Protein AF-0000000078815404 (afdb_homodimer)

Nearest PDB structures (foldseek):
  2xn0-assembly1_A  TM=9.253E-01  e=4.865E-70  Lactobacillus acidophilus NCFM
  8k7v-assembly1_A  TM=9.304E-01  e=3.054E-68  Blautia pseudococcoides
  8k1a-assembly1_C  TM=9.205E-01  e=8.950E-68  Blautia pseudococcoides
  8k7v-assembly1_B  TM=9.253E-01  e=2.005E-67  Blautia pseudococcoides
  8k7v-assembly1_D  TM=9.310E-01  e=1.061E-66  Blautia pseudococcoides

pLDDT: mean 94.69, std 10.49, range [25.44, 98.88]

Secondary structure (DSSP, 8-state):
---------------------EEEEEE-SSEEEEEEE-TTS--EEEEEEE---GGGHHHHHHTT----EESS-BSSBS--S--SEEEE-TTS-----EEEEEEEEEEETTEEEEEEEEEESSSSEEEEEEEEEETTSS-EEEEEEEEE-SSS-EEEEEE-SEEEEE--SS-EEEEEE--TTSTTEEEEEE--SEEEEEEE-SSSSTTSSB-SEEEEESSSS--SSSB-EEEEEEE-SS-EEEEEEE-SS-EEEEEEE--TT--EEE-TT-EEEPPEEEEEEESBHHHHHHHHHHHHIIIIISTTTTSPPPPEEESHHHHTT---HHHHHHHHHHHHHTT--EEEE-S--B-SSS--SSTTS-TT--SB-TTT-TTHHHHHHHHHHHTT-EEEEEE-TTEEESSSHHHHH-GGGB---TTSPPP--GGGTEEEB-TTSHHHHHHHHHHHHHHHHH-TT--EEEE-------B---SSS-GGGGGGHHHHHHHHHHHHHHHHHHH-TT-EEEE-BTTBTT-STTTGGG-SEEE--S---HHHHHHHHHHHTTTS-GGGEEEEE--SB-TTT--B--HHHHHHHHTTSEEEE-S-GGGS-HHHHHHHHHHHHHHHHHHHHHHHSEEEEEE-GGG-SSEEEEEEE-TTSSEEEEEEEE----TT-----B---S--TT-EEEEEESS-SSTT---TTTT-EEEHHHHHHT-B-GGGT--STT-EEEEEEEEE-/---------------------EEEEEE-SSEEEEEEE-TTS-EEEEEEEE---GGGHHHHHHTT----EESS-BSSBS--S--SEEEE-TTS-----EEEEEEEEEEETTEEEEEEEEEESSSSEEEEEEEEEETTSS-EEEEEEEEE-SSS-EEEEEE-SEEEEE--SS-EEEEEE--TTSTTEEEEEE--SEEEEEEE-SSSSTTSSB-SEEEEESSSS--SSSB-EEEEEEE-SS-EEEEEEE-SS-EEEEEEE--TT--EEE-TT-EEEPPEEEEEEESBHHHHHHHHHHHHIIIIISTTTTSPPPPEEESHHHHTT---HHHHHHHHHHHHHTT--EEEE-S--B-SSS--SSTTS-TT--SB-TTT-TTHHHHHHHHHHHTT-EEEEEE-TTEEESSSHHHHH-GGGB---TTSPPP--GGGTEEEB-TTSHHHHHHHHHHHHHHHHH-TT--EEEE-------B---SSS-GGGGGGHHHHHHHHHHHHHHHHHHH-TT-EEEE-BTTBTT-STTTGGG-SEEE--S---HHHHHHHHHHHTTTS-GGGEEEEE--SB-TTT--B--HHHHHHHHTTSEEEE-S-GGGS-HHHHHHHHHHHHHHHHHHHHHHHSEEEEEE-GGG-SSEEEEEEE-TTSSEEEEEEEE----TT-----B---S--TT-EEEEEESS-SSTT---TTTT-EEEHHHHHHT-B-GGGT--STT-EEEEEEEEE-

Solvent-accessible surface area (backbone atoms only — not comparable to full-atom values): 72104 Å² total; per-residue (Å²): 139,84,82,77,80,78,81,77,76,75,77,76,72,75,72,71,72,74,65,54,72,41,79,44,80,50,56,36,86,52,21,22,35,35,35,38,40,34,58,73,31,58,49,25,36,33,44,74,37,66,53,68,52,81,86,43,47,61,53,41,58,74,67,64,64,49,64,74,34,62,43,65,39,48,27,21,51,62,34,58,65,86,61,33,31,30,41,35,40,79,74,29,49,36,54,54,57,57,21,36,74,47,77,46,74,46,78,53,98,61,26,38,36,40,39,38,36,29,34,33,79,79,52,58,38,37,37,35,40,39,39,33,24,35,65,97,29,43,40,40,32,27,25,30,38,41,34,29,68,37,87,56,49,32,38,36,58,36,60,40,19,43,44,43,83,46,80,60,62,53,30,19,39,35,39,29,35,39,36,85,63,44,29,29,35,70,44,78,44,76,65,62,72,38,28,47,35,46,68,38,60,30,37,46,31,33,15,20,53,28,42,64,42,41,38,37,17,43,76,31,80,78,35,50,69,40,49,45,22,40,28,40,35,46,32,48,53,32,32,28,32,39,34,40,45,29,49,97,74,40,30,34,41,36,34,29,60,36,40,76,80,36,42,37,75,38,40,50,71,33,71,49,71,40,50,44,33,38,32,36,51,17,71,32,6,52,37,39,37,16,45,35,36,26,52,41,31,35,72,70,33,29,32,66,44,86,54,88,77,72,40,32,40,36,38,38,74,42,45,43,42,66,52,35,54,65,60,50,44,50,50,42,44,53,37,30,73,37,66,39,42,31,36,30,49,38,60,34,57,28,11,67,95,39,56,21,67,56,73,44,32,12,38,62,31,87,44,72,14,50,88,42,24,75,60,42,68,62,41,50,51,51,43,21,59,73,43,67,29,42,37,26,37,47,48,44,70,59,33,30,10,74,45,20,65,45,38,72,75,42,63,74,46,34,37,32,43,86,92,51,83,79,58,55,49,56,70,68,23,23,37,46,48,30,34,66,30,67,68,45,29,50,49,44,43,41,56,55,50,52,48,44,70,76,39,67,74,56,52,35,37,39,41,36,42,78,51,60,46,36,30,56,28,52,73,72,48,53,48,89,43,44,35,34,46,57,60,41,31,46,52,28,47,48,53,34,46,51,50,47,44,71,75,43,72,78,62,41,32,29,40,31,13,64,18,25,8,56,70,41,60,41,55,25,51,72,18,42,28,31,39,53,44,67,40,54,42,45,73,61,37,56,50,29,51,52,34,46,46,50,54,42,40,27,54,32,30,45,21,42,31,47,52,48,60,19,87,87,78,63,49,75,54,53,69,64,34,27,44,57,53,14,55,69,31,32,38,31,31,29,40,47,70,84,77,49,49,72,68,52,46,53,48,45,29,47,38,48,54,42,42,69,71,43,43,65,33,51,42,68,26,48,62,39,77,62,37,58,62,86,68,70,56,38,37,28,29,36,34,22,25,27,93,84,41,46,40,34,40,42,40,38,40,30,74,50,73,58,91,87,58,78,55,70,59,47,44,46,72,80,62,43,56,88,42,34,25,34,28,37,52,50,62,41,87,38,92,90,50,53,56,94,54,41,71,39,72,48,41,26,42,52,34,42,72,63,29,46,68,41,61,83,71,45,79,50,66,48,26,56,52,42,33,36,34,35,56,56,133,136,84,80,79,80,76,79,80,77,76,78,76,74,76,72,72,72,76,65,56,71,41,80,44,80,50,55,38,88,52,20,23,36,35,36,39,41,32,59,72,31,57,48,25,37,32,45,75,38,65,54,69,53,82,85,44,49,62,53,41,58,74,68,63,65,48,63,76,33,63,43,64,39,48,27,20,51,61,34,57,64,86,61,34,31,31,41,35,41,79,76,29,47,38,53,54,57,58,19,36,74,47,76,46,74,48,78,52,96,61,27,39,36,39,39,36,35,28,34,31,80,79,52,56,37,37,38,36,42,38,39,33,24,35,65,96,28,45,39,39,31,25,26,31,38,40,35,30,69,37,87,57,49,32,39,36,57,36,63,39,21,42,43,42,82,47,80,61,62,53,30,18,39,35,37,27,34,39,35,84,62,43,30,28,34,71,45,75,46,77,64,63,72,39,28,46,35,46,68,38,60,30,38,48,31,34,16,20,52,28,43,65,42,39,38,38,17,43,78,29,82,78,37,50,67,41,48,46,22,39,29,39,34,46,32,48,52,32,34,28,32,40,34,41,43,30,50,97,74,41,29,35,41,37,34,30,59,37,39,77,81,37,41,35,75,39,41,49,69,34,72,50,71,40,50,44,33,39,34,36,51,16,71,31,5,54,36,39,37,17,46,35,38,25,52,40,30,36,74,72,33,29,33,65,43,86,56,86,77,70,40,31,40,36,38,38,74,41,45,42,41,66,53,34,52,64,60,52,45,49,50,44,43,53,38,28,73,36,66,39,43,30,36,28,48,37,62,32,58,28,12,68,94,40,55,22,66,56,74,43,32,13,38,61,30,88,44,71,15,49,88,41,23,75,58,42,68,64,42,52,51,49,42,22,58,72,42,66,29,42,37,27,37,48,48,44,70,59,33,30,11,72,45,20,65,44,37,72,75,39,63,73,44,35,38,34,42,86,92,51,84,82,56,57,47,56,68,68,22,24,38,47,48,30,32,65,29,67,69,44,30,50,50,42,41,40,57,54,50,52,48,43,70,76,40,67,74,56,52,34,38,40,42,37,43,77,48,58,45,35,31,58,28,50,72,71,49,52,47,89,43,45,36,34,45,58,60,41,31,46,52,29,48,49,52,33,47,51,52,46,43,69,76,44,71,79,62,41,31,29,38,31,11,64,18,26,8,55,69,41,60,42,54,26,51,72,18,42,28,31,38,52,42,67,41,55,42,44,73,59,35,55,49,29,50,53,34,46,45,49,53,42,41,27,55,33,31,44,20,43,32,47,52,47,62,20,87,85,77,64,48,74,51,52,68,64,34,28,44,56,53,14,54,68,29,31,40,31,32,29,41,48,68,83,75,50,50,71,68,51,45,52,47,46,28,48,40,48,55,40,44,68,72,42,44,64,34,50,42,68,25,47,64,40,78,61,37,57,64,86,70,70,58,39,38,30,29,36,32,22,25,27,93,82,43,46,39,34,39,41,40,38,38,29,73,50,73,57,90,86,59,78,56,69,58,49,43,47,72,81,63,42,55,89,41,34,24,34,28,36,52,49,62,40,86,39,94,90,50,53,56,92,54,42,72,40,72,47,40,26,42,52,34,43,74,63,28,47,67,40,60,83,70,46,80,49,66,47,27,57,49,40,32,35,35,34,55,56,132

Organism: NCBI:txid997873

Radius of gyration: 35.89 Å; Cα contacts (8 Å, |Δi|>4): 3846; chains: 2; bounding box: 117×108×110 Å

Sequence (1458 aa):
MKTKSYLLLTALGFLSSSLFAQDYLVSTPNTSLLIKATPGETVKIQYYGSKIENSDIQGIYDAGMVFNADSYPAFGLQTMGEKAIAATQPDGNMSLDLKIEQVKQYPTKDGEVTEILLKDKVYPFEIKQYYKAYQGTDIISTWIEIMNNGKKSVTLYRFVSAYLPVQRGDNWLTHFHGHWGAENMLEEEKLTNGQKVISNKDGMVNTETDNPSFMLSIDGKPQEEYGHILGGTLAWTGNYLLKMDITNTKLNIIAGINEENSHYKLESKETFKTPEFAMTYSTSGKGGVSRAFHRWARMYKLSHGNVERDILLNSWEGVYFKVNQEGMDQMMKSFSALGGELFVMDDGWFGNKYSRDRGDSSLGDWTVNKKKLPLGIEGLIASAKKHKIKFGLWIEPEMSNTKSELFEKHPEWILQCKNRPLSTGRGGTQIVLDLTNPEVQDFVFSVIDNLMTHYPEIAYMKWDANSCMLDYGSPYLPKEKQSHLYIEYHRGLNNVLERIRAKYPQLILQACAGGGGRINYGILPYFDEFWTSDDTDALQRVYLQWGVSCFYPAIAMAAHVSADKNHQTGRYLPLKFRFDVAMSGRLGMEMQPEDMTEADKEFTQRAIQAYKGIRPIVQFGDLYRLISPYENKGVASLMYVAPEKDRAVFYAYKMNHFINMTIPNVKMNGLDPQKKYQLIDLTPLSKNKPCSLHNKIISGKILMEKGIALQTLLKNEYSSIALELQEVKMKTKSYLLLTALGFLSSSLFAQDYLVSTPNTSLLIKATPGETVKIQYYGSKIENSDIQGIYDAGMVFNADSYPAFGLQTMGEKAIAATQPDGNMSLDLKIEQVKQYPTKDGEVTEILLKDKVYPFEIKQYYKAYQGTDIISTWIEIMNNGKKSVTLYRFVSAYLPVQRGDNWLTHFHGHWGAENMLEEEKLTNGQKVISNKDGMVNTETDNPSFMLSIDGKPQEEYGHILGGTLAWTGNYLLKMDITNTKLNIIAGINEENSHYKLESKETFKTPEFAMTYSTSGKGGVSRAFHRWARMYKLSHGNVERDILLNSWEGVYFKVNQEGMDQMMKSFSALGGELFVMDDGWFGNKYSRDRGDSSLGDWTVNKKKLPLGIEGLIASAKKHKIKFGLWIEPEMSNTKSELFEKHPEWILQCKNRPLSTGRGGTQIVLDLTNPEVQDFVFSVIDNLMTHYPEIAYMKWDANSCMLDYGSPYLPKEKQSHLYIEYHRGLNNVLERIRAKYPQLILQACAGGGGRINYGILPYFDEFWTSDDTDALQRVYLQWGVSCFYPAIAMAAHVSADKNHQTGRYLPLKFRFDVAMSGRLGMEMQPEDMTEADKEFTQRAIQAYKGIRPIVQFGDLYRLISPYENKGVASLMYVAPEKDRAVFYAYKMNHFINMTIPNVKMNGLDPQKKYQLIDLTPLSKNKPCSLHNKIISGKILMEKGIALQTLLKNEYSSIALELQEVK

Foldseek 3Di:
DDPPPPPPPPPPPPPPVQDAWDWDWDFDPFKIWIWTAHFPAAIFTFDIATDDDPVCVVVSVVVVVGPRHGWAAEDDPPHDDDGQWWKADPVRRTTFDWGWDDWDWDADPFFIKIWTKIAGPPFRKIKIKIWTDGYPFQKIKIKMKIWHQDQFKMKILHHFGGKDWDFDDQKKKWWFFAAALQFLFIDMDTDDAAKDKDWADLLALRRRGTFQKMKMFHYHGFDQFAGKIKIKGWQDQTIWMWMWHDDPGTTMITIWHDSVLQIAIAGHGRMDMTTMMMMGIDRTTLLSLLLRLAVCCLVPQAQVSVDFDFAEEEACAAQNQQAALVQLLVQLQLCLVLVGAEYEYEPNFFDAPDGRNDDAAAALGLHGHCVRYVVTVVSSCVSCVVNNHAYAYEHALQKHFCHHPCCVVCVQQFFDDPPDDDAADPNRTMTGGQLLDVVSLVSSLVSVVVCCVVPVRHQEYEYEAAGTHGHQGHPVDDPVNSSNRSVSNVVSVVVSLVVNCVVPVRRAYEYYYQACSRDRSNCRSSHNAYRQHPNLPLLSLLSSVVSSSSNHAQSRYQHAQEDQLGPPPRHGADSLLSLLSRLLHSYYYYHRSVVDDPLSSVLSSLLSVLSVVCSCQSSPFRKRWWAHVVVVLQKGKIKGAHPVLQKIKIKMWGADDDVVRDHDATAYDDHDQAWKWAKAFSRDSDPVDGFPRHRDIDGNVCCRPVNDDCCRVAPDHGDMTMIMIGTDD/DPPPPPPPPPPPPPPPVQDAWDWDWDFDPFKIWIWTAHFPAAIFTFDIATDDDPVCVVVSVVVVVGPRHGWAAEDDPPHDDDGQWWKADPVRRTTFDWGWDDWDWDADPFFIKIWTKIAGPPFRKIKIKIWTDGYPFQKIKIKMKIWHQDQFKMKILHHFGGKDWDFDDQKKKWWFFAAALQWLFIDMDTDDAAKDKDWADLLALRRRGTFQKMKMFHYHGFDQFAGKIKIKGWQDQTIWMWMWHDDPGTTMITIWHDSVLQIAIAGNGRMDMTTMMMMGIDRTTLLSLLLRLAVCCLVPQAQVSVDFDFAEEEACAAQNQQAALVQLLVQLQLCLVLVGAEYEYEPNFFDAPDGRNDPAAAALGLHGHCVRYVVTVVSSCVSCVVNNHAYAYEHALQKHFCHHPCCVVCVQQFFDDPPDDDAADPNRTMTGGQLLDVVSLVSSLVSVVVCCVVPVRHQEYEYEAAGTHGHQGHPVDDPVNSSNRSVSNVVSVVVSLVVNCVVPVRRAYEYYYQACSRDRSNCRSSHNAYRQHPNLPLLSLLSSVVSSSSNHAQSRYQHAQEDQLGPPPRHGADSLLSLLSRLLHSYYYYHRSVVDDPLSSVLSSLLSVLSVVCSCQSSPFRKRWWAHVVVVLQKGKIKGAHPVLQKIKIKMWGADDDVVRDDDATAYDPHDQAWKWAKAFSRDSDPVDGFPRHRDIGGNVCCRPVNDDCCRVAPDHGDMTMIMIGTDD

InterPro domains:
  IPR002252 Glycoside hydrolase family 36 [PIRSF005536] (69-727)
  IPR002252 Glycoside hydrolase family 36 [PR00743] (224-239)
  IPR002252 Glycoside hydrolase family 36 [PR00743] (274-294)
  IPR002252 Glycoside hydrolase family 36 [PR00743] (310-324)
  IPR002252 Glycoside hydrolase family 36 [PR00743] (338-353)
  IPR002252 Glycoside hydrolase family 36 [PR00743] (391-413)
  IPR002252 Glycoside hydrolase family 36 [PR00743] (452-467)
  IPR002252 Glycoside hydrolase family 36 [PR00743] (506-522)
  IPR002252 Glycoside hydrolase family 36 [PR00743] (531-547)
  IPR002252 Glycoside hydrolase family 36 [cd14791] (308-612)
  IPR013780 Glycosyl hydrolase, all-beta [G3DSA:2.60.40.1180] (619-729)
  IPR013785 Aldolase-type TIM barrel [G3DSA:3.20.20.70] (293-618)
  IPR017853 Glycoside hydrolase superfamily [SSF51445] (308-653)
  IPR031704 Glycosyl hydrolase family 36, N-terminal [PF16875] (44-267)
  IPR031705 Glycosyl hydrolase family 36, C-terminal [PF16874] (636-724)
  IPR038417 Alpha-galactosidase, N-terminal domain superfamily [G3DSA:2.70.98.60] (21-291)
  IPR050985 Alpha-glycosidase and related enzymes [PTHR43053] (203-648)

Structure (mmCIF, N/CA/C/O backbone):
data_AF-0000000078815404-model_v1
#
loop_
_entity.id
_entity.type
_entity.pdbx_description
1 polymer Alpha-galactosidase
#
loop_
_atom_site.group_PDB
_atom_site.id
_atom_site.type_symbol
_atom_site.label_atom_id
_atom_site.label_alt_id
_atom_site.label_comp_id
_atom_site.label_asym_id
_atom_site.label_entity_id
_atom_site.label_seq_id
_atom_site.pdbx_PDB_ins_code
_atom_site.Cartn_x
_atom_site.Cartn_y
_atom_site.Cartn_z
_atom_site.occupancy
_atom_site.B_iso_or_equiv
_atom_site.auth_seq_id
_atom_site.auth_comp_id
_atom_site.auth_asym_id
_atom_site.auth_atom_id
_atom_site.pdbx_PDB_model_num
ATOM 1 N N . MET A 1 1 ? -56.094 8.273 62.75 1 25.94 1 MET A N 1
ATOM 2 C CA . MET A 1 1 ? -56.25 7.898 61.344 1 25.94 1 MET A CA 1
ATOM 3 C C . MET A 1 1 ? -54.938 8.047 60.594 1 25.94 1 MET A C 1
ATOM 5 O O . MET A 1 1 ? -54.469 9.164 60.406 1 25.94 1 MET A O 1
ATOM 9 N N . LYS A 1 2 ? -54 7.113 60.844 1 33.66 2 LYS A N 1
ATOM 10 C CA . LYS A 1 2 ? -52.594 6.816 60.5 1 33.66 2 LYS A CA 1
ATOM 11 C C . LYS A 1 2 ? -52.406 6.719 59 1 33.66 2 LYS A C 1
ATOM 13 O O . LYS A 1 2 ? -53.062 5.926 58.344 1 33.66 2 LYS A O 1
ATOM 18 N N . THR A 1 3 ? -51.875 7.82 58.281 1 28.39 3 THR A N 1
ATOM 19 C CA . THR A 1 3 ? -51.625 8.133 56.875 1 28.39 3 THR A CA 1
ATOM 20 C C . THR A 1 3 ? -50.688 7.113 56.25 1 28.39 3 THR A C 1
ATOM 22 O O . THR A 1 3 ? -49.5 7.047 56.625 1 28.39 3 THR A O 1
ATOM 25 N N . LYS A 1 4 ? -51.125 5.875 56 1 34.38 4 LYS A N 1
ATOM 26 C CA . LYS A 1 4 ? -50.375 4.828 55.344 1 34.38 4 LYS A CA 1
ATOM 27 C C . LYS A 1 4 ? -49.875 5.285 53.969 1 34.38 4 LYS A C 1
ATOM 29 O O . LYS A 1 4 ? -50.688 5.637 53.094 1 34.38 4 LYS A O 1
ATOM 34 N N . SER A 1 5 ? -48.594 5.875 53.875 1 31.12 5 SER A N 1
ATOM 35 C CA . SER A 1 5 ? -47.938 6.301 52.656 1 31.12 5 SER A CA 1
ATOM 36 C C . SER A 1 5 ? -47.719 5.129 51.688 1 31.12 5 SER A C 1
ATOM 38 O O . SER A 1 5 ? -47.125 4.117 52.062 1 31.12 5 SER A O 1
ATOM 40 N N . TYR A 1 6 ? -48.656 4.805 50.844 1 31.72 6 TYR A N 1
ATOM 41 C CA . TYR A 1 6 ? -48.562 3.787 49.781 1 31.72 6 TYR A CA 1
ATOM 42 C C . TYR A 1 6 ? -47.375 4.082 48.875 1 31.72 6 TYR A C 1
ATOM 44 O O . TYR A 1 6 ? -47.281 5.18 48.312 1 31.72 6 TYR A O 1
ATOM 52 N N . LEU A 1 7 ? -46.25 3.377 49.062 1 32.06 7 LEU A N 1
ATOM 53 C CA . LEU A 1 7 ? -45.062 3.32 48.219 1 32.06 7 LEU A CA 1
ATOM 54 C C . LEU A 1 7 ? -45.406 2.807 46.812 1 32.06 7 LEU A C 1
ATOM 56 O O . LEU A 1 7 ? -45.844 1.659 46.656 1 32.06 7 LEU A O 1
ATOM 60 N N . LEU A 1 8 ? -46 3.615 45.938 1 31.3 8 LEU A N 1
ATOM 61 C CA . LEU A 1 8 ? -46.156 3.205 44.562 1 31.3 8 LEU A CA 1
ATOM 62 C C . LEU A 1 8 ? -44.812 2.895 43.938 1 31.3 8 LEU A C 1
ATOM 64 O O . LEU A 1 8 ? -43.938 3.775 43.844 1 31.3 8 LEU A O 1
ATOM 68 N N . LEU A 1 9 ? -44.375 1.671 44 1 31.34 9 LEU A N 1
ATOM 69 C CA . LEU A 1 9 ? -43.25 1.127 43.25 1 31.34 9 LEU A CA 1
ATOM 70 C C . LEU A 1 9 ? -43.531 1.263 41.75 1 31.34 9 LEU A C 1
ATOM 72 O O . LEU A 1 9 ? -44.469 0.666 41.219 1 31.34 9 LEU A O 1
ATOM 76 N N . THR A 1 10 ? -43.312 2.371 41.094 1 28.83 10 THR A N 1
ATOM 77 C CA . THR A 1 10 ? -43.375 2.461 39.656 1 28.83 10 THR A CA 1
ATOM 78 C C . THR A 1 10 ? -42.344 1.52 39.031 1 28.83 10 THR A C 1
ATOM 80 O O . THR A 1 10 ? -41.156 1.61 39.312 1 28.83 10 THR A O 1
ATOM 83 N N . ALA A 1 11 ? -42.75 0.355 38.594 1 31.84 11 ALA A N 1
ATOM 84 C CA . ALA A 1 11 ? -42.062 -0.567 37.719 1 31.84 11 ALA A CA 1
ATOM 85 C C . ALA A 1 11 ? -41.625 0.128 36.406 1 31.84 11 ALA A C 1
ATOM 87 O O . ALA A 1 11 ? -42.469 0.494 35.594 1 31.84 11 ALA A O 1
ATOM 88 N N . LEU A 1 12 ? -40.625 0.912 36.469 1 30.5 12 LEU A N 1
ATOM 89 C CA . LEU A 1 12 ? -40.031 1.373 35.219 1 30.5 12 LEU A CA 1
ATOM 90 C C . LEU A 1 12 ? -39.688 0.196 34.312 1 30.5 12 LEU A C 1
ATOM 92 O O . LEU A 1 12 ? -38.812 -0.608 34.656 1 30.5 12 LEU A O 1
ATOM 96 N N . GLY A 1 13 ? -40.656 -0.387 33.656 1 30.45 13 GLY A N 1
ATOM 97 C CA . GLY A 1 13 ? -40.406 -1.346 32.594 1 30.45 13 GLY A CA 1
ATOM 98 C C . GLY A 1 13 ? -39.312 -0.906 31.656 1 30.45 13 GLY A C 1
ATOM 99 O O . GLY A 1 13 ? -39.344 0.202 31.125 1 30.45 13 GLY A O 1
ATOM 100 N N . PHE A 1 14 ? -38.188 -1.428 31.859 1 33.25 14 PHE A N 1
ATOM 101 C CA . PHE A 1 14 ? -37.156 -1.419 30.844 1 33.25 14 PHE A CA 1
ATOM 102 C C . PHE A 1 14 ? -37.688 -1.864 29.5 1 33.25 14 PHE A C 1
ATOM 104 O O . PHE A 1 14 ? -38.031 -3.041 29.312 1 33.25 14 PHE A O 1
ATOM 111 N N . LEU A 1 15 ? -38.5 -1.069 28.844 1 31.52 15 LEU A N 1
ATOM 112 C CA . LEU A 1 15 ? -38.812 -1.388 27.469 1 31.52 15 LEU A CA 1
ATOM 113 C C . LEU A 1 15 ? -37.531 -1.732 26.688 1 31.52 15 LEU A C 1
ATOM 115 O O . LEU A 1 15 ? -36.656 -0.885 26.516 1 31.52 15 LEU A O 1
ATOM 119 N N . SER A 1 16 ? -37.156 -2.891 26.828 1 35.62 16 SER A N 1
ATOM 120 C CA . SER A 1 16 ? -36.25 -3.393 25.797 1 35.62 16 SER A CA 1
ATOM 121 C C . SER A 1 16 ? -36.719 -3.006 24.406 1 35.62 16 SER A C 1
ATOM 123 O O . SER A 1 16 ? -37.75 -3.504 23.922 1 35.62 16 SER A O 1
ATOM 125 N N . SER A 1 17 ? -36.688 -1.807 24.016 1 38.88 17 SER A N 1
ATOM 126 C CA . SER A 1 17 ? -37 -1.495 22.625 1 38.88 17 SER A CA 1
ATOM 127 C C . SER A 1 17 ? -36.406 -2.529 21.688 1 38.88 17 SER A C 1
ATOM 129 O O . SER A 1 17 ? -35.219 -2.771 21.703 1 38.88 17 SER A O 1
ATOM 131 N N . SER A 1 18 ? -37.031 -3.557 21.312 1 45.69 18 SER A N 1
ATOM 132 C CA . SER A 1 18 ? -36.75 -4.52 20.266 1 45.69 18 SER A CA 1
ATOM 133 C C . SER A 1 18 ? -36.094 -3.842 19.062 1 45.69 18 SER A C 1
ATOM 135 O O . SER A 1 18 ? -36.656 -2.916 18.484 1 45.69 18 SER A O 1
ATOM 137 N N . LEU A 1 19 ? -34.844 -3.783 19 1 57.47 19 LEU A N 1
ATOM 138 C CA . LEU A 1 19 ? -34.125 -3.213 17.891 1 57.47 19 LEU A CA 1
ATOM 139 C C . LEU A 1 19 ? -34.5 -3.883 16.578 1 57.47 19 LEU A C 1
ATOM 141 O O . LEU A 1 19 ? -34.469 -5.109 16.469 1 57.47 19 LEU A O 1
ATOM 145 N N . PHE A 1 20 ? -35.469 -3.445 15.828 1 71.38 20 PHE A N 1
ATOM 146 C CA . PHE A 1 20 ? -35.781 -3.842 14.461 1 71.38 20 PHE A CA 1
ATOM 147 C C . PHE A 1 20 ? -34.781 -3.266 13.484 1 71.38 20 PHE A C 1
ATOM 149 O O . PHE A 1 20 ? -34.031 -2.33 13.82 1 71.38 20 PHE A O 1
ATOM 156 N N . ALA A 1 21 ? -34.688 -4.094 12.43 1 79.44 21 ALA A N 1
ATOM 157 C CA . ALA A 1 21 ? -33.844 -3.541 11.367 1 79.44 21 ALA A CA 1
ATOM 158 C C . ALA A 1 21 ? -34.25 -2.102 11.047 1 79.44 21 ALA A C 1
ATOM 160 O O . ALA A 1 21 ? -35.438 -1.781 10.969 1 79.44 21 ALA A O 1
ATOM 161 N N . GLN A 1 22 ? -33.312 -1.275 11.141 1 89 22 GLN A N 1
ATOM 162 C CA . GLN A 1 22 ? -33.594 0.142 10.93 1 89 22 GLN A CA 1
ATOM 163 C C . GLN A 1 22 ? -32.469 0.811 10.148 1 89 22 GLN A C 1
ATOM 165 O O . GLN A 1 22 ? -31.312 0.409 10.258 1 89 22 GLN A O 1
ATOM 170 N N . ASP A 1 23 ? -32.906 1.701 9.242 1 94.38 23 ASP A N 1
ATOM 171 C CA . ASP A 1 23 ? -31.969 2.578 8.531 1 94.38 23 ASP A CA 1
ATOM 172 C C . ASP A 1 23 ? -31.719 3.865 9.32 1 94.38 23 ASP A C 1
ATOM 174 O O . ASP A 1 23 ? -32.656 4.469 9.836 1 94.38 23 ASP A O 1
ATOM 178 N N . TYR A 1 24 ? -30.484 4.199 9.469 1 96.31 24 TYR A N 1
ATOM 179 C CA . TYR A 1 24 ? -30.109 5.43 10.148 1 96.31 24 TYR A CA 1
ATOM 180 C C . TYR A 1 24 ? -29.375 6.371 9.203 1 96.31 24 TYR A C 1
ATOM 182 O O . TYR A 1 24 ? -28.438 5.961 8.516 1 96.31 24 TYR A O 1
ATOM 190 N N . LEU A 1 25 ? -29.844 7.598 9.188 1 96.62 25 LEU A N 1
ATOM 191 C CA . LEU A 1 25 ? -29.203 8.625 8.375 1 96.62 25 LEU A CA 1
ATOM 192 C C . LEU A 1 25 ? -28.328 9.531 9.242 1 96.62 25 LEU A C 1
ATOM 194 O O . LEU A 1 25 ? -28.766 10.016 10.281 1 96.62 25 LEU A O 1
ATOM 198 N N . VAL A 1 26 ? -27.078 9.68 8.891 1 98.12 26 VAL A N 1
ATOM 199 C CA . VAL A 1 26 ? -26.172 10.727 9.383 1 98.12 26 VAL A CA 1
ATOM 200 C C . VAL A 1 26 ? -25.984 11.789 8.312 1 98.12 26 VAL A C 1
ATOM 202 O O . VAL A 1 26 ? -25.344 11.531 7.281 1 98.12 26 VAL A O 1
ATOM 205 N N . SER A 1 27 ? -26.469 13.008 8.562 1 97.62 27 SER A N 1
ATOM 206 C CA . SER A 1 27 ? -26.531 13.961 7.457 1 97.62 27 SER A CA 1
ATOM 207 C C . SER A 1 27 ? -25.953 15.312 7.855 1 97.62 27 SER A C 1
ATOM 209 O O . SER A 1 27 ? -26.047 15.719 9.016 1 97.62 27 SER A O 1
ATOM 211 N N . THR A 1 28 ? -25.297 15.867 6.98 1 97.88 28 THR A N 1
ATOM 212 C CA . THR A 1 28 ? -24.922 17.281 6.988 1 97.88 28 THR A CA 1
ATOM 213 C C . THR A 1 28 ? -25.797 18.078 6.02 1 97.88 28 THR A C 1
ATOM 215 O O . THR A 1 28 ? -26.75 17.531 5.449 1 97.88 28 THR A O 1
ATOM 218 N N . PRO A 1 29 ? -25.516 19.375 5.848 1 96.81 29 PRO A N 1
ATOM 219 C CA . PRO A 1 29 ? -26.328 20.156 4.91 1 96.81 29 PRO A CA 1
ATOM 220 C C . PRO A 1 29 ? -26.281 19.594 3.49 1 96.81 29 PRO A C 1
ATOM 222 O O . PRO A 1 29 ? -27.297 19.656 2.775 1 96.81 29 PRO A O 1
ATOM 225 N N . ASN A 1 30 ? -25.125 18.953 3.121 1 97.44 30 ASN A N 1
ATOM 226 C CA . ASN A 1 30 ? -25.016 18.578 1.713 1 97.44 30 ASN A CA 1
ATOM 227 C C . ASN A 1 30 ? -24.594 17.125 1.543 1 97.44 30 ASN A C 1
ATOM 229 O O . ASN A 1 30 ? -24.422 16.656 0.418 1 97.44 30 ASN A O 1
ATOM 233 N N . THR A 1 31 ? -24.406 16.359 2.605 1 97.88 31 THR A N 1
ATOM 234 C CA . THR A 1 31 ? -23.969 14.977 2.488 1 97.88 31 THR A CA 1
ATOM 235 C C . THR A 1 31 ? -24.766 14.078 3.426 1 97.88 31 THR A C 1
ATOM 237 O O . THR A 1 31 ? -25.344 14.547 4.406 1 97.88 31 THR A O 1
ATOM 240 N N . SER A 1 32 ? -24.875 12.805 3.068 1 98.06 32 SER A N 1
ATOM 241 C CA . SER A 1 32 ? -25.516 11.828 3.934 1 98.06 32 SER A CA 1
ATOM 242 C C . SER A 1 32 ? -24.766 10.5 3.92 1 98.06 32 SER A C 1
ATOM 244 O O . SER A 1 32 ? -24.266 10.078 2.879 1 98.06 32 SER A O 1
ATOM 246 N N . LEU A 1 33 ? -24.688 9.898 5.023 1 98.25 33 LEU A N 1
ATOM 247 C CA . LEU A 1 33 ? -24.281 8.516 5.25 1 98.25 33 LEU A CA 1
ATOM 248 C C . LEU A 1 33 ? -25.453 7.668 5.703 1 98.25 33 LEU A C 1
ATOM 250 O O . LEU A 1 33 ? -26.172 8.039 6.641 1 98.25 33 LEU A O 1
ATOM 254 N N . LEU A 1 34 ? -25.734 6.59 4.98 1 97.56 34 LEU A N 1
ATOM 255 C CA . LEU A 1 34 ? -26.812 5.68 5.32 1 97.56 34 LEU A CA 1
ATOM 256 C C . LEU A 1 34 ? -26.266 4.383 5.918 1 97.56 34 LEU A C 1
ATOM 258 O O . LEU A 1 34 ? -25.484 3.686 5.281 1 97.56 34 LEU A O 1
ATOM 262 N N . ILE A 1 35 ? -26.688 4.082 7.117 1 97.38 35 ILE A N 1
ATOM 263 C CA . ILE A 1 35 ? -26.266 2.9 7.863 1 97.38 35 ILE A CA 1
ATOM 264 C C . ILE A 1 35 ? -27.484 2.006 8.133 1 97.38 35 ILE A C 1
ATOM 266 O O . ILE A 1 35 ? -28.547 2.488 8.531 1 97.38 35 ILE A O 1
ATOM 270 N N . LYS A 1 36 ? -27.312 0.787 7.844 1 96.88 36 LYS A N 1
ATOM 271 C CA . LYS A 1 36 ? -28.344 -0.193 8.172 1 96.88 36 LYS A CA 1
ATOM 272 C C . LYS A 1 36 ? -27.953 -1.012 9.398 1 96.88 36 LYS A C 1
ATOM 274 O O . LYS A 1 36 ? -26.859 -1.585 9.445 1 96.88 36 LYS A O 1
ATOM 279 N N . ALA A 1 37 ? -28.797 -0.996 10.383 1 95.38 37 ALA A N 1
ATOM 280 C CA . ALA A 1 37 ? -28.562 -1.761 11.602 1 95.38 37 ALA A CA 1
ATOM 281 C C . ALA A 1 37 ? -29.703 -2.76 11.844 1 95.38 37 ALA A C 1
ATOM 283 O O . ALA A 1 37 ? -30.859 -2.373 11.938 1 95.38 37 ALA A O 1
ATOM 284 N N . THR A 1 38 ? -29.359 -3.979 11.812 1 92.25 38 THR A N 1
ATOM 285 C CA . THR A 1 38 ? -30.25 -5.074 12.172 1 92.25 38 THR A CA 1
ATOM 286 C C . THR A 1 38 ? -29.75 -5.805 13.414 1 92.25 38 THR A C 1
ATOM 288 O O . THR A 1 38 ? -28.656 -6.363 13.406 1 92.25 38 THR A O 1
ATOM 291 N N . PRO A 1 39 ? -30.641 -5.797 14.453 1 89.56 39 PRO A N 1
ATOM 292 C CA . PRO A 1 39 ? -30.188 -6.473 15.672 1 89.56 39 PRO A CA 1
ATOM 293 C C . PRO A 1 39 ? -29.703 -7.898 15.414 1 89.56 39 PRO A C 1
ATOM 295 O O . PRO A 1 39 ? -30.344 -8.641 14.664 1 89.56 39 PRO A O 1
ATOM 298 N N . GLY A 1 40 ? -28.609 -8.234 16.016 1 91.31 40 GLY A N 1
ATOM 299 C CA . GLY A 1 40 ? -28.047 -9.562 15.883 1 91.31 40 GLY A CA 1
ATOM 300 C C . GLY A 1 40 ? -27.203 -9.727 14.633 1 91.31 40 GLY A C 1
ATOM 301 O O . GLY A 1 40 ? -26.609 -10.789 14.414 1 91.31 40 GLY A O 1
ATOM 302 N N . GLU A 1 41 ? -27.094 -8.711 13.852 1 94.31 41 GLU A N 1
ATOM 303 C CA . GLU A 1 41 ? -26.266 -8.719 12.648 1 94.31 41 GLU A CA 1
ATOM 304 C C . GLU A 1 41 ? -25.141 -7.695 12.75 1 94.31 41 GLU A C 1
ATOM 306 O O . GLU A 1 41 ? -24.938 -7.086 13.805 1 94.31 41 GLU A O 1
ATOM 311 N N . THR A 1 42 ? -24.344 -7.703 11.734 1 95.12 42 THR A N 1
ATOM 312 C CA . THR A 1 42 ? -23.312 -6.668 11.664 1 95.12 42 THR A CA 1
ATOM 313 C C . THR A 1 42 ? -23.891 -5.359 11.133 1 95.12 42 THR A C 1
ATOM 315 O O . THR A 1 42 ? -25 -5.344 10.594 1 95.12 42 THR A O 1
ATOM 318 N N . VAL A 1 43 ? -23.203 -4.285 11.375 1 96.38 43 VAL A N 1
ATOM 319 C CA . VAL A 1 43 ? -23.609 -2.98 10.859 1 96.38 43 VAL A CA 1
ATOM 320 C C . VAL A 1 43 ? -23.188 -2.854 9.391 1 96.38 43 VAL A C 1
ATOM 322 O O . VAL A 1 43 ? -22.047 -3.191 9.039 1 96.38 43 VAL A O 1
ATOM 325 N N . LYS A 1 44 ? -24.125 -2.391 8.516 1 97.5 44 LYS A N 1
ATOM 326 C CA . LYS A 1 44 ? -23.812 -2.244 7.094 1 97.5 44 LYS A CA 1
ATOM 327 C C . LYS A 1 44 ? -23.828 -0.775 6.68 1 97.5 44 LYS A C 1
ATOM 329 O O . LYS A 1 44 ? -24.719 -0.019 7.074 1 97.5 44 LYS A O 1
ATOM 334 N N . ILE A 1 45 ? -22.797 -0.356 5.965 1 97.69 45 ILE A N 1
ATOM 335 C CA . ILE A 1 45 ? -22.844 0.912 5.246 1 97.69 45 ILE A CA 1
ATOM 336 C C . ILE A 1 45 ? -23.562 0.725 3.908 1 97.69 45 ILE A C 1
ATOM 338 O O . ILE A 1 45 ? -23.172 -0.123 3.104 1 97.69 45 ILE A O 1
ATOM 342 N N . GLN A 1 46 ? -24.562 1.556 3.641 1 97.06 46 GLN A N 1
ATOM 343 C CA . GLN A 1 46 ? -25.375 1.383 2.443 1 97.06 46 GLN A CA 1
ATOM 344 C C . GLN A 1 46 ? -25.094 2.484 1.424 1 97.06 46 GLN A C 1
ATOM 346 O O . GLN A 1 46 ? -25.25 2.277 0.219 1 97.06 46 GLN A O 1
ATOM 351 N N . TYR A 1 47 ? -24.719 3.688 2 1 95.5 47 TYR A N 1
ATOM 352 C CA . TYR A 1 47 ? -24.578 4.848 1.128 1 95.5 47 TYR A CA 1
ATOM 353 C C . TYR A 1 47 ? -23.719 5.926 1.79 1 95.5 47 TYR A C 1
ATOM 355 O O . TYR A 1 47 ? -23.812 6.141 3.002 1 95.5 47 TYR A O 1
ATOM 363 N N . TYR A 1 48 ? -22.922 6.598 1.022 1 97.56 48 TYR A N 1
ATOM 364 C CA . TYR A 1 48 ? -22.312 7.871 1.399 1 97.56 48 TYR A CA 1
ATOM 365 C C . TYR A 1 48 ? -22.125 8.766 0.182 1 97.56 48 TYR A C 1
ATOM 367 O O . TYR A 1 48 ? -21.516 8.367 -0.807 1 97.56 48 TYR A O 1
ATOM 375 N N . GLY A 1 49 ? -22.656 9.914 0.226 1 95.62 49 GLY A N 1
ATOM 376 C CA . GLY A 1 49 ? -22.594 10.844 -0.888 1 95.62 49 GLY A CA 1
ATOM 377 C C . GLY A 1 49 ? -23.406 12.109 -0.665 1 95.62 49 GLY A C 1
ATOM 378 O O . GLY A 1 49 ? -23.375 12.68 0.426 1 95.62 49 GLY A O 1
ATOM 379 N N . SER A 1 50 ? -24.078 12.5 -1.743 1 95.5 50 SER A N 1
ATOM 380 C CA . SER A 1 50 ? -24.938 13.688 -1.675 1 95.5 50 SER A CA 1
ATOM 381 C C . SER A 1 50 ? -26.078 13.492 -0.674 1 95.5 50 SER A C 1
ATOM 383 O O . SER A 1 50 ? -26.5 12.367 -0.429 1 95.5 50 SER A O 1
ATOM 385 N N . LYS A 1 51 ? -26.531 14.586 -0.198 1 97.12 51 LYS A N 1
ATOM 386 C CA . LYS A 1 51 ? -27.594 14.57 0.803 1 97.12 51 LYS A CA 1
ATOM 387 C C . LYS A 1 51 ? -28.844 13.852 0.282 1 97.12 51 LYS A C 1
ATOM 389 O O . LYS A 1 51 ? -29.25 14.07 -0.856 1 97.12 51 LYS A O 1
ATOM 394 N N . ILE A 1 52 ? -29.312 12.969 1.121 1 95.12 52 ILE A N 1
ATOM 395 C CA . ILE A 1 52 ? -30.594 12.328 0.847 1 95.12 52 ILE A CA 1
ATOM 396 C C . ILE A 1 52 ? -31.516 12.484 2.055 1 95.12 52 ILE A C 1
ATOM 398 O O . ILE A 1 52 ? -31.062 12.734 3.168 1 95.12 52 ILE A O 1
ATOM 402 N N . GLU A 1 53 ? -32.781 12.375 1.757 1 95.62 53 GLU A N 1
ATOM 403 C CA . GLU A 1 53 ? -33.812 12.391 2.801 1 95.62 53 GLU A CA 1
ATOM 404 C C . GLU A 1 53 ? -34.312 10.984 3.086 1 95.62 53 GLU A C 1
ATOM 406 O O . GLU A 1 53 ? -34.062 10.055 2.332 1 95.62 53 GLU A O 1
ATOM 411 N N . ASN A 1 54 ? -35.031 10.938 4.188 1 94.75 54 ASN A N 1
ATOM 412 C CA . ASN A 1 54 ? -35.625 9.648 4.539 1 94.75 54 ASN A CA 1
ATOM 413 C C . ASN A 1 54 ? -36.469 9.078 3.395 1 94.75 54 ASN A C 1
ATOM 415 O O . ASN A 1 54 ? -36.469 7.867 3.168 1 94.75 54 ASN A O 1
ATOM 419 N N . SER A 1 55 ? -37.094 9.883 2.666 1 93.5 55 SER A N 1
ATOM 420 C CA . SER A 1 55 ? -37.969 9.469 1.574 1 93.5 55 SER A CA 1
ATOM 421 C C . SER A 1 55 ? -37.156 8.906 0.405 1 93.5 55 SER A C 1
ATOM 423 O O . SER A 1 55 ? -37.719 8.211 -0.455 1 93.5 55 SER A O 1
ATOM 425 N N . ASP A 1 56 ? -35.875 9.195 0.431 1 93.44 56 ASP A N 1
ATOM 426 C CA . ASP A 1 56 ? -35.031 8.773 -0.681 1 93.44 56 ASP A CA 1
ATOM 427 C C . ASP A 1 56 ? -34.406 7.391 -0.421 1 93.44 56 ASP A C 1
ATOM 429 O O . ASP A 1 56 ? -33.906 6.754 -1.337 1 93.44 56 ASP A O 1
ATOM 433 N N . ILE A 1 57 ? -34.5 6.922 0.741 1 94.31 57 ILE A N 1
ATOM 434 C CA . ILE A 1 57 ? -33.812 5.719 1.167 1 94.31 57 ILE A CA 1
ATOM 435 C C . ILE A 1 57 ? -34.25 4.527 0.333 1 94.31 57 ILE A C 1
ATOM 437 O O . ILE A 1 57 ? -33.438 3.777 -0.196 1 94.31 57 ILE A O 1
ATOM 441 N N . GLN A 1 58 ? -35.531 4.344 0.18 1 92.62 58 GLN A N 1
ATOM 442 C CA . GLN A 1 58 ? -36.031 3.221 -0.598 1 92.62 58 GLN A CA 1
ATOM 443 C C . GLN A 1 58 ? -35.562 3.297 -2.047 1 92.62 58 GLN A C 1
ATOM 445 O O . GLN A 1 58 ? -35.312 2.268 -2.68 1 92.62 58 GLN A O 1
ATOM 450 N N . GLY A 1 59 ? -35.5 4.492 -2.484 1 89.88 59 GLY A N 1
ATOM 451 C CA . GLY A 1 59 ? -35 4.668 -3.838 1 89.88 59 GLY A CA 1
ATOM 452 C C . GLY A 1 59 ? -33.594 4.168 -4.012 1 89.88 59 GLY A C 1
ATOM 453 O O . GLY A 1 59 ? -33.25 3.611 -5.059 1 89.88 59 GLY A O 1
ATOM 454 N N . ILE A 1 60 ? -32.75 4.355 -3.02 1 89.25 60 ILE A N 1
ATOM 455 C CA . ILE A 1 60 ? -31.359 3.887 -3.053 1 89.25 60 ILE A CA 1
ATOM 456 C C . ILE A 1 60 ? -31.344 2.361 -3.123 1 89.25 60 ILE A C 1
ATOM 458 O O . ILE A 1 60 ? -30.578 1.781 -3.902 1 89.25 60 ILE A O 1
ATOM 462 N N . TYR A 1 61 ? -32.156 1.747 -2.33 1 91.81 61 TYR A N 1
ATOM 463 C CA . TYR A 1 61 ? -32.25 0.292 -2.33 1 91.81 61 TYR A CA 1
ATOM 464 C C . TYR A 1 61 ? -32.781 -0.219 -3.666 1 91.81 61 TYR A C 1
ATOM 466 O O . TYR A 1 61 ? -32.219 -1.153 -4.246 1 91.81 61 TYR A O 1
ATOM 474 N N . ASP A 1 62 ? -33.812 0.419 -4.18 1 89.69 62 ASP A N 1
ATOM 475 C CA . ASP A 1 62 ? -34.469 -0.017 -5.41 1 89.69 62 ASP A CA 1
ATOM 476 C C . ASP A 1 62 ? -33.531 0.128 -6.609 1 89.69 62 ASP A C 1
ATOM 478 O O . ASP A 1 62 ? -33.594 -0.685 -7.535 1 89.69 62 ASP A O 1
ATOM 482 N N . ALA A 1 63 ? -32.781 1.088 -6.465 1 87.44 63 ALA A N 1
ATOM 483 C CA . ALA A 1 63 ? -31.859 1.353 -7.57 1 87.44 63 ALA A CA 1
ATOM 484 C C . ALA A 1 63 ? -30.656 0.421 -7.52 1 87.44 63 ALA A C 1
ATOM 486 O O . ALA A 1 63 ? -29.844 0.391 -8.453 1 87.44 63 ALA A O 1
ATOM 487 N N . GLY A 1 64 ? -30.469 -0.324 -6.496 1 85.62 64 GLY A N 1
ATOM 488 C CA . GLY A 1 64 ? -29.344 -1.223 -6.371 1 85.62 64 GLY A CA 1
ATOM 489 C C . GLY A 1 64 ? -28.031 -0.499 -6.094 1 85.62 64 GLY A C 1
ATOM 490 O O . GLY A 1 64 ? -26.969 -0.977 -6.473 1 85.62 64 GLY A O 1
ATOM 491 N N . MET A 1 65 ? -28.062 0.551 -5.527 1 83.75 65 MET A N 1
ATOM 492 C CA . MET A 1 65 ? -26.891 1.405 -5.355 1 83.75 65 MET A CA 1
ATOM 493 C C . MET A 1 65 ? -26.297 1.246 -3.959 1 83.75 65 MET A C 1
ATOM 495 O O . MET A 1 65 ? -25.375 1.968 -3.586 1 83.75 65 MET A O 1
ATOM 499 N N . VAL A 1 66 ? -26.766 0.316 -3.277 1 91.19 66 VAL A N 1
ATOM 500 C CA . VAL A 1 66 ? -26.281 0.153 -1.911 1 91.19 66 VAL A CA 1
ATOM 501 C C . VAL A 1 66 ? -24.969 -0.607 -1.918 1 91.19 66 VAL A C 1
ATOM 503 O O . VAL A 1 66 ? -24.75 -1.481 -2.762 1 91.19 66 VAL A O 1
ATOM 506 N N . PHE A 1 67 ? -24.125 -0.299 -0.998 1 92.81 67 PHE A N 1
ATOM 507 C CA . PHE A 1 67 ? -22.844 -0.991 -0.845 1 92.81 67 PHE A CA 1
ATOM 508 C C . PHE A 1 67 ? -23.047 -2.357 -0.203 1 92.81 67 PHE A C 1
ATOM 510 O O . PHE A 1 67 ? -22.406 -3.336 -0.6 1 92.81 67 PHE A O 1
ATOM 517 N N . ASN A 1 68 ? -23.953 -2.408 0.819 1 94.31 68 ASN A N 1
ATOM 518 C CA . ASN A 1 68 ? -24.156 -3.596 1.644 1 94.31 68 ASN A CA 1
ATOM 519 C C . ASN A 1 68 ? -22.844 -4.094 2.23 1 94.31 68 ASN A C 1
ATOM 521 O O . ASN A 1 68 ? -22.531 -5.285 2.166 1 94.31 68 ASN A O 1
ATOM 525 N N . ALA A 1 69 ? -22.016 -3.197 2.682 1 95.31 69 ALA A N 1
ATOM 526 C CA . ALA A 1 69 ? -20.672 -3.51 3.172 1 95.31 69 ALA A CA 1
ATOM 527 C C . ALA A 1 69 ? -20.609 -3.42 4.691 1 95.31 69 ALA A C 1
ATOM 529 O O . ALA A 1 69 ? -21.203 -2.52 5.293 1 95.31 69 ALA A O 1
ATOM 530 N N . ASP A 1 70 ? -19.875 -4.344 5.293 1 96.06 70 ASP A N 1
ATOM 531 C CA . ASP A 1 70 ? -19.656 -4.277 6.738 1 96.06 70 ASP A CA 1
ATOM 532 C C . ASP A 1 70 ? -18.906 -3.004 7.125 1 96.06 70 ASP A C 1
ATOM 534 O O . ASP A 1 70 ? -17.891 -2.664 6.512 1 96.06 70 ASP A O 1
ATOM 538 N N . SER A 1 71 ? -19.438 -2.332 8.148 1 97 71 SER A N 1
ATOM 539 C CA . SER A 1 71 ? -18.828 -1.068 8.562 1 97 71 SER A CA 1
ATOM 540 C C . SER A 1 71 ? -17.547 -1.298 9.352 1 97 71 SER A C 1
ATOM 542 O O . SER A 1 71 ? -16.719 -0.398 9.469 1 97 71 SER A O 1
ATOM 544 N N . TYR A 1 72 ? -17.422 -2.486 9.859 1 97.69 72 TYR A N 1
ATOM 545 C CA . TYR A 1 72 ? -16.25 -2.756 10.695 1 97.69 72 TYR A CA 1
ATOM 546 C C . TYR A 1 72 ? -15.93 -4.242 10.711 1 97.69 72 TYR A C 1
ATOM 548 O O . TYR A 1 72 ? -16.047 -4.898 11.75 1 97.69 72 TYR A O 1
ATOM 556 N N . PRO A 1 73 ? -15.422 -4.781 9.602 1 97.19 73 PRO A N 1
ATOM 557 C CA . PRO A 1 73 ? -15.156 -6.219 9.508 1 97.19 73 PRO A CA 1
ATOM 558 C C . PRO A 1 73 ? -14.109 -6.691 10.508 1 97.19 73 PRO A C 1
ATOM 560 O O . PRO A 1 73 ? -13.07 -6.043 10.672 1 97.19 73 PRO A O 1
ATOM 563 N N . ALA A 1 74 ? -14.398 -7.801 11.164 1 97.19 74 ALA A N 1
ATOM 564 C CA . ALA A 1 74 ? -13.531 -8.359 12.195 1 97.19 74 ALA A CA 1
ATOM 565 C C . ALA A 1 74 ? -12.781 -9.586 11.672 1 97.19 74 ALA A C 1
ATOM 567 O O . ALA A 1 74 ? -13.273 -10.305 10.805 1 97.19 74 ALA A O 1
ATOM 568 N N . PHE A 1 75 ? -11.656 -9.867 12.297 1 96.62 75 PHE A N 1
ATOM 569 C CA . PHE A 1 75 ? -10.789 -10.961 11.875 1 96.62 75 PHE A CA 1
ATOM 570 C C . PHE A 1 75 ? -11.219 -12.273 12.516 1 96.62 75 PHE A C 1
ATOM 572 O O . PHE A 1 75 ? -11.734 -12.289 13.633 1 96.62 75 PHE A O 1
ATOM 579 N N . GLY A 1 76 ? -10.992 -13.344 11.727 1 94.94 76 GLY A N 1
ATOM 580 C CA . GLY A 1 76 ? -10.977 -14.664 12.336 1 94.94 76 GLY A CA 1
ATOM 581 C C . GLY A 1 76 ? -11.992 -15.617 11.727 1 94.94 76 GLY A C 1
ATOM 582 O O . GLY A 1 76 ? -11.75 -16.812 11.633 1 94.94 76 GLY A O 1
ATOM 583 N N . LEU A 1 77 ? -13.164 -15.086 11.492 1 93.5 77 LEU A N 1
ATOM 584 C CA . LEU A 1 77 ? -14.195 -15.859 10.805 1 93.5 77 LEU A CA 1
ATOM 585 C C . LEU A 1 77 ? -14.367 -15.375 9.367 1 93.5 77 LEU A C 1
ATOM 587 O O . LEU A 1 77 ? -14.414 -14.172 9.117 1 93.5 77 LEU A O 1
ATOM 591 N N . GLN A 1 78 ? -14.438 -16.328 8.422 1 87.25 78 GLN A N 1
ATOM 592 C CA . GLN A 1 78 ? -14.43 -15.945 7.016 1 87.25 78 GLN A CA 1
ATOM 593 C C . GLN A 1 78 ? -13.312 -14.945 6.727 1 87.25 78 GLN A C 1
ATOM 595 O O . GLN A 1 78 ? -13.57 -13.836 6.258 1 87.25 78 GLN A O 1
ATOM 600 N N . THR A 1 79 ? -12.164 -15.281 6.84 1 84.12 79 THR A N 1
ATOM 601 C CA . THR A 1 79 ? -10.953 -14.5 7.105 1 84.12 79 THR A CA 1
ATOM 602 C C . THR A 1 79 ? -10.523 -13.734 5.859 1 84.12 79 THR A C 1
ATOM 604 O O . THR A 1 79 ? -9.797 -12.742 5.953 1 84.12 79 THR A O 1
ATOM 607 N N . MET A 1 80 ? -11.016 -13.945 4.742 1 86.5 80 MET A N 1
ATOM 608 C CA . MET A 1 80 ? -10.5 -13.344 3.514 1 86.5 80 MET A CA 1
ATOM 609 C C . MET A 1 80 ? -10.711 -11.836 3.516 1 86.5 80 MET A C 1
ATOM 611 O O . MET A 1 80 ? -11.719 -11.344 4.027 1 86.5 80 MET A O 1
ATOM 615 N N . GLY A 1 81 ? -9.656 -11.094 3.02 1 89.38 81 GLY A N 1
ATOM 616 C CA . GLY A 1 81 ? -9.797 -9.664 2.791 1 89.38 81 GLY A CA 1
ATOM 617 C C . GLY A 1 81 ? -9.273 -8.828 3.939 1 89.38 81 GLY A C 1
ATOM 618 O O . GLY A 1 81 ? -8.82 -9.359 4.953 1 89.38 81 GLY A O 1
ATOM 619 N N . GLU A 1 82 ? -9.305 -7.523 3.812 1 94 82 GLU A N 1
ATOM 620 C CA . GLU A 1 82 ? -8.867 -6.574 4.832 1 94 82 GLU A CA 1
ATOM 621 C C . GLU A 1 82 ? -9.875 -6.496 5.977 1 94 82 GLU A C 1
ATOM 623 O O . GLU A 1 82 ? -11.07 -6.684 5.773 1 94 82 GLU A O 1
ATOM 628 N N . LYS A 1 83 ? -9.375 -6.277 7.148 1 96.81 83 LYS A N 1
ATOM 629 C CA . LYS A 1 83 ? -10.211 -6.191 8.336 1 96.81 83 LYS A CA 1
ATOM 630 C C . LYS A 1 83 ? -9.992 -4.871 9.07 1 96.81 83 LYS A C 1
ATOM 632 O O . LYS A 1 83 ? -8.992 -4.191 8.844 1 96.81 83 LYS A O 1
ATOM 637 N N . ALA A 1 84 ? -10.961 -4.484 9.883 1 98.12 84 ALA A N 1
ATOM 638 C CA . ALA A 1 84 ? -10.898 -3.25 10.664 1 98.12 84 ALA A CA 1
ATOM 639 C C . ALA A 1 84 ? -10.375 -3.514 12.07 1 98.12 84 ALA A C 1
ATOM 641 O O . ALA A 1 84 ? -9.805 -2.621 12.703 1 98.12 84 ALA A O 1
ATOM 642 N N . ILE A 1 85 ? -10.562 -4.758 12.5 1 98.25 85 ILE A N 1
ATOM 643 C CA . ILE A 1 85 ? -10.148 -5.07 13.859 1 98.25 85 ILE A CA 1
ATOM 644 C C . ILE A 1 85 ? -9.656 -6.512 13.93 1 98.25 85 ILE A C 1
ATOM 646 O O . ILE A 1 85 ? -10.195 -7.395 13.258 1 98.25 85 ILE A O 1
ATOM 650 N N . ALA A 1 86 ? -8.617 -6.734 14.633 1 98.06 86 ALA A N 1
ATOM 651 C CA . ALA A 1 86 ? -8.055 -8.039 14.992 1 98.06 86 ALA A CA 1
ATOM 652 C C . ALA A 1 86 ? -7.582 -8.055 16.438 1 98.06 86 ALA A C 1
ATOM 654 O O . ALA A 1 86 ? -6.895 -7.133 16.891 1 98.06 86 ALA A O 1
ATOM 655 N N . ALA A 1 87 ? -7.98 -9.016 17.219 1 98.12 87 ALA A N 1
ATOM 656 C CA . ALA A 1 87 ? -7.641 -9.117 18.625 1 98.12 87 ALA A CA 1
ATOM 657 C C . ALA A 1 87 ? -7.402 -10.578 19.031 1 98.12 87 ALA A C 1
ATOM 659 O O . ALA A 1 87 ? -7.957 -11.492 18.422 1 98.12 87 ALA A O 1
ATOM 660 N N . THR A 1 88 ? -6.57 -10.797 19.953 1 98 88 THR A N 1
ATOM 661 C CA . THR A 1 88 ? -6.367 -12.109 20.562 1 98 88 THR A CA 1
ATOM 662 C C . THR A 1 88 ? -6.945 -12.148 21.969 1 98 88 THR A C 1
ATOM 664 O O . THR A 1 88 ? -6.543 -11.367 22.844 1 98 88 THR A O 1
ATOM 667 N N . GLN A 1 89 ? -7.859 -13.078 22.219 1 97.75 89 GLN A N 1
ATOM 668 C CA . GLN A 1 89 ? -8.492 -13.273 23.516 1 97.75 89 GLN A CA 1
ATOM 669 C C . GLN A 1 89 ? -7.543 -13.977 24.484 1 97.75 89 GLN A C 1
ATOM 671 O O . GLN A 1 89 ? -6.539 -14.562 24.062 1 97.75 89 GLN A O 1
ATOM 676 N N . PRO A 1 90 ? -7.855 -13.953 25.797 1 96.62 90 PRO A N 1
ATOM 677 C CA . PRO A 1 90 ? -6.969 -14.547 26.797 1 96.62 90 PRO A CA 1
ATOM 678 C C . PRO A 1 90 ? -6.715 -16.031 26.547 1 96.62 90 PRO A C 1
ATOM 680 O O . PRO A 1 90 ? -5.668 -16.562 26.938 1 96.62 90 PRO A O 1
ATOM 683 N N . ASP A 1 91 ? -7.621 -16.688 25.906 1 96.69 91 ASP A N 1
ATOM 684 C CA . ASP A 1 91 ? -7.465 -18.125 25.672 1 96.69 91 ASP A CA 1
ATOM 685 C C . ASP A 1 91 ? -6.773 -18.406 24.344 1 96.69 91 ASP A C 1
ATOM 687 O O . ASP A 1 91 ? -6.723 -19.547 23.891 1 96.69 91 ASP A O 1
ATOM 691 N N . GLY A 1 92 ? -6.332 -17.344 23.688 1 96.62 92 GLY A N 1
ATOM 692 C CA . GLY A 1 92 ? -5.574 -17.5 22.453 1 96.62 92 GLY A CA 1
ATOM 693 C C . GLY A 1 92 ? -6.434 -17.391 21.203 1 96.62 92 GLY A C 1
ATOM 694 O O . GLY A 1 92 ? -5.914 -17.312 20.094 1 96.62 92 GLY A O 1
ATOM 695 N N . ASN A 1 93 ? -7.789 -17.375 21.375 1 97.44 93 ASN A N 1
ATOM 696 C CA . ASN A 1 93 ? -8.695 -17.219 20.234 1 97.44 93 ASN A CA 1
ATOM 697 C C . ASN A 1 93 ? -8.508 -15.883 19.547 1 97.44 93 ASN A C 1
ATOM 699 O O . ASN A 1 93 ? -8.484 -14.836 20.188 1 97.44 93 ASN A O 1
ATOM 703 N N . MET A 1 94 ? -8.391 -15.867 18.219 1 97.25 94 MET A N 1
ATOM 704 C CA . MET A 1 94 ? -8.086 -14.648 17.469 1 97.25 94 MET A CA 1
ATOM 705 C C . MET A 1 94 ? -9.297 -14.188 16.656 1 97.25 94 MET A C 1
ATOM 707 O O . MET A 1 94 ? -9.195 -13.258 15.867 1 97.25 94 MET A O 1
ATOM 711 N N . SER A 1 95 ? -10.461 -14.82 16.828 1 97.19 95 SER A N 1
ATOM 712 C CA . SER A 1 95 ? -11.672 -14.469 16.094 1 97.19 95 SER A CA 1
ATOM 713 C C . SER A 1 95 ? -12.578 -13.555 16.922 1 97.19 95 SER A C 1
ATOM 715 O O . SER A 1 95 ? -12.531 -13.586 18.156 1 97.19 95 SER A O 1
ATOM 717 N N . LEU A 1 96 ? -13.281 -12.688 16.188 1 97 96 LEU A N 1
ATOM 718 C CA . LEU A 1 96 ? -14.359 -11.875 16.75 1 97 96 LEU A CA 1
ATOM 719 C C . LEU A 1 96 ? -15.656 -12.07 15.977 1 97 96 LEU A C 1
ATOM 721 O O . LEU A 1 96 ? -15.633 -12.227 14.758 1 97 96 LEU A O 1
ATOM 725 N N . ASP A 1 97 ? -16.766 -12.18 16.688 1 96.69 97 ASP A N 1
ATOM 726 C CA . ASP A 1 97 ? -18.109 -12.219 16.125 1 96.69 97 ASP A CA 1
ATOM 727 C C . ASP A 1 97 ? -19 -11.133 16.75 1 96.69 97 ASP A C 1
ATOM 729 O O . ASP A 1 97 ? -19.766 -11.406 17.672 1 96.69 97 ASP A O 1
ATOM 733 N N . LEU A 1 98 ? -18.906 -9.961 16.156 1 97 98 LEU A N 1
ATOM 734 C CA . LEU A 1 98 ? -19.547 -8.758 16.703 1 97 98 LEU A CA 1
ATOM 735 C C . LEU A 1 98 ? -20.922 -8.555 16.094 1 97 98 LEU A C 1
ATOM 737 O O . LEU A 1 98 ? -21.078 -8.539 14.875 1 97 98 LEU A O 1
ATOM 741 N N . LYS A 1 99 ? -21.922 -8.391 17.047 1 97.19 99 LYS A N 1
ATOM 742 C CA . LYS A 1 99 ? -23.297 -8.156 16.594 1 97.19 99 LYS A CA 1
ATOM 743 C C . LYS A 1 99 ? -23.875 -6.906 17.25 1 97.19 99 LYS A C 1
ATOM 745 O O . LYS A 1 99 ? -23.531 -6.57 18.375 1 97.19 99 LYS A O 1
ATOM 750 N N . ILE A 1 100 ? -24.766 -6.289 16.562 1 97.12 100 ILE A N 1
ATOM 751 C CA . ILE A 1 100 ? -25.406 -5.059 17.031 1 97.12 100 ILE A CA 1
ATOM 752 C C . ILE A 1 100 ? -26.25 -5.344 18.266 1 97.12 100 ILE A C 1
ATOM 754 O O . ILE A 1 100 ? -27.047 -6.273 18.281 1 97.12 100 ILE A O 1
ATOM 758 N N . GLU A 1 101 ? -26.078 -4.465 19.188 1 95.44 101 GLU A N 1
ATOM 759 C CA . GLU A 1 101 ? -26.875 -4.535 20.406 1 95.44 101 GLU A CA 1
ATOM 760 C C . GLU A 1 101 ? -27.781 -3.326 20.531 1 95.44 101 GLU A C 1
ATOM 762 O O . GLU A 1 101 ? -28.922 -3.447 21.016 1 95.44 101 GLU A O 1
ATOM 767 N N . GLN A 1 102 ? -27.266 -2.18 20.188 1 95.12 102 GLN A N 1
ATOM 768 C CA . GLN A 1 102 ? -28.016 -0.94 20.375 1 95.12 102 GLN A CA 1
ATOM 769 C C . GLN A 1 102 ? -27.531 0.151 19.438 1 95.12 102 GLN A C 1
ATOM 771 O O . GLN A 1 102 ? -26.344 0.203 19.094 1 95.12 102 GLN A O 1
ATOM 776 N N . VAL A 1 103 ? -28.453 0.975 18.984 1 96.44 103 VAL A N 1
ATOM 777 C CA . VAL A 1 103 ? -28.141 2.191 18.234 1 96.44 103 VAL A CA 1
ATOM 778 C C . VAL A 1 103 ? -28.812 3.391 18.906 1 96.44 103 VAL A C 1
ATOM 780 O O . VAL A 1 103 ? -29.984 3.332 19.266 1 96.44 103 VAL A O 1
ATOM 783 N N . LYS A 1 104 ? -28.031 4.434 19.109 1 96.69 104 LYS A N 1
ATOM 784 C CA . LYS A 1 104 ? -28.547 5.684 19.656 1 96.69 104 LYS A CA 1
ATOM 785 C C . LYS A 1 104 ? -28.125 6.875 18.797 1 96.69 104 LYS A C 1
ATOM 787 O O . LYS A 1 104 ? -27 6.926 18.297 1 96.69 104 LYS A O 1
ATOM 792 N N . GLN A 1 105 ? -29.047 7.754 18.562 1 97.12 105 GLN A N 1
ATOM 793 C CA . GLN A 1 105 ? -28.75 9.055 17.984 1 97.12 105 GLN A CA 1
ATOM 794 C C . GLN A 1 105 ? -29.109 10.188 18.938 1 97.12 105 GLN A C 1
ATOM 796 O O . GLN A 1 105 ? -30.203 10.195 19.516 1 97.12 105 GLN A O 1
ATOM 801 N N . TYR A 1 106 ? -28.219 11.086 19.156 1 97.94 106 TYR A N 1
ATOM 802 C CA . TYR A 1 106 ? -28.484 12.164 20.109 1 97.94 106 TYR A CA 1
ATOM 803 C C . TYR A 1 106 ? -27.688 13.414 19.734 1 97.94 106 TYR A C 1
ATOM 805 O O . TYR A 1 106 ? -26.641 13.328 19.125 1 97.94 106 TYR A O 1
ATOM 813 N N . PRO A 1 107 ? -28.234 14.578 20.094 1 97.19 107 PRO A N 1
ATOM 814 C CA . PRO A 1 107 ? -27.531 15.828 19.844 1 97.19 107 PRO A CA 1
ATOM 815 C C . PRO A 1 107 ? -26.375 16.062 20.812 1 97.19 107 PRO A C 1
ATOM 817 O O . PRO A 1 107 ? -26.391 15.555 21.922 1 97.19 107 PRO A O 1
ATOM 820 N N . THR A 1 108 ? -25.406 16.703 20.297 1 96.25 108 THR A N 1
ATOM 821 C CA . THR A 1 108 ? -24.312 17.234 21.109 1 96.25 108 THR A CA 1
ATOM 822 C C . THR A 1 108 ? -24.156 18.734 20.875 1 96.25 108 THR A C 1
ATOM 824 O O . THR A 1 108 ? -24.875 19.328 20.062 1 96.25 108 THR A O 1
ATOM 827 N N . LYS A 1 109 ? -23.281 19.375 21.594 1 93.62 109 LYS A N 1
ATOM 828 C CA . LYS A 1 109 ? -23.031 20.812 21.484 1 93.62 109 LYS A CA 1
ATOM 829 C C . LYS A 1 109 ? -22.625 21.172 20.062 1 93.62 109 LYS A C 1
ATOM 831 O O . LYS A 1 109 ? -22.984 22.25 19.562 1 93.62 109 LYS A O 1
ATOM 836 N N . ASP A 1 110 ? -21.953 20.266 19.469 1 94.94 110 ASP A N 1
ATOM 837 C CA . ASP A 1 110 ? -21.344 20.625 18.188 1 94.94 110 ASP A CA 1
ATOM 838 C C . ASP A 1 110 ? -21.984 19.859 17.047 1 94.94 110 ASP A C 1
ATOM 840 O O . ASP A 1 110 ? -21.531 19.953 15.898 1 94.94 110 ASP A O 1
ATOM 844 N N . GLY A 1 111 ? -22.984 19.078 17.312 1 97.25 111 GLY A N 1
ATOM 845 C CA . GLY A 1 111 ? -23.609 18.328 16.234 1 97.25 111 GLY A CA 1
ATOM 846 C C . GLY A 1 111 ? -24.469 17.188 16.734 1 97.25 111 GLY A C 1
ATOM 847 O O . GLY A 1 111 ? -25.172 17.328 17.734 1 97.25 111 GLY A O 1
ATOM 848 N N . GLU A 1 112 ? -24.578 16.219 15.914 1 98 112 GLU A N 1
ATOM 849 C CA . GLU A 1 112 ? -25.359 15.023 16.234 1 98 112 GLU A CA 1
ATOM 850 C C . GLU A 1 112 ? -24.5 13.766 16.125 1 98 112 GLU A C 1
ATOM 852 O O . GLU A 1 112 ? -23.688 13.633 15.203 1 98 112 GLU A O 1
ATOM 857 N N . VAL A 1 113 ? -24.703 12.859 17.109 1 98.38 113 VAL A N 1
ATOM 858 C CA . VAL A 1 113 ? -23.891 11.648 17.156 1 98.38 113 VAL A CA 1
ATOM 859 C C . VAL A 1 113 ? -24.781 10.422 16.984 1 98.38 113 VAL A C 1
ATOM 861 O O . VAL A 1 113 ? -25.891 10.367 17.531 1 98.38 113 VAL A O 1
ATOM 864 N N . THR A 1 114 ? -24.422 9.547 16.094 1 98.38 114 THR A N 1
ATOM 865 C CA . THR A 1 114 ? -24.938 8.188 16.031 1 98.38 114 THR A CA 1
ATOM 866 C C . THR A 1 114 ? -23.953 7.203 16.672 1 98.38 114 THR A C 1
ATOM 868 O O . THR A 1 114 ? -22.812 7.078 16.234 1 98.38 114 THR A O 1
ATOM 871 N N . GLU A 1 115 ? -24.438 6.582 17.734 1 98.19 115 GLU A N 1
ATOM 872 C CA . GLU A 1 115 ? -23.641 5.609 18.5 1 98.19 115 GLU A CA 1
ATOM 873 C C . GLU A 1 115 ? -24.172 4.195 18.297 1 98.19 115 GLU A C 1
ATOM 875 O O . GLU A 1 115 ? -25.375 3.939 18.5 1 98.19 115 GLU A O 1
ATOM 880 N N . ILE A 1 116 ? -23.328 3.293 17.875 1 98.06 116 ILE A N 1
ATOM 881 C CA . ILE A 1 116 ? -23.734 1.909 17.641 1 98.06 116 ILE A CA 1
ATOM 882 C C . ILE A 1 116 ? -22.906 0.978 18.516 1 98.06 116 ILE A C 1
ATOM 884 O O . ILE A 1 116 ? -21.688 0.916 18.406 1 98.06 116 ILE A O 1
ATOM 888 N N . LEU A 1 117 ? -23.578 0.24 19.344 1 98.06 117 LEU A N 1
ATOM 889 C CA . LEU A 1 117 ? -22.922 -0.718 20.234 1 98.06 117 LEU A CA 1
ATOM 890 C C . LEU A 1 117 ? -22.953 -2.119 19.641 1 98.06 117 LEU A C 1
ATOM 892 O O . LEU A 1 117 ? -24.016 -2.625 19.266 1 98.06 117 LEU A O 1
ATOM 896 N N . LEU A 1 118 ? -21.797 -2.709 19.453 1 98.12 118 LEU A N 1
ATOM 897 C CA . LEU A 1 118 ? -21.656 -4.102 19.047 1 98.12 118 LEU A CA 1
ATOM 898 C C . LEU A 1 118 ? -21.016 -4.93 20.156 1 98.12 118 LEU A C 1
ATOM 900 O O . LEU A 1 118 ? -20.109 -4.461 20.828 1 98.12 118 LEU A O 1
ATOM 904 N N . LYS A 1 119 ? -21.469 -6.172 20.266 1 97.88 119 LYS A N 1
ATOM 905 C CA . LYS A 1 119 ? -20.938 -7.086 21.281 1 97.88 119 LYS A CA 1
ATOM 906 C C . LYS A 1 119 ? -20.531 -8.414 20.641 1 97.88 119 LYS A C 1
ATOM 908 O O . LYS A 1 119 ? -21.203 -8.914 19.734 1 97.88 119 LYS A O 1
ATOM 913 N N . ASP A 1 120 ? -19.406 -8.898 21.125 1 98 120 ASP A N 1
ATOM 914 C CA . ASP A 1 120 ? -19.047 -10.258 20.734 1 98 120 ASP A CA 1
ATOM 915 C C . ASP A 1 120 ? -20.016 -11.273 21.344 1 98 120 ASP A C 1
ATOM 917 O O . ASP A 1 120 ? -20.422 -11.141 22.5 1 98 120 ASP A O 1
ATOM 921 N N . LYS A 1 121 ? -20.297 -12.32 20.641 1 96.06 121 LYS A N 1
ATOM 922 C CA . LYS A 1 121 ? -21.312 -13.289 21.047 1 96.06 121 LYS A CA 1
ATOM 923 C C . LYS A 1 121 ? -20.812 -14.141 22.203 1 96.06 121 LYS A C 1
ATOM 925 O O . LYS A 1 121 ? -21.609 -14.672 22.984 1 96.06 121 LYS A O 1
ATOM 930 N N . VAL A 1 122 ? -19.562 -14.281 22.297 1 96.62 122 VAL A N 1
ATOM 931 C CA . VAL A 1 122 ? -19 -15.234 23.25 1 96.62 122 VAL A CA 1
ATOM 932 C C . VAL A 1 122 ? -18.188 -14.5 24.297 1 96.62 122 VAL A C 1
ATOM 934 O O . VAL A 1 122 ? -18.344 -14.734 25.5 1 96.62 122 VAL A O 1
ATOM 937 N N . TYR A 1 123 ? -17.375 -13.562 23.969 1 97.06 123 TYR A N 1
ATOM 938 C CA . TYR A 1 123 ? -16.438 -12.906 24.875 1 97.06 123 TYR A CA 1
ATOM 939 C C . TYR A 1 123 ? -16.984 -11.586 25.375 1 97.06 123 TYR A C 1
ATOM 941 O O . TYR A 1 123 ? -17.781 -10.93 24.672 1 97.06 123 TYR A O 1
ATOM 949 N N . PRO A 1 124 ? -16.594 -11.234 26.609 1 98.06 124 PRO A N 1
ATOM 950 C CA . PRO A 1 124 ? -16.984 -9.922 27.109 1 98.06 124 PRO A CA 1
ATOM 951 C C . PRO A 1 124 ? -16.219 -8.773 26.453 1 98.06 124 PRO A C 1
ATOM 953 O O . PRO A 1 124 ? -15.516 -8.023 27.125 1 98.06 124 PRO A O 1
ATOM 956 N N . PHE A 1 125 ? -16.359 -8.648 25.234 1 98.25 125 PHE A N 1
ATOM 957 C CA . PHE A 1 125 ? -15.703 -7.707 24.344 1 98.25 125 PHE A CA 1
ATOM 958 C C . PHE A 1 125 ? -16.734 -6.906 23.547 1 98.25 125 PHE A C 1
ATOM 960 O O . PHE A 1 125 ? -17.609 -7.48 22.906 1 98.25 125 PHE A O 1
ATOM 967 N N . GLU A 1 126 ? -16.594 -5.562 23.641 1 98.25 126 GLU A N 1
ATOM 968 C CA . GLU A 1 126 ? -17.562 -4.691 22.984 1 98.25 126 GLU A CA 1
ATOM 969 C C . GLU A 1 126 ? -16.875 -3.576 22.203 1 98.25 126 GLU A C 1
ATOM 971 O O . GLU A 1 126 ? -15.758 -3.176 22.547 1 98.25 126 GLU A O 1
ATOM 976 N N . ILE A 1 127 ? -17.547 -3.148 21.172 1 98.19 127 ILE A N 1
ATOM 977 C CA . ILE A 1 127 ? -17.094 -1.97 20.438 1 98.19 127 ILE A CA 1
ATOM 978 C C . ILE A 1 127 ? -18.234 -0.975 20.281 1 98.19 127 ILE A C 1
ATOM 980 O O . ILE A 1 127 ? -19.391 -1.373 20.125 1 98.19 127 ILE A O 1
ATOM 984 N N . LYS A 1 128 ? -17.938 0.27 20.375 1 98.62 128 LYS A N 1
ATOM 985 C CA . LYS A 1 128 ? -18.859 1.349 20.031 1 98.62 128 LYS A CA 1
ATOM 986 C C . LYS A 1 128 ? -18.359 2.117 18.812 1 98.62 128 LYS A C 1
ATOM 988 O O . LYS A 1 128 ? -17.234 2.633 18.812 1 98.62 128 LYS A O 1
ATOM 993 N N . GLN A 1 129 ? -19.172 2.111 17.828 1 98.44 129 GLN A N 1
ATOM 994 C CA . GLN A 1 129 ? -18.906 2.947 16.672 1 98.44 129 GLN A CA 1
ATOM 995 C C . GLN A 1 129 ? -19.609 4.293 16.781 1 98.44 129 GLN A C 1
ATOM 997 O O . GLN A 1 129 ? -20.797 4.348 17.125 1 98.44 129 GLN A O 1
ATOM 1002 N N . TYR A 1 130 ? -18.891 5.332 16.422 1 98.69 130 TYR A N 1
ATOM 1003 C CA . TYR A 1 130 ? -19.469 6.672 16.469 1 98.69 130 TYR A CA 1
ATOM 1004 C C . TYR A 1 130 ? -19.406 7.336 15.094 1 98.69 130 TYR A C 1
ATOM 1006 O O . TYR A 1 130 ? -18.406 7.223 14.383 1 98.69 130 TYR A O 1
ATOM 1014 N N . TYR A 1 131 ? -20.5 7.957 14.711 1 98.69 131 TYR A N 1
ATOM 1015 C CA . TYR A 1 131 ? -20.562 8.883 13.586 1 98.69 131 TYR A CA 1
ATOM 1016 C C . TYR A 1 131 ? -21.125 10.234 14.023 1 98.69 131 TYR A C 1
ATOM 1018 O O . TYR A 1 131 ? -22.234 10.312 14.555 1 98.69 131 TYR A O 1
ATOM 1026 N N . LYS A 1 132 ? -20.391 11.25 13.797 1 98.69 132 LYS A N 1
ATOM 1027 C CA . LYS A 1 132 ? -20.828 12.594 14.18 1 98.69 132 LYS A CA 1
ATOM 1028 C C . LYS A 1 132 ? -20.953 13.5 12.961 1 98.69 132 LYS A C 1
ATOM 1030 O O . LYS A 1 132 ? -20.016 13.617 12.164 1 98.69 132 LYS A O 1
ATOM 1035 N N . ALA A 1 133 ? -22.062 14.078 12.812 1 98.69 133 ALA A N 1
ATOM 1036 C CA . ALA A 1 133 ? -22.25 15.164 11.852 1 98.69 133 ALA A CA 1
ATOM 1037 C C . ALA A 1 133 ? -22.062 16.516 12.516 1 98.69 133 ALA A C 1
ATOM 1039 O O . ALA A 1 133 ? -22.812 16.891 13.422 1 98.69 133 ALA A O 1
ATOM 1040 N N . TYR A 1 134 ? -21.156 17.312 12.086 1 98.56 134 TYR A N 1
ATOM 1041 C CA . TYR A 1 134 ? -20.828 18.594 12.688 1 98.56 134 TYR A CA 1
ATOM 1042 C C . TYR A 1 134 ? -21.766 19.688 12.18 1 98.56 134 TYR A C 1
ATOM 1044 O O . TYR A 1 134 ? -21.891 19.891 10.969 1 98.56 134 TYR A O 1
ATOM 1052 N N . GLN A 1 135 ? -22.281 20.391 13.102 1 97.5 135 GLN A N 1
ATOM 1053 C CA . GLN A 1 135 ? -23.234 21.453 12.766 1 97.5 135 GLN A CA 1
ATOM 1054 C C . GLN A 1 135 ? -22.562 22.578 11.984 1 97.5 135 GLN A C 1
ATOM 1056 O O . GLN A 1 135 ? -21.438 22.984 12.312 1 97.5 135 GLN A O 1
ATOM 1061 N N . GLY A 1 136 ? -23.203 23 10.898 1 96.25 136 GLY A N 1
ATOM 1062 C CA . GLY A 1 136 ? -22.734 24.141 10.141 1 96.25 136 GLY A CA 1
ATOM 1063 C C . GLY A 1 136 ? -21.656 23.781 9.133 1 96.25 136 GLY A C 1
ATOM 1064 O O . GLY A 1 136 ? -21.125 24.656 8.453 1 96.25 136 GLY A O 1
ATOM 1065 N N . THR A 1 137 ? -21.281 22.562 9.047 1 97.69 137 THR A N 1
ATOM 1066 C CA . THR A 1 137 ? -20.266 22.094 8.102 1 97.69 137 THR A CA 1
ATOM 1067 C C . THR A 1 137 ? -20.781 20.875 7.324 1 97.69 137 THR A C 1
ATOM 1069 O O . THR A 1 137 ? -21.875 20.375 7.578 1 97.69 137 THR A O 1
ATOM 1072 N N . ASP A 1 138 ? -20.031 20.438 6.41 1 98.5 138 ASP A N 1
ATOM 1073 C CA . ASP A 1 138 ? -20.328 19.203 5.676 1 98.5 138 ASP A CA 1
ATOM 1074 C C . ASP A 1 138 ? -19.344 18.094 6.051 1 98.5 138 ASP A C 1
ATOM 1076 O O . ASP A 1 138 ? -18.891 17.344 5.184 1 98.5 138 ASP A O 1
ATOM 1080 N N . ILE A 1 139 ? -19.016 18.062 7.363 1 98.81 139 ILE A N 1
ATOM 1081 C CA . ILE A 1 139 ? -18.062 17.078 7.844 1 98.81 139 ILE A CA 1
ATOM 1082 C C . ILE A 1 139 ? -18.797 16.031 8.695 1 98.81 139 ILE A C 1
ATOM 1084 O O . ILE A 1 139 ? -19.547 16.391 9.609 1 98.81 139 ILE A O 1
ATOM 1088 N N . ILE A 1 140 ? -18.625 14.789 8.344 1 98.81 140 ILE A N 1
ATOM 1089 C CA . ILE A 1 140 ? -18.953 13.664 9.211 1 98.81 140 ILE A CA 1
ATOM 1090 C C . ILE A 1 140 ? -17.672 13.016 9.727 1 98.81 140 ILE A C 1
ATOM 1092 O O . ILE A 1 140 ? -16.719 12.812 8.961 1 98.81 140 ILE A O 1
ATOM 1096 N N . SER A 1 141 ? -17.547 12.773 10.977 1 98.31 141 SER A N 1
ATOM 1097 C CA . SER A 1 141 ? -16.375 12.078 11.508 1 98.31 141 SER A CA 1
ATOM 1098 C C . SER A 1 141 ? -16.781 10.758 12.156 1 98.31 141 SER A C 1
ATOM 1100 O O . SER A 1 141 ? -17.953 10.539 12.477 1 98.31 141 SER A O 1
ATOM 1102 N N . THR A 1 142 ? -15.828 9.836 12.25 1 98.75 142 THR A N 1
ATOM 1103 C CA . THR A 1 142 ? -16.062 8.539 12.867 1 98.75 142 THR A CA 1
ATOM 1104 C C . THR A 1 142 ? -14.852 8.117 13.711 1 98.75 142 THR A C 1
ATOM 1106 O O . THR A 1 142 ? -13.727 8.516 13.43 1 98.75 142 THR A O 1
ATOM 1109 N N . TRP A 1 143 ? -15.055 7.461 14.797 1 98.69 143 TRP A N 1
ATOM 1110 C CA . TRP A 1 143 ? -14.062 6.809 15.641 1 98.69 143 TRP A CA 1
ATOM 1111 C C . TRP A 1 143 ? -14.664 5.605 16.359 1 98.69 143 TRP A C 1
ATOM 1113 O O . TRP A 1 143 ? -15.867 5.363 16.281 1 98.69 143 TRP A O 1
ATOM 1123 N N . ILE A 1 144 ? -13.781 4.793 16.984 1 98.75 144 ILE A N 1
ATOM 1124 C CA . ILE A 1 144 ? -14.195 3.543 17.625 1 98.75 144 ILE A CA 1
ATOM 1125 C C . ILE A 1 144 ? -13.734 3.525 19.078 1 98.75 144 ILE A C 1
ATOM 1127 O O . ILE A 1 144 ? -12.633 3.988 19.391 1 98.75 144 ILE A O 1
ATOM 1131 N N . GLU A 1 145 ? -14.562 3.072 19.984 1 98.81 145 GLU A N 1
ATOM 1132 C CA . GLU A 1 145 ? -14.156 2.68 21.328 1 98.81 145 GLU A CA 1
ATOM 1133 C C . GLU A 1 145 ? -14.211 1.165 21.5 1 98.81 145 GLU A C 1
ATOM 1135 O O . GLU A 1 145 ? -15.227 0.535 21.188 1 98.81 145 GLU A O 1
ATOM 1140 N N . ILE A 1 146 ? -13.148 0.585 21.891 1 98.88 146 ILE A N 1
ATOM 1141 C CA . ILE A 1 146 ? -13.031 -0.851 22.109 1 98.88 146 ILE A CA 1
ATOM 1142 C C . ILE A 1 146 ? -12.93 -1.134 23.609 1 98.88 146 ILE A C 1
ATOM 1144 O O . ILE A 1 146 ? -12.039 -0.605 24.297 1 98.88 146 ILE A O 1
ATOM 1148 N N . MET A 1 147 ? -13.773 -1.985 24.125 1 98.69 147 MET A N 1
ATOM 1149 C CA . MET A 1 147 ? -13.852 -2.207 25.578 1 98.69 147 MET A CA 1
ATOM 1150 C C . MET A 1 147 ? -13.633 -3.678 25.906 1 98.69 147 MET A C 1
ATOM 1152 O O . MET A 1 147 ? -14.258 -4.555 25.297 1 98.69 147 MET A O 1
ATOM 1156 N N . ASN A 1 148 ? -12.789 -3.932 26.844 1 98.62 148 ASN A N 1
ATOM 1157 C CA . ASN A 1 148 ? -12.594 -5.25 27.438 1 98.62 148 ASN A CA 1
ATOM 1158 C C . ASN A 1 148 ? -13.312 -5.367 28.781 1 98.62 148 ASN A C 1
ATOM 1160 O O . ASN A 1 148 ? -12.789 -4.949 29.812 1 98.62 148 ASN A O 1
ATOM 1164 N N . ASN A 1 149 ? -14.398 -6.039 28.812 1 98.12 149 ASN A N 1
ATOM 1165 C CA . ASN A 1 149 ? -15.172 -6.207 30.047 1 98.12 149 ASN A CA 1
ATOM 1166 C C . ASN A 1 149 ? -14.844 -7.523 30.734 1 98.12 149 ASN A C 1
ATOM 1168 O O . ASN A 1 149 ? -15.539 -7.934 31.672 1 98.12 149 ASN A O 1
ATOM 1172 N N . GLY A 1 150 ? -13.875 -8.18 30.266 1 97.94 150 GLY A N 1
ATOM 1173 C CA . GLY A 1 150 ? -13.438 -9.43 30.859 1 97.94 150 GLY A CA 1
ATOM 1174 C C . GLY A 1 150 ? -12.453 -9.227 32 1 97.94 150 GLY A C 1
ATOM 1175 O O . GLY A 1 150 ? -12.102 -8.094 32.344 1 97.94 150 GLY A O 1
ATOM 1176 N N . LYS A 1 151 ? -12.023 -10.289 32.594 1 97.56 151 LYS A N 1
ATOM 1177 C CA . LYS A 1 151 ? -11.156 -10.25 33.75 1 97.56 151 LYS A CA 1
ATOM 1178 C C . LYS A 1 151 ? -9.688 -10.219 33.344 1 97.56 151 LYS A C 1
ATOM 1180 O O . LYS A 1 151 ? -8.828 -9.773 34.125 1 97.56 151 LYS A O 1
ATOM 1185 N N . LYS A 1 152 ? -9.43 -10.711 32.188 1 97.75 152 LYS A N 1
ATOM 1186 C CA . LYS A 1 152 ? -8.055 -10.773 31.703 1 97.75 152 LYS A CA 1
ATOM 1187 C C . LYS A 1 152 ? -7.852 -9.836 30.516 1 97.75 152 LYS A C 1
ATOM 1189 O O . LYS A 1 152 ? -8.82 -9.422 29.875 1 97.75 152 LYS A O 1
ATOM 1194 N N . SER A 1 153 ? -6.547 -9.555 30.234 1 98.06 153 SER A N 1
ATOM 1195 C CA . SER A 1 153 ? -6.23 -8.609 29.156 1 98.06 153 SER A CA 1
ATOM 1196 C C . SER A 1 153 ? -6.449 -9.242 27.797 1 98.06 153 SER A C 1
ATOM 1198 O O . SER A 1 153 ? -6.324 -10.461 27.641 1 98.06 153 SER A O 1
ATOM 1200 N N . VAL A 1 154 ? -6.863 -8.438 26.844 1 98.31 154 VAL A N 1
ATOM 1201 C CA . VAL A 1 154 ? -6.973 -8.75 25.422 1 98.31 154 VAL A CA 1
ATOM 1202 C C . VAL A 1 154 ? -5.938 -7.949 24.641 1 98.31 154 VAL A C 1
ATOM 1204 O O . VAL A 1 154 ? -5.676 -6.785 24.953 1 98.31 154 VAL A O 1
ATOM 1207 N N . THR A 1 155 ? -5.254 -8.539 23.641 1 98.5 155 THR A N 1
ATOM 1208 C CA . THR A 1 155 ? -4.289 -7.797 22.828 1 98.5 155 THR A CA 1
ATOM 1209 C C . THR A 1 155 ? -4.891 -7.398 21.484 1 98.5 155 THR A C 1
ATOM 1211 O O . THR A 1 155 ? -5.395 -8.25 20.75 1 98.5 155 THR A O 1
ATOM 1214 N N . LEU A 1 156 ? -4.914 -6.121 21.203 1 98.69 156 LEU A N 1
ATOM 1215 C CA . LEU A 1 156 ? -5.359 -5.594 19.922 1 98.69 156 LEU A CA 1
ATOM 1216 C C . LEU A 1 156 ? -4.211 -5.551 18.922 1 98.69 156 LEU A C 1
ATOM 1218 O O . LEU A 1 156 ? -3.152 -4.984 19.203 1 98.69 156 LEU A O 1
ATOM 1222 N N . TYR A 1 157 ? -4.422 -6.156 17.734 1 98 157 TYR A N 1
ATOM 1223 C CA . TYR A 1 157 ? -3.402 -6.145 16.688 1 98 157 TYR A CA 1
ATOM 1224 C C . TYR A 1 157 ? -3.83 -5.266 15.516 1 98 157 TYR A C 1
ATOM 1226 O O . TYR A 1 157 ? -3.002 -4.879 14.688 1 98 157 TYR A O 1
ATOM 1234 N N . ARG A 1 158 ? -5.07 -4.965 15.375 1 97.62 158 ARG A N 1
ATOM 1235 C CA . ARG A 1 158 ? -5.645 -4.023 14.422 1 97.62 158 ARG A CA 1
ATOM 1236 C C . ARG A 1 158 ? -6.824 -3.273 15.031 1 97.62 158 ARG A C 1
ATOM 1238 O O . ARG A 1 158 ? -7.652 -3.867 15.727 1 97.62 158 ARG A O 1
ATOM 1245 N N . PHE A 1 159 ? -6.922 -1.977 14.82 1 98.44 159 PHE A N 1
ATOM 1246 C CA . PHE A 1 159 ? -7.938 -1.137 15.438 1 98.44 159 PHE A CA 1
ATOM 1247 C C . PHE A 1 159 ? -8.094 0.176 14.68 1 98.44 159 PHE A C 1
ATOM 1249 O O . PHE A 1 159 ? -7.883 1.252 15.242 1 98.44 159 PHE A O 1
ATOM 1256 N N . VAL A 1 160 ? -8.625 0.149 13.492 1 98.38 160 VAL A N 1
ATOM 1257 C CA . VAL A 1 160 ? -8.672 1.33 12.641 1 98.38 160 VAL A CA 1
ATOM 1258 C C . VAL A 1 160 ? -9.844 2.217 13.055 1 98.38 160 VAL A C 1
ATOM 1260 O O . VAL A 1 160 ? -10.781 1.754 13.711 1 98.38 160 VAL A O 1
ATOM 1263 N N . SER A 1 161 ? -9.773 3.48 12.68 1 98.81 161 SER A N 1
ATOM 1264 C CA . SER A 1 161 ? -10.836 4.441 12.953 1 98.81 161 SER A CA 1
ATOM 1265 C C . SER A 1 161 ? -11.977 4.293 11.953 1 98.81 161 SER A C 1
ATOM 1267 O O . SER A 1 161 ? -13.141 4.527 12.289 1 98.81 161 SER A O 1
ATOM 1269 N N . ALA A 1 162 ? -11.602 3.941 10.711 1 98.62 162 ALA A N 1
ATOM 1270 C CA . ALA A 1 162 ? -12.617 3.93 9.656 1 98.62 162 ALA A CA 1
ATOM 1271 C C . ALA A 1 162 ? -12.344 2.812 8.648 1 98.62 162 ALA A C 1
ATOM 1273 O O . ALA A 1 162 ? -11.188 2.533 8.32 1 98.62 162 ALA A O 1
ATOM 1274 N N . TYR A 1 163 ? -13.359 2.17 8.227 1 98.19 163 TYR A N 1
ATOM 1275 C CA . TYR A 1 163 ? -13.453 1.237 7.105 1 98.19 163 TYR A CA 1
ATOM 1276 C C . TYR A 1 163 ? -14.633 1.586 6.203 1 98.19 163 TYR A C 1
ATOM 1278 O O . TYR A 1 163 ? -15.789 1.354 6.566 1 98.19 163 TYR A O 1
ATOM 1286 N N . LEU A 1 164 ? -14.359 2.148 4.988 1 97.88 164 LEU A N 1
ATOM 1287 C CA . LEU A 1 164 ? -15.422 2.754 4.195 1 97.88 164 LEU A CA 1
ATOM 1288 C C . LEU A 1 164 ? -15.406 2.209 2.77 1 97.88 164 LEU A C 1
ATOM 1290 O O . LEU A 1 164 ? -14.391 2.291 2.076 1 97.88 164 LEU A O 1
ATOM 1294 N N . PRO A 1 165 ? -16.562 1.662 2.332 1 97.06 165 PRO A N 1
ATOM 1295 C CA . PRO A 1 165 ? -16.688 1.317 0.913 1 97.06 165 PRO A CA 1
ATOM 1296 C C . PRO A 1 165 ? -16.875 2.543 0.021 1 97.06 165 PRO A C 1
ATOM 1298 O O . PRO A 1 165 ? -17.547 3.5 0.41 1 97.06 165 PRO A O 1
ATOM 1301 N N . VAL A 1 166 ? -16.234 2.506 -1.095 1 95.88 166 VAL A N 1
ATOM 1302 C CA . VAL A 1 166 ? -16.391 3.551 -2.104 1 95.88 166 VAL A CA 1
ATOM 1303 C C . VAL A 1 166 ? -16.719 2.922 -3.455 1 95.88 166 VAL A C 1
ATOM 1305 O O . VAL A 1 166 ? -16.328 1.782 -3.727 1 95.88 166 VAL A O 1
ATOM 1308 N N . GLN A 1 167 ? -17.438 3.635 -4.234 1 91.56 167 GLN A N 1
ATOM 1309 C CA . GLN A 1 167 ? -17.781 3.146 -5.566 1 91.56 167 GLN A CA 1
ATOM 1310 C C . GLN A 1 167 ? -16.531 2.928 -6.406 1 91.56 167 GLN A C 1
ATOM 1312 O O . GLN A 1 167 ? -15.688 3.828 -6.535 1 91.56 167 GLN A O 1
ATOM 1317 N N . ARG A 1 168 ? -16.438 1.709 -6.953 1 93.25 168 ARG A N 1
ATOM 1318 C CA . ARG A 1 168 ? -15.32 1.392 -7.848 1 93.25 168 ARG A CA 1
ATOM 1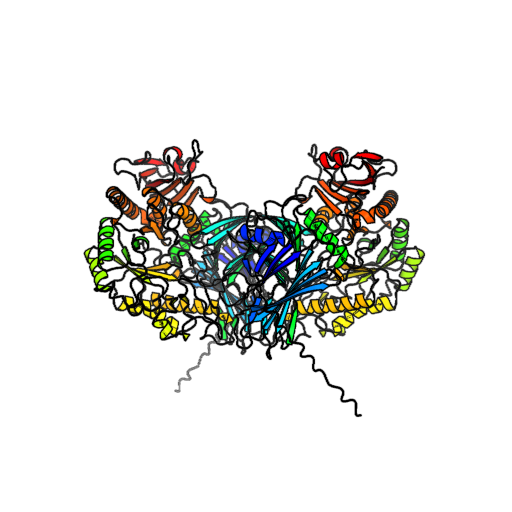319 C C . ARG A 1 168 ? -15.586 1.934 -9.25 1 93.25 168 ARG A C 1
ATOM 1321 O O . ARG A 1 168 ? -16.672 1.767 -9.797 1 93.25 168 ARG A O 1
ATOM 1328 N N . GLY A 1 169 ? -14.625 2.635 -9.797 1 91.69 169 GLY A N 1
ATOM 1329 C CA . GLY A 1 169 ? -14.68 3.215 -11.125 1 91.69 169 GLY A CA 1
ATOM 1330 C C . GLY A 1 169 ? -13.352 3.803 -11.57 1 91.69 169 GLY A C 1
ATOM 1331 O O . GLY A 1 169 ? -12.297 3.213 -11.336 1 91.69 169 GLY A O 1
ATOM 1332 N N . ASP A 1 170 ? -13.469 4.816 -12.375 1 94 170 ASP A N 1
ATOM 1333 C CA . ASP A 1 170 ? -12.273 5.578 -12.703 1 94 170 ASP A CA 1
ATOM 1334 C C . ASP A 1 170 ? -11.852 6.465 -11.531 1 94 170 ASP A C 1
ATOM 1336 O O . ASP A 1 170 ? -12.047 7.684 -11.562 1 94 170 ASP A O 1
ATOM 1340 N N . ASN A 1 171 ? -11.242 5.805 -10.539 1 96.94 171 ASN A N 1
ATOM 1341 C CA . ASN A 1 171 ? -10.898 6.484 -9.297 1 96.94 171 ASN A CA 1
ATOM 1342 C C . ASN A 1 171 ? -9.492 7.074 -9.352 1 96.94 171 ASN A C 1
ATOM 1344 O O . ASN A 1 171 ? -8.57 6.441 -9.867 1 96.94 171 ASN A O 1
ATOM 1348 N N . TRP A 1 172 ? -9.383 8.289 -8.844 1 98.19 172 TRP A N 1
ATOM 1349 C CA . TRP A 1 172 ? -8.102 8.977 -8.75 1 98.19 172 TRP A CA 1
ATOM 1350 C C . TRP A 1 172 ? -7.828 9.43 -7.32 1 98.19 172 TRP A C 1
ATOM 1352 O O . TRP A 1 172 ? -8.734 9.891 -6.625 1 98.19 172 TRP A O 1
ATOM 1362 N N . LEU A 1 173 ? -6.578 9.281 -6.934 1 98.44 173 LEU A N 1
ATOM 1363 C CA . LEU A 1 173 ? -6.164 9.672 -5.59 1 98.44 173 LEU A CA 1
ATOM 1364 C C . LEU A 1 173 ? -5.316 10.938 -5.629 1 98.44 173 LEU A C 1
ATOM 1366 O O . LEU A 1 173 ? -4.375 11.039 -6.422 1 98.44 173 LEU A O 1
ATOM 1370 N N . THR A 1 174 ? -5.688 11.906 -4.863 1 98.44 174 THR A N 1
ATOM 1371 C CA . THR A 1 174 ? -4.836 13.031 -4.5 1 98.44 174 THR A CA 1
ATOM 1372 C C . THR A 1 174 ? -4.297 12.867 -3.08 1 98.44 174 THR A C 1
ATOM 1374 O O . THR A 1 174 ? -5.07 12.711 -2.133 1 98.44 174 THR A O 1
ATOM 1377 N N . HIS A 1 175 ? -3.012 12.812 -2.969 1 97.81 175 HIS A N 1
ATOM 1378 C CA . HIS A 1 175 ? -2.383 12.758 -1.654 1 97.81 175 HIS A CA 1
ATOM 1379 C C . HIS A 1 175 ? -1.173 13.68 -1.581 1 97.81 175 HIS A C 1
ATOM 1381 O O . HIS A 1 175 ? -0.862 14.383 -2.547 1 97.81 175 HIS A O 1
ATOM 1387 N N . PHE A 1 176 ? -0.57 13.766 -0.395 1 97.88 176 PHE A N 1
ATOM 1388 C CA . PHE A 1 176 ? 0.439 14.781 -0.126 1 97.88 176 PHE A CA 1
ATOM 1389 C C . PHE A 1 176 ? 1.693 14.156 0.471 1 97.88 176 PHE A C 1
ATOM 1391 O O . PHE A 1 176 ? 1.63 13.492 1.508 1 97.88 176 PHE A O 1
ATOM 1398 N N . HIS A 1 177 ? 2.783 14.328 -0.219 1 95.88 177 HIS A N 1
ATOM 1399 C CA . HIS A 1 177 ? 4.066 13.766 0.189 1 95.88 177 HIS A CA 1
ATOM 1400 C C . HIS A 1 177 ? 5.105 14.867 0.403 1 95.88 177 HIS A C 1
ATOM 1402 O O . HIS A 1 177 ? 4.844 16.031 0.109 1 95.88 177 HIS A O 1
ATOM 1408 N N . GLY A 1 178 ? 6.312 14.383 1.065 1 94 178 GLY A N 1
ATOM 1409 C CA . GLY A 1 178 ? 7.301 15.445 1.184 1 94 178 GLY A CA 1
ATOM 1410 C C . GLY A 1 178 ? 8.562 15.008 1.907 1 94 178 GLY A C 1
ATOM 1411 O O . GLY A 1 178 ? 8.812 13.805 2.051 1 94 178 GLY A O 1
ATOM 1412 N N . HIS A 1 179 ? 9.305 15.945 2.203 1 92.94 179 HIS A N 1
ATOM 1413 C CA . HIS A 1 179 ? 10.547 15.961 2.975 1 92.94 179 HIS A CA 1
ATOM 1414 C C . HIS A 1 179 ? 10.734 17.297 3.684 1 92.94 179 HIS A C 1
ATOM 1416 O O . HIS A 1 179 ? 10.023 18.266 3.395 1 92.94 179 HIS A O 1
ATOM 1422 N N . TRP A 1 180 ? 11.664 17.312 4.559 1 93.94 180 TRP A N 1
ATOM 1423 C CA . TRP A 1 180 ? 12 18.594 5.172 1 93.94 180 TRP A CA 1
ATOM 1424 C C . TRP A 1 180 ? 12.281 19.656 4.105 1 93.94 180 TRP A C 1
ATOM 1426 O O . TRP A 1 180 ? 13.141 19.469 3.238 1 93.94 180 TRP A O 1
ATOM 1436 N N . GLY A 1 181 ? 11.555 20.719 4.129 1 95.12 181 GLY A N 1
ATOM 1437 C CA . GLY A 1 181 ? 11.727 21.797 3.174 1 95.12 181 GLY A CA 1
ATOM 1438 C C . GLY A 1 181 ? 10.883 21.625 1.923 1 95.12 181 GLY A C 1
ATOM 1439 O O . GLY A 1 181 ? 10.852 22.516 1.063 1 95.12 181 GLY A O 1
ATOM 1440 N N . ALA A 1 182 ? 10.188 20.469 1.827 1 95.81 182 ALA A N 1
ATOM 1441 C CA . ALA A 1 182 ? 9.297 20.172 0.707 1 95.81 182 ALA A CA 1
ATOM 1442 C C . ALA A 1 182 ? 8.062 19.406 1.175 1 95.81 182 ALA A C 1
ATOM 1444 O O . ALA A 1 182 ? 7.672 18.422 0.557 1 95.81 182 ALA A O 1
ATOM 1445 N N . GLU A 1 183 ? 7.508 19.875 2.236 1 95.88 183 GLU A N 1
ATOM 1446 C CA . GLU A 1 183 ? 6.363 19.188 2.826 1 95.88 183 GLU A CA 1
ATOM 1447 C C . GLU A 1 183 ? 5.105 19.391 1.982 1 95.88 183 GLU A C 1
ATOM 1449 O O . GLU A 1 183 ? 4.984 20.391 1.266 1 95.88 183 GLU A O 1
ATOM 1454 N N . ASN A 1 184 ? 4.207 18.438 2.031 1 97.12 184 ASN A N 1
ATOM 1455 C CA . ASN A 1 184 ? 2.834 18.516 1.545 1 97.12 184 ASN A CA 1
ATOM 1456 C C . ASN A 1 184 ? 2.785 18.781 0.043 1 97.12 184 ASN A C 1
ATOM 1458 O O . ASN A 1 184 ? 1.919 19.516 -0.433 1 97.12 184 ASN A O 1
ATOM 1462 N N . MET A 1 185 ? 3.73 18.281 -0.659 1 96.56 185 MET A N 1
ATOM 1463 C CA . MET A 1 185 ? 3.682 18.344 -2.117 1 96.56 185 MET A CA 1
ATOM 1464 C C . MET A 1 185 ? 2.547 17.484 -2.66 1 96.56 185 MET A C 1
ATOM 1466 O O . MET A 1 185 ? 2.389 16.328 -2.256 1 96.56 185 MET A O 1
ATOM 1470 N N . LEU A 1 186 ? 1.8 18.078 -3.58 1 97.5 186 LEU A N 1
ATOM 1471 C CA . LEU A 1 186 ? 0.6 17.438 -4.109 1 97.5 186 LEU A CA 1
ATOM 1472 C C . LEU A 1 186 ? 0.957 16.406 -5.168 1 97.5 186 LEU A C 1
ATOM 1474 O O . LEU A 1 186 ? 1.813 16.656 -6.02 1 97.5 186 LEU A O 1
ATOM 1478 N N . GLU A 1 187 ? 0.343 15.25 -5.027 1 96.12 187 GLU A N 1
ATOM 1479 C CA . GLU A 1 187 ? 0.471 14.195 -6.027 1 96.12 187 GLU A CA 1
ATOM 1480 C C . GLU A 1 187 ? -0.889 13.594 -6.371 1 96.12 187 GLU A C 1
ATOM 1482 O O . GLU A 1 187 ? -1.697 13.32 -5.48 1 96.12 187 GLU A O 1
ATOM 1487 N N . GLU A 1 188 ? -1.138 13.445 -7.703 1 97.12 188 GLU A N 1
ATOM 1488 C CA . GLU A 1 188 ? -2.371 12.828 -8.18 1 97.12 188 GLU A CA 1
ATOM 1489 C C . GLU A 1 188 ? -2.074 11.609 -9.047 1 97.12 188 GLU A C 1
ATOM 1491 O O . GLU A 1 188 ? -1.146 11.633 -9.859 1 97.12 188 GLU A O 1
ATOM 1496 N N . GLU A 1 189 ? -2.797 10.539 -8.789 1 96.88 189 GLU A N 1
ATOM 1497 C CA . GLU A 1 189 ? -2.586 9.336 -9.586 1 96.88 189 GLU A CA 1
ATOM 1498 C C . GLU A 1 189 ? -3.885 8.547 -9.75 1 96.88 189 GLU A C 1
ATOM 1500 O O . GLU A 1 189 ? -4.73 8.547 -8.859 1 96.88 189 GLU A O 1
ATOM 1505 N N . LYS A 1 190 ? -3.992 7.883 -10.922 1 96.81 190 LYS A N 1
ATOM 1506 C CA . LYS A 1 190 ? -5.074 6.918 -11.109 1 96.81 190 LYS A CA 1
ATOM 1507 C C . LYS A 1 190 ? -4.859 5.68 -10.242 1 96.81 190 LYS A C 1
ATOM 1509 O O . LYS A 1 190 ? -3.742 5.16 -10.156 1 96.81 190 LYS A O 1
ATOM 1514 N N . LEU A 1 191 ? -5.926 5.23 -9.578 1 96.62 191 LEU A N 1
ATOM 1515 C CA . LEU A 1 191 ? -5.824 4.039 -8.742 1 96.62 191 LEU A CA 1
ATOM 1516 C C . LEU A 1 191 ? -6.012 2.775 -9.578 1 96.62 191 LEU A C 1
ATOM 1518 O O . LEU A 1 191 ? -6.879 2.725 -10.453 1 96.62 191 LEU A O 1
ATOM 1522 N N . THR A 1 192 ? -5.152 1.837 -9.383 1 96.06 192 THR A N 1
ATOM 1523 C CA . THR A 1 192 ? -5.207 0.534 -10.031 1 96.06 192 THR A CA 1
ATOM 1524 C C . THR A 1 192 ? -5.328 -0.583 -9 1 96.06 192 THR A C 1
ATOM 1526 O O . THR A 1 192 ? -5.289 -0.329 -7.797 1 96.06 192 THR A O 1
ATOM 1529 N N . ASN A 1 193 ? -5.543 -1.844 -9.43 1 96 193 ASN A N 1
ATOM 1530 C CA . ASN A 1 193 ? -5.676 -2.975 -8.516 1 96 193 ASN A CA 1
ATOM 1531 C C . ASN A 1 193 ? -4.492 -3.07 -7.559 1 96 193 ASN A C 1
ATOM 1533 O O . ASN A 1 193 ? -3.389 -2.629 -7.883 1 96 193 ASN A O 1
ATOM 1537 N N . GLY A 1 194 ? -4.715 -3.729 -6.352 1 96.31 194 GLY A N 1
ATOM 1538 C CA . GLY A 1 194 ? -3.748 -3.709 -5.266 1 96.31 194 GLY A CA 1
ATOM 1539 C C . GLY A 1 194 ? -4.066 -2.678 -4.199 1 96.31 194 GLY A C 1
ATOM 1540 O O . GLY A 1 194 ? -5.23 -2.322 -4 1 96.31 194 GLY A O 1
ATOM 1541 N N . GLN A 1 195 ? -2.996 -2.295 -3.445 1 97.88 195 GLN A N 1
ATOM 1542 C CA . GLN A 1 195 ? -3.23 -1.31 -2.395 1 97.88 195 GLN A CA 1
ATOM 1543 C C . GLN A 1 195 ? -2.322 -0.094 -2.568 1 97.88 195 GLN A C 1
ATOM 1545 O O . GLN A 1 195 ? -1.142 -0.236 -2.891 1 97.88 195 GLN A O 1
ATOM 1550 N N . LYS A 1 196 ? -2.896 1.072 -2.523 1 98.31 196 LYS A N 1
ATOM 1551 C CA . LYS A 1 196 ? -2.135 2.297 -2.293 1 98.31 196 LYS A CA 1
ATOM 1552 C C . LYS A 1 196 ? -2.17 2.699 -0.822 1 98.31 196 LYS A C 1
ATOM 1554 O O . LYS A 1 196 ? -3.246 2.871 -0.246 1 98.31 196 LYS A O 1
ATOM 1559 N N . VAL A 1 197 ? -0.937 2.834 -0.207 1 98.12 197 VAL A N 1
ATOM 1560 C CA . VAL A 1 197 ? -0.873 3.062 1.232 1 98.12 197 VAL A CA 1
ATOM 1561 C C . VAL A 1 197 ? -0.047 4.316 1.52 1 98.12 197 VAL A C 1
ATOM 1563 O O . VAL A 1 197 ? 1.065 4.465 1.009 1 98.12 197 VAL A O 1
ATOM 1566 N N . ILE A 1 198 ? -0.622 5.211 2.244 1 97.62 198 ILE A N 1
ATOM 1567 C CA . ILE A 1 198 ? 0.084 6.336 2.848 1 97.62 198 ILE A CA 1
ATOM 1568 C C . ILE A 1 198 ? 0.299 6.07 4.336 1 97.62 198 ILE A C 1
ATOM 1570 O O . ILE A 1 198 ? -0.664 5.953 5.098 1 97.62 198 ILE A O 1
ATOM 1574 N N . SER A 1 199 ? 1.555 5.969 4.695 1 94.81 199 SER A N 1
ATOM 1575 C CA . SER A 1 199 ? 1.827 5.562 6.07 1 94.81 199 SER A CA 1
ATOM 1576 C C . SER A 1 199 ? 2.916 6.426 6.695 1 94.81 199 SER A C 1
ATOM 1578 O O . SER A 1 199 ? 3.727 7.027 5.984 1 94.81 199 SER A O 1
ATOM 1580 N N . ASN A 1 200 ? 2.842 6.602 7.977 1 92.75 200 ASN A N 1
ATOM 1581 C CA . ASN A 1 200 ? 3.875 7.238 8.789 1 92.75 200 ASN A CA 1
ATOM 1582 C C . ASN A 1 200 ? 4.332 6.332 9.922 1 92.75 200 ASN A C 1
ATOM 1584 O O . ASN A 1 200 ? 3.516 5.648 10.547 1 92.75 200 ASN A O 1
ATOM 1588 N N . LYS A 1 201 ? 5.637 6.301 10.188 1 90.75 201 LYS A N 1
ATOM 1589 C CA . LYS A 1 201 ? 6.23 5.488 11.25 1 90.75 201 LYS A CA 1
ATOM 1590 C C . LYS A 1 201 ? 7.234 6.301 12.062 1 90.75 201 LYS A C 1
ATOM 1592 O O . LYS A 1 201 ? 8.008 5.738 12.844 1 90.75 201 LYS A O 1
ATOM 1597 N N . ASP A 1 202 ? 7.223 7.617 11.828 1 88.88 202 ASP A N 1
ATOM 1598 C CA . ASP A 1 202 ? 8.133 8.5 12.555 1 88.88 202 ASP A CA 1
ATOM 1599 C C . ASP A 1 202 ? 7.641 8.758 13.977 1 88.88 202 ASP A C 1
ATOM 1601 O O . ASP A 1 202 ? 8.445 8.93 14.891 1 88.88 202 ASP A O 1
ATOM 1605 N N . GLY A 1 203 ? 6.395 8.945 14.086 1 84.25 203 GLY A N 1
ATOM 1606 C CA . GLY A 1 203 ? 5.75 9.016 15.383 1 84.25 203 GLY A CA 1
ATOM 1607 C C . GLY A 1 203 ? 5.648 10.43 15.922 1 84.25 203 GLY A C 1
ATOM 1608 O O . GLY A 1 203 ? 4.82 10.711 16.797 1 84.25 203 GLY A O 1
ATOM 1609 N N . MET A 1 204 ? 6.512 11.398 15.492 1 92.25 204 MET A N 1
ATOM 1610 C CA . MET A 1 204 ? 6.465 12.742 16.047 1 92.25 204 MET A CA 1
ATOM 1611 C C . MET A 1 204 ? 6.309 13.789 14.945 1 92.25 204 MET A C 1
ATOM 1613 O O . MET A 1 204 ? 5.367 14.578 14.969 1 92.25 204 MET A O 1
ATOM 1617 N N . VAL A 1 205 ? 7.172 13.789 13.969 1 94.12 205 VAL A N 1
ATOM 1618 C CA . VAL A 1 205 ? 7.066 14.68 12.812 1 94.12 205 VAL A CA 1
ATOM 1619 C C . VAL A 1 205 ? 6.25 14 11.719 1 94.12 205 VAL A C 1
ATOM 1621 O O . VAL A 1 205 ? 6.742 13.797 10.602 1 94.12 205 VAL A O 1
ATOM 1624 N N . ASN A 1 206 ? 5.02 13.773 12.031 1 94.19 206 ASN A N 1
ATOM 1625 C CA . ASN A 1 206 ? 4.219 12.789 11.32 1 94.19 206 ASN A CA 1
ATOM 1626 C C . ASN A 1 206 ? 3.742 13.32 9.969 1 94.19 206 ASN A C 1
ATOM 1628 O O . ASN A 1 206 ? 3.096 12.602 9.203 1 94.19 206 ASN A O 1
ATOM 1632 N N . THR A 1 207 ? 4.035 14.609 9.586 1 96.38 207 THR A N 1
ATOM 1633 C CA . THR A 1 207 ? 3.605 15.109 8.281 1 96.38 207 THR A CA 1
ATOM 1634 C C . THR A 1 207 ? 4.809 15.523 7.438 1 96.38 207 THR A C 1
ATOM 1636 O O . THR A 1 207 ? 4.648 16.156 6.395 1 96.38 207 THR A O 1
ATOM 1639 N N . GLU A 1 208 ? 6 15.242 7.898 1 94.62 208 GLU A N 1
ATOM 1640 C CA . GLU A 1 208 ? 7.191 15.586 7.129 1 94.62 208 GLU A CA 1
ATOM 1641 C C . GLU A 1 208 ? 7.246 14.805 5.816 1 94.62 208 GLU A C 1
ATOM 1643 O O . GLU A 1 208 ? 7.527 15.375 4.762 1 94.62 208 GLU A O 1
ATOM 1648 N N . THR A 1 209 ? 6.906 13.508 5.879 1 93.62 209 THR A N 1
ATOM 1649 C CA . THR A 1 209 ? 7.047 12.648 4.707 1 93.62 209 THR A CA 1
ATOM 1650 C C . THR A 1 209 ? 5.715 12.523 3.969 1 93.62 209 THR A C 1
ATOM 1652 O O . THR A 1 209 ? 5.691 12.352 2.748 1 93.62 209 THR A O 1
ATOM 1655 N N . ASP A 1 210 ? 4.648 12.5 4.707 1 95.81 210 ASP A N 1
ATOM 1656 C CA . ASP A 1 210 ? 3.297 12.406 4.164 1 95.81 210 ASP A CA 1
ATOM 1657 C C . ASP A 1 210 ? 2.283 13.062 5.098 1 95.81 210 ASP A C 1
ATOM 1659 O O . ASP A 1 210 ? 2.578 13.312 6.266 1 95.81 210 ASP A O 1
ATOM 1663 N N . ASN A 1 211 ? 1.184 13.352 4.512 1 97.56 211 ASN A N 1
ATOM 1664 C CA . ASN A 1 211 ? 0.097 13.93 5.297 1 97.56 211 ASN A CA 1
ATOM 1665 C C . ASN A 1 211 ? -1.063 12.945 5.449 1 97.56 211 ASN A C 1
ATOM 1667 O O . ASN A 1 211 ? -1.416 12.242 4.504 1 97.56 211 ASN A O 1
ATOM 1671 N N . PRO A 1 212 ? -1.68 12.867 6.672 1 97.81 212 PRO A N 1
ATOM 1672 C CA . PRO A 1 212 ? -2.781 11.922 6.871 1 97.81 212 PRO A CA 1
ATOM 1673 C C . PRO A 1 212 ? -4.098 12.414 6.281 1 97.81 212 PRO A C 1
ATOM 1675 O O . PRO A 1 212 ? -5.133 12.375 6.949 1 97.81 212 PRO A O 1
ATOM 1678 N N . SER A 1 213 ? -4.074 12.906 5.035 1 98.69 213 SER A N 1
ATOM 1679 C CA . SER A 1 213 ? -5.219 13.445 4.305 1 98.69 213 SER A CA 1
ATOM 1680 C C . SER A 1 213 ? -5.199 13 2.846 1 98.69 213 SER A C 1
ATOM 1682 O O . SER A 1 213 ? -4.129 12.789 2.27 1 98.69 213 SER A O 1
ATOM 1684 N N . PHE A 1 214 ? -6.359 12.844 2.305 1 98.69 214 PHE A N 1
ATOM 1685 C CA . PHE A 1 214 ? -6.438 12.477 0.896 1 98.69 214 PHE A CA 1
ATOM 1686 C C . PHE A 1 214 ? -7.746 12.961 0.28 1 98.69 214 PHE A C 1
ATOM 1688 O O . PHE A 1 214 ? -8.695 13.281 0.997 1 98.69 214 PHE A O 1
ATOM 1695 N N . MET A 1 215 ? -7.801 13.117 -1.029 1 98.75 215 MET A N 1
ATOM 1696 C CA . MET A 1 215 ? -9 13.273 -1.843 1 98.75 215 MET A CA 1
ATOM 1697 C C . MET A 1 215 ? -9.125 12.133 -2.85 1 98.75 215 MET A C 1
ATOM 1699 O O . MET A 1 215 ? -8.141 11.742 -3.479 1 98.75 215 MET A O 1
ATOM 1703 N N . LEU A 1 216 ? -10.258 11.547 -2.896 1 98.5 216 LEU A N 1
ATOM 1704 C CA . LEU A 1 216 ? -10.539 10.438 -3.803 1 98.5 216 LEU A CA 1
ATOM 1705 C C . LEU A 1 216 ? -11.625 10.812 -4.801 1 98.5 216 LEU A C 1
ATOM 1707 O O . LEU A 1 216 ? -12.797 10.953 -4.43 1 98.5 216 LEU A O 1
ATOM 1711 N N . SER A 1 217 ? -11.211 10.938 -6.039 1 97.69 217 SER A N 1
ATOM 1712 C CA . SER A 1 217 ? -12.172 11.211 -7.102 1 97.69 217 SER A CA 1
ATOM 1713 C C . SER A 1 217 ? -12.867 9.938 -7.566 1 97.69 217 SER A C 1
ATOM 1715 O O . SER A 1 217 ? -12.211 8.922 -7.805 1 97.69 217 SER A O 1
ATOM 1717 N N . ILE A 1 218 ? -14.133 10.023 -7.742 1 93.44 218 ILE A N 1
ATOM 1718 C CA . ILE A 1 218 ? -14.945 8.852 -8.039 1 93.44 218 ILE A CA 1
ATOM 1719 C C . ILE A 1 218 ? -15.117 8.711 -9.555 1 93.44 218 ILE A C 1
ATOM 1721 O O . ILE A 1 218 ? -15.305 7.605 -10.062 1 93.44 218 ILE A O 1
ATOM 1725 N N . ASP A 1 219 ? -15.031 9.773 -10.234 1 91.56 219 ASP A N 1
ATOM 1726 C CA . ASP A 1 219 ? -15.477 9.742 -11.625 1 91.56 219 ASP A CA 1
ATOM 1727 C C . ASP A 1 219 ? -14.453 10.406 -12.547 1 91.56 219 ASP A C 1
ATOM 1729 O O . ASP A 1 219 ? -14.805 11.25 -13.375 1 91.56 219 ASP A O 1
ATOM 1733 N N . GLY A 1 220 ? -13.18 10.016 -12.383 1 92.94 220 GLY A N 1
ATOM 1734 C CA . GLY A 1 220 ? -12.164 10.477 -13.312 1 92.94 220 GLY A CA 1
ATOM 1735 C C . GLY A 1 220 ? -11.141 11.391 -12.664 1 92.94 220 GLY A C 1
ATOM 1736 O O . GLY A 1 220 ? -11.156 11.586 -11.453 1 92.94 220 GLY A O 1
ATOM 1737 N N . LYS A 1 221 ? -10.25 11.961 -13.43 1 94.5 221 LYS A N 1
ATOM 1738 C CA . LYS A 1 221 ? -9.203 12.836 -12.93 1 94.5 221 LYS A CA 1
ATOM 1739 C C . LYS A 1 221 ? -9.781 14.008 -12.133 1 94.5 221 LYS A C 1
ATOM 1741 O O . LYS A 1 221 ? -10.719 14.664 -12.586 1 94.5 221 LYS A O 1
ATOM 1746 N N . PRO A 1 222 ? -9.258 14.312 -10.992 1 96.19 222 PRO A N 1
ATOM 1747 C CA . PRO A 1 222 ? -9.852 15.32 -10.117 1 96.19 222 PRO A CA 1
ATOM 1748 C C . PRO A 1 222 ? -9.758 16.734 -10.703 1 96.19 222 PRO A C 1
ATOM 1750 O O . PRO A 1 222 ? -8.75 17.094 -11.305 1 96.19 222 PRO A O 1
ATOM 1753 N N . GLN A 1 223 ? -10.859 17.453 -10.5 1 94.31 223 GLN A N 1
ATOM 1754 C CA . GLN A 1 223 ? -10.93 18.859 -10.883 1 94.31 223 GLN A CA 1
ATOM 1755 C C . GLN A 1 223 ? -11.242 19.734 -9.68 1 94.31 223 GLN A C 1
ATOM 1757 O O . GLN A 1 223 ? -11.727 19.266 -8.656 1 94.31 223 GLN A O 1
ATOM 1762 N N . GLU A 1 224 ? -10.977 21.031 -9.828 1 96.44 224 GLU A N 1
ATOM 1763 C CA . GLU A 1 224 ? -11.164 21.953 -8.711 1 96.44 224 GLU A CA 1
ATOM 1764 C C . GLU A 1 224 ? -12.641 22.266 -8.492 1 96.44 224 GLU A C 1
ATOM 1766 O O . GLU A 1 224 ? -13.086 22.438 -7.359 1 96.44 224 GLU A O 1
ATOM 1771 N N . GLU A 1 225 ? -13.391 22.312 -9.578 1 93.75 225 GLU A N 1
ATOM 1772 C CA . GLU A 1 225 ? -14.703 22.922 -9.414 1 93.75 225 GLU A CA 1
ATOM 1773 C C . GLU A 1 225 ? -15.82 21.953 -9.781 1 93.75 225 GLU A C 1
ATOM 1775 O O . GLU A 1 225 ? -17 22.266 -9.617 1 93.75 225 GLU A O 1
ATOM 1780 N N . TYR A 1 226 ? -15.508 20.828 -10.25 1 91.75 226 TYR A N 1
ATOM 1781 C CA . TYR A 1 226 ? -16.531 19.844 -10.578 1 91.75 226 TYR A CA 1
ATOM 1782 C C . TYR A 1 226 ? -16.047 18.422 -10.344 1 91.75 226 TYR A C 1
ATOM 1784 O O . TYR A 1 226 ? -14.836 18.203 -10.227 1 91.75 226 TYR A O 1
ATOM 1792 N N . GLY A 1 227 ? -17.016 17.516 -10.312 1 93.81 227 GLY A N 1
ATOM 1793 C CA . GLY A 1 227 ? -16.734 16.109 -10.039 1 93.81 227 GLY A CA 1
ATOM 1794 C C . GLY A 1 227 ? -17.094 15.695 -8.625 1 93.81 227 GLY A C 1
ATOM 1795 O O . GLY A 1 227 ? -17.328 16.547 -7.762 1 93.81 227 GLY A O 1
ATOM 1796 N N . HIS A 1 228 ? -17.188 14.406 -8.445 1 95.81 228 HIS A N 1
ATOM 1797 C CA . HIS A 1 228 ? -17.5 13.82 -7.141 1 95.81 228 HIS A CA 1
ATOM 1798 C C . HIS A 1 228 ? -16.234 13.391 -6.41 1 95.81 228 HIS A C 1
ATOM 1800 O O . HIS A 1 228 ? -15.523 12.492 -6.871 1 95.81 228 HIS A O 1
ATOM 1806 N N . ILE A 1 229 ? -15.977 14.086 -5.297 1 98 229 ILE A N 1
ATOM 1807 C CA . ILE A 1 229 ? -14.719 13.82 -4.598 1 98 229 ILE A CA 1
ATOM 1808 C C . ILE A 1 229 ? -15 13.562 -3.119 1 98 229 ILE A C 1
ATOM 1810 O O . ILE A 1 229 ? -15.719 14.328 -2.471 1 98 229 ILE A O 1
ATOM 1814 N N . LEU A 1 230 ? -14.5 12.414 -2.656 1 98.5 230 LEU A N 1
ATOM 1815 C CA . LEU A 1 230 ? -14.484 12.109 -1.228 1 98.5 230 LEU A CA 1
ATOM 1816 C C . LEU A 1 230 ? -13.188 12.594 -0.588 1 98.5 230 LEU A C 1
ATOM 1818 O O . LEU A 1 230 ? -12.094 12.273 -1.069 1 98.5 230 LEU A O 1
ATOM 1822 N N . GLY A 1 231 ? -13.281 13.469 0.405 1 98.69 231 GLY A N 1
ATOM 1823 C CA . GLY A 1 231 ? -12.125 13.883 1.176 1 98.69 231 GLY A CA 1
ATOM 1824 C C . GLY A 1 231 ? -12.086 13.289 2.568 1 98.69 231 GLY A C 1
ATOM 1825 O O . GLY A 1 231 ? -13.125 13.133 3.213 1 98.69 231 GLY A O 1
ATOM 1826 N N . GLY A 1 232 ? -10.875 12.883 3.002 1 98.75 232 GLY A N 1
ATOM 1827 C CA . GLY A 1 232 ? -10.719 12.328 4.336 1 98.75 232 GLY A CA 1
ATOM 1828 C C . GLY A 1 232 ? -9.414 12.734 5.004 1 98.75 232 GLY A C 1
ATOM 1829 O O . GLY A 1 232 ? -8.398 12.922 4.328 1 98.75 232 GLY A O 1
ATOM 1830 N N . THR A 1 233 ? -9.438 12.906 6.312 1 98.69 233 THR A N 1
ATOM 1831 C CA . THR A 1 233 ? -8.25 13.172 7.113 1 98.69 233 THR A CA 1
ATOM 1832 C C . THR A 1 233 ? -8.344 12.492 8.477 1 98.69 233 THR A C 1
ATOM 1834 O O . THR A 1 233 ? -9.43 12.391 9.047 1 98.69 233 THR A O 1
ATOM 1837 N N . LEU A 1 234 ? -7.219 11.914 8.938 1 98.69 234 LEU A N 1
ATOM 1838 C CA . LEU A 1 234 ? -7.141 11.352 10.281 1 98.69 234 LEU A CA 1
ATOM 1839 C C . LEU A 1 234 ? -6.625 12.383 11.273 1 98.69 234 LEU A C 1
ATOM 1841 O O . LEU A 1 234 ? -5.508 12.891 11.133 1 98.69 234 LEU A O 1
ATOM 1845 N N . ALA A 1 235 ? -7.426 12.711 12.266 1 98.38 235 ALA A N 1
ATOM 1846 C CA . ALA A 1 235 ? -7.047 13.672 13.297 1 98.38 235 ALA A CA 1
ATOM 1847 C C . ALA A 1 235 ? -6.18 13.023 14.367 1 98.38 235 ALA A C 1
ATOM 1849 O O . ALA A 1 235 ? -6.645 12.766 15.477 1 98.38 235 ALA A O 1
ATOM 1850 N N . TRP A 1 236 ? -4.887 12.836 14.047 1 97.44 236 TRP A N 1
ATOM 1851 C CA . TRP A 1 236 ? -3.947 12.109 14.898 1 97.44 236 TRP A CA 1
ATOM 1852 C C . TRP A 1 236 ? -2.52 12.594 14.664 1 97.44 236 TRP A C 1
ATOM 1854 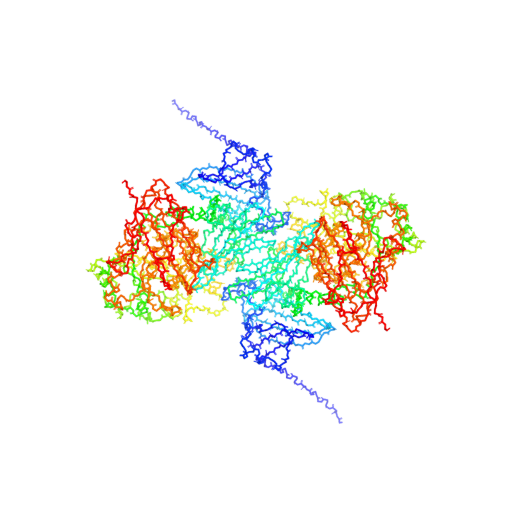O O . TRP A 1 236 ? -2.125 12.867 13.531 1 97.44 236 TRP A O 1
ATOM 1864 N N . THR A 1 237 ? -1.788 12.758 15.789 1 96.62 237 THR A N 1
ATOM 1865 C CA . THR A 1 237 ? -0.445 13.32 15.68 1 96.62 237 THR A CA 1
ATOM 1866 C C . THR A 1 237 ? 0.604 12.211 15.695 1 96.62 237 THR A C 1
ATOM 1868 O O . THR A 1 237 ? 1.773 12.453 15.391 1 96.62 237 THR A O 1
ATOM 1871 N N . GLY A 1 238 ? 0.246 10.977 16 1 96.12 238 GLY A N 1
ATOM 1872 C CA . GLY A 1 238 ? 1.174 9.859 16.047 1 96.12 238 GLY A CA 1
ATOM 1873 C C . GLY A 1 238 ? 1.321 9.164 14.703 1 96.12 238 GLY A C 1
ATOM 1874 O O . GLY A 1 238 ? 1.126 9.781 13.648 1 96.12 238 GLY A O 1
ATOM 1875 N N . ASN A 1 239 ? 1.797 7.879 14.719 1 96.25 239 ASN A N 1
ATOM 1876 C CA . ASN A 1 239 ? 1.914 7.09 13.5 1 96.25 239 ASN A CA 1
ATOM 1877 C C . ASN A 1 239 ? 0.545 6.762 12.914 1 96.25 239 ASN A C 1
ATOM 1879 O O . ASN A 1 239 ? -0.439 6.645 13.641 1 96.25 239 ASN A O 1
ATOM 1883 N N . TYR A 1 240 ? 0.435 6.727 11.594 1 97.38 240 TYR A N 1
ATOM 1884 C CA . TYR A 1 240 ? -0.87 6.496 10.984 1 97.38 240 TYR A CA 1
ATOM 1885 C C . TYR A 1 240 ? -0.74 5.68 9.703 1 97.38 240 TYR A C 1
ATOM 1887 O O . TYR A 1 240 ? 0.365 5.496 9.188 1 97.38 240 TYR A O 1
ATOM 1895 N N . LEU A 1 241 ? -1.86 5.164 9.328 1 96.88 241 LEU A N 1
ATOM 1896 C CA . LEU A 1 241 ? -1.997 4.422 8.078 1 96.88 241 LEU A CA 1
ATOM 1897 C C . LEU A 1 241 ? -3.299 4.785 7.371 1 96.88 241 LEU A C 1
ATOM 1899 O O . LEU A 1 241 ? -4.375 4.734 7.973 1 96.88 241 LEU A O 1
ATOM 1903 N N . LEU A 1 242 ? -3.205 5.266 6.098 1 98.44 242 LEU A N 1
ATOM 1904 C CA . LEU A 1 242 ? -4.301 5.406 5.145 1 98.44 242 LEU A CA 1
ATOM 1905 C C . LEU A 1 242 ? -4.145 4.426 3.986 1 98.44 242 LEU A C 1
ATOM 1907 O O . LEU A 1 242 ? -3.143 4.457 3.268 1 98.44 242 LEU A O 1
ATOM 1911 N N . LYS A 1 243 ? -5.145 3.633 3.832 1 97.94 243 LYS A N 1
ATOM 1912 C CA . LYS A 1 243 ? -5.047 2.572 2.834 1 97.94 243 LYS A CA 1
ATOM 1913 C C . LYS A 1 243 ? -6.234 2.604 1.877 1 97.94 243 LYS A C 1
ATOM 1915 O O . LYS A 1 243 ? -7.387 2.656 2.312 1 97.94 243 LYS A O 1
ATOM 1920 N N . MET A 1 244 ? -5.941 2.646 0.531 1 98.56 244 MET A N 1
ATOM 1921 C CA . MET A 1 244 ? -6.906 2.322 -0.518 1 98.56 244 MET A CA 1
ATOM 1922 C C . MET A 1 244 ? -6.738 0.881 -0.984 1 98.56 244 MET A C 1
ATOM 1924 O O . MET A 1 244 ? -5.719 0.532 -1.584 1 98.56 244 MET A O 1
ATOM 1928 N N . ASP A 1 245 ? -7.688 0.078 -0.673 1 97.56 245 ASP A N 1
ATOM 1929 C CA . ASP A 1 245 ? -7.695 -1.321 -1.087 1 97.56 245 ASP A CA 1
ATOM 1930 C C . ASP A 1 245 ? -8.562 -1.524 -2.324 1 97.56 245 ASP A C 1
ATOM 1932 O O . ASP A 1 245 ? -9.789 -1.404 -2.256 1 97.56 245 ASP A O 1
ATOM 1936 N N . ILE A 1 246 ? -7.926 -1.901 -3.42 1 96.06 246 ILE A N 1
ATOM 1937 C CA . ILE A 1 246 ? -8.609 -1.832 -4.707 1 96.06 246 ILE A CA 1
ATOM 1938 C C . ILE A 1 246 ? -8.594 -3.207 -5.371 1 96.06 246 ILE A C 1
ATOM 1940 O O . ILE A 1 246 ? -7.539 -3.83 -5.508 1 96.06 246 ILE A O 1
ATOM 1944 N N . THR A 1 247 ? -9.719 -3.623 -5.746 1 92.19 247 THR A N 1
ATOM 1945 C CA . THR A 1 247 ? -9.875 -4.75 -6.66 1 92.19 247 THR A CA 1
ATOM 1946 C C . THR A 1 247 ? -10.633 -4.328 -7.914 1 92.19 247 THR A C 1
ATOM 1948 O O . THR A 1 247 ? -10.953 -3.15 -8.086 1 92.19 247 THR A O 1
ATOM 1951 N N . ASN A 1 248 ? -10.914 -5.285 -8.773 1 86.25 248 ASN A N 1
ATOM 1952 C CA . ASN A 1 248 ? -11.625 -4.984 -10.008 1 86.25 248 ASN A CA 1
ATOM 1953 C C . ASN A 1 248 ? -13.047 -4.492 -9.734 1 86.25 248 ASN A C 1
ATOM 1955 O O . ASN A 1 248 ? -13.609 -3.738 -10.523 1 86.25 248 ASN A O 1
ATOM 1959 N N . THR A 1 249 ? -13.516 -4.883 -8.523 1 86.81 249 THR A N 1
ATOM 1960 C CA . THR A 1 249 ? -14.93 -4.582 -8.344 1 86.81 249 THR A CA 1
ATOM 1961 C C . THR A 1 249 ? -15.148 -3.76 -7.074 1 86.81 249 THR A C 1
ATOM 1963 O O . THR A 1 249 ? -16.25 -3.248 -6.844 1 86.81 249 THR A O 1
ATOM 1966 N N . LYS A 1 250 ? -14.133 -3.662 -6.316 1 92.12 250 LYS A N 1
ATOM 1967 C CA . LYS A 1 250 ? -14.352 -3.004 -5.031 1 92.12 250 LYS A CA 1
ATOM 1968 C C . LYS A 1 250 ? -13.227 -2.027 -4.715 1 92.12 250 LYS A C 1
ATOM 1970 O O . LYS A 1 250 ? -12.102 -2.193 -5.195 1 92.12 250 LYS A O 1
ATOM 1975 N N . LEU A 1 251 ? -13.555 -1.044 -3.98 1 96.12 251 LEU A N 1
ATOM 1976 C CA . LEU A 1 251 ? -12.617 -0.093 -3.391 1 96.12 251 LEU A CA 1
ATOM 1977 C C . LEU A 1 251 ? -13.008 0.23 -1.951 1 96.12 251 LEU A C 1
ATOM 1979 O O . LEU A 1 251 ? -14.148 0.613 -1.681 1 96.12 251 LEU A O 1
ATOM 1983 N N . ASN A 1 252 ? -12.102 0.001 -1.012 1 97.62 252 ASN A N 1
ATOM 1984 C CA . ASN A 1 252 ? -12.312 0.338 0.392 1 97.62 252 ASN A CA 1
ATOM 1985 C C . ASN A 1 252 ? -11.234 1.29 0.904 1 97.62 252 ASN A C 1
ATOM 1987 O O . ASN A 1 252 ? -10.062 1.15 0.558 1 97.62 252 ASN A O 1
ATOM 1991 N N . ILE A 1 253 ? -11.672 2.248 1.702 1 98.25 253 ILE A N 1
ATOM 1992 C CA . ILE A 1 253 ? -10.766 3.119 2.443 1 98.25 253 ILE A CA 1
ATOM 1993 C C . ILE A 1 253 ? -10.609 2.605 3.873 1 98.25 253 ILE A C 1
ATOM 1995 O O . ILE A 1 253 ? -11.602 2.346 4.559 1 98.25 253 ILE A O 1
ATOM 1999 N N . ILE A 1 254 ? -9.414 2.439 4.301 1 98.5 254 ILE A N 1
ATOM 2000 C CA . ILE A 1 254 ? -9.086 2.039 5.664 1 98.5 254 ILE A CA 1
ATOM 2001 C C . ILE A 1 254 ? -8.156 3.072 6.297 1 98.5 254 ILE A C 1
ATOM 2003 O O . ILE A 1 254 ? -7.102 3.385 5.742 1 98.5 254 ILE A O 1
ATOM 2007 N N . ALA A 1 255 ? -8.523 3.656 7.41 1 98.69 255 ALA A N 1
ATOM 2008 C CA . ALA A 1 255 ? -7.742 4.73 8.008 1 98.69 255 ALA A CA 1
ATOM 2009 C C . ALA A 1 255 ? -7.691 4.586 9.531 1 98.69 255 ALA A C 1
ATOM 2011 O O . ALA A 1 255 ? -8.695 4.266 10.164 1 98.69 255 ALA A O 1
ATOM 2012 N N . GLY A 1 256 ? -6.504 4.738 10.164 1 98.56 256 GLY A N 1
ATOM 2013 C CA . GLY A 1 256 ? -6.332 4.684 11.609 1 98.56 256 GLY A CA 1
ATOM 2014 C C . GLY A 1 256 ? -4.883 4.75 12.039 1 98.56 256 GLY A C 1
ATOM 2015 O O . GLY A 1 256 ? -4.016 5.18 11.273 1 98.56 256 GLY A O 1
ATOM 2016 N N . ILE A 1 257 ? -4.652 4.461 13.328 1 98.12 257 ILE A N 1
ATOM 2017 C CA . ILE A 1 257 ? -3.293 4.324 13.844 1 98.12 257 ILE A CA 1
ATOM 2018 C C . ILE A 1 257 ? -2.578 3.188 13.117 1 98.12 257 ILE A C 1
ATOM 2020 O O . ILE A 1 257 ? -3.17 2.137 12.859 1 98.12 257 ILE A O 1
ATOM 2024 N N . ASN A 1 258 ? -1.38 3.449 12.68 1 96.69 258 ASN A N 1
ATOM 2025 C CA . ASN A 1 258 ? -0.566 2.369 12.133 1 96.69 258 ASN A CA 1
ATOM 2026 C C . ASN A 1 258 ? -0.321 1.273 13.164 1 96.69 258 ASN A C 1
ATOM 2028 O O . ASN A 1 258 ? 0.33 1.51 14.18 1 96.69 258 ASN A O 1
ATOM 2032 N N . GLU A 1 259 ? -0.75 0.104 12.922 1 94.62 259 GLU A N 1
ATOM 2033 C CA . GLU A 1 259 ? -0.724 -0.975 13.906 1 94.62 259 GLU A CA 1
ATOM 2034 C C . GLU A 1 259 ? 0.662 -1.606 13.992 1 94.62 259 GLU A C 1
ATOM 2036 O O . GLU A 1 259 ? 0.949 -2.355 14.93 1 94.62 259 GLU A O 1
ATOM 2041 N N . GLU A 1 260 ? 1.564 -1.333 13.078 1 93.62 260 GLU A N 1
ATOM 2042 C CA . GLU A 1 260 ? 2.898 -1.925 13.109 1 93.62 260 GLU A CA 1
ATOM 2043 C C . GLU A 1 260 ? 3.633 -1.561 14.398 1 93.62 260 GLU A C 1
ATOM 2045 O O . GLU A 1 260 ? 3.768 -0.38 14.727 1 93.62 260 GLU A O 1
ATOM 2050 N N . ASN A 1 261 ? 4.047 -2.535 15.102 1 93.38 261 ASN A N 1
ATOM 2051 C CA . ASN A 1 261 ? 4.77 -2.402 16.359 1 93.38 261 ASN A CA 1
ATOM 2052 C C . ASN A 1 261 ? 3.994 -1.559 17.359 1 93.38 261 ASN A C 1
ATOM 2054 O O . ASN A 1 261 ? 4.59 -0.808 18.141 1 93.38 261 ASN A O 1
ATOM 2058 N N . SER A 1 262 ? 2.697 -1.615 17.234 1 96.75 262 SER A N 1
ATOM 2059 C CA . SER A 1 262 ? 1.826 -0.835 18.109 1 96.75 262 SER A CA 1
ATOM 2060 C C . SER A 1 262 ? 0.691 -1.689 18.672 1 96.75 262 SER A C 1
ATOM 2062 O O . SER A 1 262 ? -0.389 -1.177 18.969 1 96.75 262 SER A O 1
ATOM 2064 N N . HIS A 1 263 ? 0.927 -3.047 18.672 1 97.88 263 HIS A N 1
ATOM 2065 C CA . HIS A 1 263 ? -0.101 -3.863 19.312 1 97.88 263 HIS A CA 1
ATOM 2066 C C . HIS A 1 263 ? -0.367 -3.396 20.734 1 97.88 263 HIS A C 1
ATOM 2068 O O . HIS A 1 263 ? 0.553 -2.967 21.438 1 97.88 263 HIS A O 1
ATOM 2074 N N . TYR A 1 264 ? -1.613 -3.451 21.172 1 98.62 264 TYR A N 1
ATOM 2075 C CA . TYR A 1 264 ? -2.053 -2.787 22.391 1 98.62 264 TYR A CA 1
ATOM 2076 C C . TYR A 1 264 ? -2.68 -3.783 23.359 1 98.62 264 TYR A C 1
ATOM 2078 O O . TYR A 1 264 ? -3.666 -4.445 23.031 1 98.62 264 TYR A O 1
ATOM 2086 N N . LYS A 1 265 ? -2.119 -3.896 24.531 1 98.5 265 LYS A N 1
ATOM 2087 C CA . LYS A 1 265 ? -2.693 -4.719 25.594 1 98.5 265 LYS A CA 1
ATOM 2088 C C . LYS A 1 265 ? -3.838 -3.992 26.281 1 98.5 265 LYS A C 1
ATOM 2090 O O . LYS A 1 265 ? -3.607 -3.055 27.047 1 98.5 265 LYS A O 1
ATOM 2095 N N . LEU A 1 266 ? -5.016 -4.398 26 1 98.62 266 LEU A N 1
ATOM 2096 C CA . LEU A 1 266 ? -6.223 -3.826 26.594 1 98.62 266 LEU A CA 1
ATOM 2097 C C . LEU A 1 266 ? -6.582 -4.531 27.891 1 98.62 266 LEU A C 1
ATOM 2099 O O . LEU A 1 266 ? -7.102 -5.652 27.875 1 98.62 266 LEU A O 1
ATOM 2103 N N . GLU A 1 267 ? -6.402 -3.85 29.031 1 98.38 267 GLU A N 1
ATOM 2104 C CA . GLU A 1 267 ? -6.598 -4.445 30.344 1 98.38 267 GLU A CA 1
ATOM 2105 C C . GLU A 1 267 ? -8.078 -4.602 30.672 1 98.38 267 GLU A C 1
ATOM 2107 O O . GLU A 1 267 ? -8.938 -4.078 29.953 1 98.38 267 GLU A O 1
ATOM 2112 N N . SER A 1 268 ? -8.344 -5.367 31.766 1 98.25 268 SER A N 1
ATOM 2113 C CA . SER A 1 268 ? -9.703 -5.531 32.25 1 98.25 268 SER A CA 1
ATOM 2114 C C . SER A 1 268 ? -10.359 -4.184 32.531 1 98.25 268 SER A C 1
ATOM 2116 O O . SER A 1 268 ? -9.75 -3.305 33.156 1 98.25 268 SER A O 1
ATOM 2118 N N . LYS A 1 269 ? -11.523 -3.975 31.922 1 97.88 269 LYS A N 1
ATOM 2119 C CA . LYS A 1 269 ? -12.375 -2.805 32.125 1 97.88 269 LYS A CA 1
ATOM 2120 C C . LYS A 1 269 ? -11.766 -1.562 31.484 1 97.88 269 LYS A C 1
ATOM 2122 O O . LYS A 1 269 ? -12.133 -0.436 31.828 1 97.88 269 LYS A O 1
ATOM 2127 N N . GLU A 1 270 ? -10.812 -1.778 30.672 1 98.12 270 GLU A N 1
ATOM 2128 C CA . GLU A 1 270 ? -10.211 -0.656 29.953 1 98.12 270 GLU A CA 1
ATOM 2129 C C . GLU A 1 270 ? -10.922 -0.394 28.641 1 98.12 270 GLU A C 1
ATOM 2131 O O . GLU A 1 270 ? -11.492 -1.31 28.047 1 98.12 270 GLU A O 1
ATOM 2136 N N . THR A 1 271 ? -10.953 0.841 28.203 1 98.5 271 THR A N 1
ATOM 2137 C CA . THR A 1 271 ? -11.477 1.263 26.906 1 98.5 271 THR A CA 1
ATOM 2138 C C . THR A 1 271 ? -10.375 1.894 26.062 1 98.5 271 THR A C 1
ATOM 2140 O O . THR A 1 271 ? -9.641 2.762 26.531 1 98.5 271 THR A O 1
ATOM 2143 N N . PHE A 1 272 ? -10.188 1.392 24.891 1 98.69 272 PHE A N 1
ATOM 2144 C CA . PHE A 1 272 ? -9.289 1.98 23.906 1 98.69 272 PHE A CA 1
ATOM 2145 C C . PHE A 1 272 ? -10.07 2.799 22.891 1 98.69 272 PHE A C 1
ATOM 2147 O O . PHE A 1 272 ? -11.008 2.297 22.266 1 98.69 272 PHE A O 1
ATOM 2154 N N . LYS A 1 273 ? -9.711 4.012 22.703 1 98.56 273 LYS A N 1
ATOM 2155 C CA . LYS A 1 273 ? -10.375 4.91 21.766 1 98.56 273 LYS A CA 1
ATOM 2156 C C . LYS A 1 273 ? -9.477 5.23 20.578 1 98.56 273 LYS A C 1
ATOM 2158 O O . LYS A 1 273 ? -8.32 5.625 20.75 1 98.56 273 LYS A O 1
ATOM 2163 N N . THR A 1 274 ? -9.938 5.004 19.344 1 98.75 274 THR A N 1
ATOM 2164 C CA . THR A 1 274 ? -9.188 5.363 18.141 1 98.75 274 THR A CA 1
ATOM 2165 C C . THR A 1 274 ? -9.32 6.852 17.844 1 98.75 274 THR A C 1
ATOM 2167 O O . THR A 1 274 ? -10.25 7.508 18.328 1 98.75 274 THR A O 1
ATOM 2170 N N . PRO A 1 275 ? -8.391 7.465 17.031 1 98.25 275 PRO A N 1
ATOM 2171 C CA . PRO A 1 275 ? -8.539 8.867 16.641 1 98.25 275 PRO A CA 1
ATOM 2172 C C . PRO A 1 275 ? -9.727 9.102 15.719 1 98.25 275 PRO A C 1
ATOM 2174 O O . PRO A 1 275 ? -10.211 8.164 15.078 1 98.25 275 PRO A O 1
ATOM 2177 N N . GLU A 1 276 ? -10.086 10.32 15.664 1 98.25 276 GLU A N 1
ATOM 2178 C CA . GLU A 1 276 ? -11.195 10.75 14.812 1 98.25 276 GLU A CA 1
ATOM 2179 C C . GLU A 1 276 ? -10.781 10.789 13.344 1 98.25 276 GLU A C 1
ATOM 2181 O O . GLU A 1 276 ? -9.742 11.359 13 1 98.25 276 GLU A O 1
ATOM 2186 N N . PHE A 1 277 ? -11.531 10.109 12.477 1 98.81 277 PHE A N 1
ATOM 2187 C CA . PHE A 1 277 ? -11.422 10.258 11.031 1 98.81 277 PHE A CA 1
ATOM 2188 C C . PHE A 1 277 ? -12.547 11.141 10.492 1 98.81 277 PHE A C 1
ATOM 2190 O O . PHE A 1 277 ? -13.727 10.797 10.609 1 98.81 277 PHE A O 1
ATOM 2197 N N . ALA A 1 278 ? -12.164 12.258 9.859 1 98.88 278 ALA A N 1
ATOM 2198 C CA . ALA A 1 278 ? -13.148 13.195 9.305 1 98.88 278 ALA A CA 1
ATOM 2199 C C . ALA A 1 278 ? -13.25 13.039 7.789 1 98.88 278 ALA A C 1
ATOM 2201 O O . ALA A 1 278 ? -12.242 12.875 7.105 1 98.88 278 ALA A O 1
ATOM 2202 N N . MET A 1 279 ? -14.484 13.133 7.285 1 98.81 279 MET A N 1
ATOM 2203 C CA . MET A 1 279 ? -14.688 12.953 5.852 1 98.81 279 MET A CA 1
ATOM 2204 C C . MET A 1 279 ? -15.766 13.891 5.328 1 98.81 279 MET A C 1
ATOM 2206 O O . MET A 1 279 ? -16.594 14.383 6.098 1 98.81 279 MET A O 1
ATOM 2210 N N . THR A 1 280 ? -15.742 14.18 4.066 1 98.81 280 THR A N 1
ATOM 2211 C CA . THR A 1 280 ? -16.766 14.93 3.334 1 98.81 280 THR A CA 1
ATOM 2212 C C . THR A 1 280 ? -16.906 14.391 1.912 1 98.81 280 THR A C 1
ATOM 2214 O O . THR A 1 280 ? -16.109 13.562 1.472 1 98.81 280 THR A O 1
ATOM 2217 N N . TYR A 1 281 ? -18 14.688 1.286 1 98.31 281 TYR A N 1
ATOM 2218 C CA . TYR A 1 281 ? -18.281 14.375 -0.108 1 98.31 281 TYR A CA 1
ATOM 2219 C C . TYR A 1 281 ? -18.688 15.625 -0.878 1 98.31 281 TYR A C 1
ATOM 2221 O O . TYR A 1 281 ? -19.641 16.312 -0.514 1 98.31 281 TYR A O 1
ATOM 2229 N N . SER A 1 282 ? -17.891 15.898 -1.898 1 97.88 282 SER A N 1
ATOM 2230 C CA . SER A 1 282 ? -18.125 17.109 -2.668 1 97.88 282 SER A CA 1
ATOM 2231 C C . SER A 1 282 ? -18.609 16.797 -4.082 1 97.88 282 SER A C 1
ATOM 2233 O O . SER A 1 282 ? -18.109 15.859 -4.711 1 97.88 282 SER A O 1
ATOM 2235 N N . THR A 1 283 ? -19.578 17.547 -4.543 1 95.88 283 THR A N 1
ATOM 2236 C CA . THR A 1 283 ? -19.984 17.484 -5.945 1 95.88 283 THR A CA 1
ATOM 2237 C C . THR A 1 283 ? -19.406 18.672 -6.715 1 95.88 283 THR A C 1
ATOM 2239 O O . THR A 1 283 ? -19.734 18.875 -7.887 1 95.88 283 THR A O 1
ATOM 2242 N N . SER A 1 284 ? -18.625 19.438 -6.027 1 95.56 284 SER A N 1
ATOM 2243 C CA . SER A 1 284 ? -17.984 20.609 -6.625 1 95.56 284 SER A CA 1
ATOM 2244 C C . SER A 1 284 ? -16.469 20.469 -6.629 1 95.56 284 SER A C 1
ATOM 2246 O O . SER A 1 284 ? -15.75 21.438 -6.383 1 95.56 284 SER A O 1
ATOM 2248 N N . GLY A 1 285 ? -16 19.281 -6.793 1 97.12 285 GLY A N 1
ATOM 2249 C CA . GLY A 1 285 ? -14.594 19 -7.008 1 97.12 285 GLY A CA 1
ATOM 2250 C C . GLY A 1 285 ? -13.766 19.125 -5.746 1 97.12 285 GLY A C 1
ATOM 2251 O O . GLY A 1 285 ? -14.289 18.984 -4.637 1 97.12 285 GLY A O 1
ATOM 2252 N N . LYS A 1 286 ? -12.43 19.297 -5.941 1 98.19 286 LYS A N 1
ATOM 2253 C CA . LYS A 1 286 ? -11.469 19.422 -4.852 1 98.19 286 LYS A CA 1
ATOM 2254 C C . LYS A 1 286 ? -11.719 20.688 -4.043 1 98.19 286 LYS A C 1
ATOM 2256 O O . LYS A 1 286 ? -11.5 20.719 -2.828 1 98.19 286 LYS A O 1
ATOM 2261 N N . GLY A 1 287 ? -12.211 21.719 -4.703 1 98.44 287 GLY A N 1
ATOM 2262 C CA . GLY A 1 287 ? -12.508 22.969 -4.008 1 98.44 287 GLY A CA 1
ATOM 2263 C C . GLY A 1 287 ? -13.555 22.812 -2.924 1 98.44 287 GLY A C 1
ATOM 2264 O O . GLY A 1 287 ? -13.438 23.391 -1.845 1 98.44 287 GLY A O 1
ATOM 2265 N N . GLY A 1 288 ? -14.578 22.016 -3.297 1 98.12 288 GLY A N 1
ATOM 2266 C CA . GLY A 1 288 ? -15.609 21.75 -2.303 1 98.12 288 GLY A CA 1
ATOM 2267 C C . GLY A 1 288 ? -15.078 21.031 -1.08 1 98.12 288 GLY A C 1
ATOM 2268 O O . GLY A 1 288 ? -15.492 21.312 0.046 1 98.12 288 GLY A O 1
ATOM 2269 N N . VAL A 1 289 ? -14.219 20.109 -1.302 1 98.62 289 VAL A N 1
ATOM 2270 C CA . VAL A 1 289 ? -13.594 19.391 -0.196 1 98.62 289 VAL A CA 1
ATOM 2271 C C . VAL A 1 289 ? -12.812 20.375 0.68 1 98.62 289 VAL A C 1
ATOM 2273 O O . VAL A 1 289 ? -12.969 20.375 1.903 1 98.62 289 VAL A O 1
ATOM 2276 N N . SER A 1 290 ? -12.023 21.219 0.071 1 98.75 290 SER A N 1
ATOM 2277 C CA . SER A 1 290 ? -11.188 22.172 0.801 1 98.75 290 SER A CA 1
ATOM 2278 C C . SER A 1 290 ? -12.031 23.109 1.657 1 98.75 290 SER A C 1
ATOM 2280 O O . SER A 1 290 ? -11.758 23.281 2.848 1 98.75 290 SER A O 1
ATOM 2282 N N . ARG A 1 291 ? -13.023 23.672 1.073 1 98.5 291 ARG A N 1
ATOM 2283 C CA . ARG A 1 291 ? -13.828 24.672 1.78 1 98.5 291 ARG A CA 1
ATOM 2284 C C . ARG A 1 291 ? -14.594 24.031 2.932 1 98.5 291 ARG A C 1
ATOM 2286 O O . ARG A 1 291 ? -14.812 24.656 3.969 1 98.5 291 ARG A O 1
ATOM 2293 N N . ALA A 1 292 ? -14.984 22.766 2.75 1 98.69 292 ALA A N 1
ATOM 2294 C CA . ALA A 1 292 ? -15.641 22.047 3.846 1 98.69 292 ALA A CA 1
ATOM 2295 C C . ALA A 1 292 ? -14.688 21.859 5.023 1 98.69 292 ALA A C 1
ATOM 2297 O O . ALA A 1 292 ? -15.047 22.156 6.168 1 98.69 292 ALA A O 1
ATOM 2298 N N . PHE A 1 293 ? -13.5 21.453 4.793 1 98.81 293 PHE A N 1
ATOM 2299 C CA . PHE A 1 293 ? -12.539 21.219 5.859 1 98.81 293 PHE A CA 1
ATOM 2300 C C . PHE A 1 293 ? -12.078 22.531 6.469 1 98.81 293 PHE A C 1
ATOM 2302 O O . PHE A 1 293 ? -11.805 22.609 7.668 1 98.81 293 PHE A O 1
ATOM 2309 N N . HIS A 1 294 ? -11.961 23.594 5.633 1 98.69 294 HIS A N 1
ATOM 2310 C CA . HIS A 1 294 ? -11.586 24.891 6.164 1 98.69 294 HIS A CA 1
ATOM 2311 C C . HIS A 1 294 ? -12.617 25.391 7.168 1 98.69 294 HIS A C 1
ATOM 2313 O O . HIS A 1 294 ? -12.258 25.906 8.234 1 98.69 294 HIS A O 1
ATOM 2319 N N . ARG A 1 295 ? -13.852 25.266 6.805 1 98.25 295 ARG A N 1
ATOM 2320 C CA . ARG A 1 295 ? -14.922 25.688 7.711 1 98.25 295 ARG A CA 1
ATOM 2321 C C . ARG A 1 295 ? -14.891 24.859 8.992 1 98.25 295 ARG A C 1
ATOM 2323 O O . ARG A 1 295 ? -15.039 25.406 10.094 1 98.25 295 ARG A O 1
ATOM 2330 N N . TRP A 1 296 ? -14.734 23.547 8.844 1 98.56 296 TRP A N 1
ATOM 2331 C CA . TRP A 1 296 ? -14.648 22.656 9.992 1 98.56 296 TRP A CA 1
ATOM 2332 C C . TRP A 1 296 ? -13.477 23.016 10.891 1 98.56 296 TRP A C 1
ATOM 2334 O O . TRP A 1 296 ? -13.602 23.016 12.117 1 98.56 296 TRP A O 1
ATOM 2344 N N . ALA A 1 297 ? -12.383 23.375 10.32 1 98.56 297 ALA A N 1
ATOM 2345 C CA . ALA A 1 297 ? -11.188 23.766 11.062 1 98.56 297 ALA A CA 1
ATOM 2346 C C . ALA A 1 297 ? -11.445 25.016 11.891 1 98.56 297 ALA A C 1
ATOM 2348 O O . ALA A 1 297 ? -11.227 25.031 13.102 1 98.56 297 ALA A O 1
ATOM 2349 N N . ARG A 1 298 ? -11.977 26.062 11.266 1 98.12 298 ARG A N 1
ATOM 2350 C CA . ARG A 1 298 ? -12.188 27.344 11.938 1 98.12 298 ARG A CA 1
ATOM 2351 C C . ARG A 1 298 ? -13.211 27.203 13.062 1 98.12 298 ARG A C 1
ATOM 2353 O O . ARG A 1 298 ? -13.055 27.812 14.125 1 98.12 298 ARG A O 1
ATOM 2360 N N . MET A 1 299 ? -14.133 26.328 12.867 1 97.56 299 MET A N 1
ATOM 2361 C CA . MET A 1 299 ? -15.234 26.25 13.812 1 97.56 299 MET A CA 1
ATOM 2362 C C . MET A 1 299 ? -14.906 25.281 14.953 1 97.56 299 MET A C 1
ATOM 2364 O O . MET A 1 299 ? -15.297 25.516 16.094 1 97.56 299 MET A O 1
ATOM 2368 N N . TYR A 1 300 ? -14.141 24.188 14.609 1 97.75 300 TYR A N 1
ATOM 2369 C CA . TYR A 1 300 ? -14.133 23.125 15.602 1 97.75 300 TYR A CA 1
ATOM 2370 C C . TYR A 1 300 ? -12.719 22.625 15.867 1 97.75 300 TYR A C 1
ATOM 2372 O O . TYR A 1 300 ? -12.461 21.969 16.875 1 97.75 300 TYR A O 1
ATOM 2380 N N . LYS A 1 301 ? -11.742 22.891 15.039 1 98.06 301 LYS A N 1
ATOM 2381 C CA . LYS A 1 301 ? -10.5 22.141 15.141 1 98.06 301 LYS A CA 1
ATOM 2382 C C . LYS A 1 301 ? -9.297 23.078 15.164 1 98.06 301 LYS A C 1
ATOM 2384 O O . LYS A 1 301 ? -8.156 22.641 14.969 1 98.06 301 LYS A O 1
ATOM 2389 N N . LEU A 1 302 ? -9.5 24.328 15.273 1 97.81 302 LEU A N 1
ATOM 2390 C CA . LEU A 1 302 ? -8.469 25.344 15.414 1 97.81 302 LEU A CA 1
ATOM 2391 C C . LEU A 1 302 ? -8.75 26.25 16.609 1 97.81 302 LEU A C 1
ATOM 2393 O O . LEU A 1 302 ? -9.859 26.766 16.75 1 97.81 302 LEU A O 1
ATOM 2397 N N . SER A 1 303 ? -7.738 26.375 17.5 1 97.5 303 SER A N 1
ATOM 2398 C CA . SER A 1 303 ? -7.918 27.312 18.594 1 97.5 303 SER A CA 1
ATOM 2399 C C . SER A 1 303 ? -8.07 28.75 18.078 1 97.5 303 SER A C 1
ATOM 2401 O O . SER A 1 303 ? -7.312 29.188 17.219 1 97.5 303 SER A O 1
ATOM 2403 N N . HIS A 1 304 ? -9.078 29.453 18.531 1 97.62 304 HIS A N 1
ATOM 2404 C CA . HIS A 1 304 ? -9.383 30.828 18.141 1 97.62 304 HIS A CA 1
ATOM 2405 C C . HIS A 1 304 ? -9.539 30.953 16.641 1 97.62 304 HIS A C 1
ATOM 2407 O O . HIS A 1 304 ? -8.945 31.828 16.016 1 97.62 304 HIS A O 1
ATOM 2413 N N . GLY A 1 305 ? -10.289 30.047 16.047 1 97 305 GLY A N 1
ATOM 2414 C CA . GLY A 1 305 ? -10.445 29.969 14.609 1 97 305 GLY A CA 1
ATOM 2415 C C . GLY A 1 305 ? -11.195 31.141 14.023 1 97 305 GLY A C 1
ATOM 2416 O O . GLY A 1 305 ? -11.164 31.359 12.812 1 97 305 GLY A O 1
ATOM 2417 N N . ASN A 1 306 ? -11.703 31.984 14.844 1 95.5 306 ASN A N 1
ATOM 2418 C CA . ASN A 1 306 ? -12.5 33.125 14.398 1 95.5 306 ASN A CA 1
ATOM 2419 C C . ASN A 1 306 ? -11.82 34.438 14.734 1 95.5 306 ASN A C 1
ATOM 2421 O O . ASN A 1 306 ? -12.438 35.5 14.633 1 95.5 306 ASN A O 1
ATOM 2425 N N . VAL A 1 307 ? -10.562 34.344 15.164 1 97.19 307 VAL A N 1
ATOM 2426 C CA . VAL A 1 307 ? -9.828 35.531 15.547 1 97.19 307 VAL A CA 1
ATOM 2427 C C . VAL A 1 307 ? -8.695 35.781 14.547 1 97.19 307 VAL A C 1
ATOM 2429 O O . VAL A 1 307 ? -7.875 34.906 14.305 1 97.19 307 VAL A O 1
ATOM 2432 N N . GLU A 1 308 ? -8.664 37.031 14.016 1 97.19 308 GLU A N 1
ATOM 2433 C CA . GLU A 1 308 ? -7.605 37.375 13.078 1 97.19 308 GLU A CA 1
ATOM 2434 C C . GLU A 1 308 ? -6.23 37.219 13.719 1 97.19 308 GLU A C 1
ATOM 2436 O O . GLU A 1 308 ? -6.074 37.438 14.93 1 97.19 308 GLU A O 1
ATOM 2441 N N . ARG A 1 309 ? -5.301 36.906 12.969 1 98.06 309 ARG A N 1
ATOM 2442 C CA . ARG A 1 309 ? -3.93 36.719 13.445 1 98.06 309 ARG A CA 1
ATOM 2443 C C . ARG A 1 309 ? -3.113 38 13.227 1 98.06 309 ARG A C 1
ATOM 2445 O O . ARG A 1 309 ? -3.33 38.719 12.258 1 98.06 309 ARG A O 1
ATOM 2452 N N . ASP A 1 310 ? -2.158 38.188 14.094 1 97.88 310 ASP A N 1
ATOM 2453 C CA . ASP A 1 310 ? -1.234 39.312 13.984 1 97.88 310 ASP A CA 1
ATOM 2454 C C . ASP A 1 310 ? -0.203 39.094 12.883 1 97.88 310 ASP A C 1
ATOM 2456 O O . ASP A 1 310 ? 0.142 37.938 12.594 1 97.88 310 ASP A O 1
ATOM 2460 N N . ILE A 1 311 ? 0.258 40.188 12.25 1 98.38 311 ILE A N 1
ATOM 2461 C CA . ILE A 1 311 ? 1.423 40.125 11.375 1 98.38 311 ILE A CA 1
ATOM 2462 C C . ILE A 1 311 ? 2.699 40.094 12.211 1 98.38 311 ILE A C 1
ATOM 2464 O O . ILE A 1 311 ? 2.953 41.031 12.992 1 98.38 311 ILE A O 1
ATOM 2468 N N . LEU A 1 312 ? 3.508 39.094 12.094 1 97.62 312 LEU A N 1
ATOM 2469 C CA . LEU A 1 312 ? 4.609 38.938 13.039 1 97.62 312 LEU A CA 1
ATOM 2470 C C . LEU A 1 312 ? 5.949 38.938 12.312 1 97.62 312 LEU A C 1
ATOM 2472 O O . LEU A 1 312 ? 6 38.75 11.094 1 97.62 312 LEU A O 1
ATOM 2476 N N . LEU A 1 313 ? 6.992 39.312 13 1 98.44 313 LEU A N 1
ATOM 2477 C CA . LEU A 1 313 ? 8.391 39.094 12.633 1 98.44 313 LEU A CA 1
ATOM 2478 C C . LEU A 1 313 ? 9.039 38.031 13.531 1 98.44 313 LEU A C 1
ATOM 2480 O O . LEU A 1 313 ? 9.039 38.188 14.75 1 98.44 313 LEU A O 1
ATOM 2484 N N . ASN A 1 314 ? 9.469 37 12.93 1 98.44 314 ASN A N 1
ATOM 2485 C CA . ASN A 1 314 ? 10.273 36 13.617 1 98.44 314 ASN A CA 1
ATOM 2486 C C . ASN A 1 314 ? 11.766 36.281 13.492 1 98.44 314 ASN A C 1
ATOM 2488 O O . ASN A 1 314 ? 12.258 36.562 12.398 1 98.44 314 ASN A O 1
ATOM 2492 N N . SER A 1 315 ? 12.508 36.188 14.484 1 98.06 315 SER A N 1
ATOM 2493 C CA . SER A 1 315 ? 13.898 36.625 14.523 1 98.06 315 SER A CA 1
ATOM 2494 C C . SER A 1 315 ? 14.828 35.594 13.875 1 98.06 315 SER A C 1
ATOM 2496 O O . SER A 1 315 ? 15.984 35.906 13.594 1 98.06 315 SER A O 1
ATOM 2498 N N . TRP A 1 316 ? 14.461 34.375 13.633 1 96.94 316 TRP A N 1
ATOM 2499 C CA . TRP A 1 316 ? 15.328 33.25 13.352 1 96.94 316 TRP A CA 1
ATOM 2500 C C . TRP A 1 316 ? 16.234 33.531 12.164 1 96.94 316 TRP A C 1
ATOM 2502 O O . TRP A 1 316 ? 17.469 33.625 12.312 1 96.94 316 TRP A O 1
ATOM 2512 N N . GLU A 1 317 ? 15.719 33.875 11.031 1 95.94 317 GLU A N 1
ATOM 2513 C CA . GLU A 1 317 ? 16.578 34.062 9.867 1 95.94 317 GLU A CA 1
ATOM 2514 C C . GLU A 1 317 ? 17.281 35.406 9.922 1 95.94 317 GLU A C 1
ATOM 2516 O O . GLU A 1 317 ? 18.234 35.656 9.172 1 95.94 317 GLU A O 1
ATOM 2521 N N . GLY A 1 318 ? 16.875 36.219 10.781 1 95.56 318 GLY A N 1
ATOM 2522 C CA . GLY A 1 318 ? 17.562 37.469 10.961 1 95.56 318 GLY A CA 1
ATOM 2523 C C . GLY A 1 318 ? 18.844 37.344 11.766 1 95.56 318 GLY A C 1
ATOM 2524 O O . GLY A 1 318 ? 19.828 38.062 11.492 1 95.56 318 GLY A O 1
ATOM 2525 N N . VAL A 1 319 ? 18.734 36.438 12.82 1 96 319 VAL A N 1
ATOM 2526 C CA . VAL A 1 319 ? 19.891 36.469 13.711 1 96 319 VAL A CA 1
ATOM 2527 C C . VAL A 1 319 ? 20.297 35.062 14.062 1 96 319 VAL A C 1
ATOM 2529 O O . VAL A 1 319 ? 21.328 34.844 14.703 1 96 319 VAL A O 1
ATOM 2532 N N . TYR A 1 320 ? 19.469 34.062 13.742 1 96.19 320 TYR A N 1
ATOM 2533 C CA . TYR A 1 320 ? 19.703 32.688 14.148 1 96.19 320 TYR A CA 1
ATOM 2534 C C . TYR A 1 320 ? 19.969 32.594 15.648 1 96.19 320 TYR A C 1
ATOM 2536 O O . TYR A 1 320 ? 19.156 33.094 16.453 1 96.19 320 TYR A O 1
ATOM 2544 N N . PHE A 1 321 ? 21.078 32.062 16.078 1 96.5 321 PHE A N 1
ATOM 2545 C CA . PHE A 1 321 ? 21.344 31.891 17.5 1 96.5 321 PHE A CA 1
ATOM 2546 C C . PHE A 1 321 ? 21.922 33.156 18.109 1 96.5 321 PHE A C 1
ATOM 2548 O O . PHE A 1 321 ? 22.078 33.25 19.328 1 96.5 321 PHE A O 1
ATOM 2555 N N . LYS A 1 322 ? 22.109 34.156 17.375 1 95.69 322 LYS A N 1
ATOM 2556 C CA . LYS A 1 322 ? 22.781 35.344 17.859 1 95.69 322 LYS A CA 1
ATOM 2557 C C . LYS A 1 322 ? 21.797 36.344 18.438 1 95.69 322 LYS A C 1
ATOM 2559 O O . LYS A 1 322 ? 21.797 37.531 18.062 1 95.69 322 LYS A O 1
ATOM 2564 N N . VAL A 1 323 ? 21.031 35.906 19.359 1 96.56 323 VAL A N 1
ATOM 2565 C CA . VAL A 1 323 ? 20.062 36.719 20.062 1 96.56 323 VAL A CA 1
ATOM 2566 C C . VAL A 1 323 ? 20.781 37.562 21.125 1 96.56 323 VAL A C 1
ATOM 2568 O O . VAL A 1 323 ? 21.703 37.062 21.797 1 96.56 323 VAL A O 1
ATOM 2571 N N . ASN A 1 324 ? 20.406 38.781 21.234 1 96.56 324 ASN A N 1
ATOM 2572 C CA . ASN A 1 324 ? 20.875 39.625 22.328 1 96.56 324 ASN A CA 1
ATOM 2573 C C . ASN A 1 324 ? 19.891 40.781 22.594 1 96.56 324 ASN A C 1
ATOM 2575 O O . ASN A 1 324 ? 19.031 41.062 21.781 1 96.56 324 ASN A O 1
ATOM 2579 N N . GLN A 1 325 ? 20.109 41.438 23.734 1 96.62 325 GLN A N 1
ATOM 2580 C CA . GLN A 1 325 ? 19.156 42.438 24.219 1 96.62 325 GLN A CA 1
ATOM 2581 C C . GLN A 1 325 ? 19.016 43.562 23.219 1 96.62 325 GLN A C 1
ATOM 2583 O O . GLN A 1 325 ? 17.891 43.938 22.859 1 96.62 325 GLN A O 1
ATOM 2588 N N . GLU A 1 326 ? 20.062 44.094 22.766 1 96.44 326 GLU A N 1
ATOM 2589 C CA . GLU A 1 326 ? 20.062 45.25 21.875 1 96.44 326 GLU A CA 1
ATOM 2590 C C . GLU A 1 326 ? 19.484 44.906 20.5 1 96.44 326 GLU A C 1
ATOM 2592 O O . GLU A 1 326 ? 18.703 45.688 19.953 1 96.44 326 GLU A O 1
ATOM 2597 N N . GLY A 1 327 ? 19.969 43.906 20.016 1 96.88 327 GLY A N 1
ATOM 2598 C CA . GLY A 1 327 ? 19.484 43.469 18.703 1 96.88 327 GLY A CA 1
ATOM 2599 C C . GLY A 1 327 ? 17.984 43.25 18.672 1 96.88 327 GLY A C 1
ATOM 2600 O O . GLY A 1 327 ? 17.328 43.625 17.703 1 96.88 327 GLY A O 1
ATOM 2601 N N . MET A 1 328 ? 17.422 42.625 19.672 1 97.69 328 MET A N 1
ATOM 2602 C CA . MET A 1 328 ? 15.984 42.375 19.734 1 97.69 328 MET A CA 1
ATOM 2603 C C . MET A 1 328 ? 15.219 43.688 19.828 1 97.69 328 MET A C 1
ATOM 2605 O O . MET A 1 328 ? 14.172 43.844 19.188 1 97.69 328 MET A O 1
ATOM 2609 N N . ASP A 1 329 ? 15.734 44.562 20.656 1 97.81 329 ASP A N 1
ATOM 2610 C CA . ASP A 1 329 ? 15.117 45.875 20.766 1 97.81 329 ASP A CA 1
ATOM 2611 C C . ASP A 1 329 ? 15.078 46.594 19.422 1 97.81 329 ASP A C 1
ATOM 2613 O O . ASP A 1 329 ? 14.047 47.156 19.031 1 97.81 329 ASP A O 1
ATOM 2617 N N . GLN A 1 330 ? 16.172 46.531 18.734 1 97.5 330 GLN A N 1
ATOM 2618 C CA . GLN A 1 330 ? 16.266 47.188 17.422 1 97.5 330 GLN A CA 1
ATOM 2619 C C . GLN A 1 330 ? 15.32 46.531 16.422 1 97.5 330 GLN A C 1
ATOM 2621 O O . GLN A 1 330 ? 14.711 47.25 15.602 1 97.5 330 GLN A O 1
ATOM 2626 N N . MET A 1 331 ? 15.234 45.312 16.391 1 97.88 331 MET A N 1
ATOM 2627 C CA . MET A 1 331 ? 14.344 44.594 15.477 1 97.88 331 MET A CA 1
ATOM 2628 C C . MET A 1 331 ? 12.891 44.969 15.75 1 97.88 331 MET A C 1
ATOM 2630 O O . MET A 1 331 ? 12.109 45.156 14.82 1 97.88 331 MET A O 1
ATOM 2634 N N . MET A 1 332 ? 12.531 45.031 17.031 1 98.19 332 MET A N 1
ATOM 2635 C CA . MET A 1 332 ? 11.172 45.438 17.406 1 98.19 332 MET A CA 1
ATOM 2636 C C . MET A 1 332 ? 10.859 46.844 16.938 1 98.19 332 MET A C 1
ATOM 2638 O O . MET A 1 332 ? 9.781 47.094 16.391 1 98.19 332 MET A O 1
ATOM 2642 N N . LYS A 1 333 ? 11.82 47.688 17.156 1 98.12 333 LYS A N 1
ATOM 2643 C CA . LYS A 1 333 ? 11.656 49.094 16.719 1 98.12 333 LYS A CA 1
ATOM 2644 C C . LYS A 1 333 ? 11.43 49.156 15.211 1 98.12 333 LYS A C 1
ATOM 2646 O O . LYS A 1 333 ? 10.484 49.812 14.758 1 98.12 333 LYS A O 1
ATOM 2651 N N . SER A 1 334 ? 12.305 48.562 14.555 1 97.5 334 SER A N 1
ATOM 2652 C CA . SER A 1 334 ? 12.25 48.594 13.094 1 97.5 334 SER A CA 1
ATOM 2653 C C . SER A 1 334 ? 10.961 48 12.57 1 97.5 334 SER A C 1
ATOM 2655 O O . SER A 1 334 ? 10.344 48.531 11.648 1 97.5 334 SER A O 1
ATOM 2657 N N . PHE A 1 335 ? 10.555 46.875 13.109 1 97.31 335 PHE A N 1
ATOM 2658 C CA . PHE A 1 335 ? 9.375 46.156 12.625 1 97.31 335 PHE A CA 1
ATOM 2659 C C . PHE A 1 335 ? 8.102 46.938 12.953 1 97.31 335 PHE A C 1
ATOM 2661 O O . PHE A 1 335 ? 7.172 47 12.148 1 97.31 335 PHE A O 1
ATOM 2668 N N . SER A 1 336 ? 8.094 47.469 14.141 1 97.81 336 SER A N 1
ATOM 2669 C CA . SER A 1 336 ? 6.973 48.312 14.5 1 97.81 336 SER A CA 1
ATOM 2670 C C . SER A 1 336 ? 6.84 49.5 13.523 1 97.81 336 SER A C 1
ATOM 2672 O O . SER A 1 336 ? 5.73 49.844 13.125 1 97.81 336 SER A O 1
ATOM 2674 N N . ALA A 1 337 ? 7.91 50.031 13.148 1 97.12 337 ALA A N 1
ATOM 2675 C CA . ALA A 1 337 ? 7.918 51.156 12.219 1 97.12 337 ALA A CA 1
ATOM 2676 C C . ALA A 1 337 ? 7.371 50.75 10.852 1 97.12 337 ALA A C 1
ATOM 2678 O O . ALA A 1 337 ? 6.832 51.594 10.117 1 97.12 337 ALA A O 1
ATOM 2679 N N . LEU A 1 338 ? 7.539 49.562 10.547 1 97.69 338 LEU A N 1
ATOM 2680 C CA . LEU A 1 338 ? 7.043 49.031 9.273 1 97.69 338 LEU A CA 1
ATOM 2681 C C . LEU A 1 338 ? 5.555 48.719 9.367 1 97.69 338 LEU A C 1
ATOM 2683 O O . LEU A 1 338 ? 4.926 48.375 8.359 1 97.69 338 LEU A O 1
ATOM 2687 N N . GLY A 1 339 ? 4.996 48.75 10.562 1 97.19 339 GLY A N 1
ATOM 2688 C CA . GLY A 1 339 ? 3.592 48.438 10.766 1 97.19 339 GLY A CA 1
ATOM 2689 C C . GLY A 1 339 ? 3.371 47.062 11.336 1 97.19 339 GLY A C 1
ATOM 2690 O O . GLY A 1 339 ? 2.238 46.562 11.383 1 97.19 339 GLY A O 1
ATOM 2691 N N . GLY A 1 340 ? 4.41 46.406 11.742 1 97.44 340 GLY A N 1
ATOM 2692 C CA . GLY A 1 340 ? 4.32 45.094 12.336 1 97.44 340 GLY A CA 1
ATOM 2693 C C . GLY A 1 340 ? 3.59 45.094 13.664 1 97.44 340 GLY A C 1
ATOM 2694 O O . GLY A 1 340 ? 3.459 46.125 14.312 1 97.44 340 GLY A O 1
ATOM 2695 N N . GLU A 1 341 ? 3.133 43.875 14.078 1 98.38 341 GLU A N 1
ATOM 2696 C CA . GLU A 1 341 ? 2.23 43.812 15.227 1 98.38 341 GLU A CA 1
ATOM 2697 C C . GLU A 1 341 ? 2.785 42.938 16.328 1 98.38 341 GLU A C 1
ATOM 2699 O O . GLU A 1 341 ? 2.428 43.094 17.5 1 98.38 341 GLU A O 1
ATOM 2704 N N . LEU A 1 342 ? 3.59 42 16.031 1 98.69 342 LEU A N 1
ATOM 2705 C CA . LEU A 1 342 ? 4.082 41 16.969 1 98.69 342 LEU A CA 1
ATOM 2706 C C . LEU A 1 342 ? 5.52 40.625 16.641 1 98.69 342 LEU A C 1
ATOM 2708 O O . LEU A 1 342 ? 5.832 40.312 15.492 1 98.69 342 LEU A O 1
ATOM 2712 N N . PHE A 1 343 ? 6.402 40.719 17.609 1 98.62 343 PHE A N 1
ATOM 2713 C CA . PHE A 1 343 ? 7.777 40.25 17.484 1 98.62 343 PHE A CA 1
ATOM 2714 C C . PHE A 1 343 ? 7.977 38.938 18.234 1 98.62 343 PHE A C 1
ATOM 2716 O O . PHE A 1 343 ? 7.605 38.812 19.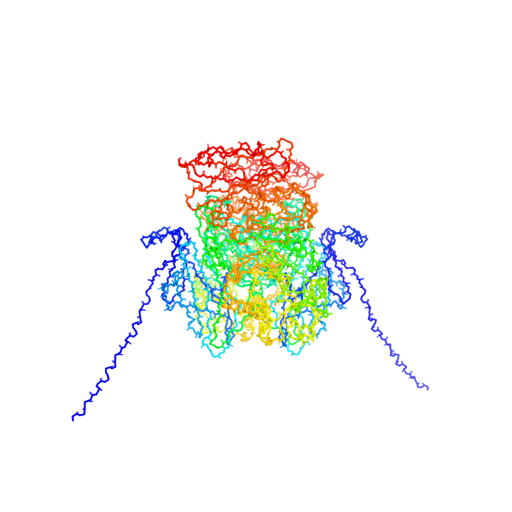406 1 98.62 343 PHE A O 1
ATOM 2723 N N . VAL A 1 344 ? 8.523 37.938 17.594 1 98.69 344 VAL A N 1
ATOM 2724 C CA . VAL A 1 344 ? 8.789 36.625 18.219 1 98.69 344 VAL A CA 1
ATOM 2725 C C . VAL A 1 344 ? 10.289 36.375 18.266 1 98.69 344 VAL A C 1
ATOM 2727 O O . VAL A 1 344 ? 10.938 36.281 17.219 1 98.69 344 VAL A O 1
ATOM 2730 N N . MET A 1 345 ? 10.852 36.344 19.422 1 98.5 345 MET A N 1
ATOM 2731 C CA . MET A 1 345 ? 12.234 35.875 19.594 1 98.5 345 MET A CA 1
ATOM 2732 C C . MET A 1 345 ? 12.344 34.375 19.484 1 98.5 345 MET A C 1
ATOM 2734 O O . MET A 1 345 ? 11.773 33.625 20.297 1 98.5 345 MET A O 1
ATOM 2738 N N . ASP A 1 346 ? 13.023 33.938 18.484 1 98.25 346 ASP A N 1
ATOM 2739 C CA . ASP A 1 346 ? 13.148 32.5 18.203 1 98.25 346 ASP A CA 1
ATOM 2740 C C . ASP A 1 346 ? 14.289 31.891 19 1 98.25 346 ASP A C 1
ATOM 2742 O O . ASP A 1 346 ? 14.719 32.438 20.016 1 98.25 346 ASP A O 1
ATOM 2746 N N . ASP A 1 347 ? 14.703 30.703 18.688 1 97.69 347 ASP A N 1
ATOM 2747 C CA . ASP A 1 347 ? 15.688 29.891 19.391 1 97.69 347 ASP A CA 1
ATOM 2748 C C . ASP A 1 347 ? 16.953 30.688 19.703 1 97.69 347 ASP A C 1
ATOM 2750 O O . ASP A 1 347 ? 17.266 31.672 19.031 1 97.69 347 ASP A O 1
ATOM 2754 N N . GLY A 1 348 ? 17.516 30.359 20.891 1 97.62 348 GLY A N 1
ATOM 2755 C CA . GLY A 1 348 ? 18.797 30.953 21.203 1 97.62 348 GLY A CA 1
ATOM 2756 C C . GLY A 1 348 ? 18.797 31.703 22.516 1 97.62 348 GLY A C 1
ATOM 2757 O O . GLY A 1 348 ? 19.859 32.125 23.016 1 97.62 348 GLY A O 1
ATOM 2758 N N . TRP A 1 349 ? 17.734 31.828 23.266 1 97.69 349 TRP A N 1
ATOM 2759 C CA . TRP A 1 349 ? 17.578 32.812 24.328 1 97.69 349 TRP A CA 1
ATOM 2760 C C . TRP A 1 349 ? 17.781 32.188 25.688 1 97.69 349 TRP A C 1
ATOM 2762 O O . TRP A 1 349 ? 17.75 32.875 26.719 1 97.69 349 TRP A O 1
ATOM 2772 N N . PHE A 1 350 ? 18.016 30.938 25.859 1 97.88 350 PHE A N 1
ATOM 2773 C CA . PHE A 1 350 ? 17.969 30.219 27.125 1 97.88 350 PHE A CA 1
ATOM 2774 C C . PHE A 1 350 ? 19.281 29.484 27.375 1 97.88 350 PHE A C 1
ATOM 2776 O O . PHE A 1 350 ? 20.156 29.469 26.5 1 97.88 350 PHE A O 1
ATOM 2783 N N . GLY A 1 351 ? 19.422 28.922 28.594 1 97.56 351 GLY A N 1
ATOM 2784 C CA . GLY A 1 351 ? 20.594 28.156 28.969 1 97.56 351 GLY A CA 1
ATOM 2785 C C . GLY A 1 351 ? 21.703 29 29.562 1 97.56 351 GLY A C 1
ATOM 2786 O O . GLY A 1 351 ? 22.125 29.984 28.938 1 97.56 351 GLY A O 1
ATOM 2787 N N . ASN A 1 352 ? 22.156 28.734 30.75 1 96.62 352 ASN A N 1
ATOM 2788 C CA . ASN A 1 352 ? 23.25 29.469 31.375 1 96.62 352 ASN A CA 1
ATOM 2789 C C . ASN A 1 352 ? 24.484 28.594 31.547 1 96.62 352 ASN A C 1
ATOM 2791 O O . ASN A 1 352 ? 25.547 28.922 31.016 1 96.62 352 ASN A O 1
ATOM 2795 N N . LYS A 1 353 ? 24.281 27.422 32.219 1 97.06 353 LYS A N 1
ATOM 2796 C CA . LYS A 1 353 ? 25.406 26.484 32.312 1 97.06 353 LYS A CA 1
ATOM 2797 C C . LYS A 1 353 ? 25.859 26.047 30.906 1 97.06 353 LYS A C 1
ATOM 2799 O O . LYS A 1 353 ? 27.062 26.047 30.609 1 97.06 353 LYS A O 1
ATOM 2804 N N . TYR A 1 354 ? 24.953 25.672 30.141 1 97.62 354 TYR A N 1
ATOM 2805 C CA . TYR A 1 354 ? 25.141 25.391 28.719 1 97.62 354 TYR A CA 1
ATOM 2806 C C . TYR A 1 354 ? 24.422 26.438 27.859 1 97.62 354 TYR A C 1
ATOM 2808 O O . TYR A 1 354 ? 23.219 26.359 27.672 1 97.62 354 TYR A O 1
ATOM 2816 N N . SER A 1 355 ? 25.156 27.312 27.281 1 96.88 355 SER A N 1
ATOM 2817 C CA . SER A 1 355 ? 24.562 28.406 26.516 1 96.88 355 SER A CA 1
ATOM 2818 C C . SER A 1 355 ? 24.031 27.922 25.172 1 96.88 355 SER A C 1
ATOM 2820 O O . SER A 1 355 ? 24.719 27.172 24.469 1 96.88 355 SER A O 1
ATOM 2822 N N . ARG A 1 356 ? 22.844 28.344 24.797 1 97.75 356 ARG A N 1
ATOM 2823 C CA . ARG A 1 356 ? 22.25 27.984 23.516 1 97.75 356 ARG A CA 1
ATOM 2824 C C . ARG A 1 356 ? 22.844 28.812 22.391 1 97.75 356 ARG A C 1
ATOM 2826 O O . ARG A 1 356 ? 22.172 29.688 21.828 1 97.75 356 ARG A O 1
ATOM 2833 N N . ASP A 1 357 ? 24.047 28.438 21.969 1 96.62 357 ASP A N 1
ATOM 2834 C CA . ASP A 1 357 ? 24.781 29.141 20.922 1 96.62 357 ASP A CA 1
ATOM 2835 C C . ASP A 1 357 ? 24.688 28.391 19.594 1 96.62 357 ASP A C 1
ATOM 2837 O O . ASP A 1 357 ? 24.953 28.953 18.531 1 96.62 357 ASP A O 1
ATOM 2841 N N . ARG A 1 358 ? 24.469 27.125 19.781 1 95.44 358 ARG A N 1
ATOM 2842 C CA . ARG A 1 358 ? 24.266 26.219 18.656 1 95.44 358 ARG A CA 1
ATOM 2843 C C . ARG A 1 358 ? 23.188 25.188 18.953 1 95.44 358 ARG A C 1
ATOM 2845 O O . ARG A 1 358 ? 22.547 25.25 20.016 1 95.44 358 ARG A O 1
ATOM 2852 N N . GLY A 1 359 ? 22.938 24.375 18.016 1 94.75 359 GLY A N 1
ATOM 2853 C CA . GLY A 1 359 ? 21.875 23.391 18.172 1 94.75 359 GLY A CA 1
ATOM 2854 C C . GLY A 1 359 ? 22.312 22.141 18.922 1 94.75 359 GLY A C 1
ATOM 2855 O O . GLY A 1 359 ? 21.594 21.141 18.969 1 94.75 359 GLY A O 1
ATOM 2856 N N . ASP A 1 360 ? 23.406 22.125 19.625 1 97.19 360 ASP A N 1
ATOM 2857 C CA . ASP A 1 360 ? 23.953 20.875 20.156 1 97.19 360 ASP A CA 1
ATOM 2858 C C . ASP A 1 360 ? 23.922 20.875 21.688 1 97.19 360 ASP A C 1
ATOM 2860 O O . ASP A 1 360 ? 24.578 20.031 22.312 1 97.19 360 ASP A O 1
ATOM 2864 N N . SER A 1 361 ? 23.141 21.828 22.281 1 97.5 361 SER A N 1
ATOM 2865 C CA . SER A 1 361 ? 23.094 21.844 23.734 1 97.5 361 SER A CA 1
ATOM 2866 C C . SER A 1 361 ? 21.859 22.594 24.234 1 97.5 361 SER A C 1
ATOM 2868 O O . SER A 1 361 ? 21.125 23.188 23.453 1 97.5 361 SER A O 1
ATOM 2870 N N . SER A 1 362 ? 21.547 22.484 25.484 1 97.88 362 SER A N 1
ATOM 2871 C CA . SER A 1 362 ? 20.781 23.422 26.297 1 97.88 362 SER A CA 1
ATOM 2872 C C . SER A 1 362 ? 19.297 23.078 26.266 1 97.88 362 SER A C 1
ATOM 2874 O O . SER A 1 362 ? 18.531 23.516 27.125 1 97.88 362 SER A O 1
ATOM 2876 N N . LEU A 1 363 ? 18.797 22.391 25.234 1 98.12 363 LEU A N 1
ATOM 2877 C CA . LEU A 1 363 ? 17.375 22.047 25.266 1 98.12 363 LEU A CA 1
ATOM 2878 C C . LEU A 1 363 ? 16.984 21.406 26.594 1 98.12 363 LEU A C 1
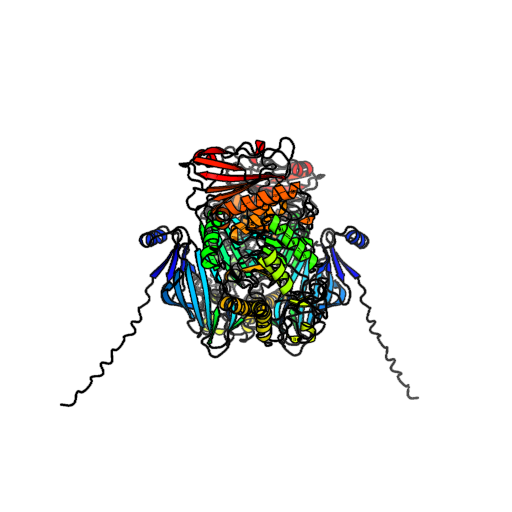ATOM 2880 O O . LEU A 1 363 ? 17.688 20.5 27.062 1 98.12 363 LEU A O 1
ATOM 2884 N N . GLY A 1 364 ? 15.875 21.875 27.188 1 97.31 364 GLY A N 1
ATOM 2885 C CA . GLY A 1 364 ? 15.469 21.438 28.516 1 97.31 364 GLY A CA 1
ATOM 2886 C C . GLY A 1 364 ? 15.781 22.469 29.594 1 97.31 364 GLY A C 1
ATOM 2887 O O . GLY A 1 364 ? 15.188 22.422 30.672 1 97.31 364 GLY A O 1
ATOM 2888 N N . ASP A 1 365 ? 16.734 23.328 29.297 1 97.94 365 ASP A N 1
ATOM 2889 C CA . ASP A 1 365 ? 17.172 24.312 30.281 1 97.94 365 ASP A CA 1
ATOM 2890 C C . ASP A 1 365 ? 16.547 25.688 29.984 1 97.94 365 ASP A C 1
ATOM 2892 O O . ASP A 1 365 ? 17.25 26.641 29.672 1 97.94 365 ASP A O 1
ATOM 2896 N N . TRP A 1 366 ? 15.289 25.922 30.297 1 97.5 366 TRP A N 1
ATOM 2897 C CA . TRP A 1 366 ? 14.484 27.031 29.812 1 97.5 366 TRP A CA 1
ATOM 2898 C C . TRP A 1 366 ? 14.617 28.234 30.734 1 97.5 366 TRP A C 1
ATOM 2900 O O . TRP A 1 366 ? 13.641 28.953 30.984 1 97.5 366 TRP A O 1
ATOM 2910 N N . THR A 1 367 ? 15.758 28.484 31.266 1 95.5 367 THR A N 1
ATOM 2911 C CA . THR A 1 367 ? 16.078 29.719 31.984 1 95.5 367 THR A CA 1
ATOM 2912 C C . THR A 1 367 ? 16.734 30.734 31.047 1 95.5 367 THR A C 1
ATOM 2914 O O . THR A 1 367 ? 17.562 30.359 30.219 1 95.5 367 THR A O 1
ATOM 2917 N N . VAL A 1 368 ? 16.422 31.938 31.281 1 97.12 368 VAL A N 1
ATOM 2918 C CA . VAL A 1 368 ? 16.891 33 30.391 1 97.12 368 VAL A CA 1
ATOM 2919 C C . VAL A 1 368 ? 18.422 33.094 30.469 1 97.12 368 VAL A C 1
ATOM 2921 O O . VAL A 1 368 ? 19 33.031 31.562 1 97.12 368 VAL A O 1
ATOM 2924 N N . ASN A 1 369 ? 19.062 33.062 29.312 1 97.62 369 ASN A N 1
ATOM 2925 C CA . ASN A 1 369 ? 20.516 33.312 29.25 1 97.62 369 ASN A CA 1
ATOM 2926 C C . ASN A 1 369 ? 20.859 34.75 29.609 1 97.62 369 ASN A C 1
ATOM 2928 O O . ASN A 1 369 ? 20.719 35.656 28.797 1 97.62 369 ASN A O 1
ATOM 2932 N N . LYS A 1 370 ? 21.484 34.969 30.609 1 96.31 370 LYS A N 1
ATOM 2933 C CA . LYS A 1 370 ? 21.688 36.312 31.156 1 96.31 370 LYS A CA 1
ATOM 2934 C C . LYS A 1 370 ? 22.828 37 30.422 1 96.31 370 LYS A C 1
ATOM 2936 O O . LYS A 1 370 ? 22.875 38.25 30.391 1 96.31 370 LYS A O 1
ATOM 2941 N N . LYS A 1 371 ? 23.719 36.25 29.906 1 97.06 371 LYS A N 1
ATOM 2942 C CA . LYS A 1 371 ? 24.797 36.844 29.109 1 97.06 371 LYS A CA 1
ATOM 2943 C C . LYS A 1 371 ? 24.234 37.5 27.844 1 97.06 371 LYS A C 1
ATOM 2945 O O . LYS A 1 371 ? 24.672 38.594 27.453 1 97.06 371 LYS A O 1
ATOM 2950 N N . LYS A 1 372 ? 23.312 36.875 27.25 1 97.38 372 LYS A N 1
ATOM 2951 C CA . LYS A 1 372 ? 22.719 37.344 26 1 97.38 372 LYS A CA 1
ATOM 2952 C C . LYS A 1 372 ? 21.641 38.406 26.281 1 97.38 372 LYS A C 1
ATOM 2954 O O . LYS A 1 372 ? 21.469 39.344 25.5 1 97.38 372 LYS A O 1
ATOM 2959 N N . LEU A 1 373 ? 20.922 38.188 27.375 1 98.19 373 LEU A N 1
ATOM 2960 C CA . LEU A 1 373 ? 19.812 39.031 27.766 1 98.19 373 LEU A CA 1
ATOM 2961 C C . LEU A 1 373 ? 19.953 39.531 29.203 1 98.19 373 LEU A C 1
ATOM 2963 O O . LEU A 1 373 ? 19.234 39.062 30.094 1 98.19 373 LEU A O 1
ATOM 2967 N N . PRO A 1 374 ? 20.734 40.469 29.359 1 97.5 374 PRO A N 1
ATOM 2968 C CA . PRO A 1 374 ? 21.031 40.938 30.719 1 97.5 374 PRO A CA 1
ATOM 2969 C C . PRO A 1 374 ? 19.797 41.469 31.438 1 97.5 374 PRO A C 1
ATOM 2971 O O . PRO A 1 374 ? 19.734 41.469 32.656 1 97.5 374 PRO A O 1
ATOM 2974 N N . LEU A 1 375 ? 18.812 42 30.719 1 97.62 375 LEU A N 1
ATOM 2975 C CA . LEU A 1 375 ? 17.594 42.531 31.312 1 97.62 375 LEU A CA 1
ATOM 2976 C C . LEU A 1 375 ? 16.469 41.5 31.281 1 97.62 375 LEU A C 1
ATOM 2978 O O . LEU A 1 375 ? 15.32 41.812 31.594 1 97.62 375 LEU A O 1
ATOM 2982 N N . GLY A 1 376 ? 16.828 40.344 30.812 1 97 376 GLY A N 1
ATOM 2983 C CA . GLY A 1 376 ? 15.898 39.219 30.812 1 97 376 GLY A CA 1
ATOM 2984 C C . GLY A 1 376 ? 14.727 39.438 29.875 1 97 376 GLY A C 1
ATOM 2985 O O . GLY A 1 376 ? 14.75 40.344 29.031 1 97 376 GLY A O 1
ATOM 2986 N N . ILE A 1 377 ? 13.734 38.594 30.062 1 97.38 377 ILE A N 1
ATOM 2987 C CA . ILE A 1 377 ? 12.492 38.688 29.281 1 97.38 377 ILE A CA 1
ATOM 2988 C C . ILE A 1 377 ? 11.734 39.938 29.672 1 97.38 377 ILE A C 1
ATOM 2990 O O . ILE A 1 377 ? 11.094 40.562 28.828 1 97.38 377 ILE A O 1
ATOM 2994 N N . GLU A 1 378 ? 11.938 40.375 30.891 1 96.94 378 GLU A N 1
ATOM 2995 C CA . GLU A 1 378 ? 11.336 41.625 31.328 1 96.94 378 GLU A CA 1
ATOM 2996 C C . GLU A 1 378 ? 11.781 42.781 30.469 1 96.94 378 GLU A C 1
ATOM 2998 O O . GLU A 1 378 ? 10.969 43.625 30.078 1 96.94 378 GLU A O 1
ATOM 3003 N N . GLY A 1 379 ? 13.055 42.75 30.281 1 97.69 379 GLY A N 1
ATOM 3004 C CA . GLY A 1 379 ? 13.586 43.812 29.422 1 97.69 379 GLY A CA 1
ATOM 3005 C C . GLY A 1 379 ? 13.008 43.781 28.016 1 97.69 379 GLY A C 1
ATOM 3006 O O . GLY A 1 379 ? 12.789 44.812 27.406 1 97.69 379 GLY A O 1
ATOM 3007 N N . LEU A 1 380 ? 12.812 42.656 27.5 1 98 380 LEU A N 1
ATOM 3008 C CA . LEU A 1 380 ? 12.258 42.5 26.156 1 98 380 LEU A CA 1
ATOM 3009 C C . LEU A 1 380 ? 10.797 42.938 26.125 1 98 380 LEU A C 1
ATOM 3011 O O . LEU A 1 380 ? 10.344 43.531 25.156 1 98 380 LEU A O 1
ATOM 3015 N N . ILE A 1 381 ? 10.008 42.594 27.141 1 97.88 381 ILE A N 1
ATOM 3016 C CA . ILE A 1 381 ? 8.617 43 27.266 1 97.88 381 ILE A CA 1
ATOM 3017 C C . ILE A 1 381 ? 8.531 44.5 27.344 1 97.88 381 ILE A C 1
ATOM 3019 O O . ILE A 1 381 ? 7.66 45.125 26.719 1 97.88 381 ILE A O 1
ATOM 3023 N N . ALA A 1 382 ? 9.422 45.062 28.078 1 98.12 382 ALA A N 1
ATOM 3024 C CA . ALA A 1 382 ? 9.484 46.531 28.156 1 98.12 382 ALA A CA 1
ATOM 3025 C C . ALA A 1 382 ? 9.773 47.156 26.797 1 98.12 382 ALA A C 1
ATOM 3027 O O . ALA A 1 382 ? 9.188 48.188 26.438 1 98.12 382 ALA A O 1
ATOM 3028 N N . SER A 1 383 ? 10.711 46.562 26.141 1 98.12 383 SER A N 1
ATOM 3029 C CA . SER A 1 383 ? 11.008 47.031 24.797 1 98.12 383 SER A CA 1
ATOM 3030 C C . SER A 1 383 ? 9.781 46.938 23.891 1 98.12 383 SER A C 1
ATOM 3032 O O . SER A 1 383 ? 9.523 47.844 23.109 1 98.12 383 SER A O 1
ATOM 3034 N N . ALA A 1 384 ? 9.07 45.875 23.938 1 98.44 384 ALA A N 1
ATOM 3035 C CA . ALA A 1 384 ? 7.863 45.688 23.141 1 98.44 384 ALA A CA 1
ATOM 3036 C C . ALA A 1 384 ? 6.832 46.781 23.438 1 98.44 384 ALA A C 1
ATOM 3038 O O . ALA A 1 384 ? 6.215 47.312 22.531 1 98.44 384 ALA A O 1
ATOM 3039 N N . LYS A 1 385 ? 6.645 47.094 24.719 1 98 385 LYS A N 1
ATOM 3040 C CA . LYS A 1 385 ? 5.727 48.156 25.125 1 98 385 LYS A CA 1
ATOM 3041 C C . LYS A 1 385 ? 6.18 49.5 24.578 1 98 385 LYS A C 1
ATOM 3043 O O . LYS A 1 385 ? 5.371 50.281 24.062 1 98 385 LYS A O 1
ATOM 3048 N N . LYS A 1 386 ? 7.422 49.688 24.75 1 98.25 386 LYS A N 1
ATOM 3049 C CA . LYS A 1 386 ? 8.016 50.906 24.266 1 98.25 386 LYS A CA 1
ATOM 3050 C C . LYS A 1 386 ? 7.734 51.125 22.781 1 98.25 386 LYS A C 1
ATOM 3052 O O . LYS A 1 386 ? 7.418 52.25 22.359 1 98.25 386 LYS A O 1
ATOM 3057 N N . HIS A 1 387 ? 7.828 50.125 22.062 1 98.25 387 HIS A N 1
ATOM 3058 C CA . HIS A 1 387 ? 7.703 50.219 20.609 1 98.25 387 HIS A CA 1
ATOM 3059 C C . HIS A 1 387 ? 6.293 49.875 20.156 1 98.25 387 HIS A C 1
ATOM 3061 O O . HIS A 1 387 ? 6.039 49.75 18.953 1 98.25 387 HIS A O 1
ATOM 3067 N N . LYS A 1 388 ? 5.367 49.594 21.016 1 97.75 388 LYS A N 1
ATOM 3068 C CA . LYS A 1 388 ? 3.953 49.344 20.75 1 97.75 388 LYS A CA 1
ATOM 3069 C C . LYS A 1 388 ? 3.773 48.125 19.859 1 97.75 388 LYS A C 1
ATOM 3071 O O . LYS A 1 388 ? 3.09 48.188 18.828 1 97.75 388 LYS A O 1
ATOM 3076 N N . ILE A 1 389 ? 4.352 47.094 20.172 1 98 389 ILE A N 1
ATOM 3077 C CA . ILE A 1 389 ? 4.273 45.812 19.484 1 98 389 ILE A CA 1
ATOM 3078 C C . ILE A 1 389 ? 4.156 44.688 20.516 1 98 389 ILE A C 1
ATOM 3080 O O . ILE A 1 389 ? 4.512 44.875 21.672 1 98 389 ILE A O 1
ATOM 3084 N N . LYS A 1 390 ? 3.523 43.594 20.188 1 98.38 390 LYS A N 1
ATOM 3085 C CA . LYS A 1 390 ? 3.414 42.438 21.078 1 98.38 390 LYS A CA 1
ATOM 3086 C C . LYS A 1 390 ? 4.691 41.625 21.062 1 98.38 390 LYS A C 1
ATOM 3088 O O . LYS A 1 390 ? 5.492 41.719 20.125 1 98.38 390 LYS A O 1
ATOM 3093 N N . PHE A 1 391 ? 4.883 40.844 22.109 1 98.31 391 PHE A N 1
ATOM 3094 C CA . PHE A 1 391 ? 6.094 40.062 22.25 1 98.31 391 PHE A CA 1
ATOM 3095 C C . PHE A 1 391 ? 5.758 38.562 22.391 1 98.31 391 PHE A C 1
ATOM 3097 O O . PHE A 1 391 ? 4.801 38.219 23.078 1 98.31 391 PHE A O 1
ATOM 3104 N N . GLY A 1 392 ? 6.445 37.719 21.656 1 98.25 392 GLY A N 1
ATOM 3105 C CA . GLY A 1 392 ? 6.352 36.25 21.766 1 98.25 392 GLY A CA 1
ATOM 3106 C C . GLY A 1 392 ? 7.707 35.562 21.812 1 98.25 392 GLY A C 1
ATOM 3107 O O . GLY A 1 392 ? 8.742 36.219 21.609 1 98.25 392 GLY A O 1
ATOM 3108 N N . LEU A 1 393 ? 7.723 34.219 22.062 1 97.25 393 LEU A N 1
ATOM 3109 C CA . LEU A 1 393 ? 8.984 33.5 22.172 1 97.25 393 LEU A CA 1
ATOM 3110 C C . LEU A 1 393 ? 8.852 32.094 21.609 1 97.25 393 LEU A C 1
ATOM 3112 O O . LEU A 1 393 ? 7.742 31.594 21.438 1 97.25 393 LEU A O 1
ATOM 3116 N N . TRP A 1 394 ? 10.023 31.5 21.266 1 98.31 394 TRP A N 1
ATOM 3117 C CA . TRP A 1 394 ? 10.172 30.125 20.766 1 98.31 394 TRP A CA 1
ATOM 3118 C C . TRP A 1 394 ? 10.508 29.172 21.906 1 98.31 394 TRP A C 1
ATOM 3120 O O . TRP A 1 394 ? 11.297 29.5 22.797 1 98.31 394 TRP A O 1
ATOM 3130 N N . ILE A 1 395 ? 9.844 27.984 21.922 1 98.38 395 ILE A N 1
ATOM 3131 C CA . ILE A 1 395 ? 10.195 26.906 22.844 1 98.38 395 ILE A CA 1
ATOM 3132 C C . ILE A 1 395 ? 10.164 25.562 22.109 1 98.38 395 ILE A C 1
ATOM 3134 O O . ILE A 1 395 ? 9.547 25.438 21.047 1 98.38 395 ILE A O 1
ATOM 3138 N N . GLU A 1 396 ? 10.859 24.547 22.625 1 98.25 396 GLU A N 1
ATOM 3139 C CA . GLU A 1 396 ? 10.836 23.156 22.172 1 98.25 396 GLU A CA 1
ATOM 3140 C C . GLU A 1 396 ? 10.828 22.188 23.344 1 98.25 396 GLU A C 1
ATOM 3142 O O . GLU A 1 396 ? 11.797 21.469 23.578 1 98.25 396 GLU A O 1
ATOM 3147 N N . PRO A 1 397 ? 9.75 22.141 24 1 98.12 397 PRO A N 1
ATOM 3148 C CA . PRO A 1 397 ? 9.719 21.547 25.344 1 98.12 397 PRO A CA 1
ATOM 3149 C C . PRO A 1 397 ? 9.734 20.016 25.297 1 98.12 397 PRO A C 1
ATOM 3151 O O . PRO A 1 397 ? 9.922 19.375 26.328 1 98.12 397 PRO A O 1
ATOM 3154 N N . GLU A 1 398 ? 9.555 19.359 24.125 1 98.19 398 GLU A N 1
ATOM 3155 C CA . GLU A 1 398 ? 9.5 17.906 24.016 1 98.19 398 GLU A CA 1
ATOM 3156 C C . GLU A 1 398 ? 10.898 17.312 23.875 1 98.19 398 GLU A C 1
ATOM 3158 O O . GLU A 1 398 ? 11.055 16.094 23.828 1 98.19 398 GLU A O 1
ATOM 3163 N N . MET A 1 399 ? 11.906 18.172 23.766 1 98.25 399 MET A N 1
ATOM 3164 C CA . MET A 1 399 ? 13.266 17.719 23.484 1 98.25 399 MET A CA 1
ATOM 3165 C C . MET A 1 399 ? 14.227 18.141 24.594 1 98.25 399 MET A C 1
ATOM 3167 O O . MET A 1 399 ? 13.922 19.047 25.375 1 98.25 399 MET A O 1
ATOM 3171 N N . SER A 1 400 ? 15.312 17.406 24.656 1 98.31 400 SER A N 1
ATOM 3172 C CA . SER A 1 400 ? 16.5 17.75 25.438 1 98.31 400 SER A CA 1
ATOM 3173 C C . SER A 1 400 ? 17.766 17.5 24.625 1 98.31 400 SER A C 1
ATOM 3175 O O . SER A 1 400 ? 17.703 17.156 23.453 1 98.31 400 SER A O 1
ATOM 3177 N N . ASN A 1 401 ? 18.922 17.891 25.188 1 98.31 401 ASN A N 1
ATOM 3178 C CA . ASN A 1 401 ? 20.234 17.516 24.672 1 98.31 401 ASN A CA 1
ATOM 3179 C C . ASN A 1 401 ? 21.016 16.688 25.703 1 98.31 401 ASN A C 1
ATOM 3181 O O . ASN A 1 401 ? 20.812 16.844 26.906 1 98.31 401 ASN A O 1
ATOM 3185 N N . THR A 1 402 ? 21.875 15.797 25.156 1 98 402 THR A N 1
ATOM 3186 C CA . THR A 1 402 ? 22.781 15.102 26.078 1 98 402 THR A CA 1
ATOM 3187 C C . THR A 1 402 ? 23.672 16.094 26.812 1 98 402 THR A C 1
ATOM 3189 O O . THR A 1 402 ? 24.203 15.773 27.891 1 98 402 THR A O 1
ATOM 3192 N N . LYS A 1 403 ? 23.797 17.25 26.219 1 98 403 LYS A N 1
ATOM 3193 C CA . LYS A 1 403 ? 24.484 18.359 26.859 1 98 403 LYS A CA 1
ATOM 3194 C C . LYS A 1 403 ? 23.5 19.375 27.422 1 98 403 LYS A C 1
ATOM 3196 O O . LYS A 1 403 ? 23.344 20.469 26.875 1 98 403 LYS A O 1
ATOM 3201 N N . SER A 1 404 ? 22.859 19.125 28.547 1 98.38 404 SER A N 1
ATOM 3202 C CA . SER A 1 404 ? 21.875 19.953 29.25 1 98.38 404 SER A CA 1
ATOM 3203 C C . SER A 1 404 ? 21.812 19.609 30.734 1 98.38 404 SER A C 1
ATOM 3205 O O . SER A 1 404 ? 22.156 18.5 31.125 1 98.38 404 SER A O 1
ATOM 3207 N N . GLU A 1 405 ? 21.406 20.516 31.516 1 98.31 405 GLU A N 1
ATOM 3208 C CA . GLU A 1 405 ? 21.219 20.281 32.938 1 98.31 405 GLU A CA 1
ATOM 3209 C C . GLU A 1 405 ? 20.062 19.297 33.188 1 98.31 405 GLU A C 1
ATOM 3211 O O . GLU A 1 405 ? 20.125 18.484 34.125 1 98.31 405 GLU A O 1
ATOM 3216 N N . LEU A 1 406 ? 19.047 19.422 32.406 1 98.44 406 LEU A N 1
ATOM 3217 C CA . LEU A 1 406 ? 17.922 18.516 32.562 1 98.44 406 LEU A CA 1
ATOM 3218 C C . LEU A 1 406 ? 18.375 17.062 32.406 1 98.44 406 LEU A C 1
ATOM 3220 O O . LEU A 1 406 ? 17.984 16.203 33.219 1 98.44 406 LEU A O 1
ATOM 3224 N N . PHE A 1 407 ? 19.125 16.75 31.406 1 98.12 407 PHE A N 1
ATOM 3225 C CA . PHE A 1 407 ? 19.594 15.383 31.156 1 98.12 407 PHE A CA 1
ATOM 3226 C C . PHE A 1 407 ? 20.5 14.914 32.281 1 98.12 407 PHE A C 1
ATOM 3228 O O . PHE A 1 407 ? 20.453 13.75 32.688 1 98.12 407 PHE A O 1
ATOM 3235 N N . GLU A 1 408 ? 21.359 15.836 32.75 1 98.12 408 GLU A N 1
ATOM 3236 C CA . GLU A 1 408 ? 22.234 15.508 33.844 1 98.12 408 GLU A CA 1
ATOM 3237 C C . GLU A 1 408 ? 21.438 15.094 35.094 1 98.12 408 GLU A C 1
ATOM 3239 O O . GLU A 1 408 ? 21.797 14.148 35.781 1 98.12 408 GLU A O 1
ATOM 3244 N N . LYS A 1 409 ? 20.422 15.742 35.281 1 98.31 409 LYS A N 1
ATOM 3245 C CA . LYS A 1 409 ? 19.609 15.539 36.5 1 98.31 409 LYS A CA 1
ATOM 3246 C C . LYS A 1 409 ? 18.656 14.367 36.312 1 98.31 409 LYS A C 1
ATOM 3248 O O . LYS A 1 409 ? 18.344 13.656 37.281 1 98.31 409 LYS A O 1
ATOM 3253 N N . HIS A 1 410 ? 18.125 14.258 35.094 1 98.31 410 HIS A N 1
ATOM 3254 C CA . HIS A 1 410 ? 17.062 13.273 34.875 1 98.31 410 HIS A CA 1
ATOM 3255 C C . HIS A 1 410 ? 17.328 12.453 33.594 1 98.31 410 HIS A C 1
ATOM 3257 O O . HIS A 1 410 ? 16.531 12.469 32.656 1 98.31 410 HIS A O 1
ATOM 3263 N N . PRO A 1 411 ? 18.344 11.664 33.594 1 97.31 411 PRO A N 1
ATOM 3264 C CA . PRO A 1 411 ? 18.594 10.836 32.406 1 97.31 411 PRO A CA 1
ATOM 3265 C C . PRO A 1 411 ? 17.5 9.812 32.125 1 97.31 411 PRO A C 1
ATOM 3267 O O . PRO A 1 411 ? 17.328 9.352 31 1 97.31 411 PRO A O 1
ATOM 3270 N N . GLU A 1 412 ? 16.641 9.516 33.094 1 97 412 GLU A N 1
ATOM 3271 C CA . GLU A 1 412 ? 15.586 8.516 32.969 1 97 412 GLU A CA 1
ATOM 3272 C C . GLU A 1 412 ? 14.344 9.109 32.312 1 97 412 GLU A C 1
ATOM 3274 O O . GLU A 1 412 ? 13.406 8.375 31.984 1 97 412 GLU A O 1
ATOM 3279 N N . TRP A 1 413 ? 14.352 10.469 32.031 1 98.5 413 TRP A N 1
ATOM 3280 C CA . TRP A 1 413 ? 13.211 11.141 31.422 1 98.5 413 TRP A CA 1
ATOM 3281 C C . TRP A 1 413 ? 13.266 11.047 29.906 1 98.5 413 TRP A C 1
ATOM 3283 O O . TRP A 1 413 ? 12.391 11.57 29.203 1 98.5 413 TRP A O 1
ATOM 3293 N N . ILE A 1 414 ? 14.305 10.305 29.406 1 98 414 ILE A N 1
ATOM 3294 C CA . ILE A 1 414 ? 14.539 10.273 27.953 1 98 414 ILE A CA 1
ATOM 3295 C C . ILE A 1 414 ? 14.047 8.938 27.391 1 98 414 ILE A C 1
ATOM 3297 O O . ILE A 1 414 ? 14.188 7.895 28.031 1 98 414 ILE A O 1
ATOM 3301 N N . LEU A 1 415 ? 13.438 9 26.109 1 97.75 415 LEU A N 1
ATOM 3302 C CA . LEU A 1 415 ? 13.188 7.762 25.391 1 97.75 415 LEU A CA 1
ATOM 3303 C C . LEU A 1 415 ? 14.484 7.02 25.109 1 97.75 415 LEU A C 1
ATOM 3305 O O . LEU A 1 415 ? 15.422 7.59 24.531 1 97.75 415 LEU A O 1
ATOM 3309 N N . GLN A 1 416 ? 14.539 5.848 25.469 1 96.69 416 GLN A N 1
ATOM 3310 C CA . GLN A 1 416 ? 15.742 5.043 25.297 1 96.69 416 GLN A CA 1
ATOM 3311 C C . GLN A 1 416 ? 15.438 3.555 25.453 1 96.69 416 GLN A C 1
ATOM 3313 O O . GLN A 1 416 ? 14.523 3.18 26.188 1 96.69 416 GLN A O 1
ATOM 3318 N N . CYS A 1 417 ? 16.141 2.814 24.766 1 95.56 417 CYS A N 1
ATOM 3319 C CA . CYS A 1 417 ? 16.047 1.363 24.875 1 95.56 417 CYS A CA 1
ATOM 3320 C C . CYS A 1 417 ? 17.047 0.827 25.891 1 95.56 417 CYS A C 1
ATOM 3322 O O . CYS A 1 417 ? 18.219 1.202 25.875 1 95.56 417 CYS A O 1
ATOM 3324 N N . LYS A 1 418 ? 16.562 -0.046 26.703 1 92.69 418 LYS A N 1
ATOM 3325 C CA . LYS A 1 418 ? 17.438 -0.643 27.703 1 92.69 418 LYS A CA 1
ATOM 3326 C C . LYS A 1 418 ? 18.609 -1.371 27.031 1 92.69 418 LYS A C 1
ATOM 3328 O O . LYS A 1 418 ? 18.422 -2.059 26.031 1 92.69 418 LYS A O 1
ATOM 3333 N N . ASN A 1 419 ? 19.766 -1.19 27.594 1 92.81 419 ASN A N 1
ATOM 3334 C CA . ASN A 1 419 ? 20.984 -1.877 27.172 1 92.81 419 ASN A CA 1
ATOM 3335 C C . ASN A 1 419 ? 21.406 -1.482 25.766 1 92.81 419 ASN A C 1
ATOM 3337 O O . ASN A 1 419 ? 21.969 -2.299 25.031 1 92.81 419 ASN A O 1
ATOM 3341 N N . ARG A 1 420 ? 21.031 -0.362 25.328 1 96.06 420 ARG A N 1
ATOM 3342 C CA . ARG A 1 420 ? 21.422 0.174 24.031 1 96.06 420 ARG A CA 1
ATOM 3343 C C . ARG A 1 420 ? 22.031 1.561 24.172 1 96.06 420 ARG A C 1
ATOM 3345 O O . ARG A 1 420 ? 21.703 2.305 25.094 1 96.06 420 ARG A O 1
ATOM 3352 N N . PRO A 1 421 ? 23 1.862 23.266 1 92.88 421 PRO A N 1
ATOM 3353 C CA . PRO A 1 421 ? 23.438 3.264 23.234 1 92.88 421 PRO A CA 1
ATOM 3354 C C . PRO A 1 421 ? 22.312 4.211 22.828 1 92.88 421 PRO A C 1
ATOM 3356 O O . PRO A 1 421 ? 21.391 3.814 22.109 1 92.88 421 PRO A O 1
ATOM 3359 N N . LEU A 1 422 ? 22.438 5.398 23.344 1 94.81 422 LEU A N 1
ATOM 3360 C CA . LEU A 1 422 ? 21.438 6.406 23.016 1 94.81 422 LEU A CA 1
ATOM 3361 C C . LEU A 1 422 ? 21.609 6.91 21.594 1 94.81 422 LEU A C 1
ATOM 3363 O O . LEU A 1 422 ? 22.719 7.273 21.188 1 94.81 422 LEU A O 1
ATOM 3367 N N . SER A 1 423 ? 20.5 6.867 20.891 1 95.19 423 SER A N 1
ATOM 3368 C CA . SER A 1 423 ? 20.5 7.539 19.594 1 95.19 423 SER A CA 1
ATOM 3369 C C . SER A 1 423 ? 20.312 9.047 19.75 1 95.19 423 SER A C 1
ATOM 3371 O O . SER A 1 423 ? 19.562 9.5 20.625 1 95.19 423 SER A O 1
ATOM 3373 N N . THR A 1 424 ? 20.969 9.828 18.906 1 96.25 424 THR A N 1
ATOM 3374 C CA . THR A 1 424 ? 20.859 11.281 18.969 1 96.25 424 THR A CA 1
ATOM 3375 C C . THR A 1 424 ? 20.453 11.852 17.609 1 96.25 424 THR A C 1
ATOM 3377 O O . THR A 1 424 ? 20.672 11.219 16.578 1 96.25 424 THR A O 1
ATOM 3380 N N . GLY A 1 425 ? 19.812 13 17.625 1 94.88 425 GLY A N 1
ATOM 3381 C CA . GLY A 1 425 ? 19.375 13.688 16.422 1 94.88 425 GLY A CA 1
ATOM 3382 C C . GLY A 1 425 ? 20.188 14.922 16.094 1 94.88 425 GLY A C 1
ATOM 3383 O O . GLY A 1 425 ? 21.422 14.867 16.078 1 94.88 425 GLY A O 1
ATOM 3384 N N . ARG A 1 426 ? 19.562 15.969 15.867 1 93.38 426 ARG A N 1
ATOM 3385 C CA . ARG A 1 426 ? 20.125 17.25 15.445 1 93.38 426 ARG A CA 1
ATOM 3386 C C . ARG A 1 426 ? 21.297 17.641 16.344 1 93.38 426 ARG A C 1
ATOM 3388 O O . ARG A 1 426 ? 21.219 17.516 17.562 1 93.38 426 ARG A O 1
ATOM 3395 N N . GLY A 1 427 ? 22.375 18.047 15.703 1 93.44 427 GLY A N 1
ATOM 3396 C CA . GLY A 1 427 ? 23.547 18.516 16.438 1 93.44 427 GLY A CA 1
ATOM 3397 C C . GLY A 1 427 ? 24.344 17.375 17.047 1 93.44 427 GLY A C 1
ATOM 3398 O O . GLY A 1 427 ? 25.406 17.609 17.641 1 93.44 427 GLY A O 1
ATOM 3399 N N . GLY A 1 428 ? 23.828 16.234 16.906 1 95.62 428 GLY A N 1
ATOM 3400 C CA . GLY A 1 428 ? 24.516 15.055 17.422 1 95.62 428 GLY A CA 1
ATOM 3401 C C . GLY A 1 428 ? 24.281 14.812 18.891 1 95.62 428 GLY A C 1
ATOM 3402 O O . GLY A 1 428 ? 24.859 13.898 19.484 1 95.62 428 GLY A O 1
ATOM 3403 N N . THR A 1 429 ? 23.375 15.672 19.5 1 97.44 429 THR A N 1
ATOM 3404 C CA . THR A 1 429 ? 23.188 15.555 20.953 1 97.44 429 THR A CA 1
ATOM 3405 C C . THR A 1 429 ? 21.703 15.578 21.312 1 97.44 429 THR A C 1
ATOM 3407 O O . THR A 1 429 ? 21.328 15.281 22.438 1 97.44 429 THR A O 1
ATOM 3410 N N . GLN A 1 430 ? 20.859 15.914 20.406 1 97.56 430 GLN A N 1
ATOM 3411 C CA . GLN A 1 430 ? 19.422 16.047 20.703 1 97.56 430 GLN A CA 1
ATOM 3412 C C . GLN A 1 430 ? 18.797 14.703 21.031 1 97.56 430 GLN A C 1
ATOM 3414 O O . GLN A 1 430 ? 19.109 13.688 20.406 1 97.56 430 GLN A O 1
ATOM 3419 N N . ILE A 1 431 ? 17.938 14.68 22.016 1 97.62 431 ILE A N 1
ATOM 3420 C CA . ILE A 1 431 ? 17.25 13.484 22.484 1 97.62 431 ILE A CA 1
ATOM 3421 C C . ILE A 1 431 ? 15.789 13.82 22.797 1 97.62 431 ILE A C 1
ATOM 3423 O O . ILE A 1 431 ? 15.43 14.984 22.953 1 97.62 431 ILE A O 1
ATOM 3427 N N . VAL A 1 432 ? 14.938 12.797 22.844 1 97.81 432 VAL A N 1
ATOM 3428 C CA . VAL A 1 432 ? 13.5 12.992 22.969 1 97.81 432 VAL A CA 1
ATOM 3429 C C . VAL A 1 432 ? 13.055 12.672 24.391 1 97.81 432 VAL A C 1
ATOM 3431 O O . VAL A 1 432 ? 13.391 11.617 24.938 1 97.81 432 VAL A O 1
ATOM 3434 N N . LEU A 1 433 ? 12.305 13.57 25.016 1 98.56 433 LEU A N 1
ATOM 3435 C CA . LEU A 1 433 ? 11.742 13.336 26.344 1 98.56 433 LEU A CA 1
ATOM 3436 C C . LEU A 1 433 ? 10.625 12.305 2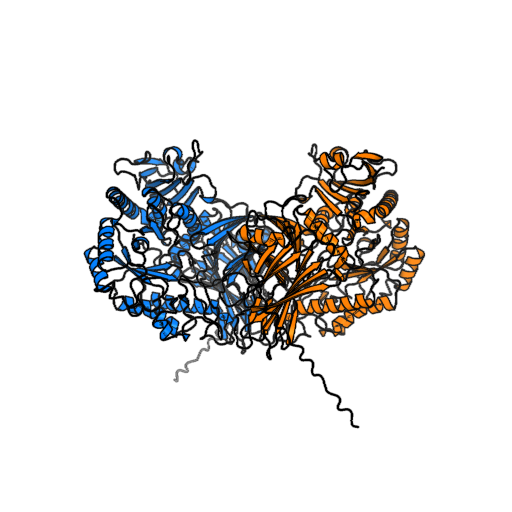6.281 1 98.56 433 LEU A C 1
ATOM 3438 O O . LEU A 1 433 ? 9.859 12.258 25.312 1 98.56 433 LEU A O 1
ATOM 3442 N N . ASP A 1 434 ? 10.453 11.508 27.281 1 98.56 434 ASP A N 1
ATOM 3443 C CA . ASP A 1 434 ? 9.484 10.422 27.375 1 98.56 434 ASP A CA 1
ATOM 3444 C C . ASP A 1 434 ? 8.148 10.922 27.922 1 98.56 434 ASP A C 1
ATOM 3446 O O . ASP A 1 434 ? 7.891 10.812 29.125 1 98.56 434 ASP A O 1
ATOM 3450 N N . LEU A 1 435 ? 7.266 11.266 27.062 1 98.69 435 LEU A N 1
ATOM 3451 C CA . LEU A 1 435 ? 5.996 11.852 27.469 1 98.69 435 LEU A CA 1
ATOM 3452 C C . LEU A 1 435 ? 5.02 10.766 27.922 1 98.69 435 LEU A C 1
ATOM 3454 O O . LEU A 1 435 ? 3.885 11.07 28.297 1 98.69 435 LEU A O 1
ATOM 3458 N N . THR A 1 436 ? 5.395 9.508 27.875 1 98.56 436 THR A N 1
ATOM 3459 C CA . THR A 1 436 ? 4.582 8.492 28.531 1 98.56 436 THR A CA 1
ATOM 3460 C C . THR A 1 436 ? 4.668 8.633 30.047 1 98.56 436 THR A C 1
ATOM 3462 O O . THR A 1 436 ? 3.812 8.125 30.766 1 98.56 436 THR A O 1
ATOM 3465 N N . ASN A 1 437 ? 5.66 9.273 30.562 1 98.75 437 ASN A N 1
ATOM 3466 C CA . ASN A 1 437 ? 5.938 9.516 31.969 1 98.75 437 ASN A CA 1
ATOM 3467 C C . ASN A 1 437 ? 5.234 10.773 32.469 1 98.75 437 ASN A C 1
ATOM 3469 O O . ASN A 1 437 ? 5.535 11.883 32.031 1 98.75 437 ASN A O 1
ATOM 3473 N N . PRO A 1 438 ? 4.398 10.625 33.5 1 98.75 438 PRO A N 1
ATOM 3474 C CA . PRO A 1 438 ? 3.67 11.789 34 1 98.75 438 PRO A CA 1
ATOM 3475 C C . PRO A 1 438 ? 4.598 12.875 34.562 1 98.75 438 PRO A C 1
ATOM 3477 O O . PRO A 1 438 ? 4.277 14.062 34.469 1 98.75 438 PRO A O 1
ATOM 3480 N N . GLU A 1 439 ? 5.719 12.508 35.094 1 98.81 439 GLU A N 1
ATOM 3481 C CA . GLU A 1 439 ? 6.668 13.508 35.562 1 98.81 439 GLU A CA 1
ATOM 3482 C C . GLU A 1 439 ? 7.203 14.367 34.406 1 98.81 439 GLU A C 1
ATOM 3484 O O . GLU A 1 439 ? 7.414 15.57 34.594 1 98.81 439 GLU A O 1
ATOM 3489 N N . VAL A 1 440 ? 7.453 13.719 33.375 1 98.88 440 VAL A N 1
ATOM 3490 C CA . VAL A 1 440 ? 7.922 14.445 32.188 1 98.88 440 VAL A CA 1
ATOM 3491 C C . VAL A 1 440 ? 6.809 15.344 31.656 1 98.88 440 VAL A C 1
ATOM 3493 O O . VAL A 1 440 ? 7.066 16.484 31.234 1 98.88 440 VAL A O 1
ATOM 3496 N N . GLN A 1 441 ? 5.555 14.867 31.656 1 98.88 441 GLN A N 1
ATOM 3497 C CA . GLN A 1 441 ? 4.414 15.703 31.281 1 98.88 441 GLN A CA 1
ATOM 3498 C C . GLN A 1 441 ? 4.336 16.953 32.156 1 98.88 441 GLN A C 1
ATOM 3500 O O . GLN A 1 441 ? 4.109 18.047 31.641 1 98.88 441 GLN A O 1
ATOM 3505 N N . ASP A 1 442 ? 4.523 16.75 33.469 1 98.88 442 ASP A N 1
ATOM 3506 C CA . ASP A 1 442 ? 4.52 17.875 34.406 1 98.88 442 ASP A CA 1
ATOM 3507 C C . ASP A 1 442 ? 5.625 18.875 34.062 1 98.88 442 ASP A C 1
ATOM 3509 O O . ASP A 1 442 ? 5.414 20.094 34.125 1 98.88 442 ASP A O 1
ATOM 3513 N N . PHE A 1 443 ? 6.715 18.359 33.781 1 98.69 443 PHE A N 1
ATOM 3514 C CA . PHE A 1 443 ? 7.832 19.219 33.406 1 98.69 443 PHE A CA 1
ATOM 3515 C C . PHE A 1 443 ? 7.496 20.047 32.156 1 98.69 443 PHE A C 1
ATOM 3517 O O . PHE A 1 443 ? 7.695 21.25 32.125 1 98.69 443 PHE A O 1
ATOM 3524 N N . VAL A 1 444 ? 7.031 19.344 31.109 1 98.81 444 VAL A N 1
ATOM 3525 C CA . VAL A 1 444 ? 6.711 20.031 29.859 1 98.81 444 VAL A CA 1
ATOM 3526 C C . VAL A 1 444 ? 5.652 21.094 30.109 1 98.81 444 VAL A C 1
ATOM 3528 O O . VAL A 1 444 ? 5.758 22.219 29.594 1 98.81 444 VAL A O 1
ATOM 3531 N N . PHE A 1 445 ? 4.637 20.781 30.844 1 98.75 445 PHE A N 1
ATOM 3532 C CA . PHE A 1 445 ? 3.637 21.766 31.234 1 98.75 445 PHE A CA 1
ATOM 3533 C C . PHE A 1 445 ? 4.285 22.938 31.969 1 98.75 445 PHE A C 1
ATOM 3535 O O . PHE A 1 445 ? 3.932 24.094 31.734 1 98.75 445 PHE A O 1
ATOM 3542 N N . SER A 1 446 ? 5.184 22.641 32.844 1 98.56 446 SER A N 1
ATOM 3543 C CA . SER A 1 446 ? 5.793 23.656 33.688 1 98.56 446 SER A CA 1
ATOM 3544 C C . SER A 1 446 ? 6.598 24.656 32.875 1 98.56 446 SER A C 1
ATOM 3546 O O . SER A 1 446 ? 6.793 25.797 33.312 1 98.56 446 SER A O 1
ATOM 3548 N N . VAL A 1 447 ? 7.141 24.219 31.734 1 98.31 447 VAL A N 1
ATOM 3549 C CA . VAL A 1 447 ? 7.875 25.141 30.875 1 98.31 447 VAL A CA 1
ATOM 3550 C C . VAL A 1 447 ? 6.996 26.344 30.531 1 98.31 447 VAL A C 1
ATOM 3552 O O . VAL A 1 447 ? 7.406 27.5 30.703 1 98.31 447 VAL A O 1
ATOM 3555 N N . ILE A 1 448 ? 5.793 26.156 30.094 1 98.19 448 ILE A N 1
ATOM 3556 C CA . ILE A 1 448 ? 4.859 27.219 29.719 1 98.19 448 ILE A CA 1
ATOM 3557 C C . ILE A 1 448 ? 4.324 27.891 30.984 1 98.19 448 ILE A C 1
ATOM 3559 O O . ILE A 1 448 ? 4.234 29.109 31.047 1 98.19 448 ILE A O 1
ATOM 3563 N N . ASP A 1 449 ? 3.986 27.078 31.953 1 98.44 449 ASP A N 1
ATOM 3564 C CA . ASP A 1 449 ? 3.426 27.594 33.188 1 98.44 449 ASP A CA 1
ATOM 3565 C C . ASP A 1 449 ? 4.383 28.594 33.844 1 98.44 449 ASP A C 1
ATOM 3567 O O . ASP A 1 449 ? 3.959 29.641 34.344 1 98.44 449 ASP A O 1
ATOM 3571 N N . ASN A 1 450 ? 5.633 28.219 33.938 1 98.06 450 ASN A N 1
ATOM 3572 C CA . ASN A 1 450 ? 6.629 29.109 34.531 1 98.06 450 ASN A CA 1
ATOM 3573 C C . ASN A 1 450 ? 6.77 30.406 33.75 1 98.06 450 ASN A C 1
ATOM 3575 O O . ASN A 1 450 ? 6.832 31.484 34.344 1 98.06 450 ASN A O 1
ATOM 3579 N N . LEU A 1 451 ? 6.859 30.297 32.438 1 97.94 451 LEU A N 1
ATOM 3580 C CA . LEU A 1 451 ? 6.98 31.484 31.609 1 97.94 451 LEU A CA 1
ATOM 3581 C C . LEU A 1 451 ? 5.77 32.406 31.781 1 97.94 451 LEU A C 1
ATOM 3583 O O . LEU A 1 451 ? 5.922 33.594 32.031 1 97.94 451 LEU A O 1
ATOM 3587 N N . MET A 1 452 ? 4.574 31.844 31.688 1 97.69 452 MET A N 1
ATOM 3588 C CA . MET A 1 452 ? 3.348 32.625 31.719 1 97.69 452 MET A CA 1
ATOM 3589 C C . MET A 1 452 ? 3.08 33.188 33.125 1 97.69 452 MET A C 1
ATOM 3591 O O . MET A 1 452 ? 2.496 34.25 33.25 1 97.69 452 MET A O 1
ATOM 3595 N N . THR A 1 453 ? 3.512 32.5 34.156 1 97.31 453 THR A N 1
ATOM 3596 C CA . THR A 1 453 ? 3.363 32.969 35.531 1 97.31 453 THR A CA 1
ATOM 3597 C C . THR A 1 453 ? 4.285 34.156 35.781 1 97.31 453 THR A C 1
ATOM 3599 O O . THR A 1 453 ? 3.875 35.156 36.406 1 97.31 453 THR A O 1
ATOM 3602 N N . HIS A 1 454 ? 5.441 34.094 35.281 1 96.94 454 HIS A N 1
ATOM 3603 C CA . HIS A 1 454 ? 6.422 35.156 35.531 1 96.94 454 HIS A CA 1
ATOM 3604 C C . HIS A 1 454 ? 6.234 36.312 34.562 1 96.94 454 HIS A C 1
ATOM 3606 O O . HIS A 1 454 ? 6.523 37.469 34.875 1 96.94 454 HIS A O 1
ATOM 3612 N N . TYR A 1 455 ? 5.805 35.969 33.375 1 97.25 455 TYR A N 1
ATOM 3613 C CA . TYR A 1 455 ? 5.664 36.969 32.312 1 97.25 455 TYR A CA 1
ATOM 3614 C C . TYR A 1 455 ? 4.301 36.844 31.641 1 97.25 455 TYR A C 1
ATOM 3616 O O . TYR A 1 455 ? 4.207 36.531 30.453 1 97.25 455 TYR A O 1
ATOM 3624 N N . PRO A 1 456 ? 3.242 37.281 32.219 1 96.75 456 PRO A N 1
ATOM 3625 C CA . PRO A 1 456 ? 1.888 37.125 31.703 1 96.75 456 PRO A CA 1
ATOM 3626 C C . PRO A 1 456 ? 1.646 37.938 30.438 1 96.75 456 PRO A C 1
ATOM 3628 O O . PRO A 1 456 ? 0.664 37.719 29.719 1 96.75 456 PRO A O 1
ATOM 3631 N N . GLU A 1 457 ? 2.564 38.844 30.125 1 96.81 457 GLU A N 1
ATOM 3632 C CA . GLU A 1 457 ? 2.395 39.719 28.984 1 96.81 457 GLU A CA 1
ATOM 3633 C C . GLU A 1 457 ? 2.861 39.062 27.703 1 96.81 457 GLU A C 1
ATOM 3635 O O . GLU A 1 457 ? 2.615 39.562 26.594 1 96.81 457 GLU A O 1
ATOM 3640 N N . ILE A 1 458 ? 3.426 37.906 27.797 1 97.75 458 ILE A N 1
ATOM 3641 C CA . ILE A 1 458 ? 3.775 37.156 26.594 1 97.75 458 ILE A CA 1
ATOM 3642 C C . ILE A 1 458 ? 2.514 36.875 25.797 1 97.75 458 ILE A C 1
ATOM 3644 O O . ILE A 1 458 ? 1.575 36.25 26.297 1 97.75 458 ILE A O 1
ATOM 3648 N N . ALA A 1 459 ? 2.533 37.25 24.547 1 97.44 459 ALA A N 1
ATOM 3649 C CA . ALA A 1 459 ? 1.318 37.188 23.734 1 97.44 459 ALA A CA 1
ATOM 3650 C C . ALA A 1 459 ? 1.312 35.969 22.844 1 97.44 459 ALA A C 1
ATOM 3652 O O . ALA A 1 459 ? 0.265 35.562 22.328 1 97.44 459 ALA A O 1
ATOM 3653 N N . TYR A 1 460 ? 2.428 35.344 22.688 1 98 460 TYR A N 1
ATOM 3654 C CA . TYR A 1 460 ? 2.6 34.375 21.625 1 98 460 TYR A CA 1
ATOM 3655 C C . TYR A 1 460 ? 3.75 33.406 21.953 1 98 460 TYR A C 1
ATOM 3657 O O . TYR A 1 460 ? 4.789 33.844 22.469 1 98 460 TYR A O 1
ATOM 3665 N N . MET A 1 461 ? 3.578 32.094 21.672 1 98.56 461 MET A N 1
ATOM 3666 C CA . MET A 1 461 ? 4.695 31.156 21.766 1 98.56 461 MET A CA 1
ATOM 3667 C C . MET A 1 461 ? 4.734 30.234 20.547 1 98.56 461 MET A C 1
ATOM 3669 O O . MET A 1 461 ? 3.695 29.75 20.094 1 98.56 461 MET A O 1
ATOM 3673 N N . LYS A 1 462 ? 5.902 30.078 19.938 1 98.56 462 LYS A N 1
ATOM 3674 C CA . LYS A 1 462 ? 6.168 29.078 18.922 1 98.56 462 LYS A CA 1
ATOM 3675 C C . LYS A 1 462 ? 6.68 27.781 19.531 1 98.56 462 LYS A C 1
ATOM 3677 O O . LYS A 1 462 ? 7.766 27.75 20.109 1 98.56 462 LYS A O 1
ATOM 3682 N N . TRP A 1 463 ? 5.875 26.734 19.484 1 98.44 463 TRP A N 1
ATOM 3683 C CA . TRP A 1 463 ? 6.18 25.422 20.016 1 98.44 463 TRP A CA 1
ATOM 3684 C C . TRP A 1 463 ? 6.77 24.516 18.938 1 98.44 463 TRP A C 1
ATOM 3686 O O . TRP A 1 463 ? 6.062 24.094 18.016 1 98.44 463 TRP A O 1
ATOM 3696 N N . ASP A 1 464 ? 8.039 24.156 19.094 1 97.94 464 ASP A N 1
ATOM 3697 C CA . ASP A 1 464 ? 8.734 23.375 18.094 1 97.94 464 ASP A CA 1
ATOM 3698 C C . ASP A 1 464 ? 8.945 21.938 18.562 1 97.94 464 ASP A C 1
ATOM 3700 O O . ASP A 1 464 ? 8.852 21.641 19.75 1 97.94 464 ASP A O 1
ATOM 3704 N N . ALA A 1 465 ? 9.07 21.016 17.625 1 96.69 465 ALA A N 1
ATOM 3705 C CA . ALA A 1 465 ? 9.398 19.609 17.797 1 96.69 465 ALA A CA 1
ATOM 3706 C C . ALA A 1 465 ? 10.242 19.078 16.641 1 96.69 465 ALA A C 1
ATOM 3708 O O . ALA A 1 465 ? 9.719 18.453 15.719 1 96.69 465 ALA A O 1
ATOM 3709 N N . ASN A 1 466 ? 11.562 19.125 16.734 1 95 466 ASN A N 1
ATOM 3710 C CA . ASN A 1 466 ? 12.461 18.922 15.594 1 95 466 ASN A CA 1
ATOM 3711 C C . ASN A 1 466 ? 13.07 17.531 15.594 1 95 466 ASN A C 1
ATOM 3713 O O . ASN A 1 466 ? 14.273 17.375 15.367 1 95 466 ASN A O 1
ATOM 3717 N N . SER A 1 467 ? 12.273 16.531 15.891 1 94 467 SER A N 1
ATOM 3718 C CA . SER A 1 467 ? 12.859 15.188 15.898 1 94 467 SER A CA 1
ATOM 3719 C C . SER A 1 467 ? 11.797 14.125 15.641 1 94 467 SER A C 1
ATOM 3721 O O . SER A 1 467 ? 10.625 14.305 15.977 1 94 467 SER A O 1
ATOM 3723 N N . CYS A 1 468 ? 12.305 13.023 14.992 1 92.69 468 CYS A N 1
ATOM 3724 C CA . CYS A 1 468 ? 11.523 11.797 15.023 1 92.69 468 CYS A CA 1
ATOM 3725 C C . CYS A 1 468 ? 11.727 11.055 16.344 1 92.69 468 CYS A C 1
ATOM 3727 O O . CYS A 1 468 ? 12.453 11.523 17.219 1 92.69 468 CYS A O 1
ATOM 3729 N N . MET A 1 469 ? 10.961 9.875 16.312 1 91.88 469 MET A N 1
ATOM 3730 C CA . MET A 1 469 ? 11.195 9.062 17.5 1 91.88 469 MET A CA 1
ATOM 3731 C C . MET A 1 469 ? 12.523 8.312 17.391 1 91.88 469 MET A C 1
ATOM 3733 O O . MET A 1 469 ? 12.68 7.449 16.531 1 91.88 469 MET A O 1
ATOM 3737 N N . LEU A 1 470 ? 13.625 8.727 17.797 1 93.06 470 LEU A N 1
ATOM 3738 C CA . LEU A 1 470 ? 14.977 8.18 17.719 1 93.06 470 LEU A CA 1
ATOM 3739 C C . LEU A 1 470 ? 15.023 6.766 18.297 1 93.06 470 LEU A C 1
ATOM 3741 O O . LEU A 1 470 ? 14.945 5.789 17.531 1 93.06 470 LEU A O 1
ATOM 3745 N N . ASP A 1 471 ? 14.852 6.551 19.516 1 95.06 471 ASP A N 1
ATOM 3746 C CA . ASP A 1 471 ? 14.836 5.238 20.141 1 95.06 471 ASP A CA 1
ATOM 3747 C C . ASP A 1 471 ? 13.43 4.844 20.562 1 95.06 471 ASP A C 1
ATOM 3749 O O . ASP A 1 471 ? 12.742 5.605 21.25 1 95.06 471 ASP A O 1
ATOM 3753 N N . TYR A 1 472 ? 13.039 3.697 20.125 1 96.56 472 TYR A N 1
ATOM 3754 C CA . TYR A 1 472 ? 11.727 3.18 20.484 1 96.56 472 TYR A CA 1
ATOM 3755 C C . TYR A 1 472 ? 11.805 2.383 21.781 1 96.56 472 TYR A C 1
ATOM 3757 O O . TYR A 1 472 ? 11.789 1.149 21.766 1 96.56 472 TYR A O 1
ATOM 3765 N N . GLY A 1 473 ? 11.758 3.057 22.891 1 97.44 473 GLY A N 1
ATOM 3766 C CA . GLY A 1 473 ? 11.805 2.486 24.234 1 97.44 473 GLY A CA 1
ATOM 3767 C C . GLY A 1 473 ? 11.547 3.506 25.328 1 97.44 473 GLY A C 1
ATOM 3768 O O . GLY A 1 473 ? 11.984 4.652 25.234 1 97.44 473 GLY A O 1
ATOM 3769 N N . SER A 1 474 ? 10.758 3.096 26.312 1 98.19 474 SER A N 1
ATOM 3770 C CA . SER A 1 474 ? 10.453 3.953 27.453 1 98.19 474 SER A CA 1
ATOM 3771 C C . SER A 1 474 ? 10.883 3.305 28.766 1 98.19 474 SER A C 1
ATOM 3773 O O . SER A 1 474 ? 10.5 2.17 29.062 1 98.19 474 SER A O 1
ATOM 3775 N N . PRO A 1 475 ? 11.672 4.035 29.578 1 97.38 475 PRO A N 1
ATOM 3776 C CA . PRO A 1 475 ? 11.969 3.523 30.922 1 97.38 475 PRO A CA 1
ATOM 3777 C C . PRO A 1 475 ? 10.742 3.486 31.828 1 97.38 475 PRO A C 1
ATOM 3779 O O . PRO A 1 475 ? 10.734 2.779 32.844 1 97.38 475 PRO A O 1
ATOM 3782 N N . TYR A 1 476 ? 9.789 4.238 31.469 1 98.25 476 TYR A N 1
ATOM 3783 C CA . TYR A 1 476 ? 8.602 4.367 32.312 1 98.25 476 TYR A CA 1
ATOM 3784 C C . TYR A 1 476 ? 7.605 3.246 32.031 1 98.25 476 TYR A C 1
ATOM 3786 O O . TYR A 1 476 ? 6.984 2.711 32.938 1 98.25 476 TYR A O 1
ATOM 3794 N N . LEU A 1 477 ? 7.383 2.895 30.781 1 98.25 477 LEU A N 1
ATOM 3795 C CA . LEU A 1 477 ? 6.426 1.855 30.422 1 98.25 477 LEU A CA 1
ATOM 3796 C C . LEU A 1 477 ? 6.914 0.484 30.875 1 98.25 477 LEU A C 1
ATOM 3798 O O . LEU A 1 477 ? 8.109 0.182 30.766 1 98.25 477 LEU A O 1
ATOM 3802 N N . PRO A 1 478 ? 6.039 -0.29 31.375 1 97.62 478 PRO A N 1
ATOM 3803 C CA . PRO A 1 478 ? 6.461 -1.647 31.719 1 97.62 478 PRO A CA 1
ATOM 3804 C C . PRO A 1 478 ? 6.828 -2.488 30.5 1 97.62 478 PRO A C 1
ATOM 3806 O O . PRO A 1 478 ? 6.465 -2.139 29.375 1 97.62 478 PRO A O 1
ATOM 3809 N N . LYS A 1 479 ? 7.504 -3.537 30.734 1 96.06 479 LYS A N 1
ATOM 3810 C CA . LYS A 1 479 ? 8.047 -4.363 29.672 1 96.06 479 LYS A CA 1
ATOM 3811 C C . LYS A 1 479 ? 6.941 -4.875 28.75 1 96.06 479 LYS A C 1
ATOM 3813 O O . LYS A 1 479 ? 7.141 -5.008 27.547 1 96.06 479 LYS A O 1
ATOM 3818 N N . GLU A 1 480 ? 5.754 -5.074 29.266 1 96.06 480 GLU A N 1
ATOM 3819 C CA . GLU A 1 480 ? 4.68 -5.68 28.484 1 96.06 480 GLU A CA 1
ATOM 3820 C C . GLU A 1 480 ? 3.902 -4.629 27.703 1 96.06 480 GLU A C 1
ATOM 3822 O O . GLU A 1 480 ? 2.998 -4.961 26.938 1 96.06 480 GLU A O 1
ATOM 3827 N N . LYS A 1 481 ? 4.285 -3.365 27.875 1 98 481 LYS A N 1
ATOM 3828 C CA . LYS A 1 481 ? 3.539 -2.297 27.219 1 98 481 LYS A CA 1
ATOM 3829 C C . LYS A 1 481 ? 4.469 -1.386 26.422 1 98 481 LYS A C 1
ATOM 3831 O O . LYS A 1 481 ? 4.121 -0.239 26.125 1 98 481 LYS A O 1
ATOM 3836 N N . GLN A 1 482 ? 5.637 -1.883 26.109 1 98.19 482 GLN A N 1
ATOM 3837 C CA . GLN A 1 482 ? 6.543 -1.095 25.281 1 98.19 482 GLN A CA 1
ATOM 3838 C C . GLN A 1 482 ? 5.93 -0.804 23.922 1 98.19 482 GLN A C 1
ATOM 3840 O O . GLN A 1 482 ? 6.176 0.254 23.328 1 98.19 482 GLN A O 1
ATOM 3845 N N . SER A 1 483 ? 5.074 -1.687 23.422 1 97.94 483 SER A N 1
ATOM 3846 C CA . SER A 1 483 ? 4.43 -1.517 22.125 1 97.94 483 SER A CA 1
ATOM 3847 C C . SER A 1 483 ? 3.389 -0.403 22.156 1 97.94 483 SER A C 1
ATOM 3849 O O . SER A 1 483 ? 2.867 0.003 21.125 1 97.94 483 SER A O 1
ATOM 3851 N N . HIS A 1 484 ? 3.066 0.132 23.344 1 98.25 484 HIS A N 1
ATOM 3852 C CA . HIS A 1 484 ? 2.117 1.229 23.5 1 98.25 484 HIS A CA 1
ATOM 3853 C C . HIS A 1 484 ? 2.779 2.574 23.219 1 98.25 484 HIS A C 1
ATOM 3855 O O . HIS A 1 484 ? 2.113 3.611 23.219 1 98.25 484 HIS A O 1
ATOM 3861 N N . LEU A 1 485 ? 3.998 2.596 22.906 1 97.75 485 LEU A N 1
ATOM 3862 C CA . LEU A 1 485 ? 4.82 3.799 23 1 97.75 485 LEU A CA 1
ATOM 3863 C C . LEU A 1 485 ? 4.285 4.895 22.094 1 97.75 485 LEU A C 1
ATOM 3865 O O . LEU A 1 485 ? 4.074 6.027 22.531 1 97.75 485 LEU A O 1
ATOM 3869 N N . TYR A 1 486 ? 4.031 4.637 20.812 1 97.12 486 TYR A N 1
ATOM 3870 C CA . TYR A 1 486 ? 3.5 5.656 19.906 1 97.12 486 TYR A CA 1
ATOM 3871 C C . TYR A 1 486 ? 2.209 6.246 20.469 1 97.12 486 TYR A C 1
ATOM 3873 O O . TYR A 1 486 ? 2.004 7.461 20.422 1 97.12 486 TYR A O 1
ATOM 3881 N N . ILE A 1 487 ? 1.387 5.387 20.969 1 98.06 487 ILE A N 1
ATOM 3882 C CA . ILE A 1 487 ? 0.05 5.766 21.422 1 98.06 487 ILE A CA 1
ATOM 3883 C C . ILE A 1 487 ? 0.143 6.551 22.719 1 98.06 487 ILE A C 1
ATOM 3885 O O . ILE A 1 487 ? -0.384 7.664 22.828 1 98.06 487 ILE A O 1
ATOM 3889 N N . GLU A 1 488 ? 0.899 6.031 23.688 1 98.31 488 GLU A N 1
ATOM 3890 C CA . GLU A 1 488 ? 0.975 6.648 25 1 98.31 488 GLU A CA 1
ATOM 3891 C C . GLU A 1 488 ? 1.741 7.965 24.953 1 98.31 488 GLU A C 1
ATOM 3893 O O . GLU A 1 488 ? 1.436 8.898 25.703 1 98.31 488 GLU A O 1
ATOM 3898 N N . TYR A 1 489 ? 2.73 8.031 24.094 1 98.19 489 TYR A N 1
ATOM 3899 C CA . TYR A 1 489 ? 3.436 9.297 23.938 1 98.19 489 TYR A CA 1
ATOM 3900 C C . TYR A 1 489 ? 2.469 10.414 23.562 1 98.19 489 TYR A C 1
ATOM 3902 O O . TYR A 1 489 ? 2.482 11.484 24.172 1 98.19 489 TYR A O 1
ATOM 3910 N N . HIS A 1 490 ? 1.623 10.195 22.641 1 98 490 HIS A N 1
ATOM 3911 C CA . HIS A 1 490 ? 0.747 11.25 22.125 1 98 490 HIS A CA 1
ATOM 3912 C C . HIS A 1 490 ? -0.44 11.469 23.062 1 98 490 HIS A C 1
ATOM 3914 O O . HIS A 1 490 ? -0.951 12.586 23.172 1 98 490 HIS A O 1
ATOM 3920 N N . ARG A 1 491 ? -0.873 10.438 23.734 1 98.12 491 ARG A N 1
ATOM 3921 C CA . ARG A 1 491 ? -1.84 10.672 24.812 1 98.12 491 ARG A CA 1
ATOM 3922 C C . ARG A 1 491 ? -1.262 11.586 25.875 1 98.12 491 ARG A C 1
ATOM 3924 O O . ARG A 1 491 ? -1.954 12.469 26.391 1 98.12 491 ARG A O 1
ATOM 3931 N N . GLY A 1 492 ? 0.022 11.32 26.203 1 98.69 492 GLY A N 1
ATOM 3932 C CA . GLY A 1 492 ? 0.704 12.211 27.125 1 98.69 492 GLY A CA 1
ATOM 3933 C C . GLY A 1 492 ? 0.802 13.633 26.625 1 98.69 492 GLY A C 1
ATOM 3934 O O . GLY A 1 492 ? 0.583 14.586 27.375 1 98.69 492 GLY A O 1
ATOM 3935 N N . LEU A 1 493 ? 1.13 13.781 25.391 1 98.5 493 LEU A N 1
ATOM 3936 C CA . LEU A 1 493 ? 1.185 15.109 24.781 1 98.5 493 LEU A CA 1
ATOM 3937 C C . LEU A 1 493 ? -0.173 15.797 24.859 1 98.5 493 LEU A C 1
ATOM 3939 O O . LEU A 1 493 ? -0.257 16.969 25.203 1 98.5 493 LEU A O 1
ATOM 3943 N N . ASN A 1 494 ? -1.222 15.109 24.531 1 98.06 494 ASN A N 1
ATOM 3944 C CA . ASN A 1 494 ? -2.568 15.664 24.609 1 98.06 494 ASN A CA 1
ATOM 3945 C C . ASN A 1 494 ? -2.912 16.109 26.016 1 98.06 494 ASN A C 1
ATOM 3947 O O . ASN A 1 494 ? -3.537 17.156 26.219 1 98.06 494 ASN A O 1
ATOM 3951 N N . ASN A 1 495 ? -2.496 15.305 26.969 1 98.56 495 ASN A N 1
ATOM 3952 C CA . ASN A 1 495 ? -2.73 15.672 28.359 1 98.56 495 ASN A CA 1
ATOM 3953 C C . ASN A 1 495 ? -2.092 17.016 28.703 1 98.56 495 ASN A C 1
ATOM 3955 O O . ASN A 1 495 ? -2.711 17.859 29.359 1 98.56 495 ASN A O 1
ATOM 3959 N N . VAL A 1 496 ? -0.922 17.188 28.266 1 98.75 496 VAL A N 1
ATOM 3960 C CA . VAL A 1 496 ? -0.185 18.422 28.516 1 98.75 496 VAL A CA 1
ATOM 3961 C C . VAL A 1 496 ? -0.885 19.594 27.844 1 98.75 496 VAL A C 1
ATOM 3963 O O . VAL A 1 496 ? -1.096 20.641 28.453 1 98.75 496 VAL A O 1
ATOM 3966 N N . LEU A 1 497 ? -1.223 19.422 26.625 1 98.62 497 LEU A N 1
ATOM 3967 C CA . LEU A 1 497 ? -1.816 20.5 25.844 1 98.62 497 LEU A CA 1
ATOM 3968 C C . LEU A 1 497 ? -3.188 20.875 26.391 1 98.62 497 LEU A C 1
ATOM 3970 O O . LEU A 1 497 ? -3.551 22.062 26.391 1 98.62 497 LEU A O 1
ATOM 3974 N N . GLU A 1 498 ? -3.951 19.875 26.797 1 98.44 498 GLU A N 1
ATOM 3975 C CA . GLU A 1 498 ? -5.246 20.156 27.406 1 98.44 498 GLU A CA 1
ATOM 3976 C C . GLU A 1 498 ? -5.09 20.984 28.688 1 98.44 498 GLU A C 1
ATOM 3978 O O . GLU A 1 498 ? -5.871 21.906 28.922 1 98.44 498 GLU A O 1
ATOM 3983 N N . ARG A 1 499 ? -4.086 20.672 29.453 1 98.62 499 ARG A N 1
ATOM 3984 C CA . ARG A 1 499 ? -3.803 21.406 30.688 1 98.62 499 ARG A CA 1
ATOM 3985 C C . ARG A 1 499 ? -3.43 22.859 30.359 1 98.62 499 ARG A C 1
ATOM 3987 O O . ARG A 1 499 ? -3.879 23.781 31.047 1 98.62 499 ARG A O 1
ATOM 3994 N N . ILE A 1 500 ? -2.623 23 29.375 1 98.56 500 ILE A N 1
ATOM 3995 C CA . ILE A 1 500 ? -2.18 24.328 28.984 1 98.56 500 ILE A CA 1
ATOM 3996 C C . ILE A 1 500 ? -3.381 25.156 28.531 1 98.56 500 ILE A C 1
ATOM 3998 O O . ILE A 1 500 ? -3.541 26.312 28.953 1 98.56 500 ILE A O 1
ATOM 4002 N N . ARG A 1 501 ? -4.246 24.625 27.703 1 98.12 501 ARG A N 1
ATOM 4003 C CA . ARG A 1 501 ? -5.402 25.344 27.188 1 98.12 501 ARG A CA 1
ATOM 4004 C C . ARG A 1 501 ? -6.395 25.656 28.312 1 98.12 501 ARG A C 1
ATOM 4006 O O . ARG A 1 501 ? -7.047 26.703 28.297 1 98.12 501 ARG A O 1
ATOM 4013 N N . ALA A 1 502 ? -6.516 24.781 29.219 1 98.38 502 ALA A N 1
ATOM 4014 C CA . ALA A 1 502 ? -7.422 25.016 30.328 1 98.38 502 ALA A CA 1
ATOM 4015 C C . ALA A 1 502 ? -6.945 26.172 31.188 1 98.38 502 ALA A C 1
ATOM 4017 O O . ALA A 1 502 ? -7.754 27 31.641 1 98.38 502 ALA A O 1
ATOM 4018 N N . LYS A 1 503 ? -5.656 26.281 31.406 1 98.31 503 LYS A N 1
ATOM 4019 C CA . LYS A 1 503 ? -5.117 27.297 32.312 1 98.31 503 LYS A CA 1
ATOM 4020 C C . LYS A 1 503 ? -4.898 28.609 31.562 1 98.31 503 LYS A C 1
ATOM 4022 O O . LYS A 1 503 ? -5.078 29.688 32.125 1 98.31 503 LYS A O 1
ATOM 4027 N N . TYR A 1 504 ? -4.5 28.531 30.312 1 97.81 504 TYR A N 1
ATOM 4028 C CA . TYR A 1 504 ? -4.191 29.719 29.516 1 97.81 504 TYR A CA 1
ATOM 4029 C C . TYR A 1 504 ? -5.008 29.734 28.234 1 97.81 504 TYR A C 1
ATOM 4031 O O . TYR A 1 504 ? -4.445 29.703 27.141 1 97.81 504 TYR A O 1
ATOM 4039 N N . PRO A 1 505 ? -6.234 29.891 28.25 1 96.56 505 PRO A N 1
ATOM 4040 C CA . PRO A 1 505 ? -7.121 29.75 27.078 1 96.56 505 PRO A CA 1
ATOM 4041 C C . PRO A 1 505 ? -6.883 30.828 26.031 1 96.56 505 PRO A C 1
ATOM 4043 O O . PRO A 1 505 ? -7.246 30.641 24.859 1 96.56 505 PRO A O 1
ATOM 4046 N N . GLN A 1 506 ? -6.176 31.906 26.375 1 95.5 506 GLN A N 1
ATOM 4047 C CA . GLN A 1 506 ? -6.043 33 25.422 1 95.5 506 GLN A CA 1
ATOM 4048 C C . GLN A 1 506 ? -4.652 33.031 24.797 1 95.5 506 GLN A C 1
ATOM 4050 O O . GLN A 1 506 ? -4.395 33.812 23.859 1 95.5 506 GLN A O 1
ATOM 4055 N N . LEU A 1 507 ? -3.764 32.219 25.312 1 96.62 507 LEU A N 1
ATOM 4056 C CA . LEU A 1 507 ? -2.406 32.188 24.781 1 96.62 507 LEU A CA 1
ATOM 4057 C C . LEU A 1 507 ? -2.402 31.734 23.328 1 96.62 507 LEU A C 1
ATOM 4059 O O . LEU A 1 507 ? -3.021 30.719 23 1 96.62 507 LEU A O 1
ATOM 4063 N N . ILE A 1 508 ? -1.8 32.531 22.438 1 98.06 508 ILE A N 1
ATOM 4064 C CA . ILE A 1 508 ? -1.669 32.125 21.047 1 98.06 508 ILE A CA 1
ATOM 4065 C C . ILE A 1 508 ? -0.454 31.219 20.875 1 98.06 508 ILE A C 1
ATOM 4067 O O . ILE A 1 508 ? 0.661 31.594 21.25 1 98.06 508 ILE A O 1
ATOM 4071 N N . LEU A 1 509 ? -0.667 30 20.297 1 98.56 509 LEU A N 1
ATOM 4072 C CA . LEU A 1 509 ? 0.383 29.016 20.125 1 98.56 509 LEU A CA 1
ATOM 4073 C C . LEU A 1 509 ? 0.525 28.625 18.656 1 98.56 509 LEU A C 1
ATOM 4075 O O . LEU A 1 509 ? -0.475 28.453 17.953 1 98.56 509 LEU A O 1
ATOM 4079 N N . GLN A 1 510 ? 1.734 28.578 18.188 1 98.69 510 GLN A N 1
ATOM 4080 C CA . GLN A 1 510 ? 2.043 28.047 16.859 1 98.69 510 GLN A CA 1
ATOM 4081 C C . GLN A 1 510 ? 2.68 26.672 16.953 1 98.69 510 GLN A C 1
ATOM 4083 O O . GLN A 1 510 ? 3.629 26.469 17.703 1 98.69 510 GLN A O 1
ATOM 4088 N N . ALA A 1 511 ? 2.129 25.719 16.219 1 98.25 511 ALA A N 1
ATOM 4089 C CA . ALA A 1 511 ? 2.744 24.406 16.109 1 98.25 511 ALA A CA 1
ATOM 4090 C C . ALA A 1 511 ? 3.854 24.406 15.062 1 98.25 511 ALA A C 1
ATOM 4092 O O . ALA A 1 511 ? 3.682 24.938 13.969 1 98.25 511 ALA A O 1
ATOM 4093 N N . CYS A 1 512 ? 4.977 23.906 15.43 1 98.06 512 CYS A N 1
ATOM 4094 C CA . CYS A 1 512 ? 6.102 23.766 14.516 1 98.06 512 CYS A CA 1
ATOM 4095 C C . CYS A 1 512 ? 6.84 22.453 14.742 1 98.06 512 CYS A C 1
ATOM 4097 O O . CYS A 1 512 ? 6.93 21.984 15.875 1 98.06 512 CYS A O 1
ATOM 4099 N N . ALA A 1 513 ? 7.285 21.844 13.711 1 97.06 513 ALA A N 1
ATOM 4100 C CA . ALA A 1 513 ? 8.188 20.688 13.734 1 97.06 513 ALA A CA 1
ATOM 4101 C C . ALA A 1 513 ? 9.133 20.719 12.539 1 97.06 513 ALA A C 1
ATOM 4103 O O . ALA A 1 513 ? 8.859 20.094 11.516 1 97.06 513 ALA A O 1
ATOM 4104 N N . GLY A 1 514 ? 10.273 21.359 12.758 1 93.31 514 GLY A N 1
ATOM 4105 C CA . GLY A 1 514 ? 11.117 21.547 11.586 1 93.31 514 GLY A CA 1
ATOM 4106 C C . GLY A 1 514 ? 10.375 22.156 10.414 1 93.31 514 GLY A C 1
ATOM 4107 O O . GLY A 1 514 ? 10.562 21.75 9.273 1 93.31 514 GLY A O 1
ATOM 4108 N N . GLY A 1 515 ? 9.531 23 10.695 1 94.75 515 GLY A N 1
ATOM 4109 C CA . GLY A 1 515 ? 8.602 23.469 9.688 1 94.75 515 GLY A CA 1
ATOM 4110 C C . GLY A 1 515 ? 7.277 22.734 9.695 1 94.75 515 GLY A C 1
ATOM 4111 O O . GLY A 1 515 ? 6.641 22.594 10.742 1 94.75 515 GLY A O 1
ATOM 4112 N N . GLY A 1 516 ? 6.91 22.266 8.594 1 95.69 516 GLY A N 1
ATOM 4113 C CA . GLY A 1 516 ? 5.594 21.672 8.422 1 95.69 516 GLY A CA 1
ATOM 4114 C C . GLY A 1 516 ? 5.551 20.203 8.805 1 95.69 516 GLY A C 1
ATOM 4115 O O . GLY A 1 516 ? 4.699 19.453 8.32 1 95.69 516 GLY A O 1
ATOM 4116 N N . GLY A 1 517 ? 6.391 19.734 9.703 1 96.88 517 GLY A N 1
ATOM 4117 C CA . GLY A 1 517 ? 6.488 18.312 10.023 1 96.88 517 GLY A CA 1
ATOM 4118 C C . GLY A 1 517 ? 5.375 17.828 10.93 1 96.88 517 GLY A C 1
ATOM 4119 O O . GLY A 1 517 ? 5.246 16.625 11.172 1 96.88 517 GLY A O 1
ATOM 4120 N N . ARG A 1 518 ? 4.48 18.703 11.398 1 96.88 518 ARG A N 1
ATOM 4121 C CA . ARG A 1 518 ? 3.395 18.281 12.281 1 96.88 518 ARG A CA 1
ATOM 4122 C C . ARG A 1 518 ? 2.133 19.094 12.016 1 96.88 518 ARG A C 1
ATOM 4124 O O . ARG A 1 518 ? 1.546 19.656 12.945 1 96.88 518 ARG A O 1
ATOM 4131 N N . ILE A 1 519 ? 1.694 19.125 10.812 1 97.75 519 ILE A N 1
ATOM 4132 C CA . ILE A 1 519 ? 0.461 19.781 10.391 1 97.75 519 ILE A CA 1
ATOM 4133 C C . ILE A 1 519 ? -0.666 18.75 10.305 1 97.75 519 ILE A C 1
ATOM 4135 O O . ILE A 1 519 ? -0.864 18.125 9.258 1 97.75 519 ILE A O 1
ATOM 4139 N N . ASN A 1 520 ? -1.47 18.625 11.359 1 97.5 520 ASN A N 1
ATOM 4140 C CA . ASN A 1 520 ? -2.561 17.656 11.383 1 97.5 520 ASN A CA 1
ATOM 4141 C C . ASN A 1 520 ? -3.654 18.062 12.367 1 97.5 520 ASN A C 1
ATOM 4143 O O . ASN A 1 520 ? -3.428 18.906 13.242 1 97.5 520 ASN A O 1
ATOM 4147 N N . TYR A 1 521 ? -4.777 17.484 12.219 1 98.38 521 TYR A N 1
ATOM 4148 C CA . TYR A 1 521 ? -5.938 17.891 13.008 1 98.38 521 TYR A CA 1
ATOM 4149 C C . TYR A 1 521 ? -5.934 17.203 14.375 1 98.38 521 TYR A C 1
ATOM 4151 O O . TYR A 1 521 ? -6.816 17.453 15.203 1 98.38 521 TYR A O 1
ATOM 4159 N N . GLY A 1 522 ? -4.938 16.359 14.641 1 97.44 522 GLY A N 1
ATOM 4160 C CA . GLY A 1 522 ? -4.762 15.844 15.992 1 97.44 522 GLY A CA 1
ATOM 4161 C C . GLY A 1 522 ? -4.152 16.859 16.938 1 97.44 522 GLY A C 1
ATOM 4162 O O . GLY A 1 522 ? -4.43 16.828 18.141 1 97.44 522 GLY A O 1
ATOM 4163 N N . ILE A 1 523 ? -3.404 17.828 16.422 1 97.06 523 ILE A N 1
ATOM 4164 C CA . ILE A 1 523 ? -2.676 18.766 17.25 1 97.06 523 ILE A CA 1
ATOM 4165 C C . ILE A 1 523 ? -3.34 20.141 17.188 1 97.06 523 ILE A C 1
ATOM 4167 O O . ILE A 1 523 ? -3.258 20.922 18.141 1 97.06 523 ILE A O 1
ATOM 4171 N N . LEU A 1 524 ? -4.07 20.453 16.172 1 97.56 524 LEU A N 1
ATOM 4172 C CA . LEU A 1 524 ? -4.477 21.812 15.836 1 97.56 524 LEU A CA 1
ATOM 4173 C C . LEU A 1 524 ? -5.566 22.297 16.781 1 97.56 524 LEU A C 1
ATOM 4175 O O . LEU A 1 524 ? -5.715 23.5 17 1 97.56 524 LEU A O 1
ATOM 4179 N N . PRO A 1 525 ? -6.352 21.391 17.391 1 97.38 525 PRO A N 1
ATOM 4180 C CA . PRO A 1 525 ? -7.312 21.906 18.375 1 97.38 525 PRO A CA 1
ATOM 4181 C C . PRO A 1 525 ? -6.641 22.656 19.516 1 97.38 525 PRO A C 1
ATOM 4183 O O . PRO A 1 525 ? -7.285 23.469 20.188 1 97.38 525 PRO A O 1
ATOM 4186 N N . TYR A 1 526 ? -5.383 22.469 19.688 1 98.19 526 TYR A N 1
ATOM 4187 C CA . TYR A 1 526 ? -4.676 23.062 20.812 1 98.19 526 TYR A CA 1
ATOM 4188 C C . TYR A 1 526 ? -3.791 24.219 20.344 1 98.19 526 TYR A C 1
ATOM 4190 O O . TYR A 1 526 ? -3.168 24.891 21.172 1 98.19 526 TYR A O 1
ATOM 4198 N N . PHE A 1 527 ? -3.721 24.438 19.094 1 98.56 527 PHE A N 1
ATOM 4199 C CA . PHE A 1 527 ? -2.852 25.469 18.516 1 98.56 527 PHE A CA 1
ATOM 4200 C C . PHE A 1 527 ? -3.648 26.422 17.641 1 98.56 527 PHE A C 1
ATOM 4202 O O . PHE A 1 527 ? -4.742 26.078 17.188 1 98.56 527 PHE A O 1
ATOM 4209 N N . ASP A 1 528 ? -3.092 27.594 17.422 1 98.56 528 ASP A N 1
ATOM 4210 C CA . ASP A 1 528 ? -3.785 28.656 16.672 1 98.56 528 ASP A CA 1
ATOM 4211 C C . ASP A 1 528 ? -3.34 28.672 15.219 1 98.56 528 ASP A C 1
ATOM 4213 O O . ASP A 1 528 ? -4.082 29.141 14.344 1 98.56 528 ASP A O 1
ATOM 4217 N N . GLU A 1 529 ? -2.18 28.281 15.008 1 98.44 529 GLU A N 1
ATOM 4218 C CA . GLU A 1 529 ? -1.579 28.234 13.672 1 98.44 529 GLU A CA 1
ATOM 4219 C C . GLU A 1 529 ? -0.387 27.281 13.641 1 98.44 529 GLU A C 1
ATOM 4221 O O . GLU A 1 529 ? -0.092 26.609 14.625 1 98.44 529 GLU A O 1
ATOM 4226 N N . PHE A 1 530 ? 0.171 27.078 12.461 1 98.62 530 PHE A N 1
ATOM 4227 C CA . PHE A 1 530 ? 1.356 26.25 12.305 1 98.62 530 PHE A CA 1
ATOM 4228 C C . PHE A 1 530 ? 2.373 26.906 11.391 1 98.62 530 PHE A C 1
ATOM 4230 O O . PHE A 1 530 ? 2.014 27.766 10.57 1 98.62 530 PHE A O 1
ATOM 4237 N N . TRP A 1 531 ? 3.676 26.578 11.641 1 98.5 531 TRP A N 1
ATOM 4238 C CA . TRP A 1 531 ? 4.719 26.938 10.68 1 98.5 531 TRP A CA 1
ATOM 4239 C C . TRP A 1 531 ? 4.695 26.016 9.469 1 98.5 531 TRP A C 1
ATOM 4241 O O . TRP A 1 531 ? 4.84 24.797 9.609 1 98.5 531 TRP A O 1
ATOM 4251 N N . THR A 1 532 ? 4.484 26.531 8.359 1 98.06 532 THR A N 1
ATOM 4252 C CA . THR A 1 532 ? 4.141 25.766 7.156 1 98.06 532 THR A CA 1
ATOM 4253 C C . THR A 1 532 ? 5.34 24.953 6.668 1 98.06 532 THR A C 1
ATOM 4255 O O . THR A 1 532 ? 5.18 23.828 6.215 1 98.06 532 THR A O 1
ATOM 4258 N N . SER A 1 533 ? 6.5 25.562 6.711 1 97.94 533 SER A N 1
ATOM 4259 C CA . SER A 1 533 ? 7.754 24.938 6.289 1 97.94 533 SER A CA 1
ATOM 4260 C C . SER A 1 533 ? 8.945 25.812 6.68 1 97.94 533 SER A C 1
ATOM 4262 O O . SER A 1 533 ? 8.836 27.031 6.766 1 97.94 533 SER A O 1
ATOM 4264 N N . ASP A 1 534 ? 10.07 25.156 6.879 1 97.31 534 ASP A N 1
ATOM 4265 C CA . ASP A 1 534 ? 11.328 25.875 7.059 1 97.31 534 ASP A CA 1
ATOM 4266 C C . ASP A 1 534 ? 11.812 26.469 5.734 1 97.31 534 ASP A C 1
ATOM 4268 O O . ASP A 1 534 ? 12.68 27.344 5.723 1 97.31 534 ASP A O 1
ATOM 4272 N N . ASP A 1 535 ? 11.281 25.953 4.672 1 97.44 535 ASP A N 1
ATOM 4273 C CA . ASP A 1 535 ? 11.57 26.547 3.373 1 97.44 535 ASP A CA 1
ATOM 4274 C C . ASP A 1 535 ? 10.781 27.844 3.168 1 97.44 535 ASP A C 1
ATOM 4276 O O . ASP A 1 535 ? 9.562 27.797 2.975 1 97.44 535 ASP A O 1
ATOM 4280 N N . THR A 1 536 ? 11.5 28.953 3.146 1 97.25 536 THR A N 1
ATOM 4281 C CA . THR A 1 536 ? 10.836 30.234 3.027 1 97.25 536 THR A CA 1
ATOM 4282 C C . THR A 1 536 ? 11 30.812 1.62 1 97.25 536 THR A C 1
ATOM 4284 O O . THR A 1 536 ? 10.703 31.984 1.379 1 97.25 536 THR A O 1
ATOM 4287 N N . ASP A 1 537 ? 11.57 29.953 0.687 1 97.19 537 ASP A N 1
ATOM 4288 C CA . ASP A 1 537 ? 11.656 30.359 -0.714 1 97.19 537 ASP A CA 1
ATOM 4289 C C . ASP A 1 537 ? 10.266 30.578 -1.308 1 97.19 537 ASP A C 1
ATOM 4291 O O . ASP A 1 537 ? 9.492 29.625 -1.438 1 97.19 537 ASP A O 1
ATOM 4295 N N . ALA A 1 538 ? 10.062 31.797 -1.703 1 97.81 538 ALA A N 1
ATOM 4296 C CA . ALA A 1 538 ? 8.711 32.156 -2.105 1 97.81 538 ALA A CA 1
ATOM 4297 C C . ALA A 1 538 ? 8.234 31.312 -3.283 1 97.81 538 ALA A C 1
ATOM 4299 O O . ALA A 1 538 ? 7.043 31 -3.387 1 97.81 538 ALA A O 1
ATOM 4300 N N . LEU A 1 539 ? 9.102 31 -4.199 1 96 539 LEU A N 1
ATOM 4301 C CA . LEU A 1 539 ? 8.711 30.172 -5.324 1 96 539 LEU A CA 1
ATOM 4302 C C . LEU A 1 539 ? 8.25 28.797 -4.852 1 96 539 LEU A C 1
ATOM 4304 O O . LEU A 1 539 ? 7.203 28.297 -5.27 1 96 539 LEU A O 1
ATOM 4308 N N . GLN A 1 540 ? 9.031 28.172 -4.031 1 96.56 540 GLN A N 1
ATOM 4309 C CA . GLN A 1 540 ? 8.672 26.844 -3.521 1 96.56 540 GLN A CA 1
ATOM 4310 C C . GLN A 1 540 ? 7.441 26.922 -2.619 1 96.56 540 GLN A C 1
ATOM 4312 O O . GLN A 1 540 ? 6.641 25.984 -2.576 1 96.56 540 GLN A O 1
ATOM 4317 N N . ARG A 1 541 ? 7.305 28.016 -1.993 1 97.94 541 ARG A N 1
ATOM 4318 C CA . ARG A 1 541 ? 6.152 28.219 -1.117 1 97.94 541 ARG A CA 1
ATOM 4319 C C . ARG A 1 541 ? 4.855 28.25 -1.918 1 97.94 541 ARG A C 1
ATOM 4321 O O . ARG A 1 541 ? 3.787 27.922 -1.395 1 97.94 541 ARG A O 1
ATOM 4328 N N . VAL A 1 542 ? 4.914 28.625 -3.195 1 97.88 542 VAL A N 1
ATOM 4329 C CA . VAL A 1 542 ? 3.717 28.562 -4.023 1 97.88 542 VAL A CA 1
ATOM 4330 C C . VAL A 1 542 ? 3.193 27.125 -4.055 1 97.88 542 VAL A C 1
ATOM 4332 O O . VAL A 1 542 ? 1.991 26.891 -3.91 1 97.88 542 VAL A O 1
ATOM 4335 N N . TYR A 1 543 ? 4.094 26.172 -4.195 1 96.94 543 TYR A N 1
ATOM 4336 C CA . TYR A 1 543 ? 3.727 24.75 -4.258 1 96.94 543 TYR A CA 1
ATOM 4337 C C . TYR A 1 543 ? 3.305 24.234 -2.889 1 96.94 543 TYR A C 1
ATOM 4339 O O . TYR A 1 543 ? 2.287 23.547 -2.764 1 96.94 543 TYR A O 1
ATOM 4347 N N . LEU A 1 544 ? 4.055 24.594 -1.869 1 97.69 544 LEU A N 1
ATOM 4348 C CA . LEU A 1 544 ? 3.809 24.094 -0.52 1 97.69 544 LEU A CA 1
ATOM 4349 C C . LEU A 1 544 ? 2.469 24.594 0.008 1 97.69 544 LEU A C 1
ATOM 4351 O O . LEU A 1 544 ? 1.67 23.812 0.53 1 97.69 544 LEU A O 1
ATOM 4355 N N . GLN A 1 545 ? 2.264 25.844 -0.145 1 98.31 545 GLN A N 1
ATOM 4356 C CA . GLN A 1 545 ? 1.028 26.438 0.352 1 98.31 545 GLN A CA 1
ATOM 4357 C C . GLN A 1 545 ? -0.185 25.906 -0.4 1 98.31 545 GLN A C 1
ATOM 4359 O O . GLN A 1 545 ? -1.264 25.75 0.178 1 98.31 545 GLN A O 1
ATOM 4364 N N . TRP A 1 546 ? 0.038 25.641 -1.695 1 98.31 546 TRP A N 1
ATOM 4365 C CA . TRP A 1 546 ? -1.023 25.016 -2.488 1 98.31 546 TRP A CA 1
ATOM 4366 C C . TRP A 1 546 ? -1.455 23.688 -1.883 1 98.31 546 TRP A C 1
ATOM 4368 O O . TRP A 1 546 ? -2.645 23.469 -1.641 1 98.31 546 TRP A O 1
ATOM 4378 N N . GLY A 1 547 ? -0.486 22.812 -1.568 1 98.19 547 GLY A N 1
ATOM 4379 C CA . GLY A 1 547 ? -0.78 21.516 -0.98 1 98.19 547 GLY A CA 1
ATOM 4380 C C . GLY A 1 547 ? -1.417 21.609 0.394 1 98.19 547 GLY A C 1
ATOM 4381 O O . GLY A 1 547 ? -2.412 20.938 0.672 1 98.19 547 GLY A O 1
ATOM 4382 N N . VAL A 1 548 ? -0.915 22.438 1.199 1 98.44 548 VAL A N 1
ATOM 4383 C CA . VAL A 1 548 ? -1.405 22.609 2.562 1 98.44 548 VAL A CA 1
ATOM 4384 C C . VAL A 1 548 ? -2.838 23.141 2.533 1 98.44 548 VAL A C 1
ATOM 4386 O O . VAL A 1 548 ? -3.682 22.703 3.322 1 98.44 548 VAL A O 1
ATOM 4389 N N . SER A 1 549 ? -3.139 24.031 1.622 1 98.5 549 SER A N 1
ATOM 4390 C CA . SER A 1 549 ? -4.438 24.688 1.56 1 98.5 549 SER A CA 1
ATOM 4391 C C . SER A 1 549 ? -5.535 23.719 1.137 1 98.5 549 SER A C 1
ATOM 4393 O O . SER A 1 549 ? -6.723 24.016 1.258 1 98.5 549 SER A O 1
ATOM 4395 N N . CYS A 1 550 ? -5.137 22.562 0.717 1 98.62 550 CYS A N 1
ATOM 4396 C CA . CYS A 1 550 ? -6.141 21.578 0.336 1 98.62 550 CYS A CA 1
ATOM 4397 C C . CYS A 1 550 ? -6.969 21.141 1.543 1 98.62 550 CYS A C 1
ATOM 4399 O O . CYS A 1 550 ? -8.148 20.812 1.407 1 98.62 550 CYS A O 1
ATOM 4401 N N . PHE A 1 551 ? -6.387 21.234 2.699 1 98.75 551 PHE A N 1
ATOM 4402 C CA . PHE A 1 551 ? -7.137 20.781 3.861 1 98.75 551 PHE A CA 1
ATOM 4403 C C . PHE A 1 551 ? -7.109 21.812 4.973 1 98.75 551 PHE A C 1
ATOM 4405 O O . PHE A 1 551 ? -7.941 21.781 5.879 1 98.75 551 PHE A O 1
ATOM 4412 N N . TYR A 1 552 ? -6.207 22.719 4.969 1 98.75 552 TYR A N 1
ATOM 4413 C CA . TYR A 1 552 ? -6.023 23.641 6.086 1 98.75 552 TYR A CA 1
ATOM 4414 C C . TYR A 1 552 ? -6.238 25.078 5.648 1 98.75 552 TYR A C 1
ATOM 4416 O O . TYR A 1 552 ? -5.762 25.5 4.586 1 98.75 552 TYR A O 1
ATOM 4424 N N . PRO A 1 553 ? -6.91 25.875 6.473 1 98.56 553 PRO A N 1
ATOM 4425 C CA . PRO A 1 553 ? -7.246 27.234 6.07 1 98.56 553 PRO A CA 1
ATOM 4426 C C . PRO A 1 553 ? -6.066 28.203 6.191 1 98.56 553 PRO A C 1
ATOM 4428 O O . PRO A 1 553 ? -5.145 27.953 6.977 1 98.56 553 PRO A O 1
ATOM 4431 N N . ALA A 1 554 ? -6.176 29.281 5.508 1 98.5 554 ALA A N 1
ATOM 4432 C CA . ALA A 1 554 ? -5.113 30.281 5.426 1 98.5 554 ALA A CA 1
ATOM 4433 C C . ALA A 1 554 ? -4.809 30.875 6.801 1 98.5 554 ALA A C 1
ATOM 4435 O O . ALA A 1 554 ? -3.66 31.203 7.098 1 98.5 554 ALA A O 1
ATOM 4436 N N . ILE A 1 555 ? -5.805 31.016 7.652 1 98.5 555 ILE A N 1
ATOM 4437 C CA . ILE A 1 555 ? -5.629 31.609 8.969 1 98.5 555 ILE A CA 1
ATOM 4438 C C . ILE A 1 555 ? -4.609 30.797 9.773 1 98.5 555 ILE A C 1
ATOM 4440 O O . ILE A 1 555 ? -3.932 31.344 10.648 1 98.5 555 ILE A O 1
ATOM 4444 N N . ALA A 1 556 ? -4.496 29.531 9.484 1 98.44 556 ALA A N 1
ATOM 4445 C CA . ALA A 1 556 ? -3.604 28.656 10.234 1 98.44 556 ALA A CA 1
ATOM 4446 C C . ALA A 1 556 ? -2.25 28.516 9.547 1 98.44 556 ALA A C 1
ATOM 4448 O O . ALA A 1 556 ? -1.303 27.984 10.117 1 98.44 556 ALA A O 1
ATOM 4449 N N . MET A 1 557 ? -2.084 29.031 8.406 1 98.5 557 MET A N 1
ATOM 4450 C CA . MET A 1 557 ? -0.923 28.797 7.551 1 98.5 557 MET A CA 1
ATOM 4451 C C . MET A 1 557 ? 0.038 29.969 7.594 1 98.5 557 MET A C 1
ATOM 4453 O O . MET A 1 557 ? -0.108 30.922 6.824 1 98.5 557 MET A O 1
ATOM 4457 N N . ALA A 1 558 ? 1.039 29.859 8.414 1 98.44 558 ALA A N 1
ATOM 4458 C CA . ALA A 1 558 ? 2.016 30.938 8.516 1 98.44 558 ALA A CA 1
ATOM 4459 C C . ALA A 1 558 ? 2.838 31.062 7.234 1 98.44 558 ALA A C 1
ATOM 4461 O O . ALA A 1 558 ? 3.342 30.062 6.719 1 98.44 558 ALA A O 1
ATOM 4462 N N . ALA A 1 559 ? 2.928 32.188 6.691 1 98.25 559 ALA A N 1
ATOM 4463 C CA . ALA A 1 559 ? 3.691 32.5 5.484 1 98.25 559 ALA A CA 1
ATOM 4464 C C . ALA A 1 559 ? 4.527 33.781 5.676 1 98.25 559 ALA A C 1
ATOM 4466 O O . ALA A 1 559 ? 3.982 34.875 5.891 1 98.25 559 ALA A O 1
ATOM 4467 N N . HIS A 1 560 ? 5.855 33.625 5.562 1 98.31 560 HIS A N 1
ATOM 4468 C CA . HIS A 1 560 ? 6.742 34.75 5.902 1 98.31 560 HIS A CA 1
ATOM 4469 C C . HIS A 1 560 ? 7.5 35.25 4.68 1 98.31 560 HIS A C 1
ATOM 4471 O O . HIS A 1 560 ? 7.891 34.438 3.818 1 98.31 560 HIS A O 1
ATOM 4477 N N . VAL A 1 561 ? 7.691 36.469 4.602 1 98.19 561 VAL A N 1
ATOM 4478 C CA . VAL A 1 561 ? 8.641 37.094 3.691 1 98.19 561 VAL A CA 1
ATOM 4479 C C . VAL A 1 561 ? 10.055 36.969 4.258 1 98.19 561 VAL A C 1
ATOM 4481 O O . VAL A 1 561 ? 10.32 37.406 5.383 1 98.19 561 VAL A O 1
ATOM 4484 N N . SER A 1 562 ? 10.906 36.406 3.527 1 97.12 562 SER A N 1
ATOM 4485 C CA . SER A 1 562 ? 12.281 36.219 3.98 1 97.12 562 SER A CA 1
ATOM 4486 C C . SER A 1 562 ? 13.258 37.031 3.125 1 97.12 562 SER A C 1
ATOM 4488 O O . SER A 1 562 ? 12.844 37.875 2.346 1 97.12 562 SER A O 1
ATOM 4490 N N . ALA A 1 563 ? 14.531 36.781 3.289 1 93.94 563 ALA A N 1
ATOM 4491 C CA . ALA A 1 563 ? 15.594 37.5 2.598 1 93.94 563 ALA A CA 1
ATOM 4492 C C . ALA A 1 563 ? 15.508 37.312 1.088 1 93.94 563 ALA A C 1
ATOM 4494 O O . ALA A 1 563 ? 14.914 36.312 0.62 1 93.94 563 ALA A O 1
ATOM 4495 N N . ASP A 1 564 ? 16.047 38.312 0.36 1 90.19 564 ASP A N 1
ATOM 4496 C CA . ASP A 1 564 ? 16.016 38.25 -1.098 1 90.19 564 ASP A CA 1
ATOM 4497 C C . ASP A 1 564 ? 16.844 37.062 -1.62 1 90.19 564 ASP A C 1
ATOM 4499 O O . ASP A 1 564 ? 16.438 36.375 -2.555 1 90.19 564 ASP A O 1
ATOM 4503 N N . LYS A 1 565 ? 17.984 36.906 -1.075 1 93.06 565 LYS A N 1
ATOM 4504 C CA . LYS A 1 565 ? 18.688 35.656 -1.274 1 93.06 565 LYS A CA 1
ATOM 4505 C C . LYS A 1 565 ? 18.266 34.625 -0.234 1 93.06 565 LYS A C 1
ATOM 4507 O O . LYS A 1 565 ? 18.734 34.656 0.908 1 93.06 565 LYS A O 1
ATOM 4512 N N . ASN A 1 566 ? 17.438 33.781 -0.707 1 94.62 566 ASN A N 1
ATOM 4513 C CA . ASN A 1 566 ? 16.828 32.812 0.219 1 94.62 566 ASN A CA 1
ATOM 4514 C C . ASN A 1 566 ? 17.875 31.922 0.857 1 94.62 566 ASN A C 1
ATOM 4516 O O . ASN A 1 566 ? 18.781 31.438 0.177 1 94.62 566 ASN A O 1
ATOM 4520 N N . HIS A 1 567 ? 17.766 31.625 2.094 1 93.38 567 HIS A N 1
ATOM 4521 C CA . HIS A 1 567 ? 18.781 30.891 2.852 1 93.38 567 HIS A CA 1
ATOM 4522 C C . HIS A 1 567 ? 18.781 29.406 2.5 1 93.38 567 HIS A C 1
ATOM 4524 O O . HIS A 1 567 ? 19.812 28.75 2.562 1 93.38 567 HIS A O 1
ATOM 4530 N N . GLN A 1 568 ? 17.656 28.797 2.16 1 93.19 568 GLN A N 1
ATOM 4531 C CA . GLN A 1 568 ? 17.531 27.359 1.904 1 93.19 568 GLN A CA 1
ATOM 4532 C C . GLN A 1 568 ? 17.922 27.031 0.468 1 93.19 568 GLN A C 1
ATOM 4534 O O . GLN A 1 568 ? 18.531 25.984 0.213 1 93.19 568 GLN A O 1
ATOM 4539 N N . THR A 1 569 ? 17.562 27.922 -0.493 1 93.5 569 THR A N 1
ATOM 4540 C CA . THR A 1 569 ? 17.719 27.547 -1.896 1 93.5 569 THR A CA 1
ATOM 4541 C C . THR A 1 569 ? 18.797 28.406 -2.564 1 93.5 569 THR A C 1
ATOM 4543 O O . THR A 1 569 ? 19.297 28.047 -3.641 1 93.5 569 THR A O 1
ATOM 4546 N N . GLY A 1 570 ? 19.156 29.547 -1.981 1 92.56 570 GLY A N 1
ATOM 4547 C CA . GLY A 1 570 ? 20.078 30.484 -2.607 1 92.56 570 GLY A CA 1
ATOM 4548 C C . GLY A 1 570 ? 19.438 31.297 -3.719 1 92.56 570 GLY A C 1
ATOM 4549 O O . GLY A 1 570 ? 20.109 32.125 -4.355 1 92.56 570 GLY A O 1
ATOM 4550 N N . ARG A 1 571 ? 18.125 31.203 -3.898 1 93.38 571 ARG A N 1
ATOM 4551 C CA . ARG A 1 571 ? 17.406 31.859 -4.984 1 93.38 571 ARG A CA 1
ATOM 4552 C C . ARG A 1 571 ? 17.156 33.344 -4.664 1 93.38 571 ARG A C 1
ATOM 4554 O O . ARG A 1 571 ? 16.844 33.688 -3.523 1 93.38 571 ARG A O 1
ATOM 4561 N N . TYR A 1 572 ? 17.312 34.188 -5.648 1 94.38 572 TYR A N 1
ATOM 4562 C CA . TYR A 1 572 ? 16.969 35.594 -5.535 1 94.38 572 TYR A CA 1
ATOM 4563 C C . TYR A 1 572 ? 15.562 35.844 -6.09 1 94.38 572 TYR A C 1
ATOM 4565 O O . TYR A 1 572 ? 15.258 35.469 -7.223 1 94.38 572 TYR A O 1
ATOM 4573 N N . LEU A 1 573 ? 14.703 36.469 -5.281 1 95.56 573 LEU A N 1
ATOM 4574 C CA . LEU A 1 573 ? 13.344 36.781 -5.703 1 95.56 573 LEU A CA 1
ATOM 4575 C C . LEU A 1 573 ? 13 38.219 -5.332 1 95.56 573 LEU A C 1
ATOM 4577 O O . LEU A 1 573 ? 13.406 38.719 -4.277 1 95.56 573 LEU A O 1
ATOM 4581 N N . PRO A 1 574 ? 12.266 38.906 -6.215 1 95.25 574 PRO A N 1
ATOM 4582 C CA . PRO A 1 574 ? 11.836 40.25 -5.895 1 95.25 574 PRO A CA 1
ATOM 4583 C C . PRO A 1 574 ? 10.984 40.312 -4.625 1 95.25 574 PRO A C 1
ATOM 4585 O O . PRO A 1 574 ? 10.188 39.406 -4.367 1 95.25 574 PRO A O 1
ATOM 4588 N N . LEU A 1 575 ? 11.133 41.5 -3.916 1 96.81 575 LEU A N 1
ATOM 4589 C CA . LEU A 1 575 ? 10.398 41.688 -2.672 1 96.81 575 LEU A CA 1
ATOM 4590 C C . LEU A 1 575 ? 8.891 41.562 -2.908 1 96.81 575 LEU A C 1
ATOM 4592 O O . LEU A 1 575 ? 8.172 41 -2.104 1 96.81 575 LEU A O 1
ATOM 4596 N N . LYS A 1 576 ? 8.422 42.156 -3.971 1 96.62 576 LYS A N 1
ATOM 4597 C CA . LYS A 1 576 ? 6.992 42.125 -4.273 1 96.62 576 LYS A CA 1
ATOM 4598 C C . LYS A 1 576 ? 6.496 40.688 -4.402 1 96.62 576 LYS A C 1
ATOM 4600 O O . LYS A 1 576 ? 5.426 40.344 -3.887 1 96.62 576 LYS A O 1
ATOM 4605 N N . PHE A 1 577 ? 7.242 39.875 -5.176 1 97.31 577 PHE A N 1
ATOM 4606 C CA . PHE A 1 577 ? 6.883 38.469 -5.348 1 97.31 577 PHE A CA 1
ATOM 4607 C C . PHE A 1 577 ? 6.805 37.75 -4 1 97.31 577 PHE A C 1
ATOM 4609 O O . PHE A 1 577 ? 5.852 37.031 -3.732 1 97.31 577 PHE A O 1
ATOM 4616 N N . ARG A 1 578 ? 7.766 37.969 -3.18 1 98.31 578 ARG A N 1
ATOM 4617 C CA . ARG A 1 578 ? 7.832 37.344 -1.865 1 98.31 578 ARG A CA 1
ATOM 4618 C C . ARG A 1 578 ? 6.652 37.75 -0.996 1 98.31 578 ARG A C 1
ATOM 4620 O O . ARG A 1 578 ? 6.059 36.938 -0.3 1 98.31 578 ARG A O 1
ATOM 4627 N N . PHE A 1 579 ? 6.23 39 -1.049 1 98.25 579 PHE A N 1
ATOM 4628 C CA . PHE A 1 579 ? 5.09 39.5 -0.286 1 98.25 579 PHE A CA 1
ATOM 4629 C C . PHE A 1 579 ? 3.785 38.906 -0.827 1 98.25 579 PHE A C 1
ATOM 4631 O O . PHE A 1 579 ? 2.932 38.469 -0.058 1 98.25 579 PHE A O 1
ATOM 4638 N N . ASP A 1 580 ? 3.635 38.969 -2.139 1 98.5 580 ASP A N 1
ATOM 4639 C CA . ASP A 1 580 ? 2.391 38.5 -2.734 1 98.5 580 ASP A CA 1
ATOM 4640 C C . ASP A 1 580 ? 2.145 37.031 -2.393 1 98.5 580 ASP A C 1
ATOM 4642 O O . ASP A 1 580 ? 1.006 36.625 -2.137 1 98.5 580 ASP A O 1
ATOM 4646 N N . VAL A 1 581 ? 3.186 36.219 -2.404 1 98.44 581 VAL A N 1
ATOM 4647 C CA . VAL A 1 581 ? 3.07 34.812 -2.057 1 98.44 581 VAL A CA 1
ATOM 4648 C C . VAL A 1 581 ? 2.727 34.656 -0.576 1 98.44 581 VAL A C 1
ATOM 4650 O O . VAL A 1 581 ? 1.812 33.938 -0.212 1 98.44 581 VAL A O 1
ATOM 4653 N N . ALA A 1 582 ? 3.398 35.375 0.264 1 98.62 582 ALA A N 1
ATOM 4654 C CA . ALA A 1 582 ? 3.191 35.281 1.707 1 98.62 582 ALA A CA 1
ATOM 4655 C C . ALA A 1 582 ? 1.794 35.75 2.092 1 98.62 582 ALA A C 1
ATOM 4657 O O . ALA A 1 582 ? 1.186 35.219 3.023 1 98.62 582 ALA A O 1
ATOM 4658 N N . MET A 1 583 ? 1.258 36.719 1.38 1 98.19 583 MET A N 1
ATOM 4659 C CA . MET A 1 583 ? -0.032 37.312 1.687 1 98.19 583 MET A CA 1
ATOM 4660 C C . MET A 1 583 ? -1.173 36.344 1.434 1 98.19 583 MET A C 1
ATOM 4662 O O . MET A 1 583 ? -2.297 36.562 1.888 1 98.19 583 MET A O 1
ATOM 4666 N N . SER A 1 584 ? -0.875 35.281 0.74 1 97.94 584 SER A N 1
ATOM 4667 C CA . SER A 1 584 ? -1.921 34.312 0.49 1 97.94 584 SER A CA 1
ATOM 4668 C C . SER A 1 584 ? -2.121 33.406 1.695 1 97.94 584 SER A C 1
ATOM 4670 O O . SER A 1 584 ? -3.01 32.531 1.693 1 97.94 584 SER A O 1
ATOM 4672 N N . GLY A 1 585 ? -1.364 33.469 2.734 1 97.88 585 GLY A N 1
ATOM 4673 C CA . GLY A 1 585 ? -1.521 32.844 4.039 1 97.88 585 GLY A CA 1
ATOM 4674 C C . GLY A 1 585 ? -1.551 33.844 5.18 1 97.88 585 GLY A C 1
ATOM 4675 O O . GLY A 1 585 ? -1.986 35 5 1 97.88 585 GLY A O 1
ATOM 4676 N N . ARG A 1 586 ? -1.292 33.375 6.336 1 97.94 586 ARG A N 1
ATOM 4677 C CA . ARG A 1 586 ? -1.094 34.281 7.457 1 97.94 586 ARG A CA 1
ATOM 4678 C C . ARG A 1 586 ? 0.255 35 7.359 1 97.94 586 ARG A C 1
ATOM 4680 O O . ARG A 1 586 ? 1.292 34.406 7.68 1 97.94 586 ARG A O 1
ATOM 4687 N N . LEU A 1 587 ? 0.256 36.219 7.059 1 98.5 587 LEU A N 1
ATOM 4688 C CA . LEU A 1 587 ? 1.438 37 6.672 1 98.5 587 LEU A CA 1
ATOM 4689 C C . LEU A 1 587 ? 2.355 37.219 7.867 1 98.5 587 LEU A C 1
ATOM 4691 O O . LEU A 1 587 ? 1.888 37.531 8.969 1 98.5 587 LEU A O 1
ATOM 4695 N N . GLY A 1 588 ? 3.59 37 7.68 1 98.31 588 GLY A N 1
ATOM 4696 C CA . GLY A 1 588 ? 4.672 37.375 8.578 1 98.31 588 GLY A CA 1
ATOM 4697 C C . GLY A 1 588 ? 5.98 37.656 7.852 1 98.31 588 GLY A C 1
ATOM 4698 O O . GLY A 1 588 ? 6.02 37.688 6.621 1 98.31 588 GLY A O 1
ATOM 4699 N N . MET A 1 589 ? 6.941 37.938 8.602 1 98 589 MET A N 1
ATOM 4700 C CA . MET A 1 589 ? 8.289 38.156 8.07 1 98 589 MET A CA 1
ATOM 4701 C C . MET A 1 589 ? 9.32 37.375 8.859 1 98 589 MET A C 1
ATOM 4703 O O . MET A 1 589 ? 9.094 37.031 10.023 1 98 589 MET A O 1
ATOM 4707 N N . GLU A 1 590 ? 10.352 37.062 8.25 1 97.19 590 GLU A N 1
ATOM 4708 C CA . GLU A 1 590 ? 11.492 36.375 8.844 1 97.19 590 GLU A CA 1
ATOM 4709 C C . GLU A 1 590 ? 12.805 36.812 8.211 1 97.19 590 GLU A C 1
ATOM 4711 O O . GLU A 1 590 ? 13.336 36.156 7.316 1 97.19 590 GLU A O 1
ATOM 4716 N N . MET A 1 591 ? 13.305 37.844 8.625 1 94.88 591 MET A N 1
ATOM 4717 C CA . MET A 1 591 ? 14.508 38.5 8.109 1 94.88 591 MET A CA 1
ATOM 4718 C C . MET A 1 591 ? 14.969 39.625 9.039 1 94.88 591 MET A C 1
ATOM 4720 O O . MET A 1 591 ? 14.273 39.969 10 1 94.88 591 MET A O 1
ATOM 4724 N N . GLN A 1 592 ? 16.062 40.188 8.711 1 93.62 592 GLN A N 1
ATOM 4725 C CA . GLN A 1 592 ? 16.578 41.344 9.414 1 93.62 592 GLN A CA 1
ATOM 4726 C C . GLN A 1 592 ? 16.109 42.656 8.75 1 93.62 592 GLN A C 1
ATOM 4728 O O . GLN A 1 592 ? 16.578 43.031 7.68 1 93.62 592 GLN A O 1
ATOM 4733 N N . PRO A 1 593 ? 15.203 43.344 9.438 1 93.56 593 PRO A N 1
ATOM 4734 C CA . PRO A 1 593 ? 14.648 44.562 8.812 1 93.56 593 PRO A CA 1
ATOM 4735 C C . PRO A 1 593 ? 15.719 45.594 8.477 1 93.56 593 PRO A C 1
ATOM 4737 O O . PRO A 1 593 ? 15.57 46.344 7.512 1 93.56 593 PRO A O 1
ATOM 4740 N N . GLU A 1 594 ? 16.734 45.625 9.25 1 90.81 594 GLU A N 1
ATOM 4741 C CA . GLU A 1 594 ? 17.781 46.625 9.055 1 90.81 594 GLU A CA 1
ATOM 4742 C C . GLU A 1 594 ? 18.516 46.406 7.73 1 90.81 594 GLU A C 1
ATOM 4744 O O . GLU A 1 594 ? 19.156 47.312 7.215 1 90.81 594 GLU A O 1
ATOM 4749 N N . ASP A 1 595 ? 18.406 45.281 7.27 1 91.56 595 ASP A N 1
ATOM 4750 C CA . ASP A 1 595 ? 19.078 44.969 6.016 1 91.56 595 ASP A CA 1
ATOM 4751 C C . ASP A 1 595 ? 18.281 45.469 4.816 1 91.56 595 ASP A C 1
ATOM 4753 O O . ASP A 1 595 ? 18.781 45.469 3.688 1 91.56 595 ASP A O 1
ATOM 4757 N N . MET A 1 596 ? 17.141 46 5.051 1 94.31 596 MET A N 1
ATOM 4758 C CA . MET A 1 596 ? 16.281 46.469 3.967 1 94.31 596 MET A CA 1
ATOM 4759 C C . MET A 1 596 ? 16.703 47.844 3.502 1 94.31 596 MET A C 1
ATOM 4761 O O . MET A 1 596 ? 17.109 48.688 4.312 1 94.31 596 MET A O 1
ATOM 4765 N N . THR A 1 597 ? 16.578 48.062 2.234 1 94.31 597 THR A N 1
ATOM 4766 C CA . THR A 1 597 ? 16.766 49.406 1.706 1 94.31 597 THR A CA 1
ATOM 4767 C C . THR A 1 597 ? 15.586 50.312 2.082 1 94.31 597 THR A C 1
ATOM 4769 O O . THR A 1 597 ? 14.531 49.812 2.484 1 94.31 597 THR A O 1
ATOM 4772 N N . GLU A 1 598 ? 15.797 51.562 1.952 1 95 598 GLU A N 1
ATOM 4773 C CA . GLU A 1 598 ? 14.711 52.469 2.256 1 95 598 GLU A CA 1
ATOM 4774 C C . GLU A 1 598 ? 13.523 52.25 1.327 1 95 598 GLU A C 1
ATOM 4776 O O . GLU A 1 598 ? 12.367 52.344 1.757 1 95 598 GLU A O 1
ATOM 4781 N N . ALA A 1 599 ? 13.836 52 0.123 1 93.62 599 ALA A N 1
ATOM 4782 C CA . ALA A 1 599 ? 12.773 51.688 -0.837 1 93.62 599 ALA A CA 1
ATOM 4783 C C . ALA A 1 599 ? 12.008 50.438 -0.436 1 93.62 599 ALA A C 1
ATOM 4785 O O . ALA A 1 599 ? 10.781 50.375 -0.573 1 93.62 599 ALA A O 1
ATOM 4786 N N . ASP A 1 600 ? 12.719 49.5 0.019 1 95.25 600 ASP A N 1
ATOM 4787 C CA . ASP A 1 600 ? 12.102 48.25 0.455 1 95.25 600 ASP A CA 1
ATOM 4788 C C . ASP A 1 600 ? 11.234 48.469 1.694 1 95.25 600 ASP A C 1
ATOM 4790 O O . ASP A 1 600 ? 10.172 47.875 1.828 1 95.25 600 ASP A O 1
ATOM 4794 N N . LYS A 1 601 ? 11.703 49.25 2.549 1 96.5 601 LYS A N 1
ATOM 4795 C CA . LYS A 1 601 ? 10.93 49.562 3.75 1 96.5 601 LYS A CA 1
ATOM 4796 C C . LYS A 1 601 ? 9.617 50.25 3.396 1 96.5 601 LYS A C 1
ATOM 4798 O O . LYS A 1 601 ? 8.57 49.938 3.975 1 96.5 601 LYS A O 1
ATOM 4803 N N . GLU A 1 602 ? 9.727 51.156 2.494 1 95.62 602 GLU A N 1
ATOM 4804 C CA . GLU A 1 602 ? 8.516 51.844 2.061 1 95.62 602 GLU A CA 1
ATOM 4805 C C . GLU A 1 602 ? 7.512 50.875 1.447 1 95.62 602 GLU A C 1
ATOM 4807 O O . GLU A 1 602 ? 6.316 50.938 1.75 1 95.62 602 GLU A O 1
ATOM 4812 N N . PHE A 1 603 ? 8.023 50.094 0.557 1 96.19 603 PHE A N 1
ATOM 4813 C CA . PHE A 1 603 ? 7.168 49.094 -0.044 1 96.19 603 PHE A CA 1
ATOM 4814 C C . PHE A 1 603 ? 6.555 48.188 1.026 1 96.19 603 PHE A C 1
ATOM 4816 O O . PHE A 1 603 ? 5.359 47.906 0.992 1 96.19 603 PHE A O 1
ATOM 4823 N N . THR A 1 604 ? 7.336 47.75 1.953 1 97.44 604 THR A N 1
ATOM 4824 C CA . THR A 1 604 ? 6.914 46.844 3.018 1 97.44 604 THR A CA 1
ATOM 4825 C C . THR A 1 604 ? 5.809 47.469 3.857 1 97.44 604 THR A C 1
ATOM 4827 O O . THR A 1 604 ? 4.824 46.812 4.199 1 97.44 604 THR A O 1
ATOM 4830 N N . GLN A 1 605 ? 5.977 48.719 4.172 1 97.12 605 GLN A N 1
ATOM 4831 C CA . GLN A 1 605 ? 4.961 49.406 4.938 1 97.12 605 GLN A CA 1
ATOM 4832 C C . GLN A 1 605 ? 3.621 49.406 4.211 1 97.12 605 GLN A C 1
ATOM 4834 O O . GLN A 1 605 ? 2.582 49.156 4.816 1 97.12 605 GLN A O 1
ATOM 4839 N N . ARG A 1 606 ? 3.682 49.688 2.979 1 96.94 606 ARG A N 1
ATOM 4840 C CA . ARG A 1 606 ? 2.457 49.688 2.186 1 96.94 606 ARG A CA 1
ATOM 4841 C C . ARG A 1 606 ? 1.846 48.312 2.078 1 96.94 606 ARG A C 1
ATOM 4843 O O . ARG A 1 606 ? 0.625 48.156 2.162 1 96.94 606 ARG A O 1
ATOM 4850 N N . ALA A 1 607 ? 2.682 47.375 1.836 1 97.56 607 ALA A N 1
ATOM 4851 C CA . ALA A 1 607 ? 2.211 46 1.69 1 97.56 607 ALA A CA 1
ATOM 4852 C C . ALA A 1 607 ? 1.57 45.5 2.982 1 97.56 607 ALA A C 1
ATOM 4854 O O . ALA A 1 607 ? 0.532 44.844 2.953 1 97.56 607 ALA A O 1
ATOM 4855 N N . ILE A 1 608 ? 2.168 45.75 4.109 1 98.12 608 ILE A N 1
ATOM 4856 C CA . ILE A 1 608 ? 1.634 45.344 5.406 1 98.12 608 ILE A CA 1
ATOM 4857 C C . ILE A 1 608 ? 0.281 46.031 5.633 1 98.12 608 ILE A C 1
ATOM 4859 O O . ILE A 1 608 ? -0.668 45.375 6.086 1 98.12 608 ILE A O 1
ATOM 4863 N N . GLN A 1 609 ? 0.252 47.281 5.371 1 97.56 609 GLN A N 1
ATOM 4864 C CA . GLN A 1 609 ? -1.008 48 5.516 1 97.56 609 GLN A CA 1
ATOM 4865 C C . GLN A 1 609 ? -2.09 47.406 4.621 1 97.56 609 GLN A C 1
ATOM 4867 O O . GLN A 1 609 ? -3.24 47.281 5.039 1 97.56 609 GLN A O 1
ATOM 4872 N N . ALA A 1 610 ? -1.701 47.188 3.404 1 97.75 610 ALA A N 1
ATOM 4873 C CA . ALA A 1 610 ? -2.635 46.531 2.479 1 97.75 610 ALA A CA 1
ATOM 4874 C C . ALA A 1 610 ? -3.152 45.219 3.039 1 97.75 610 ALA A C 1
ATOM 4876 O O . ALA A 1 610 ? -4.348 44.938 2.959 1 97.75 610 ALA A O 1
ATOM 4877 N N . TYR A 1 611 ? -2.289 44.375 3.531 1 98.38 611 TYR A N 1
ATOM 4878 C CA . TYR A 1 611 ? -2.697 43.094 4.07 1 98.38 611 TYR A CA 1
ATOM 4879 C C . TYR A 1 611 ? -3.656 43.25 5.238 1 98.38 611 TYR A C 1
ATOM 4881 O O . TYR A 1 611 ? -4.609 42.5 5.391 1 98.38 611 TYR A O 1
ATOM 4889 N N . LYS A 1 612 ? -3.389 44.188 6.129 1 98 612 LYS A N 1
ATOM 4890 C CA . LYS A 1 612 ? -4.289 44.438 7.25 1 98 612 LYS A CA 1
ATOM 4891 C C . LYS A 1 612 ? -5.715 44.688 6.762 1 98 612 LYS A C 1
ATOM 4893 O O . LYS A 1 612 ? -6.676 44.312 7.426 1 98 612 LYS A O 1
ATOM 4898 N N . GLY A 1 613 ? -5.828 45.281 5.688 1 97.62 613 GLY A N 1
ATOM 4899 C CA . GLY A 1 613 ? -7.141 45.562 5.125 1 97.62 613 GLY A CA 1
ATOM 4900 C C . GLY A 1 613 ? -7.836 44.312 4.582 1 97.62 613 GLY A C 1
ATOM 4901 O O . GLY A 1 613 ? -9.07 44.25 4.605 1 97.62 613 GLY A O 1
ATOM 4902 N N . ILE A 1 614 ? -7.074 43.375 4.09 1 97.88 614 ILE A N 1
ATOM 4903 C CA . ILE A 1 614 ? -7.68 42.25 3.393 1 97.88 614 ILE A CA 1
ATOM 4904 C C . ILE A 1 614 ? -7.602 41 4.266 1 97.88 614 ILE A C 1
ATOM 4906 O O . ILE A 1 614 ? -8.188 39.969 3.938 1 97.88 614 ILE A O 1
ATOM 4910 N N . ARG A 1 615 ? -6.859 40.969 5.344 1 97.19 615 ARG A N 1
ATOM 4911 C CA . ARG A 1 615 ? -6.578 39.781 6.137 1 97.19 615 ARG A CA 1
ATOM 4912 C C . ARG A 1 615 ? -7.871 39.094 6.555 1 97.19 615 ARG A C 1
ATOM 4914 O O . ARG A 1 615 ? -7.934 37.844 6.582 1 97.19 615 ARG A O 1
ATOM 4921 N N . PRO A 1 616 ? -9.07 39.781 6.832 1 97.5 616 PRO A N 1
ATOM 4922 C CA . PRO A 1 616 ? -10.297 39.031 7.117 1 97.5 616 PRO A CA 1
ATOM 4923 C C . PRO A 1 616 ? -10.766 38.188 5.934 1 97.5 616 PRO A C 1
ATOM 4925 O O . PRO A 1 616 ? -11.312 37.094 6.129 1 97.5 616 PRO A O 1
ATOM 4928 N N . ILE A 1 617 ? -10.578 38.688 4.699 1 98.25 617 ILE A N 1
ATOM 4929 C CA . ILE A 1 617 ? -11 37.938 3.508 1 98.25 617 ILE A CA 1
ATOM 4930 C C . ILE A 1 617 ? -10.094 36.719 3.309 1 98.25 617 ILE A C 1
ATOM 4932 O O . ILE A 1 617 ? -10.57 35.625 3.045 1 98.25 617 ILE A O 1
ATOM 4936 N N . VAL A 1 618 ? -8.789 36.906 3.447 1 98.5 618 VAL A N 1
ATOM 4937 C CA . VAL A 1 618 ? -7.816 35.844 3.223 1 98.5 618 VAL A CA 1
ATOM 4938 C C . VAL A 1 618 ? -7.969 34.75 4.293 1 98.5 618 VAL A C 1
ATOM 4940 O O . VAL A 1 618 ? -7.969 33.562 3.988 1 98.5 618 VAL A O 1
ATOM 4943 N N . GLN A 1 619 ? -8.164 35.156 5.508 1 98.19 619 GLN A N 1
ATOM 4944 C CA . GLN A 1 619 ? -8.133 34.25 6.641 1 98.19 619 GLN A CA 1
ATOM 4945 C C . GLN A 1 619 ? -9.484 33.562 6.836 1 98.19 619 GLN A C 1
ATOM 4947 O O . GLN A 1 619 ? -9.555 32.406 7.297 1 98.19 619 GLN A O 1
ATOM 4952 N N . PHE A 1 620 ? -10.641 34.219 6.453 1 97.81 620 PHE A N 1
ATOM 4953 C CA . PHE A 1 620 ? -11.953 33.688 6.789 1 97.81 620 PHE A CA 1
ATOM 4954 C C . PHE A 1 620 ? -12.758 33.375 5.523 1 97.81 620 PHE A C 1
ATOM 4956 O O . PHE A 1 620 ? -13.773 32.688 5.574 1 97.81 620 PHE A O 1
ATOM 4963 N N . GLY A 1 621 ? -12.336 33.844 4.422 1 98.06 621 GLY A N 1
ATOM 4964 C CA . GLY A 1 621 ? -13.078 33.656 3.184 1 98.06 621 GLY A CA 1
ATOM 4965 C C . GLY A 1 621 ? -12.914 32.281 2.58 1 98.06 621 GLY A C 1
ATOM 4966 O O . GLY A 1 621 ? -12.125 31.469 3.074 1 98.06 621 GLY A O 1
ATOM 4967 N N . ASP A 1 622 ? -13.672 32.031 1.517 1 98.12 622 ASP A N 1
ATOM 4968 C CA . ASP A 1 622 ? -13.586 30.766 0.78 1 98.12 622 ASP A CA 1
ATOM 4969 C C . ASP A 1 622 ? -12.453 30.797 -0.243 1 98.12 622 ASP A C 1
ATOM 4971 O O . ASP A 1 622 ? -12.289 31.781 -0.962 1 98.12 622 ASP A O 1
ATOM 4975 N N . LEU A 1 623 ? -11.703 29.766 -0.269 1 98.56 623 LEU A N 1
ATOM 4976 C CA . LEU A 1 623 ? -10.578 29.656 -1.194 1 98.56 623 LEU A CA 1
ATOM 4977 C C . LEU A 1 623 ? -11.023 29.047 -2.523 1 98.56 623 LEU A C 1
ATOM 4979 O O . LEU A 1 623 ? -11.75 28.062 -2.547 1 98.56 623 LEU A O 1
ATOM 4983 N N . TYR A 1 624 ? -10.633 29.656 -3.592 1 98.38 624 TYR A N 1
ATOM 4984 C CA . TYR A 1 624 ? -10.766 29.125 -4.949 1 98.38 624 TYR A CA 1
ATOM 4985 C C . TYR A 1 624 ? -9.414 29.047 -5.641 1 98.38 624 TYR A C 1
ATOM 4987 O O . TYR A 1 624 ? -8.742 30.062 -5.836 1 98.38 624 TYR A O 1
ATOM 4995 N N . ARG A 1 625 ? -8.992 27.875 -5.949 1 98.25 625 ARG A N 1
ATOM 4996 C CA . ARG A 1 625 ? -7.773 27.641 -6.723 1 98.25 625 ARG A CA 1
ATOM 4997 C C . ARG A 1 625 ? -8.055 27.734 -8.219 1 98.25 625 ARG A C 1
ATOM 4999 O O . ARG A 1 625 ? -8.953 27.062 -8.734 1 98.25 625 ARG A O 1
ATOM 5006 N N . LEU A 1 626 ? -7.273 28.531 -8.922 1 97.56 626 LEU A N 1
ATOM 5007 C CA . LEU A 1 626 ? -7.633 28.906 -10.289 1 97.56 626 LEU A CA 1
ATOM 5008 C C . LEU A 1 626 ? -6.68 28.25 -11.289 1 97.56 626 LEU A C 1
ATOM 5010 O O . LEU A 1 626 ? -7.121 27.625 -12.258 1 97.56 626 LEU A O 1
ATOM 5014 N N . ILE A 1 627 ? -5.383 28.453 -11.164 1 96.5 627 ILE A N 1
ATOM 5015 C CA . ILE A 1 627 ? -4.363 27.781 -11.977 1 96.5 627 ILE A CA 1
ATOM 5016 C C . ILE A 1 627 ? -3.346 27.109 -11.07 1 96.5 627 ILE A C 1
ATOM 5018 O O . ILE A 1 627 ? -2.641 27.766 -10.305 1 96.5 627 ILE A O 1
ATOM 5022 N N . SER A 1 628 ? -3.229 25.812 -11.234 1 96.75 628 SER A N 1
ATOM 5023 C CA . SER A 1 628 ? -2.371 25.016 -10.367 1 96.75 628 SER A CA 1
ATOM 5024 C C . SER A 1 628 ? -0.907 25.125 -10.781 1 96.75 628 SER A C 1
ATOM 5026 O O . SER A 1 628 ? -0.582 25.016 -11.969 1 96.75 628 SER A O 1
ATOM 5028 N N . PRO A 1 629 ? -0.022 25.328 -9.781 1 96.12 629 PRO A N 1
ATOM 5029 C CA . PRO A 1 629 ? 1.404 25.266 -10.109 1 96.12 629 PRO A CA 1
ATOM 5030 C C . PRO A 1 629 ? 1.851 23.875 -10.539 1 96.12 629 PRO A C 1
ATOM 5032 O O . PRO A 1 629 ? 2.902 23.734 -11.172 1 96.12 629 PRO A O 1
ATOM 5035 N N . TYR A 1 630 ? 1.115 22.906 -10.281 1 94.38 630 TYR A N 1
ATOM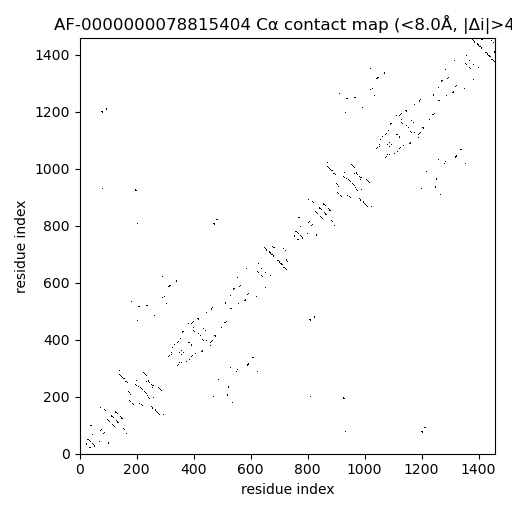 5036 C CA . TYR A 1 630 ? 1.487 21.516 -10.562 1 94.38 630 TYR A CA 1
ATOM 5037 C C . TYR A 1 630 ? 1.155 21.156 -12 1 94.38 630 TYR A C 1
ATOM 5039 O O . TYR A 1 630 ? 1.529 20.078 -12.477 1 94.38 630 TYR A O 1
ATOM 5047 N N . GLU A 1 631 ? 0.556 22.016 -12.68 1 90.56 631 GLU A N 1
ATOM 5048 C CA . GLU A 1 631 ? 0.24 21.75 -14.086 1 90.56 631 GLU A CA 1
ATOM 5049 C C . GLU A 1 631 ? 1.333 22.281 -15 1 90.56 631 GLU A C 1
ATOM 5051 O O . GLU A 1 631 ? 1.283 22.094 -16.219 1 90.56 631 GLU A O 1
ATOM 5056 N N . ASN A 1 632 ? 2.264 22.969 -14.477 1 88.69 632 ASN A N 1
ATOM 5057 C CA . ASN A 1 632 ? 3.451 23.422 -15.18 1 88.69 632 ASN A CA 1
ATOM 5058 C C . ASN A 1 632 ? 3.088 24.328 -16.359 1 88.69 632 ASN A C 1
ATOM 5060 O O . ASN A 1 632 ? 3.568 24.125 -17.469 1 88.69 632 ASN A O 1
ATOM 5064 N N . LYS A 1 633 ? 2.229 25.297 -16.094 1 89.56 633 LYS A N 1
ATOM 5065 C CA . LYS A 1 633 ? 1.831 26.266 -17.109 1 89.56 633 LYS A CA 1
ATOM 5066 C C . LYS A 1 633 ? 2.604 27.578 -16.969 1 89.56 633 LYS A C 1
ATOM 5068 O O . LYS A 1 633 ? 2.309 28.547 -17.656 1 89.56 633 LYS A O 1
ATOM 5073 N N . GLY A 1 634 ? 3.475 27.594 -16.016 1 90.75 634 GLY A N 1
ATOM 5074 C CA . GLY A 1 634 ? 4.344 28.75 -15.82 1 90.75 634 GLY A CA 1
ATOM 5075 C C . GLY A 1 634 ? 3.758 29.781 -14.883 1 90.75 634 GLY A C 1
ATOM 5076 O O . GLY A 1 634 ? 4.445 30.734 -14.492 1 90.75 634 GLY A O 1
ATOM 5077 N N . VAL A 1 635 ? 2.457 29.688 -14.539 1 94.75 635 VAL A N 1
ATOM 5078 C CA . VAL A 1 635 ? 1.794 30.594 -13.617 1 94.75 635 VAL A CA 1
ATOM 5079 C C . VAL A 1 635 ? 0.947 29.812 -12.617 1 94.75 635 VAL A C 1
ATOM 5081 O O . VAL A 1 635 ? 0.59 28.656 -12.875 1 94.75 635 VAL A O 1
ATOM 5084 N N . ALA A 1 636 ? 0.667 30.391 -11.5 1 97.44 636 ALA A N 1
ATOM 5085 C CA . ALA A 1 636 ? -0.274 29.906 -10.492 1 97.44 636 ALA A CA 1
ATOM 5086 C C . ALA A 1 636 ? -1.193 31.016 -10.016 1 97.44 636 ALA A C 1
ATOM 5088 O O . ALA A 1 636 ? -0.814 32.188 -10.031 1 97.44 636 ALA A O 1
ATOM 5089 N N . SER A 1 637 ? -2.389 30.609 -9.672 1 98.19 637 SER A N 1
ATOM 5090 C CA . SER A 1 637 ? -3.338 31.641 -9.242 1 98.19 637 SER A CA 1
ATOM 5091 C C . SER A 1 637 ? -4.395 31.047 -8.305 1 98.19 637 SER A C 1
ATOM 5093 O O . SER A 1 637 ? -4.785 29.891 -8.453 1 98.19 637 SER A O 1
ATOM 5095 N N . LEU A 1 638 ? -4.805 31.844 -7.367 1 98.56 638 LEU A N 1
ATOM 5096 C CA . LEU A 1 638 ? -5.891 31.531 -6.445 1 98.56 638 LEU A CA 1
ATOM 5097 C C . LEU A 1 638 ? -6.57 32.812 -5.953 1 98.56 638 LEU A C 1
ATOM 5099 O O . LEU A 1 638 ? -6.094 33.906 -6.215 1 98.56 638 LEU A O 1
ATOM 5103 N N . MET A 1 639 ? -7.645 32.625 -5.293 1 98.5 639 MET A N 1
ATOM 5104 C CA . MET A 1 639 ? -8.297 33.812 -4.73 1 98.5 639 MET A CA 1
ATOM 5105 C C . MET A 1 639 ? -9.148 33.438 -3.52 1 98.5 639 MET A C 1
ATOM 5107 O O . MET A 1 639 ? -9.484 32.281 -3.326 1 98.5 639 MET A O 1
ATOM 5111 N N . TYR A 1 640 ? -9.375 34.344 -2.717 1 98.81 640 TYR A N 1
ATOM 5112 C CA . TYR A 1 640 ? -10.266 34.25 -1.566 1 98.81 640 TYR A CA 1
ATOM 5113 C C . TYR A 1 640 ? -11.484 35.156 -1.745 1 98.81 640 TYR A C 1
ATOM 5115 O O . TYR A 1 640 ? -11.367 36.281 -2.242 1 98.81 640 TYR A O 1
ATOM 5123 N N . VAL A 1 641 ? -12.633 34.625 -1.357 1 98.62 641 VAL A N 1
ATOM 5124 C CA . VAL A 1 641 ? -13.883 35.375 -1.526 1 98.62 641 VAL A CA 1
ATOM 5125 C C . VAL A 1 641 ? -14.633 35.438 -0.198 1 98.62 641 VAL A C 1
ATOM 5127 O O . VAL A 1 641 ? -14.844 34.406 0.448 1 98.62 641 VAL A O 1
ATOM 5130 N N . ALA A 1 642 ? -15.031 36.625 0.169 1 97.88 642 ALA A N 1
ATOM 5131 C CA . ALA A 1 642 ? -15.828 36.781 1.377 1 97.88 642 ALA A CA 1
ATOM 5132 C C . ALA A 1 642 ? -17.188 36.125 1.232 1 97.88 642 ALA A C 1
ATOM 5134 O O . ALA A 1 642 ? -17.719 36 0.124 1 97.88 642 ALA A O 1
ATOM 5135 N N . PRO A 1 643 ? -17.797 35.719 2.377 1 94.88 643 PRO A N 1
ATOM 5136 C CA . PRO A 1 643 ? -19.094 35.031 2.326 1 94.88 643 PRO A CA 1
ATOM 5137 C C . PRO A 1 643 ? -20.188 35.844 1.638 1 94.88 643 PRO A C 1
ATOM 5139 O O . PRO A 1 643 ? -21.031 35.281 0.943 1 94.88 643 PRO A O 1
ATOM 5142 N N . GLU A 1 644 ? -20.125 37.125 1.769 1 95.81 644 GLU A N 1
ATOM 5143 C CA . GLU A 1 644 ? -21.125 38 1.177 1 95.81 644 GLU A CA 1
ATOM 5144 C C . GLU A 1 644 ? -20.844 38.25 -0.3 1 95.81 644 GLU A C 1
ATOM 5146 O O . GLU A 1 644 ? -21.688 38.781 -1.019 1 95.81 644 GLU A O 1
ATOM 5151 N N . LYS A 1 645 ? -19.688 37.875 -0.73 1 97.62 645 LYS A N 1
ATOM 5152 C CA . LYS A 1 645 ? -19.219 38.031 -2.104 1 97.62 645 LYS A CA 1
ATOM 5153 C C . LYS A 1 645 ? -19.141 39.531 -2.477 1 97.62 645 LYS A C 1
ATOM 5155 O O . LYS A 1 645 ? -19.328 39.875 -3.637 1 97.62 645 LYS A O 1
ATOM 5160 N N . ASP A 1 646 ? -18.953 40.375 -1.494 1 97.62 646 ASP A N 1
ATOM 5161 C CA . ASP A 1 646 ? -18.797 41.781 -1.736 1 97.62 646 ASP A CA 1
ATOM 5162 C C . ASP A 1 646 ? -17.328 42.156 -1.86 1 97.62 646 ASP A C 1
ATOM 5164 O O . ASP A 1 646 ? -17 43.219 -2.389 1 97.62 646 ASP A O 1
ATOM 5168 N N . ARG A 1 647 ? -16.5 41.375 -1.331 1 98.25 647 ARG A N 1
ATOM 5169 C CA . ARG A 1 647 ? -15.055 41.562 -1.425 1 98.25 647 ARG A CA 1
ATOM 5170 C C . ARG A 1 647 ? -14.352 40.25 -1.753 1 98.25 647 ARG A C 1
ATOM 5172 O O . ARG A 1 647 ? -14.828 39.188 -1.399 1 98.25 647 ARG A O 1
ATOM 5179 N N . ALA A 1 648 ? -13.281 40.312 -2.436 1 98.69 648 ALA A N 1
ATOM 5180 C CA . ALA A 1 648 ? -12.43 39.188 -2.775 1 98.69 648 ALA A CA 1
ATOM 5181 C C . ALA A 1 648 ? -10.984 39.594 -2.971 1 98.69 648 ALA A C 1
ATOM 5183 O O . ALA A 1 648 ? -10.695 40.812 -3.104 1 98.69 648 ALA A O 1
ATOM 5184 N N . VAL A 1 649 ? -10.07 38.719 -2.855 1 98.81 649 VAL A N 1
ATOM 5185 C CA . VAL A 1 649 ? -8.656 38.969 -3.105 1 98.81 649 VAL A CA 1
ATOM 5186 C C . VAL A 1 649 ? -8.133 37.938 -4.117 1 98.81 649 VAL A C 1
ATOM 5188 O O . VAL A 1 649 ? -8.281 36.75 -3.928 1 98.81 649 VAL A O 1
ATOM 5191 N N . PHE A 1 650 ? -7.543 38.438 -5.191 1 98.31 650 PHE A N 1
ATOM 5192 C CA . PHE A 1 650 ? -7.027 37.625 -6.297 1 98.31 650 PHE A CA 1
ATOM 5193 C C . PHE A 1 650 ? -5.504 37.656 -6.32 1 98.31 650 PHE A C 1
ATOM 5195 O O . PHE A 1 650 ? -4.898 38.719 -6.203 1 98.31 650 PHE A O 1
ATOM 5202 N N . TYR A 1 651 ? -4.844 36.469 -6.43 1 98.5 651 TYR A N 1
ATOM 5203 C CA . TYR A 1 651 ? -3.395 36.344 -6.551 1 98.5 651 TYR A CA 1
ATOM 5204 C C . TYR A 1 651 ? -3.014 35.625 -7.84 1 98.5 651 TYR A C 1
ATOM 5206 O O . TYR A 1 651 ? -3.664 34.656 -8.227 1 98.5 651 TYR A O 1
ATOM 5214 N N . ALA A 1 652 ? -1.942 36.062 -8.469 1 97.75 652 ALA A N 1
ATOM 5215 C CA . ALA A 1 652 ? -1.315 35.344 -9.578 1 97.75 652 ALA A CA 1
ATOM 5216 C C . ALA A 1 652 ? 0.203 35.5 -9.539 1 97.75 652 ALA A C 1
ATOM 5218 O O . ALA A 1 652 ? 0.72 36.562 -9.211 1 97.75 652 ALA A O 1
ATOM 5219 N N . TYR A 1 653 ? 0.892 34.469 -9.812 1 97.69 653 TYR A N 1
ATOM 5220 C CA . TYR A 1 653 ? 2.348 34.375 -9.766 1 97.69 653 TYR A CA 1
ATOM 5221 C C . TYR A 1 653 ? 2.906 33.812 -11.062 1 97.69 653 TYR A C 1
ATOM 5223 O O . TYR A 1 653 ? 2.475 32.75 -11.523 1 97.69 653 TYR A O 1
ATOM 5231 N N . LYS A 1 654 ? 3.836 34.406 -11.633 1 95.44 654 LYS A N 1
ATOM 5232 C CA . LYS A 1 654 ? 4.574 33.844 -12.758 1 95.44 654 LYS A CA 1
ATOM 5233 C C . LYS A 1 654 ? 5.832 33.125 -12.281 1 95.44 654 LYS A C 1
ATOM 5235 O O . LYS A 1 654 ? 6.719 33.75 -11.688 1 95.44 654 LYS A O 1
ATOM 5240 N N . MET A 1 655 ? 5.969 31.891 -12.539 1 93.81 655 MET A N 1
ATOM 5241 C CA . MET A 1 655 ? 7.012 31.062 -11.953 1 93.81 655 MET A CA 1
ATOM 5242 C C . MET A 1 655 ? 8.18 30.891 -12.914 1 93.81 655 MET A C 1
ATOM 5244 O O . MET A 1 655 ? 9.32 30.672 -12.492 1 93.81 655 MET A O 1
ATOM 5248 N N . ASN A 1 656 ? 7.898 30.891 -14.141 1 88.31 656 ASN A N 1
ATOM 5249 C CA . ASN A 1 656 ? 8.953 30.859 -15.156 1 88.31 656 ASN A CA 1
ATOM 5250 C C . ASN A 1 656 ? 8.594 31.719 -16.359 1 88.31 656 ASN A C 1
ATOM 5252 O O . ASN A 1 656 ? 7.449 32.156 -16.516 1 88.31 656 ASN A O 1
ATOM 5256 N N . HIS A 1 657 ? 9.648 32.094 -17.141 1 85.19 657 HIS A N 1
ATOM 5257 C CA . HIS A 1 657 ? 9.453 33 -18.266 1 85.19 657 HIS A CA 1
ATOM 5258 C C . HIS A 1 657 ? 10.352 32.625 -19.438 1 85.19 657 HIS A C 1
ATOM 5260 O O . HIS A 1 657 ? 11.562 32.469 -19.266 1 85.19 657 HIS A O 1
ATOM 5266 N N . PHE A 1 658 ? 9.695 32.375 -20.5 1 77.56 658 PHE A N 1
ATOM 5267 C CA . PHE A 1 658 ? 10.383 32.219 -21.781 1 77.56 658 PHE A CA 1
ATOM 5268 C C . PHE A 1 658 ? 9.82 33.219 -22.812 1 77.56 658 PHE A C 1
ATOM 5270 O O . PHE A 1 658 ? 8.664 33.625 -22.719 1 77.56 658 PHE A O 1
ATOM 5277 N N . ILE A 1 659 ? 10.672 33.562 -23.781 1 81.31 659 ILE A N 1
ATOM 5278 C CA . ILE A 1 659 ? 10.195 34.438 -24.828 1 81.31 659 ILE A CA 1
ATOM 5279 C C . ILE A 1 659 ? 9.039 33.781 -25.578 1 81.31 659 ILE A C 1
ATOM 5281 O O . ILE A 1 659 ? 9.133 32.625 -25.969 1 81.31 659 ILE A O 1
ATOM 5285 N N . ASN A 1 660 ? 7.988 34.469 -25.703 1 80.56 660 ASN A N 1
ATOM 5286 C CA . ASN A 1 660 ? 6.789 34.031 -26.422 1 80.56 660 ASN A CA 1
ATOM 5287 C C . ASN A 1 660 ? 6.07 32.906 -25.703 1 80.56 660 ASN A C 1
ATOM 5289 O O . ASN A 1 660 ? 5.379 32.094 -26.328 1 80.56 660 ASN A O 1
ATOM 5293 N N . MET A 1 661 ? 6.406 32.875 -24.406 1 84.62 661 MET A N 1
ATOM 5294 C CA . MET A 1 661 ? 5.703 31.859 -23.594 1 84.62 661 MET A CA 1
ATOM 5295 C C . MET A 1 661 ? 4.207 32.156 -23.562 1 84.62 661 MET A C 1
ATOM 5297 O O . MET A 1 661 ? 3.797 33.312 -23.391 1 84.62 661 MET A O 1
ATOM 5301 N N . THR A 1 662 ? 3.395 31.094 -23.781 1 83.94 662 THR A N 1
ATOM 5302 C CA . THR A 1 662 ? 1.945 31.234 -23.703 1 83.94 662 THR A CA 1
ATOM 5303 C C . THR A 1 662 ? 1.479 31.219 -22.25 1 83.94 662 THR A C 1
ATOM 5305 O O . THR A 1 662 ? 1.813 30.312 -21.5 1 83.94 662 THR A O 1
ATOM 5308 N N . ILE A 1 663 ? 0.784 32.219 -21.828 1 87.62 663 ILE A N 1
ATOM 5309 C CA . ILE A 1 663 ? 0.198 32.312 -20.5 1 87.62 663 ILE A CA 1
ATOM 5310 C C . ILE A 1 663 ? -1.325 32.344 -20.594 1 87.62 663 ILE A C 1
ATOM 5312 O O . ILE A 1 663 ? -1.886 33.156 -21.344 1 87.62 663 ILE A O 1
ATOM 5316 N N . PRO A 1 664 ? -1.955 31.484 -19.906 1 88.5 664 PRO A N 1
ATOM 5317 C CA . PRO A 1 664 ? -3.416 31.453 -20 1 88.5 664 PRO A CA 1
ATOM 5318 C C . PRO A 1 664 ? -4.066 32.656 -19.297 1 88.5 664 PRO A C 1
ATOM 5320 O O . PRO A 1 664 ? -3.492 33.219 -18.359 1 88.5 664 PRO A O 1
ATOM 5323 N N . ASN A 1 665 ? -5.301 32.969 -19.797 1 90.88 665 ASN A N 1
ATOM 5324 C CA . ASN A 1 665 ? -6.16 33.812 -18.984 1 90.88 665 ASN A CA 1
ATOM 5325 C C . ASN A 1 665 ? -6.598 33.125 -17.703 1 90.88 665 ASN A C 1
ATOM 5327 O O . ASN A 1 665 ? -6.684 31.891 -17.672 1 90.88 665 ASN A O 1
ATOM 5331 N N . VAL A 1 666 ? -6.766 33.938 -16.734 1 95.69 666 VAL A N 1
ATOM 5332 C CA . VAL A 1 666 ? -7.207 33.344 -15.477 1 95.69 666 VAL A CA 1
ATOM 5333 C C . VAL A 1 666 ? -8.664 33.719 -15.219 1 95.69 666 VAL A C 1
ATOM 5335 O O . VAL A 1 666 ? -9 34.906 -15.055 1 95.69 666 VAL A O 1
ATOM 5338 N N . LYS A 1 667 ? -9.508 32.719 -15.336 1 95 667 LYS A N 1
ATOM 5339 C CA . LYS A 1 667 ? -10.898 32.875 -14.938 1 95 667 LYS A CA 1
ATOM 5340 C C . LYS A 1 667 ? -11.047 32.875 -13.422 1 95 667 LYS A C 1
ATOM 5342 O O . LYS A 1 667 ? -10.617 31.906 -12.766 1 95 667 LYS A O 1
ATOM 5347 N N . MET A 1 668 ? -11.617 33.906 -12.891 1 97.12 668 MET A N 1
ATOM 5348 C CA . MET A 1 668 ? -11.867 33.938 -11.453 1 97.12 668 MET A CA 1
ATOM 5349 C C . MET A 1 668 ? -13.055 33.062 -11.078 1 97.12 668 MET A C 1
ATOM 5351 O O . MET A 1 668 ? -13.703 32.469 -11.953 1 97.12 668 MET A O 1
ATOM 5355 N N . ASN A 1 669 ? -13.234 32.906 -9.758 1 96.88 669 ASN A N 1
ATOM 5356 C CA . ASN A 1 669 ? -14.32 32.031 -9.281 1 96.88 669 ASN A CA 1
ATOM 5357 C C . ASN A 1 669 ? -14.828 32.5 -7.918 1 96.88 669 ASN A C 1
ATOM 5359 O O . ASN A 1 669 ? -14.156 33.25 -7.223 1 96.88 669 ASN A O 1
ATOM 5363 N N . GLY A 1 670 ? -16.125 32.094 -7.613 1 97 670 GLY A N 1
ATOM 5364 C CA . GLY A 1 670 ? -16.703 32.344 -6.305 1 97 670 GLY A CA 1
ATOM 5365 C C . GLY A 1 670 ? -17.359 33.719 -6.203 1 97 670 GLY A C 1
ATOM 5366 O O . GLY A 1 670 ? -18 34.031 -5.199 1 97 670 GLY A O 1
ATOM 5367 N N . LEU A 1 671 ? -17.234 34.531 -7.266 1 97.69 671 LEU A N 1
ATOM 5368 C CA . LEU A 1 671 ? -17.812 35.844 -7.258 1 97.69 671 LEU A CA 1
ATOM 5369 C C . LEU A 1 671 ? -19.312 35.781 -7.566 1 97.69 671 LEU A C 1
ATOM 5371 O O . LEU A 1 671 ? -19.844 34.719 -7.883 1 97.69 671 LEU A O 1
ATOM 5375 N N . ASP A 1 672 ? -20.047 36.906 -7.363 1 97.38 672 ASP A N 1
ATOM 5376 C CA . ASP A 1 672 ? -21.438 37.031 -7.797 1 97.38 672 ASP A CA 1
ATOM 5377 C C . ASP A 1 672 ? -21.516 37.594 -9.211 1 97.38 672 ASP A C 1
ATOM 5379 O O . ASP A 1 672 ? -21.094 38.75 -9.461 1 97.38 672 ASP A O 1
ATOM 5383 N N . PRO A 1 673 ? -22.062 36.875 -10.078 1 95.38 673 PRO A N 1
ATOM 5384 C CA . PRO A 1 673 ? -22.109 37.312 -11.469 1 95.38 673 PRO A CA 1
ATOM 5385 C C . PRO A 1 673 ? -22.922 38.594 -11.641 1 95.38 673 PRO A C 1
ATOM 5387 O O . PRO A 1 673 ? -22.766 39.312 -12.633 1 95.38 673 PRO A O 1
ATOM 5390 N N . GLN A 1 674 ? -23.766 38.969 -10.734 1 96.12 674 GLN A N 1
ATOM 5391 C CA . GLN A 1 674 ? -24.656 40.125 -10.859 1 96.12 674 GLN A CA 1
ATOM 5392 C C . GLN A 1 674 ? -24.031 41.344 -10.242 1 96.12 674 GLN A C 1
ATOM 5394 O O . GLN A 1 674 ? -24.516 42.469 -10.453 1 96.12 674 GLN A O 1
ATOM 5399 N N . LYS A 1 675 ? -22.875 41.188 -9.594 1 97.06 675 LYS A N 1
ATOM 5400 C CA . LYS A 1 675 ? -22.203 42.312 -8.961 1 97.06 675 LYS A CA 1
ATOM 5401 C C . LYS A 1 675 ? -21.094 42.875 -9.852 1 97.06 675 LYS A C 1
ATOM 5403 O O . LYS A 1 675 ? -20.594 42.156 -10.734 1 97.06 675 LYS A O 1
ATOM 5408 N N . LYS A 1 676 ? -20.828 44.156 -9.641 1 97.69 676 LYS A N 1
ATOM 5409 C CA . LYS A 1 676 ? -19.656 44.812 -10.227 1 97.69 676 LYS A CA 1
ATOM 5410 C C . LYS A 1 676 ? -18.578 45.062 -9.18 1 97.69 676 LYS A C 1
ATOM 5412 O O . LYS A 1 676 ? -18.891 45.406 -8.039 1 97.69 676 LYS A O 1
ATOM 5417 N N . TYR A 1 677 ? -17.359 44.812 -9.602 1 98.19 677 TYR A N 1
ATOM 5418 C CA . TYR A 1 677 ? -16.266 44.938 -8.656 1 98.19 677 TYR A CA 1
ATOM 5419 C C . TYR A 1 677 ? -15.258 45.969 -9.125 1 98.19 677 TYR A C 1
ATOM 5421 O O . TYR A 1 677 ? -14.852 45.969 -10.289 1 98.19 677 TYR A O 1
ATOM 5429 N N . GLN A 1 678 ? -14.844 46.875 -8.273 1 98.12 678 GLN A N 1
ATOM 5430 C CA . GLN A 1 678 ? -13.656 47.719 -8.477 1 98.12 678 GLN A CA 1
ATOM 5431 C C . GLN A 1 678 ? -12.383 46.969 -8.094 1 98.12 678 GLN A C 1
ATOM 5433 O O . GLN A 1 678 ? -12.312 46.375 -7.016 1 98.12 678 GLN A O 1
ATOM 5438 N N . LEU A 1 679 ? -11.422 46.969 -8.984 1 97.25 679 LEU A N 1
ATOM 5439 C CA . LEU A 1 679 ? -10.164 46.281 -8.742 1 97.25 679 LEU A CA 1
ATOM 5440 C C . LEU A 1 679 ? -9.117 47.25 -8.172 1 97.25 679 LEU A C 1
ATOM 5442 O O . LEU A 1 679 ? -8.953 48.344 -8.672 1 97.25 679 LEU A O 1
ATOM 5446 N N . ILE A 1 680 ? -8.531 46.812 -7.113 1 97.19 680 ILE A N 1
ATOM 5447 C CA . ILE A 1 680 ? -7.516 47.594 -6.441 1 97.19 680 ILE A CA 1
ATOM 5448 C C . ILE A 1 680 ? -6.191 46.844 -6.414 1 97.19 680 ILE A C 1
ATOM 5450 O O . ILE A 1 680 ? -6.125 45.719 -5.926 1 97.19 680 ILE A O 1
ATOM 5454 N N . ASP A 1 681 ? -5.133 47.469 -6.953 1 97.12 681 ASP A N 1
ATOM 5455 C CA . ASP A 1 681 ? -3.785 46.906 -6.848 1 97.12 681 ASP A CA 1
ATOM 5456 C C . ASP A 1 681 ? -3.262 47.031 -5.418 1 97.12 681 ASP A C 1
ATOM 5458 O O . ASP A 1 681 ? -2.953 48.125 -4.941 1 97.12 681 ASP A O 1
ATOM 5462 N N . LEU A 1 682 ? -3.133 45.938 -4.793 1 96.88 682 LEU A N 1
ATOM 5463 C CA . LEU A 1 682 ? -2.797 45.906 -3.375 1 96.88 682 LEU A CA 1
ATOM 5464 C C . LEU A 1 682 ? -1.316 46.188 -3.162 1 96.88 682 LEU A C 1
ATOM 5466 O O . LEU A 1 682 ? -0.933 46.75 -2.131 1 96.88 682 LEU A O 1
ATOM 5470 N N . THR A 1 683 ? -0.474 45.812 -4.145 1 96.19 683 THR A N 1
ATOM 5471 C CA . THR A 1 683 ? 0.965 45.875 -3.916 1 96.19 683 THR A CA 1
ATOM 5472 C C . THR A 1 683 ? 1.675 46.5 -5.117 1 96.19 683 THR A C 1
ATOM 5474 O O . THR A 1 683 ? 2.645 45.906 -5.629 1 96.19 683 THR A O 1
ATOM 5477 N N . PRO A 1 684 ? 1.268 47.625 -5.516 1 94.38 684 PRO A N 1
ATOM 5478 C CA . PRO A 1 684 ? 2.014 48.25 -6.609 1 94.38 684 PRO A CA 1
ATOM 5479 C C . PRO A 1 684 ? 3.48 48.5 -6.258 1 94.38 684 PRO A C 1
ATOM 5481 O O . PRO A 1 684 ? 3.799 48.844 -5.113 1 94.38 684 PRO A O 1
ATOM 5484 N N . LEU A 1 685 ? 4.352 48.344 -7.219 1 87.06 685 LEU A N 1
ATOM 5485 C CA . LEU A 1 685 ? 5.777 48.562 -6.984 1 87.06 685 LEU A CA 1
ATOM 5486 C C . LEU A 1 685 ? 6.047 49.969 -6.484 1 87.06 685 LEU A C 1
ATOM 5488 O O . LEU A 1 685 ? 6.914 50.188 -5.633 1 87.06 685 LEU A O 1
ATOM 5492 N N . SER A 1 686 ? 5.387 50.875 -7.07 1 86.94 686 SER A N 1
ATOM 5493 C CA . SER A 1 686 ? 5.418 52.25 -6.594 1 86.94 686 SER A CA 1
ATOM 5494 C C . SER A 1 686 ? 4.008 52.781 -6.398 1 86.94 686 SER A C 1
ATOM 5496 O O . SER A 1 686 ? 3.096 52.469 -7.156 1 86.94 686 SER A O 1
ATOM 5498 N N . LYS A 1 687 ? 3.898 53.562 -5.355 1 84.5 687 LYS A N 1
ATOM 5499 C CA . LYS A 1 687 ? 2.596 54.094 -4.973 1 84.5 687 LYS A CA 1
ATOM 5500 C C . LYS A 1 687 ? 1.902 54.75 -6.164 1 84.5 687 LYS A C 1
ATOM 5502 O O . LYS A 1 687 ? 0.677 54.688 -6.289 1 84.5 687 LYS A O 1
ATOM 5507 N N . ASN A 1 688 ? 2.74 55.281 -6.977 1 86.94 688 ASN A N 1
ATOM 5508 C CA . ASN A 1 688 ? 2.166 56.094 -8.039 1 86.94 688 ASN A CA 1
ATOM 5509 C C . ASN A 1 688 ? 2.068 55.312 -9.352 1 86.94 688 ASN A C 1
ATOM 5511 O O . ASN A 1 688 ? 1.724 55.875 -10.391 1 86.94 688 ASN A O 1
ATOM 5515 N N . LYS A 1 689 ? 2.275 54 -9.328 1 89.62 689 LYS A N 1
ATOM 5516 C CA . LYS A 1 689 ? 2.221 53.219 -10.562 1 89.62 689 LYS A CA 1
ATOM 5517 C C . LYS A 1 689 ? 1.536 51.875 -10.336 1 89.62 689 LYS A C 1
ATOM 5519 O O . LYS A 1 689 ? 2.146 50.844 -10.531 1 89.62 689 LYS A O 1
ATOM 5524 N N . PRO A 1 690 ? 0.303 51.969 -10.039 1 93.62 690 PRO A N 1
ATOM 5525 C CA . PRO A 1 690 ? -0.44 50.719 -9.938 1 93.62 690 PRO A CA 1
ATOM 5526 C C . PRO A 1 690 ? -0.611 50 -11.289 1 93.62 690 PRO A C 1
ATOM 5528 O O . PRO A 1 690 ? -0.325 50.594 -12.336 1 93.62 690 PRO A O 1
ATOM 5531 N N . CYS A 1 691 ? -0.965 48.781 -11.25 1 93.25 691 CYS A N 1
ATOM 5532 C CA . CYS A 1 691 ? -1.156 48.031 -12.5 1 93.25 691 CYS A CA 1
ATOM 5533 C C . CYS A 1 691 ? -2.328 48.594 -13.289 1 93.25 691 CYS A C 1
ATOM 5535 O O . CYS A 1 691 ? -3.088 49.438 -12.781 1 93.25 691 CYS A O 1
ATOM 5537 N N . SER A 1 692 ? -2.52 48.125 -14.508 1 91.88 692 SER A N 1
ATOM 5538 C CA . SER A 1 692 ? -3.482 48.688 -15.445 1 91.88 692 SER A CA 1
ATOM 5539 C C . SER A 1 692 ? -4.914 48.406 -15.023 1 91.88 692 SER A C 1
ATOM 5541 O O . SER A 1 692 ? -5.855 49.062 -15.469 1 91.88 692 SER A O 1
ATOM 5543 N N . LEU A 1 693 ? -5.074 47.469 -14.094 1 93.94 693 LEU A N 1
ATOM 5544 C CA . LEU A 1 693 ? -6.414 47.062 -13.68 1 93.94 693 LEU A CA 1
ATOM 5545 C C . LEU A 1 693 ? -6.895 47.875 -12.492 1 93.94 693 LEU A C 1
ATOM 5547 O O . LEU A 1 693 ? -8.078 47.875 -12.172 1 93.94 693 LEU A O 1
ATOM 5551 N N . HIS A 1 694 ? -6.008 48.562 -11.953 1 95.75 694 HIS A N 1
ATOM 5552 C CA . HIS A 1 694 ? -6.352 49.344 -10.766 1 95.75 694 HIS A CA 1
ATOM 5553 C C . HIS A 1 694 ? -7.484 50.312 -11.062 1 95.75 694 HIS A C 1
ATOM 5555 O O . HIS A 1 694 ? -7.434 51.062 -12.047 1 95.75 694 HIS A O 1
ATOM 5561 N N . ASN A 1 695 ? -8.477 50.281 -10.312 1 95.44 695 ASN A N 1
ATOM 5562 C CA . ASN A 1 695 ? -9.641 51.156 -10.32 1 95.44 695 ASN A CA 1
ATOM 5563 C C . ASN A 1 695 ? -10.586 50.844 -11.469 1 95.44 695 ASN A C 1
ATOM 5565 O O . ASN A 1 695 ? -11.57 51.562 -11.695 1 95.44 695 ASN A O 1
ATOM 5569 N N . LYS A 1 696 ? -10.289 49.812 -12.195 1 96.19 696 LYS A N 1
ATOM 5570 C CA . LYS A 1 696 ? -11.266 49.375 -13.18 1 96.19 696 LYS A CA 1
ATOM 5571 C C . LYS A 1 696 ? -12.461 48.688 -12.5 1 96.19 696 LYS A C 1
ATOM 5573 O O . LYS A 1 696 ? -12.32 48.125 -11.422 1 96.19 696 LYS A O 1
ATOM 5578 N N . ILE A 1 697 ? -13.57 48.906 -13.047 1 97.5 697 ILE A N 1
ATOM 5579 C CA . ILE A 1 697 ? -14.797 48.281 -12.578 1 97.5 697 ILE A CA 1
ATOM 5580 C C . ILE A 1 697 ? -15.25 47.219 -13.578 1 97.5 697 ILE A C 1
ATOM 5582 O O . ILE A 1 697 ? -15.508 47.531 -14.742 1 97.5 697 ILE A O 1
ATOM 5586 N N . ILE A 1 698 ? -15.32 46.031 -13.18 1 97.12 698 ILE A N 1
ATOM 5587 C CA . ILE A 1 698 ? -15.648 44.906 -14.055 1 97.12 698 ILE A CA 1
ATOM 5588 C C . ILE A 1 698 ? -16.703 44.031 -13.383 1 97.12 698 ILE A C 1
ATOM 5590 O O . ILE A 1 698 ? -16.688 43.844 -12.156 1 97.12 698 ILE A O 1
ATOM 5594 N N . SER A 1 699 ? -17.641 43.438 -14.109 1 96.44 699 SER A N 1
ATOM 5595 C CA . SER A 1 699 ? -18.688 42.594 -13.539 1 96.44 699 SER A CA 1
ATOM 5596 C C . SER A 1 699 ? -18.125 41.25 -13.117 1 96.44 699 SER A C 1
ATOM 5598 O O . SER A 1 699 ? -17.203 40.719 -13.742 1 96.44 699 SER A O 1
ATOM 5600 N N . GLY A 1 700 ? -18.797 40.75 -12.102 1 97.06 700 GLY A N 1
ATOM 5601 C CA . GLY A 1 700 ? -18.438 39.406 -11.711 1 97.06 700 GLY A CA 1
ATOM 5602 C C . GLY A 1 700 ? -18.609 38.375 -12.828 1 97.06 700 GLY A C 1
ATOM 5603 O O . GLY A 1 700 ? -17.828 37.438 -12.953 1 97.06 700 GLY A O 1
ATOM 5604 N N . LYS A 1 701 ? -19.594 38.531 -13.633 1 95.69 701 LYS A N 1
ATOM 5605 C CA . LYS A 1 701 ? -19.844 37.656 -14.773 1 95.69 701 LYS A CA 1
ATOM 5606 C C . LYS A 1 701 ? -18.641 37.625 -15.711 1 95.69 701 LYS A C 1
ATOM 5608 O O . LYS A 1 701 ? -18.172 36.531 -16.078 1 95.69 701 LYS A O 1
ATOM 5613 N N . ILE A 1 702 ? -18.125 38.75 -16.078 1 94.06 702 ILE A N 1
ATOM 5614 C CA . ILE A 1 702 ? -17 38.812 -17.016 1 94.06 702 ILE A CA 1
ATOM 5615 C C . ILE A 1 702 ? -15.75 38.25 -16.359 1 94.06 702 ILE A C 1
ATOM 5617 O O . ILE A 1 702 ? -15 37.5 -17 1 94.06 702 ILE A O 1
ATOM 5621 N N . LEU A 1 703 ? -15.523 38.531 -15.094 1 96.62 703 LEU A N 1
ATOM 5622 C CA . LEU A 1 703 ? -14.344 38.062 -14.383 1 96.62 703 LEU A CA 1
ATOM 5623 C C . LEU A 1 703 ? -14.352 36.531 -14.273 1 96.62 703 LEU A C 1
ATOM 5625 O O . LEU A 1 703 ? -13.289 35.906 -14.305 1 96.62 703 LEU A O 1
ATOM 5629 N N . MET A 1 704 ? -15.516 35.906 -14.172 1 96.44 704 MET A N 1
ATOM 5630 C CA . MET A 1 704 ? -15.617 34.469 -13.969 1 96.44 704 MET A CA 1
ATOM 5631 C C . MET A 1 704 ? -15.688 33.719 -15.312 1 96.44 704 MET A C 1
ATOM 5633 O O . MET A 1 704 ? -15.211 32.594 -15.43 1 96.44 704 MET A O 1
ATOM 5637 N N . GLU A 1 705 ? -16.172 34.344 -16.375 1 91.88 705 GLU A N 1
ATOM 5638 C CA . GLU A 1 705 ? -16.344 33.688 -17.672 1 91.88 705 GLU A CA 1
ATOM 5639 C C . GLU A 1 705 ? -15.109 33.906 -18.547 1 91.88 705 GLU A C 1
ATOM 5641 O O . GLU A 1 705 ? -14.68 33 -19.25 1 91.88 705 GLU A O 1
ATOM 5646 N N . LYS A 1 706 ? -14.57 35.125 -18.547 1 89.56 706 LYS A N 1
ATOM 5647 C CA . LYS A 1 706 ? -13.453 35.469 -19.438 1 89.56 706 LYS A CA 1
ATOM 5648 C C . LYS A 1 706 ? -12.156 35.625 -18.641 1 89.56 706 LYS A C 1
ATOM 5650 O O . LYS A 1 706 ? -11.094 35.219 -19.109 1 89.56 706 LYS A O 1
ATOM 5655 N N . GLY A 1 707 ? -12.289 36.156 -17.438 1 94.5 707 GLY A N 1
ATOM 5656 C CA . GLY A 1 707 ? -11.125 36.281 -16.578 1 94.5 707 GLY A CA 1
ATOM 5657 C C . GLY A 1 707 ? -10.273 37.5 -16.938 1 94.5 707 GLY A C 1
ATOM 5658 O O . GLY A 1 707 ? -10.781 38.5 -17.422 1 94.5 707 GLY A O 1
ATOM 5659 N N . ILE A 1 708 ? -9.062 37.469 -16.531 1 93.56 708 ILE A N 1
ATOM 5660 C CA . ILE A 1 708 ? -8.109 38.531 -16.812 1 93.56 708 ILE A CA 1
ATOM 5661 C C . ILE A 1 708 ? -6.922 37.969 -17.594 1 93.56 708 ILE A C 1
ATOM 5663 O O . ILE A 1 708 ? -6.535 36.812 -17.391 1 93.56 708 ILE A O 1
ATOM 5667 N N . ALA A 1 709 ? -6.41 38.781 -18.438 1 91.88 709 ALA A N 1
ATOM 5668 C CA . ALA A 1 709 ? -5.223 38.406 -19.203 1 91.88 709 ALA A CA 1
ATOM 5669 C C . ALA A 1 709 ? -3.951 38.656 -18.406 1 91.88 709 ALA A C 1
ATOM 5671 O O . ALA A 1 709 ? -3.578 39.812 -18.203 1 91.88 709 ALA A O 1
ATOM 5672 N N . LEU A 1 710 ? -3.252 37.688 -18.047 1 91.5 710 LEU A N 1
ATOM 5673 C CA . LEU A 1 710 ? -2.055 37.812 -17.219 1 91.5 710 LEU A CA 1
ATOM 5674 C C . LEU A 1 710 ? -0.855 38.219 -18.062 1 91.5 710 LEU A C 1
ATOM 5676 O O . LEU A 1 710 ? 0.095 38.812 -17.547 1 91.5 710 LEU A O 1
ATOM 5680 N N . GLN A 1 711 ? -0.927 37.875 -19.312 1 87.06 711 GLN A N 1
ATOM 5681 C CA . GLN A 1 711 ? 0.194 38.125 -20.219 1 87.06 711 GLN A CA 1
ATOM 5682 C C . GLN A 1 711 ? 0.606 39.594 -20.188 1 87.06 711 GLN A C 1
ATOM 5684 O O . GLN A 1 711 ? 1.791 39.906 -20.312 1 87.06 711 GLN A O 1
ATOM 5689 N N . THR A 1 712 ? -0.304 40.469 -20.031 1 85.25 712 THR A N 1
ATOM 5690 C CA . THR A 1 712 ? -0.016 41.906 -20.078 1 85.25 712 THR A CA 1
ATOM 5691 C C . THR A 1 712 ? 0.356 42.438 -18.688 1 85.25 712 THR A C 1
ATOM 5693 O O . THR A 1 712 ? 0.918 43.5 -18.547 1 85.25 712 THR A O 1
ATOM 5696 N N . LEU A 1 713 ? 0.03 41.625 -17.703 1 90.25 713 LEU A N 1
ATOM 5697 C CA . LEU A 1 713 ? 0.227 42.094 -16.328 1 90.25 713 LEU A CA 1
ATOM 5698 C C . LEU A 1 713 ? 1.525 41.531 -15.758 1 90.25 713 LEU A C 1
ATOM 5700 O O . LEU A 1 713 ? 2.178 42.188 -14.938 1 90.25 713 LEU A O 1
ATOM 5704 N N . LEU A 1 714 ? 1.885 40.312 -16.125 1 92.81 714 LEU A N 1
ATOM 5705 C CA . LEU A 1 714 ? 3.08 39.625 -15.625 1 92.81 714 LEU A CA 1
ATOM 5706 C C . LEU A 1 714 ? 4.133 39.5 -16.734 1 92.81 714 LEU A C 1
ATOM 5708 O O . LEU A 1 714 ? 4.184 38.5 -17.438 1 92.81 714 LEU A O 1
ATOM 5712 N N . LYS A 1 715 ? 5.031 40.375 -16.766 1 87.25 715 LYS A N 1
ATOM 5713 C CA . LYS A 1 715 ? 5.891 40.531 -17.938 1 87.25 715 LYS A CA 1
ATOM 5714 C C . LYS A 1 715 ? 7.266 39.906 -17.688 1 87.25 715 LYS A C 1
ATOM 5716 O O . LYS A 1 715 ? 8 39.625 -18.641 1 87.25 715 LYS A O 1
ATOM 5721 N N . ASN A 1 716 ? 7.664 39.75 -16.484 1 89.19 716 ASN A N 1
ATOM 5722 C CA . ASN A 1 716 ? 8.992 39.25 -16.156 1 89.19 716 ASN A CA 1
ATOM 5723 C C . ASN A 1 716 ? 8.922 37.969 -15.305 1 89.19 716 ASN A C 1
ATOM 5725 O O . ASN A 1 716 ? 7.867 37.656 -14.75 1 89.19 716 ASN A O 1
ATOM 5729 N N . GLU A 1 717 ? 10.062 37.281 -15.305 1 90.19 717 GLU A N 1
ATOM 5730 C CA . GLU A 1 717 ? 10.164 36.156 -14.391 1 90.19 717 GLU A CA 1
ATOM 5731 C C . GLU A 1 717 ? 9.992 36.594 -12.945 1 90.19 717 GLU A C 1
ATOM 5733 O O . GLU A 1 717 ? 10.547 37.625 -12.531 1 90.19 717 GLU A O 1
ATOM 5738 N N . TYR A 1 718 ? 9.125 35.906 -12.273 1 94.81 718 TYR A N 1
ATOM 5739 C CA . TYR A 1 718 ? 8.828 36.156 -10.867 1 94.81 718 TYR A CA 1
ATOM 5740 C C . TYR A 1 718 ? 8.086 37.469 -10.68 1 94.81 718 TYR A C 1
ATOM 5742 O O . TYR A 1 718 ? 8.312 38.188 -9.703 1 94.81 718 TYR A O 1
ATOM 5750 N N . SER A 1 719 ? 7.387 37.875 -11.664 1 94.75 719 SER A N 1
ATOM 5751 C CA . SER A 1 719 ? 6.395 38.906 -11.453 1 94.75 719 SER A CA 1
ATOM 5752 C C . SER A 1 719 ? 5.125 38.344 -10.82 1 94.75 719 SER A C 1
ATOM 5754 O O . SER A 1 719 ? 4.848 37.156 -10.93 1 94.75 719 SER A O 1
ATOM 5756 N N . SER A 1 720 ? 4.367 39.219 -10.102 1 97 720 SER A N 1
ATOM 5757 C CA . SER A 1 720 ? 3.135 38.812 -9.43 1 97 720 SER A CA 1
ATOM 5758 C C . SER A 1 720 ? 2.135 39.969 -9.367 1 97 720 SER A C 1
ATOM 5760 O O . SER A 1 720 ? 2.494 41.125 -9.609 1 97 720 SER A O 1
ATOM 5762 N N . ILE A 1 721 ? 0.921 39.562 -9.117 1 95.88 721 ILE A N 1
ATOM 5763 C CA . ILE A 1 721 ? -0.119 40.594 -8.938 1 95.88 721 ILE A CA 1
ATOM 5764 C C . ILE A 1 721 ? -1.058 40.156 -7.809 1 95.88 721 ILE A C 1
ATOM 5766 O O . ILE A 1 721 ? -1.339 38.969 -7.648 1 95.88 721 ILE A O 1
ATOM 5770 N N . ALA A 1 722 ? -1.434 41.062 -6.957 1 98 722 ALA A N 1
ATOM 5771 C CA . ALA A 1 722 ? -2.441 40.938 -5.906 1 98 722 ALA A CA 1
ATOM 5772 C C . ALA A 1 722 ? -3.506 42 -6.023 1 98 722 ALA A C 1
ATOM 5774 O O . ALA A 1 722 ? -3.191 43.188 -5.957 1 98 722 ALA A O 1
ATOM 5775 N N . LEU A 1 723 ? -4.75 41.531 -6.219 1 97.81 723 LEU A N 1
ATOM 5776 C CA . LEU A 1 723 ? -5.844 42.5 -6.418 1 97.81 723 LEU A CA 1
ATOM 5777 C C . LEU A 1 723 ? -6.93 42.281 -5.367 1 97.81 723 LEU A C 1
ATOM 5779 O O . LEU A 1 723 ? -7.289 41.156 -5.047 1 97.81 723 LEU A O 1
ATOM 5783 N N . GLU A 1 724 ? -7.395 43.375 -4.867 1 98.56 724 GLU A N 1
ATOM 5784 C CA . GLU A 1 724 ? -8.648 43.312 -4.125 1 98.56 724 GLU A CA 1
ATOM 5785 C C . GLU A 1 724 ? -9.836 43.656 -5.023 1 98.56 724 GLU A C 1
ATOM 5787 O O . GLU A 1 724 ? -9.75 44.594 -5.84 1 98.56 724 GLU A O 1
ATOM 5792 N N . LEU A 1 725 ? -10.836 42.906 -4.996 1 98.38 725 LEU A N 1
ATOM 5793 C CA . LEU A 1 725 ? -12.109 43.219 -5.637 1 98.38 725 LEU A CA 1
ATOM 5794 C C . LEU A 1 725 ? -13.133 43.719 -4.617 1 98.38 725 LEU A C 1
ATOM 5796 O O . LEU A 1 725 ? -13.414 43.031 -3.633 1 98.38 725 LEU A O 1
ATOM 5800 N N . GLN A 1 726 ? -13.68 44.875 -4.844 1 98.06 726 GLN A N 1
ATOM 5801 C CA . GLN A 1 726 ? -14.703 45.438 -3.977 1 98.06 726 GLN A CA 1
ATOM 5802 C C . GLN A 1 726 ? -15.992 45.719 -4.742 1 98.06 726 GLN A C 1
ATOM 5804 O O . GLN A 1 726 ? -15.977 46.375 -5.793 1 98.06 726 GLN A O 1
ATOM 5809 N N . GLU A 1 727 ? -17.031 45.219 -4.23 1 97.69 727 GLU A N 1
ATOM 5810 C CA . GLU A 1 727 ? -18.312 45.5 -4.879 1 97.69 727 GLU A CA 1
ATOM 5811 C C . GLU A 1 727 ? -18.594 47 -4.965 1 97.69 727 GLU A C 1
ATOM 5813 O O . GLU A 1 727 ? -18.344 47.719 -4.012 1 97.69 727 GLU A O 1
ATOM 5818 N N . VAL A 1 728 ? -19 47.344 -6.109 1 95.62 728 VAL A N 1
ATOM 5819 C CA . VAL A 1 728 ? -19.469 48.719 -6.277 1 95.62 728 VAL A CA 1
ATOM 5820 C C . VAL A 1 728 ? -20.984 48.719 -6.449 1 95.62 728 VAL A C 1
ATOM 5822 O O . VAL A 1 728 ? -21.547 47.906 -7.188 1 95.62 728 VAL A O 1
ATOM 5825 N N . LYS A 1 729 ? -21.781 49.469 -5.594 1 84.31 729 LYS A N 1
ATOM 5826 C CA . LYS A 1 729 ? -23.234 49.531 -5.684 1 84.31 729 LYS A CA 1
ATOM 5827 C C . LYS A 1 729 ? -23.656 50.562 -6.734 1 84.31 729 LYS A C 1
ATOM 5829 O O . LYS A 1 729 ? -22.969 51.562 -6.949 1 84.31 729 LYS A O 1
ATOM 5834 N N . MET B 1 1 ? 60.594 -51.469 28.141 1 25.44 1 MET B N 1
ATOM 5835 C CA . MET B 1 1 ? 60.812 -50.188 27.5 1 25.44 1 MET B CA 1
ATOM 5836 C C . MET B 1 1 ? 59.5 -49.625 26.938 1 25.44 1 MET B C 1
ATOM 5838 O O . MET B 1 1 ? 58.938 -50.188 26.016 1 25.44 1 MET B O 1
ATOM 5842 N N . LYS B 1 2 ? 58.656 -49.094 27.891 1 33.75 2 LYS B N 1
ATOM 5843 C CA . LYS B 1 2 ? 57.344 -48.5 28.031 1 33.75 2 LYS B CA 1
ATOM 5844 C C . LYS B 1 2 ? 57.219 -47.25 27.141 1 33.75 2 LYS B C 1
ATOM 5846 O O . LYS B 1 2 ? 57.906 -46.25 27.359 1 33.75 2 LYS B O 1
ATOM 5851 N N . THR B 1 3 ? 56.969 -47.438 25.797 1 30.06 3 THR B N 1
ATOM 5852 C CA . THR B 1 3 ? 56.906 -46.438 24.719 1 30.06 3 THR B CA 1
ATOM 5853 C C . THR B 1 3 ? 55.844 -45.375 25.016 1 30.06 3 THR B C 1
ATOM 5855 O O . THR B 1 3 ? 54.688 -45.719 25.203 1 30.06 3 THR B O 1
ATOM 5858 N N . LYS B 1 4 ? 56.312 -44.281 25.703 1 34.47 4 LYS B N 1
ATOM 5859 C CA . LYS B 1 4 ? 55.562 -43.062 26.031 1 34.47 4 LYS B CA 1
ATOM 5860 C C . LYS B 1 4 ? 54.938 -42.438 24.781 1 34.47 4 LYS B C 1
ATOM 5862 O O . LYS B 1 4 ? 55.656 -42.094 23.828 1 34.47 4 LYS B O 1
ATOM 5867 N N . SER B 1 5 ? 53.594 -42.75 24.453 1 31.41 5 SER B N 1
ATOM 5868 C CA . SER B 1 5 ? 52.781 -42.219 23.391 1 31.41 5 SER B CA 1
ATOM 5869 C C . SER B 1 5 ? 52.594 -40.719 23.516 1 31.41 5 SER B C 1
ATOM 5871 O O . SER B 1 5 ? 52.094 -40.219 24.547 1 31.41 5 SER B O 1
ATOM 5873 N N . TYR B 1 6 ? 53.594 -39.906 23.109 1 31.86 6 TYR B N 1
ATOM 5874 C CA . TYR B 1 6 ? 53.438 -38.438 23.125 1 31.86 6 TYR B CA 1
ATOM 5875 C C . TYR B 1 6 ? 52.219 -38 22.328 1 31.86 6 TYR B C 1
ATOM 5877 O O . TYR B 1 6 ? 52.125 -38.344 21.141 1 31.86 6 TYR B O 1
ATOM 5885 N N . LEU B 1 7 ? 51.125 -37.656 23.016 1 31.5 7 LEU B N 1
ATOM 5886 C CA . LEU B 1 7 ? 49.906 -37.031 22.547 1 31.5 7 LEU B CA 1
ATOM 5887 C C . LEU B 1 7 ? 50.188 -35.656 21.938 1 31.5 7 LEU B C 1
ATOM 5889 O O . LEU B 1 7 ? 50.625 -34.75 22.656 1 31.5 7 LEU B O 1
ATOM 5893 N N . LEU B 1 8 ? 50.656 -35.562 20.703 1 31.3 8 LEU B N 1
ATOM 5894 C CA . LEU B 1 8 ? 50.75 -34.281 20 1 31.3 8 LEU B CA 1
ATOM 5895 C C . LEU B 1 8 ? 49.375 -33.625 19.953 1 31.3 8 LEU B C 1
ATOM 5897 O O . LEU B 1 8 ? 48.438 -34.156 19.328 1 31.3 8 LEU B O 1
ATOM 5901 N N . LEU B 1 9 ? 49.062 -32.812 20.938 1 31.11 9 LEU B N 1
ATOM 5902 C CA . LEU B 1 9 ? 47.938 -31.906 20.922 1 31.11 9 LEU B CA 1
ATOM 5903 C C . LEU B 1 9 ? 48.062 -30.875 19.812 1 31.11 9 LEU B C 1
ATOM 5905 O O . LEU B 1 9 ? 49 -30.062 19.828 1 31.11 9 LEU B O 1
ATOM 5909 N N . THR B 1 10 ? 47.781 -31.141 18.578 1 29.05 10 THR B N 1
ATOM 5910 C CA . THR B 1 10 ? 47.719 -30.109 17.547 1 29.05 10 THR B CA 1
ATOM 5911 C C . THR B 1 10 ? 46.719 -29.031 17.906 1 29.05 10 THR B C 1
ATOM 5913 O O . THR B 1 10 ? 45.531 -29.312 18.125 1 29.05 10 THR B O 1
ATOM 5916 N N . ALA B 1 11 ? 47.188 -27.922 18.422 1 32.41 11 ALA B N 1
ATOM 5917 C CA . ALA B 1 11 ? 46.469 -26.656 18.609 1 32.41 11 ALA B CA 1
ATOM 5918 C C . ALA B 1 11 ? 45.906 -26.141 17.297 1 32.41 11 ALA B C 1
ATOM 5920 O O . ALA B 1 11 ? 46.656 -25.734 16.406 1 32.41 11 ALA B O 1
ATOM 5921 N N . LEU B 1 12 ? 44.875 -26.703 16.797 1 30.83 12 LEU B N 1
ATOM 5922 C CA . LEU B 1 12 ? 44.156 -26.078 15.711 1 30.83 12 LEU B CA 1
ATOM 5923 C C . LEU B 1 12 ? 43.812 -24.625 16.047 1 30.83 12 LEU B C 1
ATOM 5925 O O . LEU B 1 12 ? 43 -24.375 16.953 1 30.83 12 LEU B O 1
ATOM 5929 N N . GLY B 1 13 ? 44.781 -23.734 15.953 1 30.61 13 GLY B N 1
ATOM 5930 C CA . GLY B 1 13 ? 44.5 -22.312 16.031 1 30.61 13 GLY B CA 1
ATOM 5931 C C . GLY B 1 13 ? 43.312 -21.891 15.203 1 30.61 13 GLY B C 1
ATOM 5932 O O . GLY B 1 13 ? 43.219 -22.188 14.008 1 30.61 13 GLY B O 1
ATOM 5933 N N . PHE B 1 14 ? 42.219 -21.719 15.812 1 33.34 14 PHE B N 1
ATOM 5934 C CA . PHE B 1 14 ? 41.094 -20.984 15.258 1 33.34 14 PHE B CA 1
ATOM 5935 C C . PHE B 1 14 ? 41.531 -19.641 14.703 1 33.34 14 PHE B C 1
ATOM 5937 O O . PHE B 1 14 ? 41.906 -18.734 15.461 1 33.34 14 PHE B O 1
ATOM 5944 N N . LEU B 1 15 ? 42.219 -19.609 13.594 1 31.44 15 LEU B N 1
ATOM 5945 C CA . LEU B 1 15 ? 42.406 -18.328 12.93 1 31.44 15 LEU B CA 1
ATOM 5946 C C . LEU B 1 15 ? 41.094 -17.547 12.859 1 31.44 15 LEU B C 1
ATOM 5948 O O . LEU B 1 15 ? 40.156 -17.984 12.203 1 31.44 15 LEU B O 1
ATOM 5952 N N . SER B 1 16 ? 40.812 -16.906 13.859 1 35.88 16 SER B N 1
ATOM 5953 C CA . SER B 1 16 ? 39.844 -15.828 13.719 1 35.88 16 SER B CA 1
ATOM 5954 C C . SER B 1 16 ? 40.125 -14.977 12.492 1 35.88 16 SER B C 1
ATOM 5956 O O . SER B 1 16 ? 41.125 -14.242 12.461 1 35.88 16 SER B O 1
ATOM 5958 N N . SER B 1 17 ? 40 -15.422 11.312 1 39.12 17 SER B N 1
ATOM 5959 C CA . SER B 1 17 ? 40.125 -14.531 10.164 1 39.12 17 SER B CA 1
ATOM 5960 C C . SER B 1 17 ? 39.469 -13.18 10.438 1 39.12 17 SER B C 1
ATOM 5962 O O . SER B 1 17 ? 38.281 -13.117 10.773 1 39.12 17 SER B O 1
ATOM 5964 N N . SER B 1 18 ? 40.125 -12.203 10.906 1 45.94 18 SER B N 1
ATOM 5965 C CA . SER B 1 18 ? 39.75 -10.797 11.031 1 45.94 18 SER B CA 1
ATOM 5966 C C . SER B 1 18 ? 38.938 -10.336 9.836 1 45.94 18 SER B C 1
ATOM 5968 O O . SER B 1 18 ? 39.375 -10.422 8.688 1 45.94 18 SER B O 1
ATOM 5970 N N . LEU B 1 19 ? 37.688 -10.398 9.891 1 57.72 19 LEU B N 1
ATOM 5971 C CA . LEU B 1 19 ? 36.781 -9.945 8.844 1 57.72 19 LEU B CA 1
ATOM 5972 C C . LEU B 1 19 ? 37.031 -8.477 8.5 1 57.72 19 LEU B C 1
ATOM 5974 O O . LEU B 1 19 ? 37.062 -7.625 9.391 1 57.72 19 LEU B O 1
ATOM 5978 N N . PHE B 1 20 ? 37.875 -8.094 7.57 1 71.31 20 PHE B N 1
ATOM 5979 C CA . PHE B 1 20 ? 38.031 -6.762 7 1 71.31 20 PHE B CA 1
ATOM 5980 C C . PHE B 1 20 ? 36.844 -6.426 6.086 1 71.31 20 PHE B C 1
ATOM 5982 O O . PHE B 1 20 ? 36.125 -7.32 5.652 1 71.31 20 PHE B O 1
ATOM 5989 N N . ALA B 1 21 ? 36.688 -5.098 6.082 1 79.56 21 ALA B N 1
ATOM 5990 C CA . ALA B 1 21 ? 35.688 -4.664 5.109 1 79.56 21 ALA B CA 1
ATOM 5991 C C . ALA B 1 21 ? 35.938 -5.293 3.744 1 79.56 21 ALA B C 1
ATOM 5993 O O . ALA B 1 21 ? 37.094 -5.355 3.289 1 79.56 21 ALA B O 1
ATOM 5994 N N . GLN B 1 22 ? 35 -5.93 3.283 1 89.06 22 GLN B N 1
ATOM 5995 C CA . GLN B 1 22 ? 35.156 -6.637 2.014 1 89.06 22 GLN B CA 1
ATOM 5996 C C . GLN B 1 22 ? 33.906 -6.52 1.163 1 89.06 22 GLN B C 1
ATOM 5998 O O . GLN B 1 22 ? 32.781 -6.426 1.695 1 89.06 22 GLN B O 1
ATOM 6003 N N . ASP B 1 23 ? 34.125 -6.34 -0.14 1 94.31 23 ASP B N 1
ATOM 6004 C CA . ASP B 1 23 ? 33.062 -6.395 -1.133 1 94.31 23 ASP B CA 1
ATOM 6005 C C . ASP B 1 23 ? 32.844 -7.824 -1.624 1 94.31 23 ASP B C 1
ATOM 6007 O O . ASP B 1 23 ? 33.812 -8.547 -1.902 1 94.31 23 ASP B O 1
ATOM 6011 N N . TYR B 1 24 ? 31.625 -8.227 -1.632 1 96.31 24 TYR B N 1
ATOM 6012 C CA . TYR B 1 24 ? 31.266 -9.547 -2.121 1 96.31 24 TYR B CA 1
ATOM 6013 C C . TYR B 1 24 ? 30.359 -9.453 -3.336 1 96.31 24 TYR B C 1
ATOM 6015 O O . TYR B 1 24 ? 29.359 -8.719 -3.312 1 96.31 24 TYR B O 1
ATOM 6023 N N . LEU B 1 25 ? 30.734 -10.18 -4.367 1 96.56 25 LEU B N 1
ATOM 6024 C CA . LEU B 1 25 ? 29.922 -10.234 -5.574 1 96.56 25 LEU B CA 1
ATOM 6025 C C . LEU B 1 25 ? 29.125 -11.523 -5.637 1 96.56 25 LEU B C 1
ATOM 6027 O O . LEU B 1 25 ? 29.672 -12.609 -5.426 1 96.56 25 LEU B O 1
ATOM 6031 N N . VAL B 1 26 ? 27.828 -11.43 -5.805 1 98.12 26 VAL B N 1
ATOM 6032 C CA . VAL B 1 26 ? 26.938 -12.523 -6.191 1 98.12 26 VAL B CA 1
ATOM 6033 C C . VAL B 1 26 ? 26.531 -12.359 -7.656 1 98.12 26 VAL B C 1
ATOM 6035 O O . VAL B 1 26 ? 25.781 -11.445 -8 1 98.12 26 VAL B O 1
ATOM 6038 N N . SER B 1 27 ? 26.984 -13.297 -8.508 1 97.62 27 SER B N 1
ATOM 6039 C CA . SER B 1 27 ? 26.844 -13.023 -9.938 1 97.62 27 SER B CA 1
ATOM 6040 C C . SER B 1 27 ? 26.234 -14.219 -10.664 1 97.62 27 SER B C 1
ATOM 6042 O O . SER B 1 27 ? 26.453 -15.367 -10.289 1 97.62 27 SER B O 1
ATOM 6044 N N . THR B 1 28 ? 25.422 -13.93 -11.562 1 97.88 28 THR B N 1
ATOM 6045 C CA . THR B 1 28 ? 24.969 -14.844 -12.609 1 97.88 28 THR B CA 1
ATOM 6046 C C . THR B 1 28 ? 25.656 -14.523 -13.93 1 97.88 28 THR B C 1
ATOM 6048 O O . THR B 1 28 ? 26.547 -13.672 -13.992 1 97.88 28 THR B O 1
ATOM 6051 N N . PRO B 1 29 ? 25.266 -15.219 -15.016 1 96.75 29 PRO B N 1
ATOM 6052 C CA . PRO B 1 29 ? 25.891 -14.922 -16.297 1 96.75 29 PRO B CA 1
ATOM 6053 C C . PRO B 1 29 ? 25.703 -13.469 -16.734 1 96.75 29 PRO B C 1
ATOM 6055 O O . PRO B 1 29 ? 26.594 -12.883 -17.344 1 96.75 29 PRO B O 1
ATOM 6058 N N . ASN B 1 30 ? 24.562 -12.852 -16.297 1 97.38 30 ASN B N 1
ATOM 6059 C CA . ASN B 1 30 ? 24.281 -11.531 -16.859 1 97.38 30 ASN B CA 1
ATOM 6060 C C . ASN B 1 30 ? 23.938 -10.516 -15.781 1 97.38 30 ASN B C 1
ATOM 6062 O O . ASN B 1 30 ? 23.656 -9.359 -16.078 1 97.38 30 ASN B O 1
ATOM 6066 N N . THR B 1 31 ? 23.953 -10.891 -14.5 1 97.88 31 THR B N 1
ATOM 6067 C CA . THR B 1 31 ? 23.578 -9.961 -13.438 1 97.88 31 THR B CA 1
ATOM 6068 C C . THR B 1 31 ? 24.562 -10.078 -12.266 1 97.88 31 THR B C 1
ATOM 6070 O O . THR B 1 31 ? 25.219 -11.102 -12.102 1 97.88 31 THR B O 1
ATOM 6073 N N . SER B 1 32 ? 24.703 -9 -11.508 1 98 32 SER B N 1
ATOM 6074 C CA . SER B 1 32 ? 25.516 -9.016 -10.297 1 98 32 SER B CA 1
ATOM 6075 C C . SER B 1 32 ? 24.844 -8.227 -9.18 1 98 32 SER B C 1
ATOM 6077 O O . SER B 1 32 ? 24.25 -7.18 -9.422 1 98 32 SER B O 1
ATOM 6079 N N . LEU B 1 33 ? 24.953 -8.711 -8.023 1 98.25 33 LEU B N 1
ATOM 6080 C CA . LEU B 1 33 ? 24.656 -8.047 -6.758 1 98.25 33 LEU B CA 1
ATOM 6081 C C . LEU B 1 33 ? 25.938 -7.797 -5.973 1 98.25 33 LEU B C 1
ATOM 6083 O O . LEU B 1 33 ? 26.75 -8.711 -5.777 1 98.25 33 LEU B O 1
ATOM 6087 N N . LEU B 1 34 ? 26.172 -6.535 -5.613 1 97.44 34 LEU B N 1
ATOM 6088 C CA . LEU B 1 34 ? 27.359 -6.16 -4.836 1 97.44 34 LEU B CA 1
ATOM 6089 C C . LEU B 1 34 ? 26.984 -5.852 -3.393 1 97.44 34 LEU B C 1
ATOM 6091 O O . LEU B 1 34 ? 26.156 -4.969 -3.135 1 97.44 34 LEU B O 1
ATOM 6095 N N . ILE B 1 35 ? 27.562 -6.574 -2.475 1 97.38 35 ILE B N 1
ATOM 6096 C CA . ILE B 1 35 ? 27.328 -6.441 -1.042 1 97.38 35 ILE B CA 1
ATOM 6097 C C . ILE B 1 35 ? 28.609 -6.016 -0.339 1 97.38 35 ILE B C 1
ATOM 6099 O O . ILE B 1 35 ? 29.688 -6.555 -0.615 1 97.38 35 ILE B O 1
ATOM 6103 N N . LYS B 1 36 ? 28.5 -5.035 0.452 1 96.81 36 LYS B N 1
ATOM 6104 C CA . LYS B 1 36 ? 29.625 -4.613 1.282 1 96.81 36 LYS B CA 1
ATOM 6105 C C . LYS B 1 36 ? 29.438 -5.078 2.725 1 96.81 36 LYS B C 1
ATOM 6107 O O . LYS B 1 36 ? 28.406 -4.824 3.342 1 96.81 36 LYS B O 1
ATOM 6112 N N . ALA B 1 37 ? 30.406 -5.797 3.201 1 95.38 37 ALA B N 1
ATOM 6113 C CA . ALA B 1 37 ? 30.391 -6.281 4.578 1 95.38 37 ALA B CA 1
ATOM 6114 C C . ALA B 1 37 ? 31.609 -5.77 5.352 1 95.38 37 ALA B C 1
ATOM 6116 O O . ALA B 1 37 ? 32.75 -6.016 4.965 1 95.38 37 ALA B O 1
ATOM 6117 N N . THR B 1 38 ? 31.344 -5 6.32 1 92.19 38 THR B N 1
ATOM 6118 C CA . THR B 1 38 ? 32.344 -4.527 7.27 1 92.19 38 THR B CA 1
ATOM 6119 C C . THR B 1 38 ? 32.062 -5.074 8.664 1 92.19 38 THR B C 1
ATOM 6121 O O . THR B 1 38 ? 31.016 -4.797 9.242 1 92.19 38 THR B O 1
ATOM 6124 N N . PRO B 1 39 ? 33.062 -5.824 9.195 1 89.5 39 PRO B N 1
ATOM 6125 C CA . PRO B 1 39 ? 32.812 -6.383 10.523 1 89.5 39 PRO B CA 1
ATOM 6126 C C . PRO B 1 39 ? 32.406 -5.324 11.539 1 89.5 39 PRO B C 1
ATOM 6128 O O . PRO B 1 39 ? 32.969 -4.23 11.57 1 89.5 39 PRO B O 1
ATOM 6131 N N . GLY B 1 40 ? 31.422 -5.664 12.312 1 91.19 40 GLY B N 1
ATOM 6132 C CA . GLY B 1 40 ? 30.922 -4.758 13.344 1 91.19 40 GLY B CA 1
ATOM 6133 C C . GLY B 1 40 ? 29.922 -3.742 12.812 1 91.19 40 GLY B C 1
ATOM 6134 O O . GLY B 1 40 ? 29.391 -2.938 13.578 1 91.19 40 GLY B O 1
ATOM 6135 N N . GLU B 1 41 ? 29.656 -3.779 11.562 1 94.25 41 GLU B N 1
ATOM 6136 C CA . GLU B 1 41 ? 28.688 -2.896 10.938 1 94.25 41 GLU B CA 1
ATOM 6137 C C . GLU B 1 41 ? 27.516 -3.691 10.352 1 94.25 41 GLU B C 1
ATOM 6139 O O . GLU B 1 41 ? 27.422 -4.902 10.555 1 94.25 41 GLU B O 1
ATOM 6144 N N . THR B 1 42 ? 26.594 -2.947 9.82 1 95.12 42 THR B N 1
ATOM 6145 C CA . THR B 1 42 ? 25.5 -3.611 9.117 1 95.12 42 THR B CA 1
ATOM 6146 C C . THR B 1 42 ? 25.922 -3.977 7.695 1 95.12 42 THR B C 1
ATOM 6148 O O . THR B 1 42 ? 26.953 -3.494 7.203 1 95.12 42 THR B O 1
ATOM 6151 N N . VAL B 1 43 ? 25.219 -4.883 7.098 1 96.44 43 VAL B N 1
ATOM 6152 C CA . VAL B 1 43 ? 25.453 -5.27 5.711 1 96.44 43 VAL B CA 1
ATOM 6153 C C . VAL B 1 43 ? 24.844 -4.234 4.773 1 96.44 43 VAL B C 1
ATOM 6155 O O . VAL B 1 43 ? 23.703 -3.82 4.965 1 96.44 43 VAL B O 1
ATOM 6158 N N . LYS B 1 44 ? 25.625 -3.785 3.75 1 97.5 44 LYS B N 1
ATOM 6159 C CA . LYS B 1 44 ? 25.125 -2.791 2.805 1 97.5 44 LYS B CA 1
ATOM 6160 C C . LYS B 1 44 ? 24.984 -3.385 1.406 1 97.5 44 LYS B C 1
ATOM 6162 O O . LYS B 1 44 ? 25.859 -4.109 0.942 1 97.5 44 LYS B O 1
ATOM 6167 N N . ILE B 1 45 ? 23.844 -3.148 0.781 1 97.69 45 ILE B N 1
ATOM 6168 C CA . ILE B 1 45 ? 23.719 -3.377 -0.654 1 97.69 45 ILE B CA 1
ATOM 6169 C C . ILE B 1 45 ? 24.25 -2.174 -1.422 1 97.69 45 ILE B C 1
ATOM 6171 O O . ILE B 1 45 ? 23.812 -1.042 -1.204 1 97.69 45 ILE B O 1
ATOM 6175 N N . GLN B 1 46 ? 25.156 -2.424 -2.369 1 97 46 GLN B N 1
ATOM 6176 C CA . GLN B 1 46 ? 25.812 -1.332 -3.078 1 97 46 GLN B CA 1
ATOM 6177 C C . GLN B 1 46 ? 25.328 -1.243 -4.523 1 97 46 GLN B C 1
ATOM 6179 O O . GLN B 1 46 ? 25.344 -0.165 -5.121 1 97 46 GLN B O 1
ATOM 6184 N N . TYR B 1 47 ? 24.953 -2.473 -5.051 1 95.5 47 TYR B N 1
ATOM 6185 C CA . TYR B 1 47 ? 24.625 -2.525 -6.469 1 95.5 47 TYR B CA 1
ATOM 6186 C C . TYR B 1 47 ? 23.812 -3.77 -6.793 1 95.5 47 TYR B C 1
ATOM 6188 O O . TYR B 1 47 ? 24.047 -4.84 -6.227 1 95.5 47 TYR B O 1
ATOM 6196 N N . TYR B 1 48 ? 22.875 -3.641 -7.68 1 97.56 48 TYR B N 1
ATOM 6197 C CA . TYR B 1 48 ? 22.25 -4.77 -8.359 1 97.56 48 TYR B CA 1
ATOM 6198 C C . TYR B 1 48 ? 21.844 -4.395 -9.781 1 97.56 48 TYR B C 1
ATOM 6200 O O . TYR B 1 48 ? 21.125 -3.412 -10 1 97.56 48 TYR B O 1
ATOM 6208 N N . GLY B 1 49 ? 22.312 -5.113 -10.719 1 95.5 49 GLY B N 1
ATOM 6209 C CA . GLY B 1 49 ? 22.031 -4.832 -12.117 1 95.5 49 GLY B CA 1
ATOM 6210 C C . GLY B 1 49 ? 22.781 -5.746 -13.07 1 95.5 49 GLY B C 1
ATOM 6211 O O . GLY B 1 49 ? 22.875 -6.953 -12.844 1 95.5 49 GLY B O 1
ATOM 6212 N N . SER B 1 50 ? 23.297 -5.105 -14.125 1 95.38 50 SER B N 1
ATOM 6213 C CA . SER B 1 50 ? 24.062 -5.844 -15.117 1 95.38 50 SER B CA 1
ATOM 6214 C C . SER B 1 50 ? 25.328 -6.43 -14.5 1 95.38 50 SER B C 1
ATOM 6216 O O . SER B 1 50 ? 25.875 -5.891 -13.531 1 95.38 50 SER B O 1
ATOM 6218 N N . LYS B 1 51 ? 25.797 -7.453 -15.117 1 97.12 51 LYS B N 1
ATOM 6219 C CA . LYS B 1 51 ? 26.969 -8.156 -14.633 1 97.12 51 LYS B CA 1
ATOM 6220 C C . LYS B 1 51 ? 28.172 -7.223 -14.555 1 97.12 51 LYS B C 1
ATOM 6222 O O . LYS B 1 51 ? 28.422 -6.449 -15.484 1 97.12 51 LYS B O 1
ATOM 6227 N N . ILE B 1 52 ? 28.812 -7.297 -13.422 1 94.94 52 ILE B N 1
ATOM 6228 C CA . ILE B 1 52 ? 30.078 -6.598 -13.266 1 94.94 52 ILE B CA 1
ATOM 6229 C C . ILE B 1 52 ? 31.141 -7.574 -12.766 1 94.94 52 ILE B C 1
ATOM 6231 O O . ILE B 1 52 ? 30.812 -8.633 -12.211 1 94.94 52 ILE B O 1
ATOM 6235 N N . GLU B 1 53 ? 32.375 -7.188 -13.023 1 95.38 53 GLU B N 1
ATOM 6236 C CA . GLU B 1 53 ? 33.5 -7.945 -12.531 1 95.38 53 GLU B CA 1
ATOM 6237 C C . GLU B 1 53 ? 34.156 -7.254 -11.328 1 95.38 53 GLU B C 1
ATOM 6239 O O . GLU B 1 53 ? 33.844 -6.098 -11.031 1 95.38 53 GLU B O 1
ATOM 6244 N N . ASN B 1 54 ? 35 -8.039 -10.703 1 94.62 54 ASN B N 1
ATOM 6245 C CA . ASN B 1 54 ? 35.719 -7.469 -9.562 1 94.62 54 ASN B CA 1
ATOM 6246 C C . ASN B 1 54 ? 36.438 -6.172 -9.93 1 94.62 54 ASN B C 1
ATOM 6248 O O . ASN B 1 54 ? 36.5 -5.238 -9.133 1 94.62 54 ASN B O 1
ATOM 6252 N N . SER B 1 55 ? 36.906 -6.066 -11.094 1 93.31 55 SER B N 1
ATOM 6253 C CA . SER B 1 55 ? 37.656 -4.902 -11.555 1 93.31 55 SER B CA 1
ATOM 6254 C C . SER B 1 55 ? 36.719 -3.695 -11.734 1 93.31 55 SER B C 1
ATOM 6256 O O . SER B 1 55 ? 37.188 -2.559 -11.789 1 93.31 55 SER B O 1
ATOM 6258 N N . ASP B 1 56 ? 35.438 -3.969 -11.766 1 93.19 56 ASP B N 1
ATOM 6259 C CA . ASP B 1 56 ? 34.469 -2.895 -12.008 1 93.19 56 ASP B CA 1
ATOM 6260 C C . ASP B 1 56 ? 34 -2.273 -10.695 1 93.19 56 ASP B C 1
ATOM 6262 O O . ASP B 1 56 ? 33.406 -1.196 -10.688 1 93.19 56 ASP B O 1
ATOM 6266 N N . ILE B 1 57 ? 34.281 -2.877 -9.625 1 94.19 57 ILE B N 1
ATOM 6267 C CA . ILE B 1 57 ? 33.719 -2.506 -8.336 1 94.19 57 ILE B CA 1
ATOM 6268 C C . ILE B 1 57 ? 34.125 -1.081 -7.98 1 94.19 57 ILE B C 1
ATOM 6270 O O . ILE B 1 57 ? 33.281 -0.255 -7.613 1 94.19 57 ILE B O 1
ATOM 6274 N N . GLN B 1 58 ? 35.375 -0.771 -8.102 1 92.31 58 GLN B N 1
ATOM 6275 C CA . GLN B 1 58 ? 35.844 0.569 -7.773 1 92.31 58 GLN B CA 1
ATOM 6276 C C . GLN B 1 58 ? 35.188 1.619 -8.656 1 92.31 58 GLN B C 1
ATOM 6278 O O . GLN B 1 58 ? 34.906 2.74 -8.219 1 92.31 58 GLN B O 1
ATOM 6283 N N . GLY B 1 59 ? 35 1.208 -9.852 1 89.56 59 GLY B N 1
ATOM 6284 C CA . GLY B 1 59 ? 34.281 2.119 -10.75 1 89.56 59 GLY B CA 1
ATOM 6285 C C . GLY B 1 59 ? 32.906 2.48 -10.281 1 89.56 59 GLY B C 1
ATOM 6286 O O . GLY B 1 59 ? 32.469 3.619 -10.445 1 89.56 59 GLY B O 1
ATOM 6287 N N . ILE B 1 60 ? 32.188 1.543 -9.703 1 88.88 60 ILE B N 1
ATOM 6288 C CA . ILE B 1 60 ? 30.844 1.777 -9.18 1 88.88 60 ILE B CA 1
ATOM 6289 C C . ILE B 1 60 ? 30.922 2.783 -8.031 1 88.88 60 ILE B C 1
ATOM 6291 O O . ILE B 1 60 ? 30.094 3.705 -7.961 1 88.88 60 ILE B O 1
ATOM 6295 N N . TYR B 1 61 ? 31.875 2.596 -7.18 1 91.5 61 TYR B N 1
ATOM 6296 C CA . TYR B 1 61 ? 32.062 3.51 -6.059 1 91.5 61 TYR B CA 1
ATOM 6297 C C . TYR B 1 61 ? 32.438 4.902 -6.551 1 91.5 61 TYR B C 1
ATOM 6299 O O . TYR B 1 61 ? 31.875 5.902 -6.102 1 91.5 61 TYR B O 1
ATOM 6307 N N . ASP B 1 62 ? 33.344 4.969 -7.504 1 89.19 62 ASP B N 1
ATOM 6308 C CA . ASP B 1 62 ? 33.875 6.242 -8.008 1 89.19 62 ASP B CA 1
ATOM 6309 C C . ASP B 1 62 ? 32.781 7.027 -8.734 1 89.19 62 ASP B C 1
ATOM 6311 O O . ASP B 1 62 ? 32.75 8.258 -8.672 1 89.19 62 ASP B O 1
ATOM 6315 N N . ALA B 1 63 ? 31.984 6.262 -9.289 1 86.88 63 ALA B N 1
ATOM 6316 C CA . ALA B 1 63 ? 30.922 6.902 -10.055 1 86.88 63 ALA B CA 1
ATOM 6317 C C . ALA B 1 63 ? 29.781 7.363 -9.133 1 86.88 63 ALA B C 1
ATOM 6319 O O . ALA B 1 63 ? 28.875 8.062 -9.57 1 86.88 63 ALA B O 1
ATOM 6320 N N . GLY B 1 64 ? 29.797 7.023 -7.902 1 85.19 64 GLY B N 1
ATOM 6321 C CA . GLY B 1 64 ? 28.75 7.414 -6.973 1 85.19 64 GLY B CA 1
ATOM 6322 C C . GLY B 1 64 ? 27.438 6.664 -7.191 1 85.19 64 GLY B C 1
ATOM 6323 O O . GLY B 1 64 ? 26.359 7.188 -6.906 1 85.19 64 GLY B O 1
ATOM 6324 N N . MET B 1 65 ? 27.484 5.574 -7.664 1 83.5 65 MET B N 1
ATOM 6325 C CA . MET B 1 65 ? 26.281 4.836 -8.07 1 83.5 65 MET B CA 1
ATOM 6326 C C . MET B 1 65 ? 25.906 3.805 -7.016 1 83.5 65 MET B C 1
ATOM 6328 O O . MET B 1 65 ? 25 2.992 -7.238 1 83.5 65 MET B O 1
ATOM 6332 N N . VAL B 1 66 ? 26.5 3.889 -5.934 1 90.88 66 VAL B N 1
ATOM 6333 C CA . VAL B 1 66 ? 26.219 2.893 -4.906 1 90.88 66 VAL B CA 1
ATOM 6334 C C . VAL B 1 66 ? 24.953 3.285 -4.141 1 90.88 66 VAL B C 1
ATOM 6336 O O . VAL B 1 66 ? 24.688 4.473 -3.947 1 90.88 66 VAL B O 1
ATOM 6339 N N . PHE B 1 67 ? 24.234 2.322 -3.711 1 92.69 67 PHE B N 1
ATOM 6340 C CA . PHE B 1 67 ? 23.031 2.551 -2.908 1 92.69 67 PHE B CA 1
ATOM 6341 C C . PHE B 1 67 ? 23.406 2.914 -1.476 1 92.69 67 PHE B C 1
ATOM 6343 O O . PHE B 1 67 ? 22.781 3.783 -0.868 1 92.69 67 PHE B O 1
ATOM 6350 N N . ASN B 1 68 ? 24.453 2.217 -0.937 1 94.25 68 ASN B N 1
ATOM 6351 C CA . ASN B 1 68 ? 24.828 2.324 0.468 1 94.25 68 ASN B CA 1
ATOM 6352 C C . ASN B 1 68 ? 23.641 2.092 1.391 1 94.25 68 ASN B C 1
ATOM 6354 O O . ASN B 1 68 ? 23.406 2.865 2.322 1 94.25 68 ASN B O 1
ATOM 6358 N N . ALA B 1 69 ? 22.812 1.117 1.074 1 95.31 69 ALA B N 1
ATOM 6359 C CA . ALA B 1 69 ? 21.578 0.848 1.795 1 95.31 69 ALA B CA 1
ATOM 6360 C C . ALA B 1 69 ? 21.703 -0.395 2.67 1 95.31 69 ALA B C 1
ATOM 6362 O O . ALA B 1 69 ? 22.312 -1.39 2.26 1 95.31 69 ALA B O 1
ATOM 6363 N N . ASP B 1 70 ? 21.109 -0.324 3.854 1 96.06 70 ASP B N 1
ATOM 6364 C CA . ASP B 1 70 ? 21.078 -1.499 4.719 1 96.06 70 ASP B CA 1
ATOM 6365 C C . ASP B 1 70 ? 20.312 -2.646 4.066 1 96.06 70 ASP B C 1
ATOM 6367 O O . ASP B 1 70 ? 19.203 -2.449 3.562 1 96.06 70 ASP B O 1
ATOM 6371 N N . SER B 1 71 ? 20.938 -3.828 4.105 1 97 71 SER B N 1
ATOM 6372 C CA . SER B 1 71 ? 20.312 -4.98 3.455 1 97 71 SER B CA 1
ATOM 6373 C C . SER B 1 71 ? 19.172 -5.535 4.289 1 97 71 SER B C 1
ATOM 6375 O O . SER B 1 71 ? 18.297 -6.246 3.773 1 97 71 SER B O 1
ATOM 6377 N N . TYR B 1 72 ? 19.172 -5.191 5.543 1 97.69 72 TYR B N 1
ATOM 6378 C CA . TYR B 1 72 ? 18.156 -5.75 6.418 1 97.69 72 TYR B CA 1
ATOM 6379 C C . TYR B 1 72 ? 17.922 -4.855 7.633 1 97.69 72 TYR B C 1
ATOM 6381 O O . TYR B 1 72 ? 18.219 -5.25 8.766 1 97.69 72 TYR B O 1
ATOM 6389 N N . PRO B 1 73 ? 17.312 -3.691 7.438 1 97.25 73 PRO B N 1
ATOM 6390 C CA . PRO B 1 73 ? 17.125 -2.736 8.531 1 97.25 73 PRO B CA 1
ATOM 6391 C C . PRO B 1 73 ? 16.25 -3.289 9.656 1 97.25 73 PRO B C 1
ATOM 6393 O O . PRO B 1 73 ? 15.211 -3.889 9.391 1 97.25 73 PRO B O 1
ATOM 6396 N N . ALA B 1 74 ? 16.703 -3.088 10.875 1 97.19 74 ALA B N 1
ATOM 6397 C CA . ALA B 1 74 ? 16.016 -3.598 12.062 1 97.19 74 ALA B CA 1
ATOM 6398 C C . ALA B 1 74 ? 15.289 -2.477 12.797 1 97.19 74 ALA B C 1
ATOM 6400 O O . ALA B 1 74 ? 15.711 -1.317 12.75 1 97.19 74 ALA B O 1
ATOM 6401 N N . PHE B 1 75 ? 14.273 -2.852 13.555 1 96.56 75 PHE B N 1
ATOM 6402 C CA . PHE B 1 75 ? 13.43 -1.892 14.25 1 96.56 75 PHE B CA 1
ATOM 6403 C C . PHE B 1 75 ? 14.023 -1.537 15.609 1 96.56 75 PHE B C 1
ATOM 6405 O O . PHE B 1 75 ? 14.68 -2.365 16.234 1 96.56 75 PHE B O 1
ATOM 6412 N N . GLY B 1 76 ? 13.773 -0.275 16 1 95 76 GLY B N 1
ATOM 6413 C CA . GLY B 1 76 ? 13.922 0.08 17.406 1 95 76 GLY B CA 1
ATOM 6414 C C . GLY B 1 76 ? 14.906 1.211 17.625 1 95 76 GLY B C 1
ATOM 6415 O O . GLY B 1 76 ? 14.719 2.031 18.531 1 95 76 GLY B O 1
ATOM 6416 N N . LEU B 1 77 ? 16 1.141 16.922 1 93.5 77 LEU B N 1
ATOM 6417 C CA . LEU B 1 77 ? 16.969 2.225 16.969 1 93.5 77 LEU B CA 1
ATOM 6418 C C . LEU B 1 77 ? 16.922 3.049 15.68 1 93.5 77 LEU B C 1
ATOM 6420 O O . LEU B 1 77 ? 16.859 2.492 14.586 1 93.5 77 LEU B O 1
ATOM 6424 N N . GLN B 1 78 ? 16.922 4.383 15.836 1 87.19 78 GLN B N 1
ATOM 6425 C CA . GLN B 1 78 ? 16.703 5.238 14.672 1 87.19 78 GLN B CA 1
ATOM 6426 C C . GLN B 1 78 ? 15.5 4.77 13.867 1 87.19 78 GLN B C 1
ATOM 6428 O O . GLN B 1 78 ? 15.617 4.469 12.68 1 87.19 78 GLN B O 1
ATOM 6433 N N . THR B 1 79 ? 14.391 4.797 14.359 1 84.06 79 THR B N 1
ATOM 6434 C CA . THR B 1 79 ? 13.18 4.031 14.07 1 84.06 79 THR B CA 1
ATOM 6435 C C . THR B 1 79 ? 12.547 4.492 12.766 1 84.06 79 THR B C 1
ATOM 6437 O O . THR B 1 79 ? 11.789 3.746 12.141 1 84.06 79 THR B O 1
ATOM 6440 N N . MET B 1 80 ? 12.906 5.527 12.188 1 86.38 80 MET B N 1
ATOM 6441 C CA . MET B 1 80 ? 12.203 6.078 11.039 1 86.38 80 MET B CA 1
ATOM 6442 C C . MET B 1 80 ? 12.32 5.152 9.828 1 86.38 80 MET B C 1
ATOM 6444 O O . MET B 1 80 ? 13.359 4.523 9.625 1 86.38 80 MET B O 1
ATOM 6448 N N . GLY B 1 81 ? 11.164 5.008 9.078 1 89.56 81 GLY B N 1
ATOM 6449 C CA . GLY B 1 81 ? 11.18 4.301 7.805 1 89.56 81 GLY B CA 1
ATOM 6450 C C . GLY B 1 81 ? 10.758 2.848 7.926 1 89.56 81 GLY B C 1
ATOM 6451 O O . GLY B 1 81 ? 10.492 2.363 9.023 1 89.56 81 GLY B O 1
ATOM 6452 N N . GLU B 1 82 ? 10.695 2.141 6.828 1 94.06 82 GLU B N 1
ATOM 6453 C CA . GLU B 1 82 ? 10.328 0.727 6.773 1 94.06 82 GLU B CA 1
ATOM 6454 C C . GLU B 1 82 ? 11.469 -0.153 7.281 1 94.06 82 GLU B C 1
ATOM 6456 O O . GLU B 1 82 ? 12.641 0.201 7.148 1 94.06 82 GLU B O 1
ATOM 6461 N N . LYS B 1 83 ? 11.109 -1.236 7.898 1 96.81 83 LYS B N 1
ATOM 6462 C CA . LYS B 1 83 ? 12.094 -2.166 8.453 1 96.81 83 LYS B CA 1
ATOM 6463 C C . LYS B 1 83 ? 11.883 -3.574 7.902 1 96.81 83 LYS B C 1
ATOM 6465 O O . LYS B 1 83 ? 10.812 -3.887 7.371 1 96.81 83 LYS B O 1
ATOM 6470 N N . ALA B 1 84 ? 12.922 -4.387 7.969 1 98.12 84 ALA B N 1
ATOM 6471 C CA . ALA B 1 84 ? 12.883 -5.766 7.492 1 98.12 84 ALA B CA 1
ATOM 6472 C C . ALA B 1 84 ? 12.57 -6.73 8.633 1 98.12 84 ALA B C 1
ATOM 6474 O O . ALA B 1 84 ? 12.031 -7.816 8.406 1 98.12 84 ALA B O 1
ATOM 6475 N N . ILE B 1 85 ? 12.891 -6.27 9.836 1 98.25 85 ILE B N 1
ATOM 6476 C CA . ILE B 1 85 ? 12.688 -7.164 10.969 1 98.25 85 ILE B CA 1
ATOM 6477 C C . ILE B 1 85 ? 12.297 -6.348 12.203 1 98.25 85 ILE B C 1
ATOM 6479 O O . ILE B 1 85 ? 12.789 -5.238 12.406 1 98.25 85 ILE B O 1
ATOM 6483 N N . ALA B 1 86 ? 11.375 -6.824 12.945 1 98.06 86 ALA B N 1
ATOM 6484 C CA . ALA B 1 86 ? 10.953 -6.324 14.25 1 98.06 86 ALA B CA 1
ATOM 6485 C C . ALA B 1 86 ? 10.672 -7.473 15.219 1 98.06 86 ALA B C 1
ATOM 6487 O O . ALA B 1 86 ? 10 -8.445 14.859 1 98.06 86 ALA B O 1
ATOM 6488 N N . ALA B 1 87 ? 11.227 -7.441 16.391 1 98.12 87 ALA B N 1
ATOM 6489 C CA . ALA B 1 87 ? 11.086 -8.5 17.391 1 98.12 87 ALA B CA 1
ATOM 6490 C C . ALA B 1 87 ? 10.992 -7.918 18.797 1 98.12 87 ALA B C 1
ATOM 6492 O O . ALA B 1 87 ? 11.523 -6.836 19.062 1 98.12 87 ALA B O 1
ATOM 6493 N N . THR B 1 88 ? 10.32 -8.555 19.641 1 98 88 THR B N 1
ATOM 6494 C CA . THR B 1 88 ? 10.281 -8.219 21.062 1 98 88 THR B CA 1
ATOM 6495 C C . THR B 1 88 ? 11.047 -9.25 21.891 1 98 88 THR B C 1
ATOM 6497 O O . THR B 1 88 ? 10.711 -10.438 21.859 1 98 88 THR B O 1
ATOM 6500 N N . GLN B 1 89 ? 12.039 -8.797 22.641 1 97.75 89 GLN B N 1
ATOM 6501 C CA . GLN B 1 89 ? 12.852 -9.648 23.5 1 97.75 89 GLN B CA 1
ATOM 6502 C C . GLN B 1 89 ? 12.086 -10.023 24.766 1 97.75 89 GLN B C 1
ATOM 6504 O O . GLN B 1 89 ? 11.078 -9.398 25.109 1 97.75 89 GLN B O 1
ATOM 6509 N N . PRO B 1 90 ? 12.562 -11.039 25.516 1 96.62 90 PRO B N 1
ATOM 6510 C CA . PRO B 1 90 ? 11.859 -11.508 26.719 1 96.62 90 PRO B CA 1
ATOM 6511 C C . PRO B 1 90 ? 11.664 -10.398 27.75 1 96.62 90 PRO B C 1
ATOM 6513 O O . PRO B 1 90 ? 10.719 -10.445 28.547 1 96.62 90 PRO B O 1
ATOM 6516 N N . ASP B 1 91 ? 12.523 -9.43 27.75 1 96.69 91 ASP B N 1
ATOM 6517 C CA . ASP B 1 91 ? 12.43 -8.367 28.734 1 96.69 91 ASP B CA 1
ATOM 6518 C C . ASP B 1 91 ? 11.586 -7.203 28.234 1 96.69 91 ASP B C 1
ATOM 6520 O O . ASP B 1 91 ? 11.547 -6.141 28.844 1 96.69 91 ASP B O 1
ATOM 6524 N N . GLY B 1 92 ? 11 -7.375 27.078 1 96.62 92 GLY B N 1
ATOM 6525 C CA . GLY B 1 92 ? 10.094 -6.367 26.531 1 96.62 92 GLY B CA 1
ATOM 6526 C C . GLY B 1 92 ? 10.773 -5.414 25.578 1 96.62 92 GLY B C 1
ATOM 6527 O O . GLY B 1 92 ? 10.102 -4.633 24.891 1 96.62 92 GLY B O 1
ATOM 6528 N N . ASN B 1 93 ? 12.133 -5.469 25.469 1 97.5 93 ASN B N 1
ATOM 6529 C CA . ASN B 1 93 ? 12.867 -4.621 24.531 1 97.5 93 ASN B CA 1
ATOM 6530 C C . ASN B 1 93 ? 12.508 -4.93 23.094 1 97.5 93 ASN B C 1
ATOM 6532 O O . ASN B 1 93 ? 12.5 -6.094 22.688 1 97.5 93 ASN B O 1
ATOM 6536 N N . MET B 1 94 ? 12.211 -3.91 22.281 1 97.25 94 MET B N 1
ATOM 6537 C CA . MET B 1 94 ? 11.734 -4.117 20.922 1 97.25 94 MET B CA 1
ATOM 6538 C C . MET B 1 94 ? 12.789 -3.695 19.906 1 97.25 94 MET B C 1
ATOM 6540 O O . MET B 1 94 ? 12.523 -3.662 18.703 1 97.25 94 MET B O 1
ATOM 6544 N N . SER B 1 95 ? 14.008 -3.359 20.344 1 97.19 95 SER B N 1
ATOM 6545 C CA . SER B 1 95 ? 15.078 -2.932 19.453 1 97.19 95 SER B CA 1
ATOM 6546 C C . SER B 1 95 ? 16.031 -4.082 19.141 1 97.19 95 SER B C 1
ATOM 6548 O O . SER B 1 95 ? 16.156 -5.023 19.922 1 97.19 95 SER B O 1
ATOM 6550 N N . LEU B 1 96 ? 16.578 -4.02 17.922 1 97.06 96 LEU B N 1
ATOM 6551 C CA . LEU B 1 96 ? 17.672 -4.898 17.484 1 97.06 96 LEU B CA 1
ATOM 6552 C C . LEU B 1 96 ? 18.859 -4.086 16.984 1 97.06 96 LEU B C 1
ATOM 6554 O O . LEU B 1 96 ? 18.672 -3.039 16.359 1 97.06 96 LEU B O 1
ATOM 6558 N N . ASP B 1 97 ? 20.047 -4.5 17.375 1 96.75 97 ASP B N 1
ATOM 6559 C CA . ASP B 1 97 ? 21.312 -3.955 16.875 1 96.75 97 ASP B CA 1
ATOM 6560 C C . ASP B 1 97 ? 22.203 -5.055 16.297 1 96.75 97 ASP B C 1
ATOM 6562 O O . ASP B 1 97 ? 23.109 -5.555 16.969 1 96.75 97 ASP B O 1
ATOM 6566 N N . LEU B 1 98 ? 21.969 -5.332 15.031 1 97 98 LEU B N 1
ATOM 6567 C CA . LEU B 1 98 ? 22.578 -6.465 14.352 1 97 98 LEU B CA 1
ATOM 6568 C C . LEU B 1 98 ? 23.859 -6.043 13.633 1 97 98 LEU B C 1
ATOM 6570 O O . LEU B 1 98 ? 23.844 -5.09 12.852 1 97 98 LEU B O 1
ATOM 6574 N N . LYS B 1 99 ? 24.953 -6.812 13.945 1 97.19 99 LYS B N 1
ATOM 6575 C CA . LYS B 1 99 ? 26.234 -6.523 13.32 1 97.19 99 LYS B CA 1
ATOM 6576 C C . LYS B 1 99 ? 26.812 -7.773 12.664 1 97.19 99 LYS B C 1
ATOM 6578 O O . LYS B 1 99 ? 26.594 -8.891 13.141 1 97.19 99 LYS B O 1
ATOM 6583 N N . ILE B 1 100 ? 27.578 -7.578 11.648 1 97.12 100 ILE B N 1
ATOM 6584 C CA . ILE B 1 100 ? 28.188 -8.656 10.883 1 97.12 100 ILE B CA 1
ATOM 6585 C C . ILE B 1 100 ? 29.203 -9.391 11.758 1 97.12 100 ILE B C 1
ATOM 6587 O O . ILE B 1 100 ? 30.062 -8.766 12.383 1 97.12 100 ILE B O 1
ATOM 6591 N N . GLU B 1 101 ? 29.094 -10.664 11.664 1 95.31 101 GLU B N 1
ATOM 6592 C CA . GLU B 1 101 ? 30.047 -11.516 12.367 1 95.31 101 GLU B CA 1
ATOM 6593 C C . GLU B 1 101 ? 30.906 -12.32 11.383 1 95.31 101 GLU B C 1
ATOM 6595 O O . GLU B 1 101 ? 32.094 -12.547 11.617 1 95.31 101 GLU B O 1
ATOM 6600 N N . GLN B 1 102 ? 30.266 -12.797 10.344 1 95.06 102 GLN B N 1
ATOM 6601 C CA . GLN B 1 102 ? 30.953 -13.68 9.398 1 95.06 102 GLN B CA 1
ATOM 6602 C C . GLN B 1 102 ? 30.266 -13.648 8.031 1 95.06 102 GLN B C 1
ATOM 6604 O O . GLN B 1 102 ? 29.047 -13.484 7.938 1 95.06 102 GLN B O 1
ATOM 6609 N N . VAL B 1 103 ? 31.078 -13.758 6.996 1 96.5 103 VAL B N 1
ATOM 6610 C CA . VAL B 1 103 ? 30.578 -13.953 5.637 1 96.5 103 VAL B CA 1
ATOM 6611 C C . VAL B 1 103 ? 31.266 -15.18 5.02 1 96.5 103 VAL B C 1
ATOM 6613 O O . VAL B 1 103 ? 32.469 -15.344 5.129 1 96.5 103 VAL B O 1
ATOM 6616 N N . LYS B 1 104 ? 30.453 -16.031 4.434 1 96.75 104 LYS B N 1
ATOM 6617 C CA . LYS B 1 104 ? 30.953 -17.203 3.729 1 96.75 104 LYS B CA 1
ATOM 6618 C C . LYS B 1 104 ? 30.359 -17.297 2.328 1 96.75 104 LYS B C 1
ATOM 6620 O O . LYS B 1 104 ? 29.172 -17.016 2.133 1 96.75 104 LYS B O 1
ATOM 6625 N N . GLN B 1 105 ? 31.172 -17.625 1.386 1 97.19 105 GLN B N 1
ATOM 6626 C CA . GLN B 1 105 ? 30.719 -18 0.051 1 97.19 105 GLN B CA 1
ATOM 6627 C C . GLN B 1 105 ? 31.125 -19.438 -0.286 1 97.19 105 GLN B C 1
ATOM 6629 O O . GLN B 1 105 ? 32.281 -19.828 -0.082 1 97.19 105 GLN B O 1
ATOM 6634 N N . TYR B 1 106 ? 30.234 -20.234 -0.744 1 97.94 106 TYR B N 1
ATOM 6635 C CA . TYR B 1 106 ? 30.531 -21.625 -1.035 1 97.94 106 TYR B CA 1
ATOM 6636 C C . TYR B 1 106 ? 29.625 -22.172 -2.129 1 97.94 106 TYR B C 1
ATOM 6638 O O . TYR B 1 106 ? 28.5 -21.688 -2.299 1 97.94 106 TYR B O 1
ATOM 6646 N N . PRO B 1 107 ? 30.141 -23.125 -2.885 1 97.19 107 PRO B N 1
ATOM 6647 C CA . PRO B 1 107 ? 29.328 -23.75 -3.928 1 97.19 107 PRO B CA 1
ATOM 6648 C C . PRO B 1 107 ? 28.297 -24.734 -3.363 1 97.19 107 PRO B C 1
ATOM 6650 O O . PRO B 1 107 ? 28.5 -25.281 -2.281 1 97.19 107 PRO B O 1
ATOM 6653 N N . THR B 1 108 ? 27.234 -24.812 -4.027 1 96.25 108 THR B N 1
ATOM 6654 C CA . THR B 1 108 ? 26.219 -25.844 -3.803 1 96.25 108 THR B CA 1
ATOM 6655 C C . THR B 1 108 ? 25.938 -26.609 -5.09 1 96.25 108 THR B C 1
ATOM 6657 O O . THR B 1 108 ? 26.5 -26.297 -6.145 1 96.25 108 THR B O 1
ATOM 6660 N N . LYS B 1 109 ? 25.141 -27.625 -5.02 1 93.56 109 LYS B N 1
ATOM 6661 C CA . LYS B 1 109 ? 24.781 -28.438 -6.176 1 93.56 109 LYS B CA 1
ATOM 6662 C C . LYS B 1 109 ? 24.156 -27.578 -7.281 1 93.56 109 LYS B C 1
ATOM 6664 O O . LYS B 1 109 ? 24.375 -27.844 -8.469 1 93.56 109 LYS B O 1
ATOM 6669 N N . ASP B 1 110 ? 23.484 -26.594 -6.852 1 94.88 110 ASP B N 1
ATOM 6670 C CA . ASP B 1 110 ? 22.672 -25.875 -7.832 1 94.88 110 ASP B CA 1
ATOM 6671 C C . ASP B 1 110 ? 23.219 -24.453 -8.031 1 94.88 110 ASP B C 1
ATOM 6673 O O . ASP B 1 110 ? 22.609 -23.641 -8.742 1 94.88 110 ASP B O 1
ATOM 6677 N N . GLY B 1 111 ? 24.297 -24.109 -7.398 1 97.25 111 GLY B N 1
ATOM 6678 C CA . GLY B 1 111 ? 24.812 -22.766 -7.547 1 97.25 111 GLY B CA 1
ATOM 6679 C C . GLY B 1 111 ? 25.812 -22.391 -6.469 1 97.25 111 GLY B C 1
ATOM 6680 O O . GLY B 1 111 ? 26.625 -23.203 -6.047 1 97.25 111 GLY B O 1
ATOM 6681 N N . GLU B 1 112 ? 25.875 -21.141 -6.238 1 98 112 GLU B N 1
ATOM 6682 C CA . GLU B 1 112 ? 26.75 -20.578 -5.215 1 98 112 GLU B CA 1
ATOM 6683 C C . GLU B 1 112 ? 25.969 -19.766 -4.191 1 98 112 GLU B C 1
ATOM 6685 O O . GLU B 1 112 ? 25.062 -19.016 -4.551 1 98 112 GLU B O 1
ATOM 6690 N N . VAL B 1 113 ? 26.375 -19.953 -2.912 1 98.38 113 VAL B N 1
ATOM 6691 C CA . VAL B 1 113 ? 25.641 -19.281 -1.834 1 98.38 113 VAL B CA 1
ATOM 6692 C C . VAL B 1 113 ? 26.578 -18.328 -1.097 1 98.38 113 VAL B C 1
ATOM 6694 O O . VAL B 1 113 ? 27.75 -18.656 -0.86 1 98.38 113 VAL B O 1
ATOM 6697 N N . THR B 1 114 ? 26.156 -17.109 -0.917 1 98.44 114 THR B N 1
ATOM 6698 C CA . THR B 1 114 ? 26.75 -16.172 0.035 1 98.44 114 THR B CA 1
ATOM 6699 C C . THR B 1 114 ? 25.922 -16.125 1.322 1 98.44 114 THR B C 1
ATOM 6701 O O . THR B 1 114 ? 24.75 -15.781 1.298 1 98.44 114 THR B O 1
ATOM 6704 N N . GLU B 1 115 ? 26.594 -16.547 2.4 1 98.25 115 GLU B N 1
ATOM 6705 C CA . GLU B 1 115 ? 25.969 -16.578 3.723 1 98.25 115 GLU B CA 1
ATOM 6706 C C . GLU B 1 115 ? 26.562 -15.5 4.633 1 98.25 115 GLU B C 1
ATOM 6708 O O . GLU B 1 115 ? 27.781 -15.43 4.805 1 98.25 115 GLU B O 1
ATOM 6713 N N . ILE B 1 116 ? 25.734 -14.656 5.18 1 98.06 116 ILE B N 1
ATOM 6714 C CA . ILE B 1 116 ? 26.172 -13.578 6.059 1 98.06 116 ILE B CA 1
ATOM 6715 C C . ILE B 1 116 ? 25.547 -13.742 7.438 1 98.06 116 ILE B C 1
ATOM 6717 O O . ILE B 1 116 ? 24.312 -13.68 7.574 1 98.06 116 ILE B O 1
ATOM 6721 N N . LEU B 1 117 ? 26.344 -13.875 8.43 1 98.06 117 LEU B N 1
ATOM 6722 C CA . LEU B 1 117 ? 25.891 -14.016 9.812 1 98.06 117 LEU B CA 1
ATOM 6723 C C . LEU B 1 117 ? 25.922 -12.672 10.531 1 98.06 117 LEU B C 1
ATOM 6725 O O . LEU B 1 117 ? 26.953 -12.008 10.562 1 98.06 117 LEU B O 1
ATOM 6729 N N . LEU B 1 118 ? 24.797 -12.227 11.023 1 98.19 118 LEU B N 1
ATOM 6730 C CA . LEU B 1 118 ? 24.688 -11.047 11.875 1 98.19 118 LEU B CA 1
ATOM 6731 C C . LEU B 1 118 ? 24.25 -11.438 13.281 1 98.19 118 LEU B C 1
ATOM 6733 O O . LEU B 1 118 ? 23.406 -12.32 13.461 1 98.19 118 LEU B O 1
ATOM 6737 N N . LYS B 1 119 ? 24.797 -10.727 14.266 1 97.88 119 LYS B N 1
ATOM 6738 C CA . LYS B 1 119 ? 24.453 -10.969 15.664 1 97.88 119 LYS B CA 1
ATOM 6739 C C . LYS B 1 119 ? 24.062 -9.68 16.375 1 97.88 119 LYS B C 1
ATOM 6741 O O . LYS B 1 119 ? 24.625 -8.617 16.109 1 97.88 119 LYS B O 1
ATOM 6746 N N . ASP B 1 120 ? 23.047 -9.82 17.188 1 98 120 ASP B N 1
ATOM 6747 C CA . ASP B 1 120 ? 22.719 -8.695 18.047 1 98 120 ASP B CA 1
ATOM 6748 C C . ASP B 1 120 ? 23.828 -8.469 19.094 1 98 120 ASP B C 1
ATOM 6750 O O . ASP B 1 120 ? 24.375 -9.43 19.641 1 98 120 ASP B O 1
ATOM 6754 N N . LYS B 1 121 ? 24.078 -7.258 19.438 1 96.06 121 LYS B N 1
ATOM 6755 C CA . LYS B 1 121 ? 25.203 -6.902 20.297 1 96.06 121 LYS B CA 1
ATOM 6756 C C . LYS B 1 121 ? 24.922 -7.305 21.75 1 96.06 121 LYS B C 1
ATOM 6758 O O . LYS B 1 121 ? 25.844 -7.52 22.531 1 96.06 121 LYS B O 1
ATOM 6763 N N . VAL B 1 122 ? 23.688 -7.367 22.062 1 96.56 122 VAL B N 1
ATOM 6764 C CA . VAL B 1 122 ? 23.328 -7.547 23.469 1 96.56 122 VAL B CA 1
ATOM 6765 C C . VAL B 1 122 ? 22.625 -8.891 23.656 1 96.56 122 VAL B C 1
ATOM 6767 O O . VAL B 1 122 ? 22.969 -9.664 24.547 1 96.56 122 VAL B O 1
ATOM 6770 N N . TYR B 1 123 ? 21.719 -9.258 22.828 1 97 123 TYR B N 1
ATOM 6771 C CA . TYR B 1 123 ? 20.859 -10.438 23 1 97 123 TYR B CA 1
ATOM 6772 C C . TYR B 1 123 ? 21.391 -11.617 22.188 1 97 123 TYR B C 1
ATOM 6774 O O . TYR B 1 123 ? 22.031 -11.43 21.156 1 97 123 TYR B O 1
ATOM 6782 N N . PRO B 1 124 ? 21.125 -12.828 22.734 1 98.06 124 PRO B N 1
ATOM 6783 C CA . PRO B 1 124 ? 21.5 -14.016 21.969 1 98.06 124 PRO B CA 1
ATOM 6784 C C . PRO B 1 124 ? 20.578 -14.258 20.781 1 98.06 124 PRO B C 1
ATOM 6786 O O . PRO B 1 124 ? 19.938 -15.305 20.703 1 98.06 124 PRO B O 1
ATOM 6789 N N . PHE B 1 125 ? 20.562 -13.375 19.922 1 98.25 125 PHE B N 1
ATOM 6790 C CA . PHE B 1 125 ? 19.734 -13.305 18.734 1 98.25 125 PHE B CA 1
ATOM 6791 C C . PHE B 1 125 ? 20.594 -13.125 17.484 1 98.25 125 PHE B C 1
ATOM 6793 O O . PHE B 1 125 ? 21.422 -12.203 17.422 1 98.25 125 PHE B O 1
ATOM 6800 N N . GLU B 1 126 ? 20.391 -14.039 16.516 1 98.25 126 GLU B N 1
ATOM 6801 C CA . GLU B 1 126 ? 21.203 -14.016 15.297 1 98.25 126 GLU B CA 1
ATOM 6802 C C . GLU B 1 126 ? 20.344 -14.148 14.047 1 98.25 126 GLU B C 1
ATOM 6804 O O . GLU B 1 126 ? 19.266 -14.742 14.094 1 98.25 126 GLU B O 1
ATOM 6809 N N . ILE B 1 127 ? 20.844 -13.562 12.984 1 98.19 127 ILE B N 1
ATOM 6810 C CA . ILE B 1 127 ? 20.219 -13.766 11.68 1 98.19 127 ILE B CA 1
ATOM 6811 C C . ILE B 1 127 ? 21.266 -14.195 10.664 1 98.19 127 ILE B C 1
ATOM 6813 O O . ILE B 1 127 ? 22.422 -13.742 10.719 1 98.19 127 ILE B O 1
ATOM 6817 N N . LYS B 1 128 ? 20.922 -15.062 9.789 1 98.62 128 LYS B N 1
ATOM 6818 C CA . LYS B 1 128 ? 21.703 -15.398 8.609 1 98.62 128 LYS B CA 1
ATOM 6819 C C . LYS B 1 128 ? 21 -14.969 7.328 1 98.62 128 LYS B C 1
ATOM 6821 O O . LYS B 1 128 ? 19.859 -15.359 7.078 1 98.62 128 LYS B O 1
ATOM 6826 N N . GLN B 1 129 ? 21.672 -14.148 6.633 1 98.44 129 GLN B N 1
ATOM 6827 C CA . GLN B 1 129 ? 21.203 -13.789 5.301 1 98.44 129 GLN B CA 1
ATOM 6828 C C . GLN B 1 129 ? 21.844 -14.664 4.227 1 98.44 129 GLN B C 1
ATOM 6830 O O . GLN B 1 129 ? 23.047 -14.898 4.246 1 98.44 129 GLN B O 1
ATOM 6835 N N . TYR B 1 130 ? 21.016 -15.078 3.289 1 98.75 130 TYR B N 1
ATOM 6836 C CA . TYR B 1 130 ? 21.516 -15.914 2.197 1 98.75 130 TYR B CA 1
ATOM 6837 C C . TYR B 1 130 ? 21.219 -15.266 0.847 1 98.75 130 TYR B C 1
ATOM 6839 O O . TYR B 1 130 ? 20.141 -14.711 0.635 1 98.75 130 TYR B O 1
ATOM 6847 N N . TYR B 1 131 ? 22.203 -15.297 -0.014 1 98.69 131 TYR B N 1
ATOM 6848 C CA . TYR B 1 131 ? 22.062 -14.992 -1.434 1 98.69 131 TYR B CA 1
ATOM 6849 C C . TYR B 1 131 ? 22.578 -16.141 -2.293 1 98.69 131 TYR B C 1
ATOM 6851 O O . TYR B 1 131 ? 23.75 -16.531 -2.18 1 98.69 131 TYR B O 1
ATOM 6859 N N . LYS B 1 132 ? 21.781 -16.641 -3.129 1 98.62 132 LYS B N 1
ATOM 6860 C CA . LYS B 1 132 ? 22.172 -17.75 -3.99 1 98.62 132 LYS B CA 1
ATOM 6861 C C . LYS B 1 132 ? 22.078 -17.359 -5.465 1 98.62 132 LYS B C 1
ATOM 6863 O O . LYS B 1 132 ? 21.031 -16.875 -5.918 1 98.62 132 LYS B O 1
ATOM 6868 N N . ALA B 1 133 ? 23.109 -17.547 -6.16 1 98.69 133 ALA B N 1
ATOM 6869 C CA . ALA B 1 133 ? 23.094 -17.453 -7.617 1 98.69 133 ALA B CA 1
ATOM 6870 C C . ALA B 1 133 ? 22.906 -18.844 -8.242 1 98.69 133 ALA B C 1
ATOM 6872 O O . ALA B 1 133 ? 23.75 -19.719 -8.07 1 98.69 133 ALA B O 1
ATOM 6873 N N . TYR B 1 134 ? 21.906 -19.047 -8.992 1 98.56 134 TYR B N 1
ATOM 6874 C CA . TYR B 1 134 ? 21.578 -20.344 -9.578 1 98.56 134 TYR B CA 1
ATOM 6875 C C . TYR B 1 134 ? 22.375 -20.578 -10.867 1 98.56 134 TYR B C 1
ATOM 6877 O O . TYR B 1 134 ? 22.328 -19.75 -11.781 1 98.56 134 TYR B O 1
ATOM 6885 N N . GLN B 1 135 ? 22.953 -21.703 -10.914 1 97.5 135 GLN B N 1
ATOM 6886 C CA . GLN B 1 135 ? 23.781 -22.047 -12.07 1 97.5 135 GLN B CA 1
ATOM 6887 C C . GLN B 1 135 ? 22.938 -22.188 -13.336 1 97.5 135 GLN B C 1
ATOM 6889 O O . GLN B 1 135 ? 21.844 -22.75 -13.297 1 97.5 135 GLN B O 1
ATOM 6894 N N . GLY B 1 136 ? 23.406 -21.562 -14.414 1 96.19 136 GLY B N 1
ATOM 6895 C CA . GLY B 1 136 ? 22.766 -21.719 -15.711 1 96.19 136 GLY B CA 1
ATOM 6896 C C . GLY B 1 136 ? 21.578 -20.781 -15.906 1 96.19 136 GLY B C 1
ATOM 6897 O O . GLY B 1 136 ? 20.906 -20.828 -16.938 1 96.19 136 GLY B O 1
ATOM 6898 N N . THR B 1 137 ? 21.297 -19.969 -14.961 1 97.69 137 THR B N 1
ATOM 6899 C CA . THR B 1 137 ? 20.203 -19 -15.047 1 97.69 137 THR B CA 1
ATOM 6900 C C . THR B 1 137 ? 20.672 -17.609 -14.648 1 97.69 137 THR B C 1
ATOM 6902 O O . THR B 1 137 ? 21.828 -17.438 -14.25 1 97.69 137 THR B O 1
ATOM 6905 N N . ASP B 1 138 ? 19.844 -16.656 -14.758 1 98.5 138 ASP B N 1
ATOM 6906 C CA . ASP B 1 138 ? 20.109 -15.305 -14.297 1 98.5 138 ASP B CA 1
ATOM 6907 C C . ASP B 1 138 ? 19.266 -14.961 -13.07 1 98.5 138 ASP B C 1
ATOM 6909 O O . ASP B 1 138 ? 18.75 -13.852 -12.969 1 98.5 138 ASP B O 1
ATOM 6913 N N . ILE B 1 139 ? 19.125 -15.992 -12.203 1 98.81 139 ILE B N 1
ATOM 6914 C CA . ILE B 1 139 ? 18.312 -15.805 -11.008 1 98.81 139 ILE B CA 1
ATOM 6915 C C . ILE B 1 139 ? 19.219 -15.781 -9.773 1 98.81 139 ILE B C 1
ATOM 6917 O O . ILE B 1 139 ? 20.047 -16.656 -9.586 1 98.81 139 ILE B O 1
ATOM 6921 N N . ILE B 1 140 ? 19.078 -14.734 -8.992 1 98.81 140 ILE B N 1
ATOM 6922 C CA . ILE B 1 140 ? 19.578 -14.68 -7.629 1 98.81 140 ILE B CA 1
ATOM 6923 C C . ILE B 1 140 ? 18.422 -14.758 -6.641 1 98.81 140 ILE B C 1
ATOM 6925 O O . ILE B 1 140 ? 17.391 -14.102 -6.824 1 98.81 140 ILE B O 1
ATOM 6929 N N . SER B 1 141 ? 18.484 -15.594 -5.664 1 98.31 141 SER B N 1
ATOM 6930 C CA . SER B 1 141 ? 17.453 -15.648 -4.641 1 98.31 141 SER B CA 1
ATOM 6931 C C . SER B 1 141 ? 18.016 -15.305 -3.266 1 98.31 141 SER B C 1
ATOM 6933 O O . SER B 1 141 ? 19.219 -15.352 -3.057 1 98.31 141 SER B O 1
ATOM 6935 N N . THR B 1 142 ? 17.141 -14.852 -2.369 1 98.75 142 THR B N 1
ATOM 6936 C CA . THR B 1 142 ? 17.531 -14.5 -1.008 1 98.75 142 THR B CA 1
ATOM 6937 C C . THR B 1 142 ? 16.484 -14.977 -0.006 1 98.75 142 THR B C 1
ATOM 6939 O O . THR B 1 142 ? 15.305 -15.078 -0.339 1 98.75 142 THR B O 1
ATOM 6942 N N . TRP B 1 143 ? 16.875 -15.406 1.15 1 98.69 143 TRP B N 1
ATOM 6943 C CA . TRP B 1 143 ? 16.031 -15.719 2.309 1 98.69 143 TRP B CA 1
ATOM 6944 C C . TRP B 1 143 ? 16.797 -15.492 3.607 1 98.69 143 TRP B C 1
ATOM 6946 O O . TRP B 1 143 ? 18 -15.195 3.584 1 98.69 143 TRP B O 1
ATOM 6956 N N . ILE B 1 144 ? 16.078 -15.531 4.738 1 98.75 144 ILE B N 1
ATOM 6957 C CA . ILE B 1 144 ? 16.641 -15.211 6.047 1 98.75 144 ILE B CA 1
ATOM 6958 C C . ILE B 1 144 ? 16.391 -16.359 7.012 1 98.75 144 ILE B C 1
ATOM 6960 O O . ILE B 1 144 ? 15.312 -16.969 6.992 1 98.75 144 ILE B O 1
ATOM 6964 N N . GLU B 1 145 ? 17.344 -16.719 7.809 1 98.81 145 GLU B N 1
ATOM 6965 C CA . GLU B 1 145 ? 17.156 -17.547 8.992 1 98.81 145 GLU B CA 1
ATOM 6966 C C . GLU B 1 145 ? 17.328 -16.734 10.273 1 98.81 145 GLU B C 1
ATOM 6968 O O . GLU B 1 145 ? 18.328 -16.031 10.438 1 98.81 145 GLU B O 1
ATOM 6973 N N . ILE B 1 146 ? 16.359 -16.75 11.102 1 98.88 146 ILE B N 1
ATOM 6974 C CA . ILE B 1 146 ? 16.375 -16.031 12.375 1 98.88 146 ILE B CA 1
ATOM 6975 C C . ILE B 1 146 ? 16.484 -17.031 13.523 1 98.88 146 ILE B C 1
ATOM 6977 O O . ILE B 1 146 ? 15.664 -17.953 13.648 1 98.88 146 ILE B O 1
ATOM 6981 N N . MET B 1 147 ? 17.438 -16.844 14.398 1 98.69 147 MET B N 1
ATOM 6982 C CA . MET B 1 147 ? 17.719 -17.828 15.445 1 98.69 147 MET B CA 1
ATOM 6983 C C . MET B 1 147 ? 17.641 -17.172 16.828 1 98.69 147 MET B C 1
ATOM 6985 O O . MET B 1 147 ? 18.234 -16.125 17.047 1 98.69 147 MET B O 1
ATOM 6989 N N . ASN B 1 148 ? 16.938 -17.812 17.703 1 98.62 148 ASN B N 1
ATOM 6990 C CA . ASN B 1 148 ? 16.922 -17.453 19.125 1 98.62 148 ASN B CA 1
ATOM 6991 C C . ASN B 1 148 ? 17.812 -18.391 19.938 1 98.62 148 ASN B C 1
ATOM 6993 O O . ASN B 1 148 ? 17.391 -19.484 20.328 1 98.62 148 ASN B O 1
ATOM 6997 N N . ASN B 1 149 ? 18.938 -17.922 20.344 1 98.12 149 ASN B N 1
ATOM 6998 C CA . ASN B 1 149 ? 19.875 -18.719 21.125 1 98.12 149 ASN B CA 1
ATOM 6999 C C . ASN B 1 149 ? 19.719 -18.453 22.625 1 98.12 149 ASN B C 1
ATOM 7001 O O . ASN B 1 149 ? 20.562 -18.875 23.422 1 98.12 149 ASN B O 1
ATOM 7005 N N . GLY B 1 150 ? 18.734 -17.75 22.969 1 97.94 150 GLY B N 1
ATOM 7006 C CA . GLY B 1 150 ? 18.469 -17.469 24.359 1 97.94 150 GLY B CA 1
ATOM 7007 C C . GLY B 1 150 ? 17.625 -18.531 25.047 1 97.94 150 GLY B C 1
ATOM 7008 O O . GLY B 1 150 ? 17.266 -19.531 24.406 1 97.94 150 GLY B O 1
ATOM 7009 N N . LYS B 1 151 ? 17.344 -18.344 26.281 1 97.56 151 LYS B N 1
ATOM 7010 C CA . LYS B 1 151 ? 16.656 -19.344 27.094 1 97.56 151 LYS B CA 1
ATOM 7011 C C . LYS B 1 151 ? 15.141 -19.141 27.016 1 97.56 151 LYS B C 1
ATOM 7013 O O . LYS B 1 151 ? 14.367 -20.062 27.281 1 97.56 151 LYS B O 1
ATOM 7018 N N . LYS B 1 152 ? 14.773 -17.953 26.719 1 97.75 152 LYS B N 1
ATOM 7019 C CA . LYS B 1 152 ? 13.352 -17.625 26.641 1 97.75 152 LYS B CA 1
ATOM 7020 C C . LYS B 1 152 ? 12.93 -17.297 25.219 1 97.75 152 LYS B C 1
ATOM 7022 O O . LYS B 1 152 ? 13.773 -17 24.359 1 97.75 152 LYS B O 1
ATOM 7027 N N . SER B 1 153 ? 11.578 -17.328 24.984 1 98.06 153 SER B N 1
ATOM 7028 C CA . SER B 1 153 ? 11.062 -17.109 23.641 1 98.06 153 SER B CA 1
ATOM 7029 C C . SER B 1 153 ? 11.141 -15.625 23.266 1 98.06 153 SER B C 1
ATOM 7031 O O . SER B 1 153 ? 11.07 -14.758 24.125 1 98.06 153 SER B O 1
ATOM 7033 N N . VAL B 1 154 ? 11.367 -15.367 22 1 98.31 154 VAL B N 1
ATOM 7034 C CA . VAL B 1 154 ? 11.305 -14.062 21.359 1 98.31 154 VAL B CA 1
ATOM 7035 C C . VAL B 1 154 ? 10.125 -14.016 20.391 1 98.31 154 VAL B C 1
ATOM 7037 O O . VAL B 1 154 ? 9.836 -15.008 19.719 1 98.31 154 VAL B O 1
ATOM 7040 N N . THR B 1 155 ? 9.359 -12.906 20.328 1 98.56 155 THR B N 1
ATOM 7041 C CA . THR B 1 155 ? 8.25 -12.812 19.375 1 98.56 155 THR B CA 1
ATOM 7042 C C . THR B 1 155 ? 8.648 -11.977 18.172 1 98.56 155 THR B C 1
ATOM 7044 O O . THR B 1 155 ? 9.102 -10.844 18.312 1 98.56 155 THR B O 1
ATOM 7047 N N . LEU B 1 156 ? 8.555 -12.547 16.984 1 98.69 156 LEU B N 1
ATOM 7048 C CA . LEU B 1 156 ? 8.789 -11.852 15.734 1 98.69 156 LEU B CA 1
ATOM 7049 C C . LEU B 1 156 ? 7.516 -11.18 15.234 1 98.69 156 LEU B C 1
ATOM 7051 O O . LEU B 1 156 ? 6.477 -11.828 15.109 1 98.69 156 LEU B O 1
ATOM 7055 N N . TYR B 1 157 ? 7.602 -9.859 14.953 1 98 157 TYR B N 1
ATOM 7056 C CA . TYR B 1 157 ? 6.453 -9.125 14.438 1 98 157 TYR B CA 1
ATOM 7057 C C . TYR B 1 157 ? 6.664 -8.742 12.977 1 98 157 TYR B C 1
ATOM 7059 O O . TYR B 1 157 ? 5.711 -8.391 12.273 1 98 157 TYR B O 1
ATOM 7067 N N . ARG B 1 158 ? 7.855 -8.734 12.492 1 97.69 158 ARG B N 1
ATOM 7068 C CA . ARG B 1 158 ? 8.242 -8.539 11.094 1 97.69 158 ARG B CA 1
ATOM 7069 C C . ARG B 1 158 ? 9.438 -9.414 10.734 1 97.69 158 ARG B C 1
ATOM 7071 O O . ARG B 1 158 ? 10.391 -9.523 11.508 1 97.69 158 ARG B O 1
ATOM 7078 N N . PHE B 1 159 ? 9.422 -10.055 9.578 1 98.38 159 PHE B N 1
ATOM 7079 C CA . PHE B 1 159 ? 10.461 -10.992 9.172 1 98.38 159 PHE B CA 1
ATOM 7080 C C . PHE B 1 159 ? 10.438 -11.211 7.664 1 98.38 159 PHE B C 1
ATOM 7082 O O . PHE B 1 159 ? 10.242 -12.336 7.199 1 98.38 159 PHE B O 1
ATOM 7089 N N . VAL B 1 160 ? 10.797 -10.234 6.891 1 98.44 160 VAL B N 1
ATOM 7090 C CA . VAL B 1 160 ? 10.656 -10.305 5.441 1 98.44 160 VAL B CA 1
ATOM 7091 C C . VAL B 1 160 ? 11.82 -11.102 4.852 1 98.44 160 VAL B C 1
ATOM 7093 O O . VAL B 1 160 ? 12.867 -11.258 5.492 1 98.44 160 VAL B O 1
ATOM 7096 N N . SER B 1 161 ? 11.625 -11.602 3.643 1 98.81 161 SER B N 1
ATOM 7097 C CA . SER B 1 161 ? 12.656 -12.344 2.924 1 98.81 161 SER B CA 1
ATOM 7098 C C . SER B 1 161 ? 13.664 -11.398 2.273 1 98.81 161 SER B C 1
ATOM 7100 O O . SER B 1 161 ? 14.844 -11.734 2.145 1 98.81 161 SER B O 1
ATOM 7102 N N . ALA B 1 162 ? 13.148 -10.242 1.831 1 98.62 162 ALA B N 1
ATOM 7103 C CA . ALA B 1 162 ? 14.008 -9.344 1.06 1 98.62 162 ALA B CA 1
ATOM 7104 C C . ALA B 1 162 ? 13.68 -7.883 1.346 1 98.62 162 ALA B C 1
ATOM 7106 O O . ALA B 1 162 ? 12.508 -7.523 1.512 1 98.62 162 ALA B O 1
ATOM 7107 N N . TYR B 1 163 ? 14.656 -7.09 1.446 1 98.19 163 TYR B N 1
ATOM 7108 C CA . TYR B 1 163 ? 14.664 -5.629 1.475 1 98.19 163 TYR B CA 1
ATOM 7109 C C . TYR B 1 163 ? 15.688 -5.07 0.497 1 98.19 163 TYR B C 1
ATOM 7111 O O . TYR B 1 163 ? 16.891 -5.137 0.748 1 98.19 163 TYR B O 1
ATOM 7119 N N . LEU B 1 164 ? 15.219 -4.488 -0.655 1 97.88 164 LEU B N 1
ATOM 7120 C CA . LEU B 1 164 ? 16.141 -4.18 -1.75 1 97.88 164 LEU B CA 1
ATOM 7121 C C . LEU B 1 164 ? 15.969 -2.732 -2.201 1 97.88 164 LEU B C 1
ATOM 7123 O O . LEU B 1 164 ? 14.867 -2.311 -2.559 1 97.88 164 LEU B O 1
ATOM 7127 N N . PRO B 1 165 ? 17.078 -1.984 -2.197 1 97.06 165 PRO B N 1
ATOM 7128 C CA . PRO B 1 165 ? 17.031 -0.659 -2.818 1 97.06 165 PRO B CA 1
ATOM 7129 C C . PRO B 1 165 ? 17.016 -0.723 -4.344 1 97.06 165 PRO B C 1
ATOM 7131 O O . PRO B 1 165 ? 17.672 -1.584 -4.938 1 97.06 165 PRO B O 1
ATOM 7134 N N . VAL B 1 166 ? 16.266 0.139 -4.922 1 95.94 166 VAL B N 1
ATOM 7135 C CA . VAL B 1 166 ? 16.203 0.274 -6.371 1 95.94 166 VAL B CA 1
ATOM 7136 C C . VAL B 1 166 ? 16.391 1.737 -6.766 1 95.94 166 VAL B C 1
ATOM 7138 O O . VAL B 1 166 ? 16.062 2.641 -5.996 1 95.94 166 VAL B O 1
ATOM 7141 N N . GLN B 1 167 ? 16.953 1.934 -7.891 1 91.56 167 GLN B N 1
ATOM 7142 C CA . GLN B 1 167 ? 17.156 3.295 -8.383 1 91.56 167 GLN B CA 1
ATOM 7143 C C . GLN B 1 167 ? 15.812 4.008 -8.555 1 91.56 167 GLN B C 1
ATOM 7145 O O . GLN B 1 167 ? 14.906 3.492 -9.219 1 91.56 167 GLN B O 1
ATOM 7150 N N . ARG B 1 168 ? 15.727 5.191 -7.941 1 93.31 168 ARG B N 1
ATOM 7151 C CA . ARG B 1 168 ? 14.539 6.02 -8.086 1 93.31 168 ARG B CA 1
ATOM 7152 C C . ARG B 1 168 ? 14.57 6.793 -9.398 1 93.31 168 ARG B C 1
ATOM 7154 O O . ARG B 1 168 ? 15.586 7.395 -9.75 1 93.31 168 ARG B O 1
ATOM 7161 N N . GLY B 1 169 ? 13.508 6.723 -10.148 1 91.69 169 GLY B N 1
ATOM 7162 C CA . GLY B 1 169 ? 13.336 7.406 -11.422 1 91.69 169 GLY B CA 1
ATOM 7163 C C . GLY B 1 169 ? 11.93 7.297 -11.977 1 91.69 169 GLY B C 1
ATOM 7164 O O . GLY B 1 169 ? 10.953 7.414 -11.227 1 91.69 169 GLY B O 1
ATOM 7165 N N . ASP B 1 170 ? 11.867 7.297 -13.273 1 94 170 ASP B N 1
ATOM 7166 C CA . ASP B 1 170 ? 10.586 6.992 -13.906 1 94 170 ASP B CA 1
ATOM 7167 C C . ASP B 1 170 ? 10.281 5.5 -13.828 1 94 170 ASP B C 1
ATOM 7169 O O . ASP B 1 170 ? 10.406 4.777 -14.82 1 94 170 ASP B O 1
ATOM 7173 N N . ASN B 1 171 ? 9.852 5.102 -12.625 1 97 171 ASN B N 1
ATOM 7174 C CA . ASN B 1 171 ? 9.633 3.688 -12.344 1 97 171 ASN B CA 1
ATOM 7175 C C . ASN B 1 171 ? 8.195 3.268 -12.648 1 97 171 ASN B C 1
ATOM 7177 O O . ASN B 1 171 ? 7.254 4 -12.344 1 97 171 ASN B O 1
ATOM 7181 N N . TRP B 1 172 ? 8.078 2.107 -13.266 1 98.19 172 TRP B N 1
ATOM 7182 C CA . TRP B 1 172 ? 6.777 1.525 -13.578 1 98.19 172 TRP B CA 1
ATOM 7183 C C . TRP B 1 172 ? 6.668 0.11 -13.016 1 98.19 172 TRP B C 1
ATOM 7185 O O . TRP B 1 172 ? 7.629 -0.662 -13.07 1 98.19 172 TRP B O 1
ATOM 7195 N N . LEU B 1 173 ? 5.492 -0.174 -12.484 1 98.44 173 LEU B N 1
ATOM 7196 C CA . LEU B 1 173 ? 5.234 -1.491 -11.914 1 98.44 173 LEU B CA 1
ATOM 7197 C C . LEU B 1 173 ? 4.312 -2.305 -12.812 1 98.44 173 LEU B C 1
ATOM 7199 O O . LEU B 1 173 ? 3.27 -1.812 -13.25 1 98.44 173 LEU B O 1
ATOM 7203 N N . THR B 1 174 ? 4.719 -3.486 -13.148 1 98.44 174 THR B N 1
ATOM 7204 C CA . THR B 1 174 ? 3.854 -4.527 -13.688 1 98.44 174 THR B CA 1
ATOM 7205 C C . THR B 1 174 ? 3.518 -5.562 -12.617 1 98.44 174 THR B C 1
ATOM 7207 O O . THR B 1 174 ? 4.418 -6.156 -12.016 1 98.44 174 THR B O 1
ATOM 7210 N N . HIS B 1 175 ? 2.262 -5.695 -12.336 1 97.81 175 HIS B N 1
ATOM 7211 C CA . HIS B 1 175 ? 1.817 -6.723 -11.398 1 97.81 175 HIS B CA 1
ATOM 7212 C C . HIS B 1 175 ? 0.57 -7.434 -11.914 1 97.81 175 HIS B C 1
ATOM 7214 O O . HIS B 1 175 ? 0.09 -7.137 -13.016 1 97.81 175 HIS B O 1
ATOM 7220 N N . PHE B 1 176 ? 0.124 -8.445 -11.172 1 97.88 176 PHE B N 1
ATOM 7221 C CA . PHE B 1 176 ? -0.903 -9.352 -11.664 1 97.88 176 PHE B CA 1
ATOM 7222 C C . PHE B 1 176 ? -2.025 -9.508 -10.648 1 97.88 176 PHE B C 1
ATOM 7224 O O . PHE B 1 176 ? -1.783 -9.883 -9.5 1 97.88 176 PHE B O 1
ATOM 7231 N N . HIS B 1 177 ? -3.205 -9.156 -11.062 1 95.81 177 HIS B N 1
ATOM 7232 C CA . HIS B 1 177 ? -4.387 -9.203 -10.211 1 95.81 177 HIS B CA 1
ATOM 7233 C C . HIS B 1 177 ? -5.453 -10.117 -10.797 1 95.81 177 HIS B C 1
ATOM 7235 O O . HIS B 1 177 ? -5.312 -10.602 -11.922 1 95.81 177 HIS B O 1
ATOM 7241 N N . GLY B 1 178 ? -6.531 -10.406 -9.852 1 93.94 178 GLY B N 1
ATOM 7242 C CA . GLY B 1 178 ? -7.57 -11.219 -10.477 1 93.94 178 GLY B CA 1
ATOM 7243 C C . GLY B 1 178 ? -8.688 -11.594 -9.516 1 93.94 178 GLY B C 1
ATOM 7244 O O . GLY B 1 178 ? -8.844 -10.977 -8.469 1 93.94 178 GLY B O 1
ATOM 7245 N N . HIS B 1 179 ? -9.43 -12.469 -9.961 1 92.81 179 HIS B N 1
ATOM 7246 C CA . HIS B 1 179 ? -10.547 -13.164 -9.336 1 92.81 179 HIS B CA 1
ATOM 7247 C C . HIS B 1 179 ? -10.734 -14.562 -9.914 1 92.81 179 HIS B C 1
ATOM 7249 O O . HIS B 1 179 ? -10.125 -14.898 -10.93 1 92.81 179 HIS B O 1
ATOM 7255 N N . TRP B 1 180 ? -11.547 -15.305 -9.273 1 93.81 180 TRP B N 1
ATOM 7256 C CA . TRP B 1 180 ? -11.883 -16.609 -9.844 1 93.81 180 TRP B CA 1
ATOM 7257 C C . TRP B 1 180 ? -12.359 -16.453 -11.289 1 93.81 180 TRP B C 1
ATOM 7259 O O . TRP B 1 180 ? -13.305 -15.711 -11.562 1 93.81 180 TRP B O 1
ATOM 7269 N N . GLY B 1 181 ? -11.703 -17.094 -12.188 1 95.06 181 GLY B N 1
ATOM 7270 C CA . GLY B 1 181 ? -12.07 -17.047 -13.602 1 95.06 181 GLY B CA 1
ATOM 7271 C C . GLY B 1 181 ? -11.391 -15.906 -14.344 1 95.06 181 GLY B C 1
ATOM 7272 O O . GLY B 1 181 ? -11.531 -15.789 -15.562 1 95.06 181 GLY B O 1
ATOM 7273 N N . ALA B 1 182 ? -10.641 -15.07 -13.602 1 95.75 182 ALA B N 1
ATOM 7274 C CA . ALA B 1 182 ? -9.891 -13.953 -14.172 1 95.75 182 ALA B CA 1
ATOM 7275 C C . ALA B 1 182 ? -8.562 -13.758 -13.445 1 95.75 182 ALA B C 1
ATOM 7277 O O . ALA B 1 182 ? -8.195 -12.633 -13.102 1 95.75 182 ALA B O 1
ATOM 7278 N N . GLU B 1 183 ? -7.898 -14.836 -13.234 1 95.81 183 GLU B N 1
ATOM 7279 C CA . GLU B 1 183 ? -6.648 -14.789 -12.484 1 95.81 183 GLU B CA 1
ATOM 7280 C C . GLU B 1 183 ? -5.527 -14.18 -13.328 1 95.81 183 GLU B C 1
ATOM 7282 O O . GLU B 1 183 ? -5.566 -14.234 -14.555 1 95.81 183 GLU B O 1
ATOM 7287 N N . ASN B 1 184 ? -4.574 -13.562 -12.68 1 97.12 184 ASN B N 1
ATOM 7288 C CA . ASN B 1 184 ? -3.283 -13.148 -13.219 1 97.12 184 ASN B CA 1
ATOM 7289 C C . ASN B 1 184 ? -3.447 -12.141 -14.359 1 97.12 184 ASN B C 1
ATOM 7291 O O . ASN B 1 184 ? -2.699 -12.18 -15.336 1 97.12 184 ASN B O 1
ATOM 7295 N N . MET B 1 185 ? -4.441 -11.344 -14.273 1 96.62 185 MET B N 1
ATOM 7296 C CA . MET B 1 185 ? -4.59 -10.25 -15.227 1 96.62 185 MET B CA 1
ATOM 7297 C C . MET B 1 185 ? -3.484 -9.211 -15.039 1 96.62 185 MET B C 1
ATOM 7299 O O . MET B 1 185 ? -3.205 -8.789 -13.914 1 96.62 185 MET B O 1
ATOM 7303 N N . LEU B 1 186 ? -2.91 -8.828 -16.172 1 97.5 186 LEU B N 1
ATOM 7304 C CA . LEU B 1 186 ? -1.753 -7.938 -16.156 1 97.5 186 LEU B CA 1
ATOM 7305 C C . LEU B 1 186 ? -2.182 -6.488 -15.953 1 97.5 186 LEU B C 1
ATOM 7307 O O . LEU B 1 186 ? -3.158 -6.035 -16.562 1 97.5 186 LEU B O 1
ATOM 7311 N N . GLU B 1 187 ? -1.478 -5.832 -15.062 1 96.06 187 GLU B N 1
ATOM 7312 C CA . GLU B 1 187 ? -1.669 -4.402 -14.836 1 96.06 187 GLU B CA 1
ATOM 7313 C C . GLU B 1 187 ? -0.332 -3.67 -14.758 1 96.06 187 GLU B C 1
ATOM 7315 O O . GLU B 1 187 ? 0.604 -4.145 -14.109 1 96.06 187 GLU B O 1
ATOM 7320 N N . GLU B 1 188 ? -0.248 -2.521 -15.5 1 97.06 188 GLU B N 1
ATOM 7321 C CA . GLU B 1 188 ? 0.949 -1.688 -15.469 1 97.06 188 GLU B CA 1
ATOM 7322 C C . GLU B 1 188 ? 0.62 -0.267 -15.016 1 97.06 188 GLU B C 1
ATOM 7324 O O . GLU B 1 188 ? -0.407 0.292 -15.406 1 97.06 188 GLU B O 1
ATOM 7329 N N . GLU B 1 189 ? 1.434 0.248 -14.109 1 96.88 189 GLU B N 1
ATOM 7330 C CA . GLU B 1 189 ? 1.197 1.607 -13.633 1 96.88 189 GLU B CA 1
ATOM 7331 C C . GLU B 1 189 ? 2.508 2.309 -13.297 1 96.88 189 GLU B C 1
ATOM 7333 O O . GLU B 1 189 ? 3.467 1.669 -12.859 1 96.88 189 GLU B O 1
ATOM 7338 N N . LYS B 1 190 ? 2.502 3.646 -13.508 1 96.81 190 LYS B N 1
ATOM 7339 C CA . LYS B 1 190 ? 3.607 4.461 -13.016 1 96.81 190 LYS B CA 1
ATOM 7340 C C . LYS B 1 190 ? 3.59 4.551 -11.492 1 96.81 190 LYS B C 1
ATOM 7342 O O . LYS B 1 190 ? 2.531 4.742 -10.891 1 96.81 190 LYS B O 1
ATOM 7347 N N . LEU B 1 191 ? 4.762 4.379 -10.875 1 96.69 191 LEU B N 1
ATOM 7348 C CA . LEU B 1 191 ? 4.848 4.469 -9.422 1 96.69 191 LEU B CA 1
ATOM 7349 C C . LEU B 1 191 ? 5 5.918 -8.977 1 96.69 191 LEU B C 1
ATOM 7351 O O . LEU B 1 191 ? 5.734 6.688 -9.602 1 96.69 191 LEU B O 1
ATOM 7355 N N . THR B 1 192 ? 4.242 6.293 -8 1 96.12 192 THR B N 1
ATOM 7356 C CA . THR B 1 192 ? 4.293 7.621 -7.398 1 96.12 192 THR B CA 1
ATOM 7357 C C . THR B 1 192 ? 4.617 7.523 -5.91 1 96.12 192 THR B C 1
ATOM 7359 O O . THR B 1 192 ? 4.715 6.426 -5.359 1 96.12 192 THR B O 1
ATOM 7362 N N . ASN B 1 193 ? 4.852 8.656 -5.223 1 96.06 193 ASN B N 1
ATOM 7363 C CA . ASN B 1 193 ? 5.176 8.664 -3.799 1 96.06 193 ASN B CA 1
ATOM 7364 C C . ASN B 1 193 ? 4.133 7.902 -2.982 1 96.06 193 ASN B C 1
ATOM 7366 O O . ASN B 1 193 ? 2.971 7.816 -3.377 1 96.06 193 ASN B O 1
ATOM 7370 N N . GLY B 1 194 ? 4.547 7.387 -1.763 1 96.38 194 GLY B N 1
ATOM 7371 C CA . GLY B 1 194 ? 3.734 6.469 -0.982 1 96.38 194 GLY B CA 1
ATOM 7372 C C . GLY B 1 194 ? 4.129 5.016 -1.169 1 96.38 194 GLY B C 1
ATOM 7373 O O . GLY B 1 194 ? 5.285 4.711 -1.471 1 96.38 194 GLY B O 1
ATOM 7374 N N . GLN B 1 195 ? 3.148 4.117 -0.859 1 97.88 195 GLN B N 1
ATOM 7375 C CA . GLN B 1 195 ? 3.459 2.701 -1.009 1 97.88 195 GLN B CA 1
ATOM 7376 C C . GLN B 1 195 ? 2.461 2.014 -1.937 1 97.88 195 GLN B C 1
ATOM 7378 O O . GLN B 1 195 ? 1.257 2.262 -1.854 1 97.88 195 GLN B O 1
ATOM 7383 N N . LYS B 1 196 ? 2.965 1.289 -2.906 1 98.31 196 LYS B N 1
ATOM 7384 C CA . LYS B 1 196 ? 2.164 0.295 -3.617 1 98.31 196 LYS B CA 1
ATOM 7385 C C . LYS B 1 196 ? 2.371 -1.098 -3.027 1 98.31 196 LYS B C 1
ATOM 7387 O O . LYS B 1 196 ? 3.5 -1.583 -2.949 1 98.31 196 LYS B O 1
ATOM 7392 N N . VAL B 1 197 ? 1.221 -1.741 -2.592 1 98.12 197 VAL B N 1
ATOM 7393 C CA . VAL B 1 197 ? 1.334 -3.01 -1.879 1 98.12 197 VAL B CA 1
ATOM 7394 C C . VAL B 1 197 ? 0.474 -4.066 -2.566 1 98.12 197 VAL B C 1
ATOM 7396 O O . VAL B 1 197 ? -0.706 -3.836 -2.84 1 98.12 197 VAL B O 1
ATOM 7399 N N . ILE B 1 198 ? 1.086 -5.145 -2.902 1 97.62 198 ILE B N 1
ATOM 7400 C CA . ILE B 1 198 ? 0.396 -6.363 -3.312 1 97.62 198 ILE B CA 1
ATOM 7401 C C . ILE B 1 198 ? 0.397 -7.367 -2.164 1 97.62 198 ILE B C 1
ATOM 7403 O O . ILE B 1 198 ? 1.459 -7.82 -1.729 1 97.62 198 ILE B O 1
ATOM 7407 N N . SER B 1 199 ? -0.796 -7.664 -1.699 1 94.75 199 SER B N 1
ATOM 7408 C CA . SER B 1 199 ? -0.857 -8.5 -0.506 1 94.75 199 SER B CA 1
ATOM 7409 C C . SER B 1 199 ? -1.911 -9.594 -0.652 1 94.75 199 SER B C 1
ATOM 7411 O O . SER B 1 199 ? -2.85 -9.461 -1.44 1 94.75 199 SER B O 1
ATOM 7413 N N . ASN B 1 200 ? -1.682 -10.703 -0.013 1 92.69 200 ASN B N 1
ATOM 7414 C CA . ASN B 1 200 ? -2.637 -11.797 0.13 1 92.69 200 ASN B CA 1
ATOM 7415 C C . ASN B 1 200 ? -2.875 -12.148 1.597 1 92.69 200 ASN B C 1
ATOM 7417 O O . ASN B 1 200 ? -1.938 -12.156 2.396 1 92.69 200 ASN B O 1
ATOM 7421 N N . LYS B 1 201 ? -4.125 -12.414 1.952 1 90.62 201 LYS B N 1
ATOM 7422 C CA . LYS B 1 201 ? -4.516 -12.766 3.314 1 90.62 201 LYS B CA 1
ATOM 7423 C C . LYS B 1 201 ? -5.453 -13.969 3.324 1 90.62 201 LYS B C 1
ATOM 7425 O O . LYS B 1 201 ? -6.07 -14.273 4.348 1 90.62 201 LYS B O 1
ATOM 7430 N N . ASP B 1 202 ? -5.566 -14.609 2.15 1 88.88 202 ASP B N 1
ATOM 7431 C CA . ASP B 1 202 ? -6.43 -15.781 2.029 1 88.88 202 ASP B CA 1
ATOM 7432 C C . ASP B 1 202 ? -5.766 -17.016 2.635 1 88.88 202 ASP B C 1
ATOM 7434 O O . ASP B 1 202 ? -6.449 -17.891 3.176 1 88.88 202 ASP B O 1
ATOM 7438 N N . GLY B 1 203 ? -4.535 -17.141 2.385 1 84.12 203 GLY B N 1
ATOM 7439 C CA . GLY B 1 203 ? -3.727 -18.156 3.043 1 84.12 203 GLY B CA 1
ATOM 7440 C C . GLY B 1 203 ? -3.643 -19.453 2.258 1 84.12 203 GLY B C 1
ATOM 7441 O O . GLY B 1 203 ? -2.721 -20.25 2.461 1 84.12 203 GLY B O 1
ATOM 7442 N N . MET B 1 204 ? -4.621 -19.766 1.363 1 92.12 204 MET B N 1
ATOM 7443 C CA . MET B 1 204 ? -4.578 -21.047 0.654 1 92.12 204 MET B CA 1
ATOM 7444 C C . MET B 1 204 ? -4.641 -20.828 -0.855 1 92.12 204 MET B C 1
ATOM 7446 O O . MET B 1 204 ? -3.77 -21.297 -1.589 1 92.12 204 MET B O 1
ATOM 7450 N N . VAL B 1 205 ? -5.617 -20.125 -1.339 1 94.06 205 VAL B N 1
ATOM 7451 C CA . VAL B 1 205 ? -5.727 -19.766 -2.75 1 94.06 205 VAL B CA 1
ATOM 7452 C C . VAL B 1 205 ? -5.023 -18.438 -3.008 1 94.06 205 VAL B C 1
ATOM 7454 O O . VAL B 1 205 ? -5.648 -17.484 -3.467 1 94.06 205 VAL B O 1
ATOM 7457 N N . ASN B 1 206 ? -3.756 -18.469 -2.814 1 94.12 206 ASN B N 1
ATOM 7458 C CA . ASN B 1 206 ? -3 -17.234 -2.59 1 94.12 206 ASN B CA 1
ATOM 7459 C C . ASN B 1 206 ? -2.732 -16.5 -3.898 1 94.12 206 ASN B C 1
ATOM 7461 O O . ASN B 1 206 ? -2.131 -15.422 -3.896 1 94.12 206 ASN B O 1
ATOM 7465 N N . THR B 1 207 ? -3.164 -17.031 -5.098 1 96.31 207 THR B N 1
ATOM 7466 C CA . THR B 1 207 ? -2.943 -16.297 -6.344 1 96.31 207 THR B CA 1
ATOM 7467 C C . THR B 1 207 ? -4.27 -15.977 -7.023 1 96.31 207 THR B C 1
ATOM 7469 O O . THR B 1 207 ? -4.293 -15.555 -8.18 1 96.31 207 THR B O 1
ATOM 7472 N N . GLU B 1 208 ? -5.371 -16.219 -6.355 1 94.62 208 GLU B N 1
ATOM 7473 C CA . GLU B 1 208 ? -6.672 -15.914 -6.934 1 94.62 208 GLU B CA 1
ATOM 7474 C C . GLU B 1 208 ? -6.852 -14.406 -7.121 1 94.62 208 GLU B C 1
ATOM 7476 O O . GLU B 1 208 ? -7.305 -13.961 -8.18 1 94.62 208 GLU B O 1
ATOM 7481 N N . THR B 1 209 ? -6.426 -13.625 -6.129 1 93.44 209 THR B N 1
ATOM 7482 C CA . THR B 1 209 ? -6.664 -12.188 -6.164 1 93.44 209 THR B CA 1
ATOM 7483 C C . THR B 1 209 ? -5.441 -11.453 -6.695 1 93.44 209 THR B C 1
ATOM 7485 O O . THR B 1 209 ? -5.57 -10.391 -7.305 1 93.44 209 THR B O 1
ATOM 7488 N N . ASP B 1 210 ? -4.285 -11.945 -6.367 1 95.75 210 ASP B N 1
ATOM 7489 C CA . ASP B 1 210 ? -3.016 -11.383 -6.809 1 95.75 210 ASP B CA 1
ATOM 7490 C C . ASP B 1 210 ? -1.934 -12.461 -6.891 1 95.75 210 ASP B C 1
ATOM 7492 O O . ASP B 1 210 ? -2.105 -13.555 -6.359 1 95.75 210 ASP B O 1
ATOM 7496 N N . ASN B 1 211 ? -0.925 -12.102 -7.59 1 97.5 211 ASN B N 1
ATOM 7497 C CA . ASN B 1 211 ? 0.214 -13.008 -7.703 1 97.5 211 ASN B CA 1
ATOM 7498 C C . ASN B 1 211 ? 1.447 -12.453 -7 1 97.5 211 ASN B C 1
ATOM 7500 O O . ASN B 1 211 ? 1.72 -11.25 -7.078 1 97.5 211 ASN B O 1
ATOM 7504 N N . PRO B 1 212 ? 2.223 -13.32 -6.273 1 97.81 212 PRO B N 1
ATOM 7505 C CA . PRO B 1 212 ? 3.402 -12.82 -5.559 1 97.81 212 PRO B CA 1
ATOM 7506 C C . PRO B 1 212 ? 4.594 -12.586 -6.484 1 97.81 212 PRO B C 1
ATOM 7508 O O . PRO B 1 212 ? 5.711 -13.023 -6.18 1 97.81 212 PRO B O 1
ATOM 7511 N N . SER B 1 213 ? 4.379 -11.906 -7.629 1 98.69 213 SER B N 1
ATOM 7512 C CA . SER B 1 213 ? 5.375 -11.602 -8.648 1 98.69 213 SER B CA 1
ATOM 7513 C C . SER B 1 213 ? 5.191 -10.195 -9.203 1 98.69 213 SER B C 1
ATOM 7515 O O . SER B 1 213 ? 4.07 -9.68 -9.25 1 98.69 213 SER B O 1
ATOM 7517 N N . PHE B 1 214 ? 6.277 -9.602 -9.562 1 98.69 214 PHE B N 1
ATOM 7518 C CA . PHE B 1 214 ? 6.191 -8.273 -10.148 1 98.69 214 PHE B CA 1
ATOM 7519 C C . PHE B 1 214 ? 7.371 -8.016 -11.086 1 98.69 214 PHE B C 1
ATOM 7521 O O . PHE B 1 214 ? 8.391 -8.711 -11.016 1 98.69 214 PHE B O 1
ATOM 7528 N N . MET B 1 215 ? 7.242 -7.086 -12.023 1 98.75 215 MET B N 1
ATOM 7529 C CA . MET B 1 215 ? 8.32 -6.473 -12.797 1 98.75 215 MET B CA 1
ATOM 7530 C C . MET B 1 215 ? 8.375 -4.969 -12.547 1 98.75 215 MET B C 1
ATOM 7532 O O . MET B 1 215 ? 7.344 -4.301 -12.5 1 98.75 215 MET B O 1
ATOM 7536 N N . LEU B 1 216 ? 9.523 -4.496 -12.273 1 98.5 216 LEU B N 1
ATOM 7537 C CA . LEU B 1 216 ? 9.75 -3.08 -12 1 98.5 216 LEU B CA 1
ATOM 7538 C C . LEU B 1 216 ? 10.672 -2.467 -13.055 1 98.5 216 LEU B C 1
ATOM 7540 O O . LEU B 1 216 ? 11.867 -2.766 -13.086 1 98.5 216 LEU B O 1
ATOM 7544 N N . SER B 1 217 ? 10.086 -1.613 -13.852 1 97.69 217 SER B N 1
ATOM 7545 C CA . SER B 1 217 ? 10.867 -0.895 -14.844 1 97.69 217 SER B CA 1
ATOM 7546 C C . SER B 1 217 ? 11.586 0.305 -14.227 1 97.69 217 SER B C 1
ATOM 7548 O O . SER B 1 217 ? 10.969 1.088 -13.5 1 97.69 217 SER B O 1
ATOM 7550 N N . ILE B 1 218 ? 12.805 0.468 -14.57 1 93.5 218 ILE B N 1
ATOM 7551 C CA . ILE B 1 218 ? 13.641 1.485 -13.945 1 93.5 218 ILE B CA 1
ATOM 7552 C C . ILE B 1 218 ? 13.625 2.76 -14.781 1 93.5 218 ILE B C 1
ATOM 7554 O O . ILE B 1 218 ? 13.812 3.861 -14.258 1 93.5 218 ILE B O 1
ATOM 7558 N N . ASP B 1 219 ? 13.383 2.623 -16.016 1 91.5 219 ASP B N 1
ATOM 7559 C CA . ASP B 1 219 ? 13.641 3.756 -16.891 1 91.5 219 ASP B CA 1
ATOM 7560 C C . ASP B 1 219 ? 12.469 3.992 -17.844 1 91.5 219 ASP B C 1
ATOM 7562 O O . ASP B 1 219 ? 12.664 4.133 -19.062 1 91.5 219 ASP B O 1
ATOM 7566 N N . GLY B 1 220 ? 11.266 4.023 -17.281 1 92.88 220 GLY B N 1
ATOM 7567 C CA . GLY B 1 220 ? 10.109 4.395 -18.062 1 92.88 220 GLY B CA 1
ATOM 7568 C C . GLY B 1 220 ? 9.117 3.26 -18.25 1 92.88 220 GLY B C 1
ATOM 7569 O O . GLY B 1 220 ? 9.273 2.191 -17.656 1 92.88 220 GLY B O 1
ATOM 7570 N N . LYS B 1 221 ? 8.102 3.438 -19.062 1 94.44 221 LYS B N 1
ATOM 7571 C CA . LYS B 1 221 ? 7.066 2.432 -19.297 1 94.44 221 LYS B CA 1
ATOM 7572 C C . LYS B 1 221 ? 7.676 1.123 -19.781 1 94.44 221 LYS B C 1
ATOM 7574 O O . LYS B 1 221 ? 8.5 1.122 -20.703 1 94.44 221 LYS B O 1
ATOM 7579 N N . PRO B 1 222 ? 7.281 0.015 -19.25 1 96.12 222 PRO B N 1
ATOM 7580 C CA . PRO B 1 222 ? 7.918 -1.263 -19.578 1 96.12 222 PRO B CA 1
ATOM 7581 C C . PRO B 1 222 ? 7.668 -1.692 -21.031 1 96.12 222 PRO B C 1
ATOM 7583 O O . PRO B 1 222 ? 6.559 -1.52 -21.547 1 96.12 222 PRO B O 1
ATOM 7586 N N . GLN B 1 223 ? 8.742 -2.23 -21.609 1 94.25 223 GLN B N 1
ATOM 7587 C CA . GLN B 1 223 ? 8.664 -2.799 -22.953 1 94.25 223 GLN B CA 1
ATOM 7588 C C . GLN B 1 223 ? 9.07 -4.27 -22.938 1 94.25 223 GLN B C 1
ATOM 7590 O O . GLN B 1 223 ? 9.727 -4.738 -22 1 94.25 223 GLN B O 1
ATOM 7595 N N . GLU B 1 224 ? 8.703 -4.984 -24 1 96.44 224 GLU B N 1
ATOM 7596 C CA . GLU B 1 224 ? 8.977 -6.418 -24.062 1 96.44 224 GLU B CA 1
ATOM 7597 C C . GLU B 1 224 ? 10.453 -6.68 -24.375 1 96.44 224 GLU B C 1
ATOM 7599 O O . GLU B 1 224 ? 11.023 -7.652 -23.875 1 96.44 224 GLU B O 1
ATOM 7604 N N . GLU B 1 225 ? 11.047 -5.812 -25.156 1 93.75 225 GLU B N 1
ATOM 7605 C CA . GLU B 1 225 ? 12.328 -6.238 -25.719 1 93.75 225 GLU B CA 1
ATOM 7606 C C . GLU B 1 225 ? 13.445 -5.277 -25.328 1 93.75 225 GLU B C 1
ATOM 7608 O O . GLU B 1 225 ? 14.617 -5.531 -25.609 1 93.75 225 GLU B O 1
ATOM 7613 N N . TYR B 1 226 ? 13.148 -4.227 -24.703 1 91.75 226 TYR B N 1
ATOM 7614 C CA . TYR B 1 226 ? 14.188 -3.297 -24.281 1 91.75 226 TYR B CA 1
ATOM 7615 C C . TYR B 1 226 ? 13.82 -2.625 -22.953 1 91.75 226 TYR B C 1
ATOM 7617 O O . TYR B 1 226 ? 12.664 -2.641 -22.547 1 91.75 226 TYR B O 1
ATOM 7625 N N . GLY B 1 227 ? 14.852 -2.027 -22.344 1 93.81 227 GLY B N 1
ATOM 7626 C CA . GLY B 1 227 ? 14.695 -1.382 -21.062 1 93.81 227 GLY B CA 1
ATOM 7627 C C . GLY B 1 227 ? 15.258 -2.203 -19.906 1 93.81 227 GLY B C 1
ATOM 7628 O O . GLY B 1 227 ? 15.555 -3.389 -20.078 1 93.81 227 GLY B O 1
ATOM 7629 N N . HIS B 1 228 ? 15.469 -1.524 -18.812 1 95.81 228 HIS B N 1
ATOM 7630 C CA . HIS B 1 228 ? 15.992 -2.152 -17.609 1 95.81 228 HIS B CA 1
ATOM 7631 C C . HIS B 1 228 ? 14.859 -2.531 -16.656 1 95.81 228 HIS B C 1
ATOM 7633 O O . HIS B 1 228 ? 14.156 -1.659 -16.141 1 95.81 228 HIS B O 1
ATOM 7639 N N . ILE B 1 229 ? 14.703 -3.854 -16.469 1 98 229 ILE B N 1
ATOM 7640 C CA . ILE B 1 229 ? 13.57 -4.316 -15.672 1 98 229 ILE B CA 1
ATOM 7641 C C . ILE B 1 229 ? 14.055 -5.285 -14.602 1 98 229 ILE B C 1
ATOM 7643 O O . ILE B 1 229 ? 14.797 -6.23 -14.898 1 98 229 ILE B O 1
ATOM 7647 N N . LEU B 1 230 ? 13.695 -4.957 -13.352 1 98.5 230 LEU B N 1
ATOM 7648 C CA . LEU B 1 230 ? 13.883 -5.887 -12.242 1 98.5 230 LEU B CA 1
ATOM 7649 C C . LEU B 1 230 ? 12.656 -6.766 -12.055 1 98.5 230 LEU B C 1
ATOM 7651 O O . LEU B 1 230 ? 11.531 -6.258 -11.961 1 98.5 230 LEU B O 1
ATOM 7655 N N . GLY B 1 231 ? 12.828 -8.086 -12.133 1 98.69 231 GLY B N 1
ATOM 7656 C CA . GLY B 1 231 ? 11.758 -9.016 -11.836 1 98.69 231 GLY B CA 1
ATOM 7657 C C . GLY B 1 231 ? 11.938 -9.727 -10.508 1 98.69 231 GLY B C 1
ATOM 7658 O O . GLY B 1 231 ? 13.062 -10.062 -10.125 1 98.69 231 GLY B O 1
ATOM 7659 N N . GLY B 1 232 ? 10.82 -9.891 -9.766 1 98.75 232 GLY B N 1
ATOM 7660 C CA . GLY B 1 232 ? 10.875 -10.586 -8.492 1 98.75 232 GLY B CA 1
ATOM 7661 C C . GLY B 1 232 ? 9.656 -11.445 -8.227 1 98.75 232 GLY B C 1
ATOM 7662 O O . GLY B 1 232 ? 8.547 -11.109 -8.656 1 98.75 232 GLY B O 1
ATOM 7663 N N . THR B 1 233 ? 9.844 -12.562 -7.555 1 98.69 233 THR B N 1
ATOM 7664 C CA . THR B 1 233 ? 8.758 -13.438 -7.117 1 98.69 233 THR B CA 1
ATOM 7665 C C . THR B 1 233 ? 9.078 -14.055 -5.762 1 98.69 233 THR B C 1
ATOM 7667 O O . THR B 1 233 ? 10.234 -14.375 -5.473 1 98.69 233 THR B O 1
ATOM 7670 N N . LEU B 1 234 ? 8.062 -14.125 -4.883 1 98.69 234 LEU B N 1
ATOM 7671 C CA . LEU B 1 234 ? 8.195 -14.82 -3.605 1 98.69 234 LEU B CA 1
ATOM 7672 C C . LEU B 1 234 ? 7.75 -16.281 -3.73 1 98.69 234 LEU B C 1
ATOM 7674 O O . LEU B 1 234 ? 6.594 -16.547 -4.062 1 98.69 234 LEU B O 1
ATOM 7678 N N . ALA B 1 235 ? 8.664 -17.203 -3.473 1 98.38 235 ALA B N 1
ATOM 7679 C CA . ALA B 1 235 ? 8.359 -18.625 -3.547 1 98.38 235 ALA B CA 1
ATOM 7680 C C . ALA B 1 235 ? 7.684 -19.109 -2.266 1 98.38 235 ALA B C 1
ATOM 7682 O O . ALA B 1 235 ? 8.305 -19.797 -1.447 1 98.38 235 ALA B O 1
ATOM 7683 N N . TRP B 1 236 ? 6.379 -18.828 -2.143 1 97.44 236 TRP B N 1
ATOM 7684 C CA . TRP B 1 236 ? 5.609 -19.094 -0.934 1 97.44 236 TRP B CA 1
ATOM 7685 C C . TRP B 1 236 ? 4.133 -19.312 -1.264 1 97.44 236 TRP B C 1
ATOM 7687 O O . TRP B 1 236 ? 3.576 -18.609 -2.113 1 97.44 236 TRP B O 1
ATOM 7697 N N . THR B 1 237 ? 3.545 -20.328 -0.612 1 96.56 237 THR B N 1
ATOM 7698 C CA . THR B 1 237 ? 2.166 -20.688 -0.933 1 96.56 237 THR B CA 1
ATOM 7699 C C . THR B 1 237 ? 1.202 -20.062 0.075 1 96.56 237 THR B C 1
ATOM 7701 O O . THR B 1 237 ? -0.011 -20.047 -0.147 1 96.56 237 THR B O 1
ATOM 7704 N N . GLY B 1 238 ? 1.674 -19.516 1.178 1 96.19 238 GLY B N 1
ATOM 7705 C CA . GLY B 1 238 ? 0.833 -18.906 2.193 1 96.19 238 GLY B CA 1
ATOM 7706 C C . GLY B 1 238 ? 0.553 -17.438 1.927 1 96.19 238 GLY B C 1
ATOM 7707 O O . GLY B 1 238 ? 0.567 -17 0.776 1 96.19 238 GLY B O 1
ATOM 7708 N N . ASN B 1 239 ? 0.17 -16.688 3 1 96.31 239 ASN B N 1
ATOM 7709 C CA . ASN B 1 239 ? -0.057 -15.25 2.881 1 96.31 239 ASN B CA 1
ATOM 7710 C C . ASN B 1 239 ? 1.24 -14.5 2.592 1 96.31 239 ASN B C 1
ATOM 7712 O O . ASN B 1 239 ? 2.316 -14.93 3.01 1 96.31 239 ASN B O 1
ATOM 7716 N N . TYR B 1 240 ? 1.181 -13.445 1.79 1 97.38 240 TYR B N 1
ATOM 7717 C CA . TYR B 1 240 ? 2.406 -12.742 1.42 1 97.38 240 TYR B CA 1
ATOM 7718 C C . TYR B 1 240 ? 2.162 -11.25 1.293 1 97.38 240 TYR B C 1
ATOM 7720 O O . TYR B 1 240 ? 1.014 -10.797 1.27 1 97.38 240 TYR B O 1
ATOM 7728 N N . LEU B 1 241 ? 3.252 -10.562 1.315 1 96.88 241 LEU B N 1
ATOM 7729 C CA . LEU B 1 241 ? 3.275 -9.117 1.108 1 96.88 241 LEU B CA 1
ATOM 7730 C C . LEU B 1 241 ? 4.441 -8.719 0.212 1 96.88 241 LEU B C 1
ATOM 7732 O O . LEU B 1 241 ? 5.586 -9.094 0.468 1 96.88 241 LEU B O 1
ATOM 7736 N N . LEU B 1 242 ? 4.152 -8.016 -0.93 1 98.44 242 LEU B N 1
ATOM 7737 C CA . LEU B 1 242 ? 5.098 -7.293 -1.774 1 98.44 242 LEU B CA 1
ATOM 7738 C C . LEU B 1 242 ? 4.855 -5.789 -1.703 1 98.44 242 LEU B C 1
ATOM 7740 O O . LEU B 1 242 ? 3.77 -5.316 -2.041 1 98.44 242 LEU B O 1
ATOM 7744 N N . LYS B 1 243 ? 5.871 -5.109 -1.307 1 98 243 LYS B N 1
ATOM 7745 C CA . LYS B 1 243 ? 5.711 -3.678 -1.078 1 98 243 LYS B CA 1
ATOM 7746 C C . LYS B 1 243 ? 6.758 -2.877 -1.843 1 98 243 LYS B C 1
ATOM 7748 O O . LYS B 1 243 ? 7.953 -3.174 -1.769 1 98 243 LYS B O 1
ATOM 7753 N N . MET B 1 244 ? 6.281 -1.865 -2.66 1 98.56 244 MET B N 1
ATOM 7754 C CA . MET B 1 244 ? 7.117 -0.786 -3.18 1 98.56 244 MET B CA 1
ATOM 7755 C C . MET B 1 244 ? 6.98 0.468 -2.322 1 98.56 244 MET B C 1
ATOM 7757 O O . MET B 1 244 ? 5.918 1.088 -2.285 1 98.56 244 MET B O 1
ATOM 7761 N N . ASP B 1 245 ? 8.008 0.783 -1.63 1 97.56 245 ASP B N 1
ATOM 7762 C CA . ASP B 1 245 ? 8.055 1.98 -0.797 1 97.56 245 ASP B CA 1
ATOM 7763 C C . ASP B 1 245 ? 8.758 3.127 -1.517 1 97.56 245 ASP B C 1
ATOM 7765 O O . ASP B 1 245 ? 9.969 3.076 -1.735 1 97.56 245 ASP B O 1
ATOM 7769 N N . ILE B 1 246 ? 8.008 4.18 -1.81 1 96.19 246 ILE B N 1
ATOM 7770 C CA . ILE B 1 246 ? 8.508 5.184 -2.744 1 96.19 246 ILE B CA 1
ATOM 7771 C C . ILE B 1 246 ? 8.492 6.559 -2.078 1 96.19 246 ILE B C 1
ATOM 7773 O O . ILE B 1 246 ? 7.469 6.984 -1.538 1 96.19 246 ILE B O 1
ATOM 7777 N N . THR B 1 247 ? 9.578 7.18 -2.133 1 92.38 247 THR B N 1
ATOM 7778 C CA . THR B 1 247 ? 9.688 8.602 -1.836 1 92.38 247 THR B CA 1
ATOM 7779 C C . THR B 1 247 ? 10.242 9.367 -3.033 1 92.38 247 THR B C 1
ATOM 7781 O O . THR B 1 247 ? 10.461 8.781 -4.098 1 92.38 247 THR B O 1
ATOM 7784 N N . ASN B 1 248 ? 10.469 10.641 -2.857 1 86.44 248 ASN B N 1
ATOM 7785 C CA . ASN B 1 248 ? 10.984 11.461 -3.947 1 86.44 248 ASN B CA 1
ATOM 7786 C C . ASN B 1 248 ? 12.391 11.031 -4.348 1 86.44 248 ASN B C 1
ATOM 7788 O O . ASN B 1 248 ? 12.797 11.211 -5.496 1 86.44 248 ASN B O 1
ATOM 7792 N N . THR B 1 249 ? 13.047 10.367 -3.363 1 86.94 249 THR B N 1
ATOM 7793 C CA . THR B 1 249 ? 14.453 10.133 -3.672 1 86.94 249 THR B CA 1
ATOM 7794 C C . THR B 1 249 ? 14.789 8.648 -3.572 1 86.94 249 THR B C 1
ATOM 7796 O O . THR B 1 249 ? 15.867 8.219 -3.984 1 86.94 249 THR B O 1
ATOM 7799 N N . LYS B 1 250 ? 13.883 7.926 -3.037 1 92.06 250 LYS B N 1
ATOM 7800 C CA . LYS B 1 250 ? 14.227 6.531 -2.795 1 92.06 250 LYS B CA 1
ATOM 7801 C C . LYS B 1 250 ? 13.094 5.602 -3.209 1 92.06 250 LYS B C 1
ATOM 7803 O O . LYS B 1 250 ? 11.93 6.004 -3.223 1 92.06 250 LYS B O 1
ATOM 7808 N N . LEU B 1 251 ? 13.453 4.43 -3.572 1 96.19 251 LEU B N 1
ATOM 7809 C CA . LEU B 1 251 ? 12.547 3.32 -3.826 1 96.19 251 LEU B CA 1
ATOM 7810 C C . LEU B 1 251 ? 13.094 2.021 -3.244 1 96.19 251 LEU B C 1
ATOM 7812 O O . LEU B 1 251 ? 14.234 1.646 -3.523 1 96.19 251 LEU B O 1
ATOM 7816 N N . ASN B 1 252 ? 12.344 1.38 -2.375 1 97.69 252 ASN B N 1
ATOM 7817 C CA . ASN B 1 252 ? 12.711 0.089 -1.801 1 97.69 252 ASN B CA 1
ATOM 7818 C C . ASN B 1 252 ? 11.648 -0.972 -2.084 1 97.69 252 ASN B C 1
ATOM 7820 O O . ASN B 1 252 ? 10.453 -0.688 -2.029 1 97.69 252 ASN B O 1
ATOM 7824 N N . ILE B 1 253 ? 12.125 -2.172 -2.393 1 98.25 253 ILE B N 1
ATOM 7825 C CA . ILE B 1 253 ? 11.273 -3.352 -2.496 1 98.25 253 ILE B CA 1
ATOM 7826 C C . ILE B 1 253 ? 11.344 -4.152 -1.197 1 98.25 253 ILE B C 1
ATOM 7828 O O . ILE B 1 253 ? 12.43 -4.453 -0.704 1 98.25 253 ILE B O 1
ATOM 7832 N N . ILE B 1 254 ? 10.227 -4.449 -0.647 1 98.5 254 ILE B N 1
ATOM 7833 C CA . ILE B 1 254 ? 10.109 -5.285 0.544 1 98.5 254 ILE B CA 1
ATOM 7834 C C . ILE B 1 254 ? 9.203 -6.48 0.25 1 98.5 254 ILE B C 1
ATOM 7836 O O . ILE B 1 254 ? 8.062 -6.312 -0.191 1 98.5 254 ILE B O 1
ATOM 7840 N N . ALA B 1 255 ? 9.688 -7.695 0.432 1 98.69 255 ALA B N 1
ATOM 7841 C CA . ALA B 1 255 ? 8.922 -8.883 0.069 1 98.69 255 ALA B CA 1
ATOM 7842 C C . ALA B 1 255 ? 9.078 -9.977 1.122 1 98.69 255 ALA B C 1
ATOM 7844 O O . ALA B 1 255 ? 10.18 -10.211 1.629 1 98.69 255 ALA B O 1
ATOM 7845 N N . GLY B 1 256 ? 7.98 -10.641 1.549 1 98.56 256 GLY B N 1
ATOM 7846 C CA . GLY B 1 256 ? 8 -11.742 2.5 1 98.56 256 GLY B CA 1
ATOM 7847 C C . GLY B 1 256 ? 6.621 -12.211 2.908 1 98.56 256 GLY B C 1
ATOM 7848 O O . GLY B 1 256 ? 5.637 -11.93 2.219 1 98.56 256 GLY B O 1
ATOM 7849 N N . ILE B 1 257 ? 6.578 -13.047 3.957 1 98.12 257 ILE B N 1
ATOM 7850 C CA . ILE B 1 257 ? 5.309 -13.445 4.559 1 98.12 257 ILE B CA 1
ATOM 7851 C C . ILE B 1 257 ? 4.582 -12.211 5.09 1 98.12 257 ILE B C 1
ATOM 7853 O O . ILE B 1 257 ? 5.199 -11.32 5.68 1 98.12 257 ILE B O 1
ATOM 7857 N N . ASN B 1 258 ? 3.318 -12.109 4.766 1 96.75 258 ASN B N 1
ATOM 7858 C CA . ASN B 1 258 ? 2.512 -11.055 5.379 1 96.75 258 ASN B CA 1
ATOM 7859 C C . ASN B 1 258 ? 2.473 -11.195 6.898 1 96.75 258 ASN B C 1
ATOM 7861 O O . ASN B 1 258 ? 1.954 -12.18 7.426 1 96.75 258 ASN B O 1
ATOM 7865 N N . GLU B 1 259 ? 2.936 -10.242 7.613 1 94.62 259 GLU B N 1
ATOM 7866 C CA . GLU B 1 259 ? 3.105 -10.336 9.062 1 94.62 259 GLU B CA 1
ATOM 7867 C C . GLU B 1 259 ? 1.782 -10.109 9.789 1 94.62 259 GLU B C 1
ATOM 7869 O O . GLU B 1 259 ? 1.67 -10.391 10.984 1 94.62 259 GLU B O 1
ATOM 7874 N N . GLU B 1 260 ? 0.751 -9.625 9.133 1 93.69 260 GLU B N 1
ATOM 7875 C CA . GLU B 1 260 ? -0.528 -9.375 9.781 1 93.69 260 GLU B CA 1
ATOM 7876 C C . GLU B 1 260 ? -1.104 -10.648 10.391 1 93.69 260 GLU B C 1
ATOM 7878 O O . GLU B 1 260 ? -1.263 -11.656 9.695 1 93.69 260 GLU B O 1
ATOM 7883 N N . ASN B 1 261 ? -1.356 -10.609 11.633 1 93.5 261 ASN B N 1
ATOM 7884 C CA . ASN B 1 261 ? -1.914 -11.719 12.398 1 93.5 261 ASN B CA 1
ATOM 7885 C C . ASN B 1 261 ? -1.068 -12.977 12.258 1 93.5 261 ASN B C 1
ATOM 7887 O O . ASN B 1 261 ? -1.604 -14.086 12.227 1 93.5 261 ASN B O 1
ATOM 7891 N N . SER B 1 262 ? 0.206 -12.766 12.055 1 96.75 262 SER B N 1
ATOM 7892 C CA . SER B 1 262 ? 1.133 -13.883 11.867 1 96.75 262 SER B CA 1
ATOM 7893 C C . SER B 1 262 ? 2.381 -13.711 12.727 1 96.75 262 SER B C 1
ATOM 7895 O O . SER B 1 262 ? 3.457 -14.195 12.367 1 96.75 262 SER B O 1
ATOM 7897 N N . HIS B 1 263 ? 2.236 -12.875 13.82 1 97.88 263 HIS B N 1
ATOM 7898 C CA . HIS B 1 263 ? 3.391 -12.797 14.711 1 97.88 263 HIS B CA 1
ATOM 7899 C C . HIS B 1 263 ? 3.814 -14.18 15.188 1 97.88 263 HIS B C 1
ATOM 7901 O O . HIS B 1 263 ? 2.973 -15.055 15.391 1 97.88 263 HIS B O 1
ATOM 7907 N N . TYR B 1 264 ? 5.105 -14.414 15.336 1 98.62 264 TYR B N 1
ATOM 7908 C CA . TYR B 1 264 ? 5.664 -15.75 15.508 1 98.62 264 TYR B CA 1
ATOM 7909 C C . TYR B 1 264 ? 6.477 -15.836 16.797 1 98.62 264 TYR B C 1
ATOM 7911 O O . TYR B 1 264 ? 7.453 -15.102 16.969 1 98.62 264 TYR B O 1
ATOM 7919 N N . LYS B 1 265 ? 6.086 -16.703 17.672 1 98.5 265 LYS B N 1
ATOM 7920 C CA . LYS B 1 265 ? 6.848 -16.969 18.891 1 98.5 265 LYS B CA 1
ATOM 7921 C C . LYS B 1 265 ? 8.023 -17.906 18.594 1 98.5 265 LYS B C 1
ATOM 7923 O O . LYS B 1 265 ? 7.84 -19.094 18.375 1 98.5 265 LYS B O 1
ATOM 7928 N N . LEU B 1 266 ? 9.18 -17.359 18.594 1 98.62 266 LEU B N 1
ATOM 7929 C CA . LEU B 1 266 ? 10.414 -18.094 18.344 1 98.62 266 LEU B CA 1
ATOM 7930 C C . LEU B 1 266 ? 10.992 -18.641 19.641 1 98.62 266 LEU B C 1
ATOM 7932 O O . LEU B 1 266 ? 11.578 -17.906 20.422 1 98.62 266 LEU B O 1
ATOM 7936 N N . GLU B 1 267 ? 10.922 -19.969 19.828 1 98.38 267 GLU B N 1
ATOM 7937 C CA . GLU B 1 267 ? 11.328 -20.609 21.078 1 98.38 267 GLU B CA 1
ATOM 7938 C C . GLU B 1 267 ? 12.852 -20.672 21.203 1 98.38 267 GLU B C 1
ATOM 7940 O O . GLU B 1 267 ? 13.57 -20.375 20.25 1 98.38 267 GLU B O 1
ATOM 7945 N N . SER B 1 268 ? 13.289 -21.016 22.438 1 98.25 268 SER B N 1
ATOM 7946 C CA . SER B 1 268 ? 14.719 -21.203 22.688 1 98.25 268 SER B CA 1
ATOM 7947 C C . SER B 1 268 ? 15.312 -22.234 21.719 1 98.25 268 SER B C 1
ATOM 7949 O O . SER B 1 268 ? 14.734 -23.297 21.5 1 98.25 268 SER B O 1
ATOM 7951 N N . LYS B 1 269 ? 16.375 -21.812 21.031 1 97.88 269 LYS B N 1
ATOM 7952 C CA . LYS B 1 269 ? 17.156 -22.641 20.125 1 97.88 269 LYS B CA 1
ATOM 7953 C C . LYS B 1 269 ? 16.391 -22.953 18.844 1 97.88 269 LYS B C 1
ATOM 7955 O O . LYS B 1 269 ? 16.734 -23.906 18.141 1 97.88 269 LYS B O 1
ATOM 7960 N N . GLU B 1 270 ? 15.367 -22.25 18.641 1 98.12 270 GLU B N 1
ATOM 7961 C CA . GLU B 1 270 ? 14.602 -22.438 17.406 1 98.12 270 GLU B CA 1
ATOM 7962 C C . GLU B 1 270 ? 15.109 -21.516 16.297 1 98.12 270 GLU B C 1
ATOM 7964 O O . GLU B 1 270 ? 15.656 -20.453 16.562 1 98.12 270 GLU B O 1
ATOM 7969 N N . THR B 1 271 ? 15.016 -21.953 15.078 1 98.5 271 THR B N 1
ATOM 7970 C CA . THR B 1 271 ? 15.328 -21.188 13.883 1 98.5 271 THR B CA 1
ATOM 7971 C C . THR B 1 271 ? 14.086 -20.984 13.016 1 98.5 271 THR B C 1
ATOM 7973 O O . THR B 1 271 ? 13.367 -21.953 12.734 1 98.5 271 THR B O 1
ATOM 7976 N N . PHE B 1 272 ? 13.789 -19.781 12.711 1 98.69 272 PHE B N 1
ATOM 7977 C CA . PHE B 1 272 ? 12.727 -19.438 11.766 1 98.69 272 PHE B CA 1
ATOM 7978 C C . PHE B 1 272 ? 13.312 -19.109 10.398 1 98.69 272 PHE B C 1
ATOM 7980 O O . PHE B 1 272 ? 14.18 -18.25 10.281 1 98.69 272 PHE B O 1
ATOM 7987 N N . LYS B 1 273 ? 12.859 -19.734 9.398 1 98.62 273 LYS B N 1
ATOM 7988 C CA . LYS B 1 273 ? 13.336 -19.531 8.031 1 98.62 273 LYS B CA 1
ATOM 7989 C C . LYS B 1 273 ? 12.266 -18.859 7.172 1 98.62 273 LYS B C 1
ATOM 7991 O O . LYS B 1 273 ? 11.117 -19.328 7.129 1 98.62 273 LYS B O 1
ATOM 7996 N N . THR B 1 274 ? 12.578 -17.734 6.523 1 98.69 274 THR B N 1
ATOM 7997 C CA . THR B 1 274 ? 11.648 -17.078 5.613 1 98.69 274 THR B CA 1
ATOM 7998 C C . THR B 1 274 ? 11.648 -17.766 4.25 1 98.69 274 THR B C 1
ATOM 8000 O O . THR B 1 274 ? 12.586 -18.5 3.918 1 98.69 274 THR B O 1
ATOM 8003 N N . PRO B 1 275 ? 10.578 -17.578 3.406 1 98.25 275 PRO B N 1
ATOM 8004 C CA . PRO B 1 275 ? 10.578 -18.141 2.053 1 98.25 275 PRO B CA 1
ATOM 8005 C C . PRO B 1 275 ? 11.625 -17.484 1.145 1 98.25 275 PRO B C 1
ATOM 8007 O O . PRO B 1 275 ? 12.078 -16.375 1.416 1 98.25 275 PRO B O 1
ATOM 8010 N N . GLU B 1 276 ? 11.891 -18.172 0.111 1 98.25 276 GLU B N 1
ATOM 8011 C CA . GLU B 1 276 ? 12.844 -17.703 -0.886 1 98.25 276 GLU B CA 1
ATOM 8012 C C . GLU B 1 276 ? 12.242 -16.625 -1.766 1 98.25 276 GLU B C 1
ATOM 8014 O O . GLU B 1 276 ? 11.133 -16.781 -2.281 1 98.25 276 GLU B O 1
ATOM 8019 N N . PHE B 1 277 ? 12.922 -15.484 -1.872 1 98.81 277 PHE B N 1
ATOM 8020 C CA . PHE B 1 277 ? 12.609 -14.453 -2.861 1 98.81 277 PHE B CA 1
ATOM 8021 C C . PHE B 1 277 ? 13.594 -14.516 -4.027 1 98.81 277 PHE B C 1
ATOM 8023 O O . PHE B 1 277 ? 14.797 -14.32 -3.842 1 98.81 277 PHE B O 1
ATOM 8030 N N . ALA B 1 278 ? 13.055 -14.734 -5.234 1 98.88 278 ALA B N 1
ATOM 8031 C CA . ALA B 1 278 ? 13.891 -14.828 -6.43 1 98.88 278 ALA B CA 1
ATOM 8032 C C . ALA B 1 278 ? 13.805 -13.547 -7.258 1 98.88 278 ALA B C 1
ATOM 8034 O O . ALA B 1 278 ? 12.727 -12.977 -7.414 1 98.88 278 ALA B O 1
ATOM 8035 N N . MET B 1 279 ? 14.953 -13.141 -7.805 1 98.81 279 MET B N 1
ATOM 8036 C CA . MET B 1 279 ? 14.969 -11.898 -8.57 1 98.81 279 MET B CA 1
ATOM 8037 C C . MET B 1 279 ? 15.914 -12.008 -9.766 1 98.81 279 MET B C 1
ATOM 8039 O O . MET B 1 279 ? 16.797 -12.859 -9.789 1 98.81 279 MET B O 1
ATOM 8043 N N . THR B 1 280 ? 15.703 -11.203 -10.766 1 98.81 280 THR B N 1
ATOM 8044 C CA . THR B 1 280 ? 16.562 -11.039 -11.93 1 98.81 280 THR B CA 1
ATOM 8045 C C . THR B 1 280 ? 16.562 -9.586 -12.406 1 98.81 280 THR B C 1
ATOM 8047 O O . THR B 1 280 ? 15.766 -8.773 -11.922 1 98.81 280 THR B O 1
ATOM 8050 N N . TYR B 1 281 ? 17.531 -9.227 -13.164 1 98.25 281 TYR B N 1
ATOM 8051 C CA . TYR B 1 281 ? 17.641 -7.922 -13.82 1 98.25 281 TYR B CA 1
ATOM 8052 C C . TYR B 1 281 ? 17.859 -8.078 -15.32 1 98.25 281 TYR B C 1
ATOM 8054 O O . TYR B 1 281 ? 18.812 -8.719 -15.75 1 98.25 281 TYR B O 1
ATOM 8062 N N . SER B 1 282 ? 16.922 -7.508 -16.047 1 97.88 282 SER B N 1
ATOM 8063 C CA . SER B 1 282 ? 16.984 -7.652 -17.5 1 97.88 282 SER B CA 1
ATOM 8064 C C . SER B 1 282 ? 17.297 -6.32 -18.172 1 97.88 282 SER B C 1
ATOM 8066 O O . SER B 1 282 ? 16.781 -5.277 -17.766 1 97.88 282 SER B O 1
ATOM 8068 N N . THR B 1 283 ? 18.141 -6.367 -19.172 1 95.81 283 THR B N 1
ATOM 8069 C CA . THR B 1 283 ? 18.359 -5.219 -20.047 1 95.81 283 THR B CA 1
ATOM 8070 C C . THR B 1 283 ? 17.609 -5.395 -21.375 1 95.81 283 THR B C 1
ATOM 8072 O O . THR B 1 283 ? 17.781 -4.598 -22.297 1 95.81 283 THR B O 1
ATOM 8075 N N . SER B 1 284 ? 16.875 -6.457 -21.438 1 95.56 284 SER B N 1
ATOM 8076 C CA . SER B 1 284 ? 16.094 -6.762 -22.625 1 95.56 284 SER B CA 1
ATOM 8077 C C . SER B 1 284 ? 14.602 -6.766 -22.328 1 95.56 284 SER B C 1
ATOM 8079 O O . SER B 1 284 ? 13.859 -7.602 -22.859 1 95.56 284 SER B O 1
ATOM 8081 N N . GLY B 1 285 ? 14.203 -5.922 -21.438 1 97.06 285 GLY B N 1
ATOM 8082 C CA . GLY B 1 285 ? 12.797 -5.672 -21.172 1 97.06 285 GLY B CA 1
ATOM 8083 C C . GLY B 1 285 ? 12.133 -6.789 -20.375 1 97.06 285 GLY B C 1
ATOM 8084 O O . GLY B 1 285 ? 12.805 -7.531 -19.672 1 97.06 285 GLY B O 1
ATOM 8085 N N . LYS B 1 286 ? 10.781 -6.832 -20.469 1 98.12 286 LYS B N 1
ATOM 8086 C CA . LYS B 1 286 ? 9.961 -7.82 -19.766 1 98.12 286 LYS B CA 1
ATOM 8087 C C . LYS B 1 286 ? 10.242 -9.227 -20.281 1 98.12 286 LYS B C 1
ATOM 8089 O O . LYS B 1 286 ? 10.188 -10.195 -19.516 1 98.12 286 LYS B O 1
ATOM 8094 N N . GLY B 1 287 ? 10.57 -9.328 -21.562 1 98.44 287 GLY B N 1
ATOM 8095 C CA . GLY B 1 287 ? 10.883 -10.625 -22.125 1 98.44 287 GLY B CA 1
ATOM 8096 C C . GLY B 1 287 ? 12.07 -11.297 -21.484 1 98.44 287 GLY B C 1
ATOM 8097 O O . GLY B 1 287 ? 12.055 -12.508 -21.25 1 98.44 287 GLY B O 1
ATOM 8098 N N . GLY B 1 288 ? 13.078 -10.461 -21.234 1 98.12 288 GLY B N 1
ATOM 8099 C CA . GLY B 1 288 ? 14.242 -11 -20.547 1 98.12 288 GLY B CA 1
ATOM 8100 C C . GLY B 1 288 ? 13.93 -11.531 -19.156 1 98.12 288 GLY B C 1
ATOM 8101 O O . GLY B 1 288 ? 14.461 -12.562 -18.75 1 98.12 288 GLY B O 1
ATOM 8102 N N . VAL B 1 289 ? 13.102 -10.852 -18.484 1 98.62 289 VAL B N 1
ATOM 8103 C CA . VAL B 1 289 ? 12.672 -11.305 -17.156 1 98.62 289 VAL B CA 1
ATOM 8104 C C . VAL B 1 289 ? 11.953 -12.641 -17.281 1 98.62 289 VAL B C 1
ATOM 8106 O O . VAL B 1 289 ? 12.266 -13.586 -16.547 1 98.62 289 VAL B O 1
ATOM 8109 N N . SER B 1 290 ? 11.039 -12.742 -18.203 1 98.75 290 SER B N 1
ATOM 8110 C CA . SER B 1 290 ? 10.25 -13.953 -18.375 1 98.75 290 SER B CA 1
ATOM 8111 C C . SER B 1 290 ? 11.133 -15.156 -18.703 1 98.75 290 SER B C 1
ATOM 8113 O O . SER B 1 290 ? 11.008 -16.203 -18.062 1 98.75 290 SER B O 1
ATOM 8115 N N . ARG B 1 291 ? 12 -14.984 -19.625 1 98.5 291 ARG B N 1
ATOM 8116 C CA . ARG B 1 291 ? 12.828 -16.094 -20.078 1 98.5 291 ARG B CA 1
ATOM 8117 C C . ARG B 1 291 ? 13.781 -16.547 -18.969 1 98.5 291 ARG B C 1
ATOM 8119 O O . ARG B 1 291 ? 14.086 -17.734 -18.844 1 98.5 291 ARG B O 1
ATOM 8126 N N . ALA B 1 292 ? 14.234 -15.602 -18.141 1 98.62 292 ALA B N 1
ATOM 8127 C CA . ALA B 1 292 ? 15.07 -15.969 -17 1 98.62 292 ALA B CA 1
ATOM 8128 C C . ALA B 1 292 ? 14.297 -16.828 -16.016 1 98.62 292 ALA B C 1
ATOM 8130 O O . ALA B 1 292 ? 14.773 -17.891 -15.594 1 98.62 292 ALA B O 1
ATOM 8131 N N . PHE B 1 293 ? 13.117 -16.469 -15.68 1 98.81 293 PHE B N 1
ATOM 8132 C CA . PHE B 1 293 ? 12.312 -17.219 -14.711 1 98.81 293 PHE B CA 1
ATOM 8133 C C . PHE B 1 293 ? 11.852 -18.547 -15.305 1 98.81 293 PHE B C 1
ATOM 8135 O O . PHE B 1 293 ? 11.742 -19.547 -14.594 1 98.81 293 PHE B O 1
ATOM 8142 N N . HIS B 1 294 ? 11.562 -18.562 -16.625 1 98.69 294 HIS B N 1
ATOM 8143 C CA . HIS B 1 294 ? 11.18 -19.812 -17.266 1 98.69 294 HIS B CA 1
ATOM 8144 C C . HIS B 1 294 ? 12.297 -20.844 -17.172 1 98.69 294 HIS B C 1
ATOM 8146 O O . HIS B 1 294 ? 12.047 -22.016 -16.859 1 98.69 294 HIS B O 1
ATOM 8152 N N . ARG B 1 295 ? 13.477 -20.406 -17.469 1 98.25 295 ARG B N 1
ATOM 8153 C CA . ARG B 1 295 ? 14.625 -21.297 -17.359 1 98.25 295 ARG B CA 1
ATOM 8154 C C . ARG B 1 295 ? 14.82 -21.781 -15.93 1 98.25 295 ARG B C 1
ATOM 8156 O O . ARG B 1 295 ? 15.07 -22.969 -15.695 1 98.25 295 ARG B O 1
ATOM 8163 N N . TRP B 1 296 ? 14.727 -20.859 -14.984 1 98.5 296 TRP B N 1
ATOM 8164 C CA . TRP B 1 296 ? 14.852 -21.188 -13.57 1 98.5 296 TRP B CA 1
ATOM 8165 C C . TRP B 1 296 ? 13.781 -22.188 -13.148 1 98.5 296 TRP B C 1
ATOM 8167 O O . TRP B 1 296 ? 14.07 -23.141 -12.414 1 98.5 296 TRP B O 1
ATOM 8177 N N . ALA B 1 297 ? 12.602 -22.031 -13.625 1 98.56 297 ALA B N 1
ATOM 8178 C CA . ALA B 1 297 ? 11.5 -22.938 -13.32 1 98.56 297 ALA B CA 1
ATOM 8179 C C . ALA B 1 297 ? 11.781 -24.344 -13.82 1 98.56 297 ALA B C 1
ATOM 8181 O O . ALA B 1 297 ? 11.727 -25.312 -13.055 1 98.56 297 ALA B O 1
ATOM 8182 N N . ARG B 1 298 ? 12.156 -24.484 -15.086 1 98.12 298 ARG B N 1
ATOM 8183 C CA . ARG B 1 298 ? 12.375 -25.781 -15.695 1 98.12 298 ARG B CA 1
ATOM 8184 C C . ARG B 1 298 ? 13.547 -26.516 -15.023 1 98.12 298 ARG B C 1
ATOM 8186 O O . ARG B 1 298 ? 13.492 -27.734 -14.828 1 98.12 298 ARG B O 1
ATOM 8193 N N . MET B 1 299 ? 14.492 -25.766 -14.594 1 97.56 299 MET B N 1
ATOM 8194 C CA . MET B 1 299 ? 15.719 -26.375 -14.094 1 97.56 299 MET B CA 1
ATOM 8195 C C . MET B 1 299 ? 15.594 -26.688 -12.602 1 97.56 299 MET B C 1
ATOM 8197 O O . MET B 1 299 ? 16.125 -27.688 -12.125 1 97.56 299 MET B O 1
ATOM 8201 N N . TYR B 1 300 ? 14.859 -25.781 -11.859 1 97.75 300 TYR B N 1
ATOM 8202 C CA . TYR B 1 300 ? 15.062 -25.875 -10.422 1 97.75 300 TYR B CA 1
ATOM 8203 C C . TYR B 1 300 ? 13.727 -25.875 -9.688 1 97.75 300 TYR B C 1
ATOM 8205 O O . TYR B 1 300 ? 13.648 -26.25 -8.516 1 97.75 300 TYR B O 1
ATOM 8213 N N . LYS B 1 301 ? 12.641 -25.453 -10.266 1 98.06 301 LYS B N 1
ATOM 8214 C CA . LYS B 1 301 ? 11.469 -25.141 -9.453 1 98.06 301 LYS B CA 1
ATOM 8215 C C . LYS B 1 301 ? 10.219 -25.828 -10.008 1 98.06 301 LYS B C 1
ATOM 8217 O O . LYS B 1 301 ? 9.102 -25.5 -9.625 1 98.06 301 LYS B O 1
ATOM 8222 N N . LEU B 1 302 ? 10.359 -26.672 -10.938 1 97.75 302 LEU B N 1
ATOM 8223 C CA . LEU B 1 302 ? 9.281 -27.484 -11.508 1 97.75 302 LEU B CA 1
ATOM 8224 C C . LEU B 1 302 ? 9.664 -28.953 -11.523 1 97.75 302 LEU B C 1
ATOM 8226 O O . LEU B 1 302 ? 10.758 -29.312 -11.977 1 97.75 302 LEU B O 1
ATOM 8230 N N . SER B 1 303 ? 8.773 -29.812 -10.953 1 97.44 303 SER B N 1
ATOM 8231 C CA . SER B 1 303 ? 9.039 -31.234 -11.031 1 97.44 303 SER B CA 1
ATOM 8232 C C . SER B 1 303 ? 9.039 -31.719 -12.477 1 97.44 303 SER B C 1
ATOM 8234 O O . SER B 1 303 ? 8.141 -31.375 -13.25 1 97.44 303 SER B O 1
ATOM 8236 N N . HIS B 1 304 ? 10.047 -32.438 -12.883 1 97.56 304 HIS B N 1
ATOM 8237 C CA . HIS B 1 304 ? 10.203 -32.969 -14.227 1 97.56 304 HIS B CA 1
ATOM 8238 C C . HIS B 1 304 ? 10.156 -31.875 -15.273 1 97.56 304 HIS B C 1
ATOM 8240 O O . HIS B 1 304 ? 9.43 -31.984 -16.266 1 97.56 304 HIS B O 1
ATOM 8246 N N . GLY B 1 305 ? 10.875 -30.812 -15.023 1 96.94 305 GLY B N 1
ATOM 8247 C CA . GLY B 1 305 ? 10.844 -29.625 -15.867 1 96.94 305 GLY B CA 1
ATOM 8248 C C . GLY B 1 305 ? 11.43 -29.859 -17.25 1 96.94 305 GLY B C 1
ATOM 8249 O O . GLY B 1 305 ? 11.25 -29.047 -18.156 1 96.94 305 GLY B O 1
ATOM 8250 N N . ASN B 1 306 ? 11.992 -31 -17.453 1 95.5 306 ASN B N 1
ATOM 8251 C CA . ASN B 1 306 ? 12.648 -31.312 -18.719 1 95.5 306 ASN B CA 1
ATOM 8252 C C . ASN B 1 306 ? 11.938 -32.438 -19.453 1 95.5 306 ASN B C 1
ATOM 8254 O O . ASN B 1 306 ? 12.469 -33 -20.422 1 95.5 306 ASN B O 1
ATOM 8258 N N . VAL B 1 307 ? 10.758 -32.781 -18.953 1 97.19 307 VAL B N 1
ATOM 8259 C CA . VAL B 1 307 ? 10 -33.875 -19.562 1 97.19 307 VAL B CA 1
ATOM 8260 C C . VAL B 1 307 ? 8.734 -33.344 -20.203 1 97.19 307 VAL B C 1
ATOM 8262 O O . VAL B 1 307 ? 7.941 -32.656 -19.562 1 97.19 307 VAL B O 1
ATOM 8265 N N . GLU B 1 308 ? 8.562 -33.688 -21.5 1 97.19 308 GLU B N 1
ATOM 8266 C CA . GLU B 1 308 ? 7.363 -33.25 -22.203 1 97.19 308 GLU B CA 1
ATOM 8267 C C . GLU B 1 308 ? 6.094 -33.75 -21.516 1 97.19 308 GLU B C 1
ATOM 8269 O O . GLU B 1 308 ? 6.086 -34.812 -20.906 1 97.19 308 GLU B O 1
ATOM 8274 N N . ARG B 1 309 ? 5.094 -33.031 -21.594 1 98.06 309 ARG B N 1
ATOM 8275 C CA . ARG B 1 309 ? 3.811 -33.375 -21 1 98.06 309 ARG B CA 1
ATOM 8276 C C . ARG B 1 309 ? 2.895 -34.062 -22 1 98.06 309 ARG B C 1
ATOM 8278 O O . ARG B 1 309 ? 2.939 -33.75 -23.203 1 98.06 309 ARG B O 1
ATOM 8285 N N . ASP B 1 310 ? 2.055 -34.906 -21.5 1 97.88 310 ASP B N 1
ATOM 8286 C CA . ASP B 1 310 ? 1.054 -35.562 -22.328 1 97.88 310 ASP B CA 1
ATOM 8287 C C . ASP B 1 310 ? -0.097 -34.625 -22.672 1 97.88 310 ASP B C 1
ATOM 8289 O O . ASP B 1 310 ? -0.401 -33.719 -21.922 1 97.88 310 ASP B O 1
ATOM 8293 N N . ILE B 1 311 ? -0.703 -34.844 -23.844 1 98.38 311 ILE B N 1
ATOM 8294 C CA . ILE B 1 311 ? -1.968 -34.219 -24.188 1 98.38 311 ILE B CA 1
ATOM 8295 C C . ILE B 1 311 ? -3.117 -34.938 -23.484 1 98.38 311 ILE B C 1
ATOM 8297 O O . ILE B 1 311 ? -3.324 -36.125 -23.688 1 98.38 311 ILE B O 1
ATOM 8301 N N . LEU B 1 312 ? -3.869 -34.25 -22.672 1 97.62 312 LEU B N 1
ATOM 8302 C CA . LEU B 1 312 ? -4.824 -34.969 -21.828 1 97.62 312 LEU B CA 1
ATOM 8303 C C . LEU B 1 312 ? -6.246 -34.469 -22.094 1 97.62 312 LEU B C 1
ATOM 8305 O O . LEU B 1 312 ? -6.449 -33.438 -22.719 1 97.62 312 LEU B O 1
ATOM 8309 N N . LEU B 1 313 ? -7.215 -35.312 -21.812 1 98.44 313 LEU B N 1
ATOM 8310 C CA . LEU B 1 313 ? -8.633 -34.969 -21.688 1 98.44 313 LEU B CA 1
ATOM 8311 C C . LEU B 1 313 ? -9.086 -35.062 -20.25 1 98.44 313 LEU B C 1
ATOM 8313 O O . LEU B 1 313 ? -8.938 -36.094 -19.594 1 98.44 313 LEU B O 1
ATOM 8317 N N . ASN B 1 314 ? -9.523 -33.969 -19.734 1 98.44 314 ASN B N 1
ATOM 8318 C CA . ASN B 1 314 ? -10.164 -33.938 -18.422 1 98.44 314 ASN B CA 1
ATOM 8319 C C . ASN B 1 314 ? -11.672 -34.125 -18.531 1 98.44 314 ASN B C 1
ATOM 8321 O O . ASN B 1 314 ? -12.32 -33.469 -19.359 1 98.44 314 ASN B O 1
ATOM 8325 N N . SER B 1 315 ? -12.266 -34.875 -17.75 1 98 315 SER B N 1
ATOM 8326 C CA . SER B 1 315 ? -13.664 -35.281 -17.891 1 98 315 SER B CA 1
ATOM 8327 C C . SER B 1 315 ? -14.602 -34.188 -17.359 1 98 315 SER B C 1
ATOM 8329 O O . SER B 1 315 ? -15.805 -34.219 -17.625 1 98 315 SER B O 1
ATOM 8331 N N . TRP B 1 316 ? -14.195 -33.219 -16.609 1 96.88 316 TRP B N 1
ATOM 8332 C CA . TRP B 1 316 ? -15.023 -32.344 -15.781 1 96.88 316 TRP B CA 1
ATOM 8333 C C . TRP B 1 316 ? -16.109 -31.656 -16.625 1 96.88 316 TRP B C 1
ATOM 8335 O O . TRP B 1 316 ? -17.297 -31.906 -16.422 1 96.88 316 TRP B O 1
ATOM 8345 N N . GLU B 1 317 ? -15.75 -30.938 -17.625 1 95.81 317 GLU B N 1
ATOM 8346 C CA . GLU B 1 317 ? -16.766 -30.203 -18.375 1 95.81 317 GLU B CA 1
ATOM 8347 C C . GLU B 1 317 ? -17.547 -31.141 -19.297 1 95.81 317 GLU B C 1
ATOM 8349 O O . GLU B 1 317 ? -18.609 -30.766 -19.828 1 95.81 317 GLU B O 1
ATOM 8354 N N . GLY B 1 318 ? -17.094 -32.281 -19.469 1 95.44 318 GLY B N 1
ATOM 8355 C CA . GLY B 1 318 ? -17.844 -33.25 -20.25 1 95.44 318 GLY B CA 1
ATOM 8356 C C . GLY B 1 318 ? -18.984 -33.875 -19.484 1 95.44 318 GLY B C 1
ATOM 8357 O O . GLY B 1 318 ? -20.047 -34.156 -20.062 1 95.44 318 GLY B O 1
ATOM 8358 N N . VAL B 1 319 ? -18.672 -34.125 -18.141 1 95.88 319 VAL B N 1
ATOM 8359 C CA . VAL B 1 319 ? -19.703 -34.906 -17.469 1 95.88 319 VAL B CA 1
ATOM 8360 C C . VAL B 1 319 ? -19.969 -34.312 -16.078 1 95.88 319 VAL B C 1
ATOM 8362 O O . VAL B 1 319 ? -20.891 -34.75 -15.383 1 95.88 319 VAL B O 1
ATOM 8365 N N . TYR B 1 320 ? -19.125 -33.406 -15.633 1 96.19 320 TYR B N 1
ATOM 8366 C CA . TYR B 1 320 ? -19.203 -32.875 -14.273 1 96.19 320 TYR B CA 1
ATOM 8367 C C . TYR B 1 320 ? -19.266 -34 -13.25 1 96.19 320 TYR B C 1
ATOM 8369 O O . TYR B 1 320 ? -18.391 -34.875 -13.234 1 96.19 320 TYR B O 1
ATOM 8377 N N . PHE B 1 321 ? -20.25 -34.062 -12.422 1 96.56 321 PHE B N 1
ATOM 8378 C CA . PHE B 1 321 ? -20.312 -35.094 -11.375 1 96.56 321 PHE B CA 1
ATOM 8379 C C . PHE B 1 321 ? -20.891 -36.406 -11.906 1 96.56 321 PHE B C 1
ATOM 8381 O O . PHE B 1 321 ? -20.891 -37.406 -11.203 1 96.56 321 PHE B O 1
ATOM 8388 N N . LYS B 1 322 ? -21.25 -36.469 -13.102 1 95.69 322 LYS B N 1
ATOM 8389 C CA . LYS B 1 322 ? -21.938 -37.625 -13.648 1 95.69 322 LYS B CA 1
ATOM 8390 C C . LYS B 1 322 ? -20.938 -38.625 -14.211 1 95.69 322 LYS B C 1
ATOM 8392 O O . LYS B 1 322 ? -21.078 -39.094 -15.352 1 95.69 322 LYS B O 1
ATOM 8397 N N . VAL B 1 323 ? -20.031 -39 -13.391 1 96.5 323 VAL B N 1
ATOM 8398 C CA . VAL B 1 323 ? -19.031 -40.031 -13.734 1 96.5 323 VAL B CA 1
ATOM 8399 C C . VAL B 1 323 ? -19.656 -41.406 -13.641 1 96.5 323 VAL B C 1
ATOM 8401 O O . VAL B 1 323 ? -20.453 -41.688 -12.727 1 96.5 323 VAL B O 1
ATOM 8404 N N . ASN B 1 324 ? -19.359 -42.25 -14.578 1 96.56 324 ASN B N 1
ATOM 8405 C CA . ASN B 1 324 ? -19.734 -43.656 -14.508 1 96.56 324 ASN B CA 1
ATOM 8406 C C . ASN B 1 324 ? -18.812 -44.531 -15.359 1 96.56 324 ASN B C 1
ATOM 8408 O O . ASN B 1 324 ? -18.078 -44 -16.203 1 96.56 324 ASN B O 1
ATOM 8412 N N . GLN B 1 325 ? -18.906 -45.844 -15.133 1 96.62 325 GLN B N 1
ATOM 8413 C CA . GLN B 1 325 ? -17.969 -46.781 -15.734 1 96.62 325 GLN B CA 1
ATOM 8414 C C . GLN B 1 325 ? -18.031 -46.719 -17.25 1 96.62 325 GLN B C 1
ATOM 8416 O O . GLN B 1 325 ? -16.984 -46.594 -17.906 1 96.62 325 GLN B O 1
ATOM 8421 N N . GLU B 1 326 ? -19.156 -46.75 -17.812 1 96.44 326 GLU B N 1
ATOM 8422 C CA . GLU B 1 326 ? -19.344 -46.781 -19.266 1 96.44 326 GLU B CA 1
ATOM 8423 C C . GLU B 1 326 ? -18.938 -45.469 -19.922 1 96.44 326 GLU B C 1
ATOM 8425 O O . GLU B 1 326 ? -18.281 -45.469 -20.969 1 96.44 326 GLU B O 1
ATOM 8430 N N . GLY B 1 327 ? -19.422 -44.5 -19.359 1 96.88 327 GLY B N 1
ATOM 8431 C CA . GLY B 1 327 ? -19.094 -43.156 -19.891 1 96.88 327 GLY B CA 1
ATOM 8432 C C . GLY B 1 327 ? -17.594 -42.906 -19.938 1 96.88 327 GLY B C 1
ATOM 8433 O O . GLY B 1 327 ? -17.094 -42.312 -20.906 1 96.88 327 GLY B O 1
ATOM 8434 N N . MET B 1 328 ? -16.875 -43.25 -18.906 1 97.69 328 MET B N 1
ATOM 8435 C CA . MET B 1 328 ? -15.422 -43.062 -18.859 1 97.69 328 MET B CA 1
ATOM 8436 C C . MET B 1 328 ? -14.734 -43.906 -19.938 1 97.69 328 MET B C 1
ATOM 8438 O O . MET B 1 328 ? -13.797 -43.438 -20.594 1 97.69 328 MET B O 1
ATOM 8442 N N . ASP B 1 329 ? -15.188 -45.125 -20.047 1 97.81 329 ASP B N 1
ATOM 8443 C CA . ASP B 1 329 ? -14.648 -46 -21.078 1 97.81 329 ASP B CA 1
ATOM 8444 C C . ASP B 1 329 ? -14.828 -45.375 -22.469 1 97.81 329 ASP B C 1
ATOM 8446 O O . ASP B 1 329 ? -13.898 -45.344 -23.281 1 97.81 329 ASP B O 1
ATOM 8450 N N . GLN B 1 330 ? -16 -44.875 -22.703 1 97.5 330 GLN B N 1
ATOM 8451 C CA . GLN B 1 330 ? -16.312 -44.281 -23.984 1 97.5 330 GLN B CA 1
ATOM 8452 C C . GLN B 1 330 ? -15.461 -43.031 -24.234 1 97.5 330 GLN B C 1
ATOM 8454 O O . GLN B 1 330 ? -15.016 -42.781 -25.359 1 97.5 330 GLN B O 1
ATOM 8459 N N . MET B 1 331 ? -15.312 -42.219 -23.297 1 97.88 331 MET B N 1
ATOM 8460 C CA . MET B 1 331 ? -14.5 -41 -23.438 1 97.88 331 MET B CA 1
ATOM 8461 C C . MET B 1 331 ? -13.047 -41.375 -23.734 1 97.88 331 MET B C 1
ATOM 8463 O O . MET B 1 331 ? -12.414 -40.719 -24.562 1 97.88 331 MET B O 1
ATOM 8467 N N . MET B 1 332 ? -12.523 -42.375 -23.062 1 98.19 332 MET B N 1
ATOM 8468 C CA . MET B 1 332 ? -11.156 -42.844 -23.312 1 98.19 332 MET B CA 1
ATOM 8469 C C . MET B 1 332 ? -11 -43.344 -24.75 1 98.19 332 MET B C 1
ATOM 8471 O O . MET B 1 332 ? -10.023 -43 -25.422 1 98.19 332 MET B O 1
ATOM 8475 N N . LYS B 1 333 ? -11.977 -44.094 -25.156 1 98.06 333 LYS B N 1
ATOM 8476 C CA . LYS B 1 333 ? -11.969 -44.625 -26.516 1 98.06 333 LYS B CA 1
ATOM 8477 C C . LYS B 1 333 ? -11.945 -43.469 -27.547 1 98.06 333 LYS B C 1
ATOM 8479 O O . LYS B 1 333 ? -11.109 -43.469 -28.453 1 98.06 333 LYS B O 1
ATOM 8484 N N . SER B 1 334 ? -12.859 -42.656 -27.359 1 97.5 334 SER B N 1
ATOM 8485 C CA . SER B 1 334 ? -13 -41.531 -28.297 1 97.5 334 SER B CA 1
ATOM 8486 C C . SER B 1 334 ? -11.758 -40.656 -28.312 1 97.5 334 SER B C 1
ATOM 8488 O O . SER B 1 334 ? -11.297 -40.25 -29.375 1 97.5 334 SER B O 1
ATOM 8490 N N . PHE B 1 335 ? -11.203 -40.344 -27.156 1 97.38 335 PHE B N 1
ATOM 8491 C CA . PHE B 1 335 ? -10.055 -39.469 -27.062 1 97.38 335 PHE B CA 1
ATOM 8492 C C . PHE B 1 335 ? -8.805 -40.125 -27.641 1 97.38 335 PHE B C 1
ATOM 8494 O O . PHE B 1 335 ? -7.992 -39.469 -28.281 1 97.38 335 PHE B O 1
ATOM 8501 N N . SER B 1 336 ? -8.672 -41.375 -27.312 1 97.81 336 SER B N 1
ATOM 8502 C CA . SER B 1 336 ? -7.574 -42.125 -27.906 1 97.81 336 SER B CA 1
ATOM 8503 C C . SER B 1 336 ? -7.645 -42.062 -29.438 1 97.81 336 SER B C 1
ATOM 8505 O O . SER B 1 336 ? -6.621 -41.906 -30.109 1 97.81 336 SER B O 1
ATOM 8507 N N . ALA B 1 337 ? -8.789 -42.188 -29.953 1 97.12 337 ALA B N 1
ATOM 8508 C CA . ALA B 1 337 ? -8.992 -42.188 -31.391 1 97.12 337 ALA B CA 1
ATOM 8509 C C . ALA B 1 337 ? -8.602 -40.812 -31.984 1 97.12 337 ALA B C 1
ATOM 8511 O O . ALA B 1 337 ? -8.219 -40.75 -33.156 1 97.12 337 ALA B O 1
ATOM 8512 N N . LEU B 1 338 ? -8.734 -39.844 -31.234 1 97.62 338 LEU B N 1
ATOM 8513 C CA . LEU B 1 338 ? -8.375 -38.5 -31.672 1 97.62 338 LEU B CA 1
ATOM 8514 C C . LEU B 1 338 ? -6.871 -38.281 -31.562 1 97.62 338 LEU B C 1
ATOM 8516 O O . LEU B 1 338 ? -6.363 -37.25 -32 1 97.62 338 LEU B O 1
ATOM 8520 N N . GLY B 1 339 ? -6.156 -39.188 -30.938 1 97.12 339 GLY B N 1
ATOM 8521 C CA . GLY B 1 339 ? -4.723 -39.062 -30.75 1 97.12 339 GLY B CA 1
ATOM 8522 C C . GLY B 1 339 ? -4.34 -38.625 -29.344 1 97.12 339 GLY B C 1
ATOM 8523 O O . GLY B 1 339 ? -3.182 -38.312 -29.078 1 97.12 339 GLY B O 1
ATOM 8524 N N . GLY B 1 340 ? -5.277 -38.625 -28.469 1 97.38 340 GLY B N 1
ATOM 8525 C CA . GLY B 1 340 ? -5.023 -38.25 -27.078 1 97.38 340 GLY B CA 1
ATOM 8526 C C . GLY B 1 340 ? -4.129 -39.25 -26.344 1 97.38 340 GLY B C 1
ATOM 8527 O O . GLY B 1 340 ? -3.988 -40.375 -26.781 1 97.38 340 GLY B O 1
ATOM 8528 N N . GLU B 1 341 ? -3.543 -38.75 -25.219 1 98.38 341 GLU B N 1
ATOM 8529 C CA . GLU B 1 341 ? -2.496 -39.562 -24.609 1 98.38 341 GLU B CA 1
ATOM 8530 C C . GLU B 1 341 ? -2.84 -39.906 -23.156 1 98.38 341 GLU B C 1
ATOM 8532 O O . GLU B 1 341 ? -2.338 -40.906 -22.609 1 98.38 341 GLU B O 1
ATOM 8537 N N . LEU B 1 342 ? -3.615 -39.156 -22.5 1 98.69 342 LEU B N 1
ATOM 8538 C CA . LEU B 1 342 ? -3.914 -39.281 -21.078 1 98.69 342 LEU B CA 1
ATOM 8539 C C . LEU B 1 342 ? -5.352 -38.875 -20.797 1 98.69 342 LEU B C 1
ATOM 8541 O O . LEU B 1 342 ? -5.797 -37.812 -21.219 1 98.69 342 LEU B O 1
ATOM 8545 N N . PHE B 1 343 ? -6.105 -39.75 -20.156 1 98.62 343 PHE B N 1
ATOM 8546 C CA . PHE B 1 343 ? -7.453 -39.438 -19.688 1 98.62 343 PHE B CA 1
ATOM 8547 C C . PHE B 1 343 ? -7.469 -39.219 -18.172 1 98.62 343 PHE B C 1
ATOM 8549 O O . PHE B 1 343 ? -6.941 -40.031 -17.422 1 98.62 343 PHE B O 1
ATOM 8556 N N . VAL B 1 344 ? -8.031 -38.125 -17.719 1 98.69 344 VAL B N 1
ATOM 8557 C CA . VAL B 1 344 ? -8.125 -37.812 -16.297 1 98.69 344 VAL B CA 1
ATOM 8558 C C . VAL B 1 344 ? -9.586 -37.781 -15.875 1 98.69 344 VAL B C 1
ATOM 8560 O O . VAL B 1 344 ? -10.359 -36.938 -16.344 1 98.69 344 VAL B O 1
ATOM 8563 N N . MET B 1 345 ? -9.984 -38.688 -15.039 1 98.5 345 MET B N 1
ATOM 8564 C CA . MET B 1 345 ? -11.297 -38.656 -14.406 1 98.5 345 MET B CA 1
ATOM 8565 C C . MET B 1 345 ? -11.32 -37.625 -13.281 1 98.5 345 MET B C 1
ATOM 8567 O O . MET B 1 345 ? -10.609 -37.75 -12.289 1 98.5 345 MET B O 1
ATOM 8571 N N . ASP B 1 346 ? -12.102 -36.625 -13.477 1 98.25 346 ASP B N 1
ATOM 8572 C CA . ASP B 1 346 ? -12.164 -35.5 -12.523 1 98.25 346 ASP B CA 1
ATOM 8573 C C . ASP B 1 346 ? -13.156 -35.812 -11.398 1 98.25 346 ASP B C 1
ATOM 8575 O O . ASP B 1 346 ? -13.477 -36.969 -11.141 1 98.25 346 ASP B O 1
ATOM 8579 N N . ASP B 1 347 ? -13.539 -34.875 -10.609 1 97.69 347 ASP B N 1
ATOM 8580 C CA . ASP B 1 347 ? -14.367 -34.938 -9.414 1 97.69 347 ASP B CA 1
ATOM 8581 C C . ASP B 1 347 ? -15.625 -35.781 -9.672 1 97.69 347 ASP B C 1
ATOM 8583 O O . ASP B 1 347 ? -16.078 -35.875 -10.812 1 97.69 347 ASP B O 1
ATOM 8587 N N . GLY B 1 348 ? -16 -36.531 -8.617 1 97.62 348 GLY B N 1
ATOM 8588 C CA . GLY B 1 348 ? -17.281 -37.219 -8.703 1 97.62 348 GLY B CA 1
ATOM 8589 C C . GLY B 1 348 ? -17.156 -38.719 -8.492 1 97.62 348 GLY B C 1
ATOM 8590 O O . GLY B 1 348 ? -18.156 -39.438 -8.375 1 97.62 348 GLY B O 1
ATOM 8591 N N . TRP B 1 349 ? -16 -39.312 -8.266 1 97.69 349 TRP B N 1
ATOM 8592 C CA . TRP B 1 349 ? -15.781 -40.719 -8.406 1 97.69 349 TRP B CA 1
ATOM 8593 C C . TRP B 1 349 ? -15.742 -41.406 -7.043 1 97.69 349 TRP B C 1
ATOM 8595 O O . TRP B 1 349 ? -15.625 -42.625 -6.953 1 97.69 349 TRP B O 1
ATOM 8605 N N . PHE B 1 350 ? -15.867 -40.781 -5.945 1 97.88 350 PHE B N 1
ATOM 8606 C CA . PHE B 1 350 ? -15.617 -41.312 -4.609 1 97.88 350 PHE B CA 1
ATOM 8607 C C . PHE B 1 350 ? -16.844 -41.125 -3.715 1 97.88 350 PHE B C 1
ATOM 8609 O O . PHE B 1 350 ? -17.812 -40.5 -4.113 1 97.88 350 PHE B O 1
ATOM 8616 N N . GLY B 1 351 ? -16.781 -41.75 -2.514 1 97.56 351 GLY B N 1
ATOM 8617 C CA . GLY B 1 351 ? -17.844 -41.625 -1.522 1 97.56 351 GLY B CA 1
ATOM 8618 C C . GLY B 1 351 ? -18.922 -42.688 -1.684 1 97.56 351 GLY B C 1
ATOM 8619 O O . GLY B 1 351 ? -19.484 -42.844 -2.77 1 97.56 351 GLY B O 1
ATOM 8620 N N . ASN B 1 352 ? -19.188 -43.469 -0.677 1 96.69 352 ASN B N 1
ATOM 8621 C CA . ASN B 1 352 ? -20.234 -44.5 -0.73 1 96.69 352 ASN B CA 1
ATOM 8622 C C . ASN B 1 352 ? -21.375 -44.156 0.215 1 96.69 352 ASN B C 1
ATOM 8624 O O . ASN B 1 352 ? -22.531 -44 -0.22 1 96.69 352 ASN B O 1
ATOM 8628 N N . LYS B 1 353 ? -21.031 -43.938 1.52 1 97.12 353 LYS B N 1
ATOM 8629 C CA . LYS B 1 353 ? -22.062 -43.5 2.443 1 97.12 353 LYS B CA 1
ATOM 8630 C C . LYS B 1 353 ? -22.672 -42.156 1.995 1 97.12 353 LYS B C 1
ATOM 8632 O O . LYS B 1 353 ? -23.891 -42 1.978 1 97.12 353 LYS B O 1
ATOM 8637 N N . TYR B 1 354 ? -21.844 -41.281 1.704 1 97.62 354 TYR B N 1
ATOM 8638 C CA . TYR B 1 354 ? -22.203 -40 1.075 1 97.62 354 TYR B CA 1
ATOM 8639 C C . TYR B 1 354 ? -21.672 -39.938 -0.354 1 97.62 354 TYR B C 1
ATOM 8641 O O . TYR B 1 354 ? -20.484 -39.656 -0.572 1 97.62 354 TYR B O 1
ATOM 8649 N N . SER B 1 355 ? -22.516 -40.094 -1.302 1 96.88 355 SER B N 1
ATOM 8650 C CA . SER B 1 355 ? -22.109 -40.125 -2.703 1 96.88 355 SER B CA 1
ATOM 8651 C C . SER B 1 355 ? -21.734 -38.75 -3.225 1 96.88 355 SER B C 1
ATOM 8653 O O . SER B 1 355 ? -22.438 -37.781 -2.971 1 96.88 355 SER B O 1
ATOM 8655 N N . ARG B 1 356 ? -20.641 -38.656 -3.938 1 97.75 356 ARG B N 1
ATOM 8656 C CA . ARG B 1 356 ? -20.188 -37.375 -4.523 1 97.75 356 ARG B CA 1
ATOM 8657 C C . ARG B 1 356 ? -20.984 -37.062 -5.785 1 97.75 356 ARG B C 1
ATOM 8659 O O . ARG B 1 356 ? -20.453 -37.125 -6.895 1 97.75 356 ARG B O 1
ATOM 8666 N N . ASP B 1 357 ? -22.188 -36.562 -5.578 1 96.62 357 ASP B N 1
ATOM 8667 C CA . ASP B 1 357 ? -23.094 -36.25 -6.676 1 96.62 357 ASP B CA 1
ATOM 8668 C C . ASP B 1 357 ? -23.141 -34.719 -6.91 1 96.62 357 ASP B C 1
ATOM 8670 O O . ASP B 1 357 ? -23.594 -34.281 -7.965 1 96.62 357 ASP B O 1
ATOM 8674 N N . ARG B 1 358 ? -22.828 -34.062 -5.855 1 95.25 358 ARG B N 1
ATOM 8675 C CA . ARG B 1 358 ? -22.719 -32.625 -5.867 1 95.25 358 ARG B CA 1
ATOM 8676 C C . ARG B 1 358 ? -21.547 -32.156 -5.023 1 95.25 358 ARG B C 1
ATOM 8678 O O . ARG B 1 358 ? -20.781 -32.969 -4.496 1 95.25 358 ARG B O 1
ATOM 8685 N N . GLY B 1 359 ? -21.359 -30.875 -4.996 1 94.75 359 GLY B N 1
ATOM 8686 C CA . GLY B 1 359 ? -20.219 -30.312 -4.27 1 94.75 359 GLY B CA 1
ATOM 8687 C C . GLY B 1 359 ? -20.484 -30.156 -2.787 1 94.75 359 GLY B C 1
ATOM 8688 O O . GLY B 1 359 ? -19.719 -29.484 -2.084 1 94.75 359 GLY B O 1
ATOM 8689 N N . ASP B 1 360 ? -21.453 -30.766 -2.193 1 97.12 360 ASP B N 1
ATOM 8690 C CA . ASP B 1 360 ? -21.875 -30.438 -0.832 1 97.12 360 ASP B CA 1
ATOM 8691 C C . ASP B 1 360 ? -21.641 -31.609 0.11 1 97.12 360 ASP B C 1
ATOM 8693 O O . ASP B 1 360 ? -22.156 -31.625 1.229 1 97.12 360 ASP B O 1
ATOM 8697 N N . SER B 1 361 ? -20.844 -32.625 -0.372 1 97.5 361 SER B N 1
ATOM 8698 C CA . SER B 1 361 ? -20.594 -33.75 0.508 1 97.5 361 SER B CA 1
ATOM 8699 C C . SER B 1 361 ? -19.359 -34.531 0.07 1 97.5 361 SER B C 1
ATOM 8701 O O . SER B 1 361 ? -18.781 -34.25 -0.97 1 97.5 361 SER B O 1
ATOM 8703 N N . SER B 1 362 ? -18.891 -35.438 0.872 1 97.81 362 SER B N 1
ATOM 8704 C CA . SER B 1 362 ? -18.078 -36.594 0.546 1 97.81 362 SER B CA 1
ATOM 8705 C C . SER B 1 362 ? -16.578 -36.25 0.601 1 97.81 362 SER B C 1
ATOM 8707 O O . SER B 1 362 ? -15.742 -37.156 0.678 1 97.81 362 SER B O 1
ATOM 8709 N N . LEU B 1 363 ? -16.172 -35 0.428 1 98.12 363 LEU B N 1
ATOM 8710 C CA . LEU B 1 363 ? -14.742 -34.719 0.52 1 98.12 363 LEU B CA 1
ATOM 8711 C C . LEU B 1 363 ? -14.156 -35.344 1.784 1 98.12 363 LEU B C 1
ATOM 8713 O O . LEU B 1 363 ? -14.711 -35.188 2.873 1 98.12 363 LEU B O 1
ATOM 8717 N N . GLY B 1 364 ? -13.008 -36.031 1.633 1 97.31 364 GLY B N 1
ATOM 8718 C CA . GLY B 1 364 ? -12.406 -36.75 2.734 1 97.31 364 GLY B CA 1
ATOM 8719 C C . GLY B 1 364 ? -12.641 -38.25 2.645 1 97.31 364 GLY B C 1
ATOM 8720 O O . GLY B 1 364 ? -11.914 -39.031 3.262 1 97.31 364 GLY B O 1
ATOM 8721 N N . ASP B 1 365 ? -13.672 -38.625 1.915 1 97.94 365 ASP B N 1
ATOM 8722 C CA . ASP B 1 365 ? -14.039 -40.031 1.806 1 97.94 365 ASP B CA 1
ATOM 8723 C C . ASP B 1 365 ? -13.547 -40.625 0.488 1 97.94 365 ASP B C 1
ATOM 8725 O O . ASP B 1 365 ? -14.344 -41.031 -0.357 1 97.94 365 ASP B O 1
ATOM 8729 N N . TRP B 1 366 ? -12.273 -40.938 0.321 1 97.5 366 TRP B N 1
ATOM 8730 C CA . TRP B 1 366 ? -11.609 -41.188 -0.95 1 97.5 366 TRP B CA 1
ATOM 8731 C C . TRP B 1 366 ? -11.695 -42.688 -1.301 1 97.5 366 TRP B C 1
ATOM 8733 O O . TRP B 1 366 ? -10.734 -43.25 -1.81 1 97.5 366 TRP B O 1
ATOM 8743 N N . THR B 1 367 ? -12.781 -43.312 -1.025 1 95.56 367 THR B N 1
ATOM 8744 C CA . THR B 1 367 ? -13.086 -44.656 -1.496 1 95.56 367 THR B CA 1
ATOM 8745 C C . THR B 1 367 ? -13.93 -44.625 -2.768 1 95.56 367 THR B C 1
ATOM 8747 O O . THR B 1 367 ? -14.828 -43.781 -2.889 1 95.56 367 THR B O 1
ATOM 8750 N N . VAL B 1 368 ? -13.656 -45.531 -3.611 1 97.12 368 VAL B N 1
ATOM 8751 C CA . VAL B 1 368 ? -14.312 -45.531 -4.914 1 97.12 368 VAL B CA 1
ATOM 8752 C C . VAL B 1 368 ? -15.812 -45.75 -4.73 1 97.12 368 VAL B C 1
ATOM 8754 O O . VAL B 1 368 ? -16.234 -46.594 -3.955 1 97.12 368 VAL B O 1
ATOM 8757 N N . ASN B 1 369 ? -16.609 -44.875 -5.355 1 97.69 369 ASN B N 1
ATOM 8758 C CA . ASN B 1 369 ? -18.062 -45.062 -5.383 1 97.69 369 ASN B CA 1
ATOM 8759 C C . ASN B 1 369 ? -18.453 -46.25 -6.23 1 97.69 369 ASN B C 1
ATOM 8761 O O . ASN B 1 369 ? -18.469 -46.188 -7.457 1 97.69 369 ASN B O 1
ATOM 8765 N N . LYS B 1 370 ? -18.938 -47.219 -5.703 1 96.31 370 LYS B N 1
ATOM 8766 C CA . LYS B 1 370 ? -19.172 -48.469 -6.383 1 96.31 370 LYS B CA 1
ATOM 8767 C C . LYS B 1 370 ? -20.438 -48.438 -7.234 1 96.31 370 LYS B C 1
ATOM 8769 O O . LYS B 1 370 ? -20.578 -49.188 -8.203 1 96.31 370 LYS B O 1
ATOM 8774 N N . LYS B 1 371 ? -21.328 -47.594 -6.844 1 97.06 371 LYS B N 1
ATOM 8775 C CA . LYS B 1 371 ? -22.531 -47.438 -7.656 1 97.06 371 LYS B CA 1
ATOM 8776 C C . LYS B 1 371 ? -22.203 -46.812 -9.008 1 97.06 371 LYS B C 1
ATOM 8778 O O . LYS B 1 371 ? -22.734 -47.219 -10.039 1 97.06 371 LYS B O 1
ATOM 8783 N N . LYS B 1 372 ? -21.312 -45.906 -9.008 1 97.38 372 LYS B N 1
ATOM 8784 C CA . LYS B 1 372 ? -20.922 -45.188 -10.227 1 97.38 372 LYS B CA 1
ATOM 8785 C C . LYS B 1 372 ? -19.891 -46 -11.016 1 97.38 372 LYS B C 1
ATOM 8787 O O . LYS B 1 372 ? -19.891 -45.969 -12.25 1 97.38 372 LYS B O 1
ATOM 8792 N N . LEU B 1 373 ? -19.016 -46.656 -10.258 1 98.19 373 LEU B N 1
ATOM 8793 C CA . LEU B 1 373 ? -17.922 -47.438 -10.836 1 98.19 373 LEU B CA 1
ATOM 8794 C C . LEU B 1 373 ? -17.922 -48.875 -10.305 1 98.19 373 LEU B C 1
ATOM 8796 O O . LEU B 1 373 ? -17.047 -49.219 -9.5 1 98.19 373 LEU B O 1
ATOM 8800 N N . PRO B 1 374 ? -18.719 -49.625 -10.844 1 97.5 374 PRO B N 1
ATOM 8801 C CA . PRO B 1 374 ? -18.859 -51 -10.328 1 97.5 374 PRO B CA 1
ATOM 8802 C C . PRO B 1 374 ? -17.594 -51.812 -10.492 1 97.5 374 PRO B C 1
ATOM 8804 O O . PRO B 1 374 ? -17.359 -52.75 -9.727 1 97.5 374 PRO B O 1
ATOM 8807 N N . LEU B 1 375 ? -16.75 -51.531 -11.477 1 97.62 375 LEU B N 1
ATOM 8808 C CA . LEU B 1 375 ? -15.5 -52.25 -11.688 1 97.62 375 LEU B CA 1
ATOM 8809 C C . LEU B 1 375 ? -14.328 -51.5 -11.047 1 97.62 375 LEU B C 1
ATOM 8811 O O . LEU B 1 375 ? -13.172 -51.875 -11.25 1 97.62 375 LEU B O 1
ATOM 8815 N N . GLY B 1 376 ? -14.664 -50.438 -10.391 1 97 376 GLY B N 1
ATOM 8816 C CA . GLY B 1 376 ? -13.672 -49.688 -9.648 1 97 376 GLY B CA 1
ATOM 8817 C C . GLY B 1 376 ? -12.648 -49 -10.539 1 97 376 GLY B C 1
ATOM 8818 O O . GLY B 1 376 ? -12.844 -48.906 -11.75 1 97 376 GLY B O 1
ATOM 8819 N N . ILE B 1 377 ? -11.586 -48.562 -9.906 1 97.38 377 ILE B N 1
ATOM 8820 C CA . ILE B 1 377 ? -10.469 -47.938 -10.602 1 97.38 377 ILE B CA 1
ATOM 8821 C C . ILE B 1 377 ? -9.742 -49 -11.453 1 97.38 377 ILE B C 1
ATOM 8823 O O . ILE B 1 377 ? -9.266 -48.688 -12.547 1 97.38 377 ILE B O 1
ATOM 8827 N N . GLU B 1 378 ? -9.805 -50.219 -11.008 1 97 378 GLU B N 1
ATOM 8828 C CA . GLU B 1 378 ? -9.234 -51.312 -11.781 1 97 378 GLU B CA 1
ATOM 8829 C C . GLU B 1 378 ? -9.867 -51.406 -13.172 1 97 378 GLU B C 1
ATOM 8831 O O . GLU B 1 378 ? -9.164 -51.562 -14.172 1 97 378 GLU B O 1
ATOM 8836 N N . GLY B 1 379 ? -11.148 -51.312 -13.086 1 97.75 379 GLY B N 1
ATOM 8837 C CA . GLY B 1 379 ? -11.852 -51.312 -14.352 1 97.75 379 GLY B CA 1
ATOM 8838 C C . GLY B 1 379 ? -11.469 -50.188 -15.266 1 97.75 379 GLY B C 1
ATOM 8839 O O . GLY B 1 379 ? -11.391 -50.344 -16.484 1 97.75 379 GLY B O 1
ATOM 8840 N N . LEU B 1 380 ? -11.273 -49.062 -14.727 1 97.94 380 LEU B N 1
ATOM 8841 C CA . LEU B 1 380 ? -10.883 -47.906 -15.5 1 97.94 380 LEU B CA 1
ATOM 8842 C C . LEU B 1 380 ? -9.469 -48.031 -16.047 1 97.94 380 LEU B C 1
ATOM 8844 O O . LEU B 1 380 ? -9.188 -47.656 -17.188 1 97.94 380 LEU B O 1
ATOM 8848 N N . ILE B 1 381 ? -8.539 -48.562 -15.266 1 97.88 381 ILE B N 1
ATOM 8849 C CA . ILE B 1 381 ? -7.172 -48.812 -15.703 1 97.88 381 ILE B CA 1
ATOM 8850 C C . ILE B 1 381 ? -7.18 -49.844 -16.844 1 97.88 381 ILE B C 1
ATOM 8852 O O . ILE B 1 381 ? -6.438 -49.688 -17.828 1 97.88 381 ILE B O 1
ATOM 8856 N N . ALA B 1 382 ? -8.008 -50.812 -16.719 1 98.12 382 ALA B N 1
ATOM 8857 C CA . ALA B 1 382 ? -8.148 -51.781 -17.797 1 98.12 382 ALA B CA 1
ATOM 8858 C C . ALA B 1 382 ? -8.648 -51.125 -19.078 1 98.12 382 ALA B C 1
ATOM 8860 O O . ALA B 1 382 ? -8.188 -51.469 -20.172 1 98.12 382 ALA B O 1
ATOM 8861 N N . SER B 1 383 ? -9.633 -50.312 -18.891 1 98.06 383 SER B N 1
ATOM 8862 C CA . SER B 1 383 ? -10.133 -49.562 -20.031 1 98.06 383 SER B CA 1
ATOM 8863 C C . SER B 1 383 ? -9.023 -48.719 -20.688 1 98.06 383 SER B C 1
ATOM 8865 O O . SER B 1 383 ? -8.93 -48.688 -21.922 1 98.06 383 SER B O 1
ATOM 8867 N N . ALA B 1 384 ? -8.25 -48.062 -19.938 1 98.44 384 ALA B N 1
ATOM 8868 C CA . ALA B 1 384 ? -7.145 -47.25 -20.438 1 98.44 384 ALA B CA 1
ATOM 8869 C C . ALA B 1 384 ? -6.156 -48.094 -21.234 1 98.44 384 ALA B C 1
ATOM 8871 O O . ALA B 1 384 ? -5.703 -47.719 -22.297 1 98.44 384 ALA B O 1
ATOM 8872 N N . LYS B 1 385 ? -5.82 -49.281 -20.703 1 98 385 LYS B N 1
ATOM 8873 C CA . LYS B 1 385 ? -4.93 -50.188 -21.406 1 98 385 LYS B CA 1
ATOM 8874 C C . LYS B 1 385 ? -5.539 -50.656 -22.734 1 98 385 LYS B C 1
ATOM 8876 O O . LYS B 1 385 ? -4.855 -50.688 -23.75 1 98 385 LYS B O 1
ATOM 8881 N N . LYS B 1 386 ? -6.75 -50.969 -22.609 1 98.25 386 LYS B N 1
ATOM 8882 C CA . LYS B 1 386 ? -7.484 -51.406 -23.781 1 98.25 386 LYS B CA 1
ATOM 8883 C C . LYS B 1 386 ? -7.418 -50.375 -24.906 1 98.25 386 LYS B C 1
ATOM 8885 O O . LYS B 1 386 ? -7.234 -50.719 -26.062 1 98.25 386 LYS B O 1
ATOM 8890 N N . HIS B 1 387 ? -7.535 -49.188 -24.547 1 98.25 387 HIS B N 1
ATOM 8891 C CA . HIS B 1 387 ? -7.605 -48.125 -25.531 1 98.25 387 HIS B CA 1
ATOM 8892 C C . HIS B 1 387 ? -6.25 -47.438 -25.719 1 98.25 387 HIS B C 1
ATOM 8894 O O . HIS B 1 387 ? -6.148 -46.406 -26.391 1 98.25 387 HIS B O 1
ATOM 8900 N N . LYS B 1 388 ? -5.207 -47.875 -25.094 1 97.75 388 LYS B N 1
ATOM 8901 C CA . LYS B 1 388 ? -3.828 -47.438 -25.25 1 97.75 388 LYS B CA 1
ATOM 8902 C C . LYS B 1 388 ? -3.688 -45.938 -24.875 1 97.75 388 LYS B C 1
ATOM 8904 O O . LYS B 1 388 ? -3.148 -45.156 -25.641 1 97.75 388 LYS B O 1
ATOM 8909 N N . ILE B 1 389 ? -4.156 -45.594 -23.828 1 98 389 ILE B N 1
ATOM 8910 C CA . ILE B 1 389 ? -4.086 -44.25 -23.25 1 98 389 ILE B CA 1
ATOM 8911 C C . ILE B 1 389 ? -3.76 -44.344 -21.766 1 98 389 ILE B C 1
ATOM 8913 O O . ILE B 1 389 ? -3.965 -45.375 -21.141 1 98 389 ILE B O 1
ATOM 8917 N N . LYS B 1 390 ? -3.105 -43.375 -21.188 1 98.38 390 LYS B N 1
ATOM 8918 C CA . LYS B 1 390 ? -2.805 -43.344 -19.766 1 98.38 390 LYS B CA 1
ATOM 8919 C C . LYS B 1 390 ? -4.02 -42.875 -18.953 1 98.38 390 LYS B C 1
ATOM 8921 O O . LYS B 1 390 ? -4.938 -42.281 -19.5 1 98.38 390 LYS B O 1
ATOM 8926 N N . PHE B 1 391 ? -4.02 -43.25 -17.703 1 98.31 391 PHE B N 1
ATOM 8927 C CA . PHE B 1 391 ? -5.152 -42.938 -16.828 1 98.31 391 PHE B CA 1
ATOM 8928 C C . PHE B 1 391 ? -4.703 -42.094 -15.641 1 98.31 391 PHE B C 1
ATOM 8930 O O . PHE B 1 391 ? -3.648 -42.344 -15.055 1 98.31 391 PHE B O 1
ATOM 8937 N N . GLY B 1 392 ? -5.422 -41.031 -15.328 1 98.25 392 GLY B N 1
ATOM 8938 C CA . GLY B 1 392 ? -5.219 -40.219 -14.148 1 98.25 392 GLY B CA 1
ATOM 8939 C C . GLY B 1 392 ? -6.508 -39.906 -13.406 1 98.25 392 GLY B C 1
ATOM 8940 O O . GLY B 1 392 ? -7.598 -40.219 -13.891 1 98.25 392 GLY B O 1
ATOM 8941 N N . LEU B 1 393 ? -6.414 -39.25 -12.211 1 97.19 393 LEU B N 1
ATOM 8942 C CA . LEU B 1 393 ? -7.605 -38.969 -11.414 1 97.19 393 LEU B CA 1
ATOM 8943 C C . LEU B 1 393 ? -7.457 -37.625 -10.68 1 97.19 393 LEU B C 1
ATOM 8945 O O . LEU B 1 393 ? -6.344 -37.125 -10.531 1 97.19 393 LEU B O 1
ATOM 8949 N N . TRP B 1 394 ? -8.617 -37.062 -10.266 1 98.31 394 TRP B N 1
ATOM 8950 C CA . TRP B 1 394 ? -8.734 -35.844 -9.492 1 98.31 394 TRP B CA 1
ATOM 8951 C C . TRP B 1 394 ? -8.859 -36.125 -8 1 98.31 394 TRP B C 1
ATOM 8953 O O . TRP B 1 394 ? -9.547 -37.094 -7.609 1 98.31 394 TRP B O 1
ATOM 8963 N N . ILE B 1 395 ? -8.125 -35.344 -7.148 1 98.38 395 ILE B N 1
ATOM 8964 C CA . ILE B 1 395 ? -8.273 -35.406 -5.695 1 98.38 395 ILE B CA 1
ATOM 8965 C C . ILE B 1 395 ? -8.266 -34 -5.113 1 98.38 395 ILE B C 1
ATOM 8967 O O . ILE B 1 395 ? -7.773 -33.062 -5.75 1 98.38 395 ILE B O 1
ATOM 8971 N N . GLU B 1 396 ? -8.82 -33.812 -3.92 1 98.25 396 GLU B N 1
ATOM 8972 C CA . GLU B 1 396 ? -8.773 -32.594 -3.121 1 98.25 396 GLU B CA 1
ATOM 8973 C C . GLU B 1 396 ? -8.539 -32.906 -1.646 1 98.25 396 GLU B C 1
ATOM 8975 O O . GLU B 1 396 ? -9.422 -32.688 -0.814 1 98.25 396 GLU B O 1
ATOM 8980 N N . PRO B 1 397 ? -7.379 -33.312 -1.344 1 98.12 397 PRO B N 1
ATOM 8981 C CA . PRO B 1 397 ? -7.133 -33.969 -0.063 1 98.12 397 PRO B CA 1
ATOM 8982 C C . PRO B 1 397 ? -7.059 -33 1.106 1 98.12 397 PRO B C 1
ATOM 8984 O O . PRO B 1 397 ? -7.062 -33.406 2.268 1 98.12 397 PRO B O 1
ATOM 8987 N N . GLU B 1 398 ? -7.008 -31.688 0.871 1 98.19 398 GLU B N 1
ATOM 8988 C CA . GLU B 1 398 ? -6.871 -30.688 1.931 1 98.19 398 GLU B CA 1
ATOM 8989 C C . GLU B 1 398 ? -8.234 -30.281 2.488 1 98.19 398 GLU B C 1
ATOM 8991 O O . GLU B 1 398 ? -8.312 -29.484 3.43 1 98.19 398 GLU B O 1
ATOM 8996 N N . MET B 1 399 ? -9.305 -30.797 1.896 1 98.19 399 MET B N 1
ATOM 8997 C CA . MET B 1 399 ? -10.656 -30.375 2.258 1 98.19 399 MET B CA 1
ATOM 8998 C C . MET B 1 399 ? -11.477 -31.562 2.742 1 98.19 399 MET B C 1
ATOM 9000 O O . MET B 1 399 ? -11.133 -32.719 2.477 1 98.19 399 MET B O 1
ATOM 9004 N N . SER B 1 400 ? -12.492 -31.234 3.484 1 98.31 400 SER B N 1
ATOM 9005 C CA . SER B 1 400 ? -13.594 -32.125 3.842 1 98.31 400 SER B CA 1
ATOM 9006 C C . SER B 1 400 ? -14.938 -31.422 3.723 1 98.31 400 SER B C 1
ATOM 9008 O O . SER B 1 400 ? -15.016 -30.281 3.25 1 98.31 400 SER B O 1
ATOM 9010 N N . ASN B 1 401 ? -16.016 -32.156 3.914 1 98.31 401 ASN B N 1
ATOM 9011 C CA . ASN B 1 401 ? -17.375 -31.625 4.066 1 98.31 401 ASN B CA 1
ATOM 9012 C C . ASN B 1 401 ? -17.953 -31.938 5.438 1 98.31 401 ASN B C 1
ATOM 9014 O O . ASN B 1 401 ? -17.609 -32.969 6.039 1 98.31 401 ASN B O 1
ATOM 9018 N N . THR B 1 402 ? -18.812 -31.031 5.922 1 98 402 THR B N 1
ATOM 9019 C CA . THR B 1 402 ? -19.547 -31.359 7.148 1 98 402 THR B CA 1
ATOM 9020 C C . THR B 1 402 ? -20.391 -32.625 6.949 1 98 402 THR B C 1
ATOM 9022 O O . THR B 1 402 ? -20.75 -33.281 7.914 1 98 402 THR B O 1
ATOM 9025 N N . LYS B 1 403 ? -20.688 -32.875 5.699 1 98 403 LYS B N 1
ATOM 9026 C CA . LYS B 1 403 ? -21.344 -34.125 5.316 1 98 403 LYS B CA 1
ATOM 9027 C C . LYS B 1 403 ? -20.359 -35.125 4.738 1 98 403 LYS B C 1
ATOM 9029 O O . LYS B 1 403 ? -20.344 -35.375 3.529 1 98 403 LYS B O 1
ATOM 9034 N N . SER B 1 404 ? -19.547 -35.812 5.547 1 98.38 404 SER B N 1
ATOM 9035 C CA . SER B 1 404 ? -18.547 -36.812 5.191 1 98.38 404 SER B CA 1
ATOM 9036 C C . SER B 1 404 ? -18.266 -37.719 6.363 1 98.38 404 SER B C 1
ATOM 9038 O O . SER B 1 404 ? -18.484 -37.375 7.52 1 98.38 404 SER B O 1
ATOM 9040 N N . GLU B 1 405 ? -17.812 -38.875 6.094 1 98.31 405 GLU B N 1
ATOM 9041 C CA . GLU B 1 405 ? -17.422 -39.844 7.133 1 98.31 405 GLU B CA 1
ATOM 9042 C C . GLU B 1 405 ? -16.203 -39.344 7.891 1 98.31 405 GLU B C 1
ATOM 9044 O O . GLU B 1 405 ? -16.078 -39.562 9.102 1 98.31 405 GLU B O 1
ATOM 9049 N N . LEU B 1 406 ? -15.305 -38.75 7.168 1 98.44 406 LEU B N 1
ATOM 9050 C CA . LEU B 1 406 ? -14.109 -38.219 7.812 1 98.44 406 LEU B CA 1
ATOM 9051 C C . LEU B 1 406 ? -14.477 -37.25 8.914 1 98.44 406 LEU B C 1
ATOM 9053 O O . LEU B 1 406 ? -13.938 -37.312 10.023 1 98.44 406 LEU B O 1
ATOM 9057 N N . PHE B 1 407 ? -15.344 -36.281 8.648 1 98.12 407 PHE B N 1
ATOM 9058 C CA . PHE B 1 407 ? -15.742 -35.281 9.625 1 98.12 407 PHE B CA 1
ATOM 9059 C C . PHE B 1 407 ? -16.469 -35.938 10.797 1 98.12 407 PHE B C 1
ATOM 9061 O O . PHE B 1 407 ? -16.281 -35.531 11.945 1 98.12 407 PHE B O 1
ATOM 9068 N N . GLU B 1 408 ? -17.312 -36.906 10.477 1 98.12 408 GLU B N 1
ATOM 9069 C CA . GLU B 1 408 ? -18 -37.625 11.539 1 98.12 408 GLU B CA 1
ATOM 9070 C C . GLU B 1 408 ? -17.016 -38.281 12.508 1 98.12 408 GLU B C 1
ATOM 9072 O O . GLU B 1 408 ? -17.234 -38.25 13.719 1 98.12 408 GLU B O 1
ATOM 9077 N N . LYS B 1 409 ? -16.031 -38.781 11.977 1 98.31 409 LYS B N 1
ATOM 9078 C CA . LYS B 1 409 ? -15.07 -39.531 12.766 1 98.31 409 LYS B CA 1
ATOM 9079 C C . LYS B 1 409 ? -14.062 -38.594 13.445 1 98.31 409 LYS B C 1
ATOM 9081 O O . LYS B 1 409 ? -13.594 -38.875 14.547 1 98.31 409 LYS B O 1
ATOM 9086 N N . HIS B 1 410 ? -13.688 -37.562 12.711 1 98.31 410 HIS B N 1
ATOM 9087 C CA . HIS B 1 410 ? -12.617 -36.688 13.195 1 98.31 410 HIS B CA 1
ATOM 9088 C C . HIS B 1 410 ? -12.992 -35.219 13.094 1 98.31 410 HIS B C 1
ATOM 9090 O O . HIS B 1 410 ? -12.32 -34.469 12.406 1 98.31 410 HIS B O 1
ATOM 9096 N N . PRO B 1 411 ? -13.945 -34.781 13.836 1 97.31 411 PRO B N 1
ATOM 9097 C CA . PRO B 1 411 ? -14.305 -33.344 13.789 1 97.31 411 PRO B CA 1
ATOM 9098 C C . PRO B 1 411 ? -13.18 -32.438 14.281 1 97.31 411 PRO B C 1
ATOM 9100 O O . PRO B 1 411 ? -13.141 -31.266 13.922 1 97.31 411 PRO B O 1
ATOM 9103 N N . GLU B 1 412 ? -12.195 -32.938 14.992 1 97 412 GLU B N 1
ATOM 9104 C CA . GLU B 1 412 ? -11.102 -32.156 15.555 1 97 412 GLU B CA 1
ATOM 9105 C C . GLU B 1 412 ? -10 -31.938 14.523 1 97 412 GLU B C 1
ATOM 9107 O O . GLU B 1 412 ? -9.07 -31.172 14.766 1 97 412 GLU B O 1
ATOM 9112 N N . TRP B 1 413 ? -10.133 -32.562 13.289 1 98.5 413 TRP B N 1
ATOM 9113 C CA . TRP B 1 413 ? -9.125 -32.438 12.242 1 98.5 413 TRP B CA 1
ATOM 9114 C C . TRP B 1 413 ? -9.375 -31.203 11.391 1 98.5 413 TRP B C 1
ATOM 9116 O O . TRP B 1 413 ? -8.633 -30.938 10.445 1 98.5 413 TRP B O 1
ATOM 9126 N N . ILE B 1 414 ? -10.43 -30.422 11.789 1 98 414 ILE B N 1
ATOM 9127 C CA . ILE B 1 414 ? -10.844 -29.297 10.969 1 98 414 ILE B CA 1
ATOM 9128 C C . ILE B 1 414 ? -10.352 -27.984 11.586 1 98 414 ILE B C 1
ATOM 9130 O O . ILE B 1 414 ? -10.344 -27.844 12.812 1 98 414 ILE B O 1
ATOM 9134 N N . LEU B 1 415 ? -9.914 -27 10.68 1 97.75 415 LEU B N 1
ATOM 9135 C CA . LEU B 1 415 ? -9.68 -25.641 11.156 1 97.75 415 LEU B CA 1
ATOM 9136 C C . LEU B 1 415 ? -10.961 -25.047 11.734 1 97.75 415 LEU B C 1
ATOM 9138 O O . LEU B 1 415 ? -11.992 -25 11.062 1 97.75 415 LEU B O 1
ATOM 9142 N N . GLN B 1 416 ? -10.891 -24.594 12.883 1 96.75 416 GLN B N 1
ATOM 9143 C CA . GLN B 1 416 ? -12.055 -24.031 13.562 1 96.75 416 GLN B CA 1
ATOM 9144 C C . GLN B 1 416 ? -11.641 -23.203 14.773 1 96.75 416 GLN B C 1
ATOM 9146 O O . GLN B 1 416 ? -10.617 -23.484 15.406 1 96.75 416 GLN B O 1
ATOM 9151 N N . CYS B 1 417 ? -12.375 -22.25 15.023 1 95.62 417 CYS B N 1
ATOM 9152 C CA . CYS B 1 417 ? -12.172 -21.422 16.203 1 95.62 417 CYS B CA 1
ATOM 9153 C C . CYS B 1 417 ? -13 -21.938 17.375 1 95.62 417 CYS B C 1
ATOM 9155 O O . CYS B 1 417 ? -14.188 -22.234 17.219 1 95.62 417 CYS B O 1
ATOM 9157 N N . LYS B 1 418 ? -12.352 -22 18.484 1 92.75 418 LYS B N 1
ATOM 9158 C CA . LYS B 1 418 ? -13.055 -22.453 19.688 1 92.75 418 LYS B CA 1
ATOM 9159 C C . LYS B 1 418 ? -14.25 -21.562 20 1 92.75 418 LYS B C 1
ATOM 9161 O O . LYS B 1 418 ? -14.156 -20.328 19.891 1 92.75 418 LYS B O 1
ATOM 9166 N N . ASN B 1 419 ? -15.344 -22.172 20.344 1 92.88 419 ASN B N 1
ATOM 9167 C CA . ASN B 1 419 ? -16.562 -21.516 20.781 1 92.88 419 ASN B CA 1
ATOM 9168 C C . ASN B 1 419 ? -17.188 -20.688 19.672 1 92.88 419 ASN B C 1
ATOM 9170 O O . ASN B 1 419 ? -17.781 -19.641 19.922 1 92.88 419 ASN B O 1
ATOM 9174 N N . ARG B 1 420 ? -16.938 -21.016 18.484 1 96.12 420 ARG B N 1
ATOM 9175 C CA . ARG B 1 420 ? -17.531 -20.359 17.312 1 96.12 420 ARG B CA 1
ATOM 9176 C C . ARG B 1 420 ? -18.203 -21.375 16.406 1 96.12 420 ARG B C 1
ATOM 9178 O O . ARG B 1 420 ? -17.797 -22.531 16.344 1 96.12 420 ARG B O 1
ATOM 9185 N N . PRO B 1 421 ? -19.312 -20.922 15.734 1 92.94 421 PRO B N 1
ATOM 9186 C CA . PRO B 1 421 ? -19.812 -21.797 14.68 1 92.94 421 PRO B CA 1
ATOM 9187 C C . PRO B 1 421 ? -18.812 -22 13.547 1 92.94 421 PRO B C 1
ATOM 9189 O O . PRO B 1 421 ? -17.984 -21.141 13.289 1 92.94 421 PRO B O 1
ATOM 9192 N N . LEU B 1 422 ? -18.969 -23.156 12.961 1 94.88 422 LEU B N 1
ATOM 9193 C CA . LEU B 1 422 ? -18.078 -23.469 11.852 1 94.88 422 LEU B CA 1
ATOM 9194 C C . LEU B 1 422 ? -18.469 -22.688 10.602 1 94.88 422 LEU B C 1
ATOM 9196 O O . LEU B 1 422 ? -19.641 -22.672 10.219 1 94.88 422 LEU B O 1
ATOM 9200 N N . SER B 1 423 ? -17.453 -22.047 10.055 1 95.25 423 SER B N 1
ATOM 9201 C CA . SER B 1 423 ? -17.672 -21.469 8.742 1 95.25 423 SER B CA 1
ATOM 9202 C C . SER B 1 423 ? -17.562 -22.516 7.641 1 95.25 423 SER B C 1
ATOM 9204 O O . SER B 1 423 ? -16.734 -23.422 7.719 1 95.25 423 SER B O 1
ATOM 9206 N N . THR B 1 424 ? -18.375 -22.375 6.598 1 96.31 424 THR B N 1
ATOM 9207 C CA . THR B 1 424 ? -18.344 -23.328 5.496 1 96.31 424 THR B CA 1
ATOM 9208 C C . THR B 1 424 ? -18.156 -22.609 4.16 1 96.31 424 THR B C 1
ATOM 9210 O O . THR B 1 424 ? -18.469 -21.422 4.047 1 96.31 424 THR B O 1
ATOM 9213 N N . GLY B 1 425 ? -17.594 -23.281 3.189 1 94.88 425 GLY B N 1
ATOM 9214 C CA . GLY B 1 425 ? -17.359 -22.75 1.859 1 94.88 425 GLY B CA 1
ATOM 9215 C C . GLY B 1 425 ? -18.297 -23.312 0.808 1 94.88 425 GLY B C 1
ATOM 9216 O O . GLY B 1 425 ? -19.516 -23.344 1.001 1 94.88 425 GLY B O 1
ATOM 9217 N N . ARG B 1 426 ? -17.766 -23.75 -0.223 1 93.38 426 ARG B N 1
ATOM 9218 C CA . ARG B 1 426 ? -18.453 -24.25 -1.401 1 93.38 426 ARG B CA 1
ATOM 9219 C C . ARG B 1 426 ? -19.531 -25.281 -1.013 1 93.38 426 ARG B C 1
ATOM 9221 O O . ARG B 1 426 ? -19.281 -26.156 -0.176 1 93.38 426 ARG B O 1
ATOM 9228 N N . GLY B 1 427 ? -20.703 -25.109 -1.579 1 93.44 427 GLY B N 1
ATOM 9229 C CA . GLY B 1 427 ? -21.797 -26.031 -1.335 1 93.44 427 GLY B CA 1
ATOM 9230 C C . GLY B 1 427 ? -22.422 -25.859 0.033 1 93.44 427 GLY B C 1
ATOM 9231 O O . GLY B 1 427 ? -23.406 -26.516 0.354 1 93.44 427 GLY B O 1
ATOM 9232 N N . GLY B 1 428 ? -21.875 -25 0.77 1 95.62 428 GLY B N 1
ATOM 9233 C CA . GLY B 1 428 ? -22.422 -24.703 2.088 1 95.62 428 GLY B CA 1
ATOM 9234 C C . GLY B 1 428 ? -21.953 -25.688 3.152 1 95.62 428 GLY B C 1
ATOM 9235 O O . GLY B 1 428 ? -22.406 -25.609 4.301 1 95.62 428 GLY B O 1
ATOM 9236 N N . THR B 1 429 ? -21.047 -26.641 2.74 1 97.44 429 THR B N 1
ATOM 9237 C CA . THR B 1 429 ? -20.656 -27.672 3.693 1 97.44 429 THR B CA 1
ATOM 9238 C C . THR B 1 429 ? -19.141 -27.875 3.695 1 97.44 429 THR B C 1
ATOM 9240 O O . THR B 1 429 ? -18.609 -28.547 4.574 1 97.44 429 THR B O 1
ATOM 9243 N N . GLN B 1 430 ? -18.438 -27.328 2.771 1 97.56 430 GLN B N 1
ATOM 9244 C CA . GLN B 1 430 ? -17 -27.547 2.654 1 97.56 430 GLN B CA 1
ATOM 9245 C C . GLN B 1 430 ? -16.25 -26.922 3.832 1 97.56 430 GLN B C 1
ATOM 9247 O O . GLN B 1 430 ? -16.578 -25.828 4.273 1 97.56 430 GLN B O 1
ATOM 9252 N N . ILE B 1 431 ? -15.266 -27.625 4.332 1 97.69 431 ILE B N 1
ATOM 9253 C CA . ILE B 1 431 ? -14.445 -27.188 5.457 1 97.69 431 ILE B CA 1
ATOM 9254 C C . ILE B 1 431 ? -12.984 -27.547 5.199 1 97.69 431 ILE B C 1
ATOM 9256 O O . ILE B 1 431 ? -12.688 -28.375 4.332 1 97.69 431 ILE B O 1
ATOM 9260 N N . VAL B 1 432 ? -12.078 -26.906 5.91 1 97.81 432 VAL B N 1
ATOM 9261 C CA . VAL B 1 432 ? -10.648 -27.031 5.641 1 97.81 432 VAL B CA 1
ATOM 9262 C C . VAL B 1 432 ? -10 -27.922 6.707 1 97.81 432 VAL B C 1
ATOM 9264 O O . VAL B 1 432 ? -10.195 -27.703 7.902 1 97.81 432 VAL B O 1
ATOM 9267 N N . LEU B 1 433 ? -9.234 -28.906 6.297 1 98.56 433 LEU B N 1
ATOM 9268 C CA . LEU B 1 433 ? -8.484 -29.766 7.211 1 98.56 433 LEU B CA 1
ATOM 9269 C C . LEU B 1 433 ? -7.32 -29 7.836 1 98.56 433 LEU B C 1
ATOM 9271 O O . LEU B 1 433 ? -6.691 -28.172 7.176 1 98.56 433 LEU B O 1
ATOM 9275 N N . ASP B 1 434 ? -6.977 -29.281 9.047 1 98.56 434 ASP B N 1
ATOM 9276 C CA . ASP B 1 434 ? -5.934 -28.609 9.812 1 98.56 434 ASP B CA 1
ATOM 9277 C C . ASP B 1 434 ? -4.574 -29.266 9.586 1 98.56 434 ASP B C 1
ATOM 9279 O O . ASP B 1 434 ? -4.152 -30.109 10.367 1 98.56 434 ASP B O 1
ATOM 9283 N N . LEU B 1 435 ? -3.828 -28.734 8.672 1 98.62 435 LEU B N 1
ATOM 9284 C CA . LEU B 1 435 ? -2.557 -29.344 8.297 1 98.62 435 LEU B CA 1
ATOM 9285 C C . LEU B 1 435 ? -1.46 -28.969 9.289 1 98.62 435 LEU B C 1
ATOM 9287 O O . LEU B 1 435 ? -0.307 -29.375 9.133 1 98.62 435 LEU B O 1
ATOM 9291 N N . THR B 1 436 ? -1.755 -28.156 10.281 1 98.56 436 THR B N 1
ATOM 9292 C CA . THR B 1 436 ? -0.799 -27.984 11.367 1 98.56 436 THR B CA 1
ATOM 9293 C C . THR B 1 436 ? -0.69 -29.266 12.203 1 98.56 436 THR B C 1
ATOM 9295 O O . THR B 1 436 ? 0.289 -29.453 12.922 1 98.56 436 THR B O 1
ATOM 9298 N N . ASN B 1 437 ? -1.646 -30.125 12.148 1 98.75 437 ASN B N 1
ATOM 9299 C CA . ASN B 1 437 ? -1.749 -31.391 12.867 1 98.75 437 ASN B CA 1
ATOM 9300 C C . ASN B 1 437 ? -1.069 -32.531 12.102 1 98.75 437 ASN B C 1
ATOM 9302 O O . ASN B 1 437 ? -1.5 -32.875 11.008 1 98.75 437 ASN B O 1
ATOM 9306 N N . PRO B 1 438 ? -0.095 -33.188 12.734 1 98.75 438 PRO B N 1
ATOM 9307 C CA . PRO B 1 438 ? 0.618 -34.25 12.047 1 98.75 438 PRO B CA 1
ATOM 9308 C C . PRO B 1 438 ? -0.297 -35.406 11.672 1 98.75 438 PRO B C 1
ATOM 9310 O O . PRO B 1 438 ? -0.07 -36.062 10.648 1 98.75 438 PRO B O 1
ATOM 9313 N N . GLU B 1 439 ? -1.312 -35.656 12.422 1 98.81 439 GLU B N 1
ATOM 9314 C CA . GLU B 1 439 ? -2.252 -36.719 12.062 1 98.81 439 GLU B CA 1
ATOM 9315 C C . GLU B 1 439 ? -2.988 -36.406 10.766 1 98.81 439 GLU B C 1
ATOM 9317 O O . GLU B 1 439 ? -3.254 -37.281 9.961 1 98.81 439 GLU B O 1
ATOM 9322 N N . VAL B 1 440 ? -3.34 -35.188 10.656 1 98.88 440 VAL B N 1
ATOM 9323 C CA . VAL B 1 440 ? -4.004 -34.75 9.43 1 98.88 440 VAL B CA 1
ATOM 9324 C C . VAL B 1 440 ? -3.031 -34.844 8.258 1 98.88 440 VAL B C 1
ATOM 9326 O O . VAL B 1 440 ? -3.414 -35.25 7.156 1 98.88 440 VAL B O 1
ATOM 9329 N N . GLN B 1 441 ? -1.756 -34.469 8.461 1 98.88 441 GLN B N 1
ATOM 9330 C CA . GLN B 1 441 ? -0.732 -34.625 7.434 1 98.88 441 GLN B CA 1
ATOM 9331 C C . GLN B 1 441 ? -0.623 -36.094 6.984 1 98.88 441 GLN B C 1
ATOM 9333 O O . GLN B 1 441 ? -0.542 -36.344 5.789 1 98.88 441 GLN B O 1
ATOM 9338 N N . ASP B 1 442 ? -0.621 -37 7.973 1 98.88 442 ASP B N 1
ATOM 9339 C CA . ASP B 1 442 ? -0.568 -38.406 7.672 1 98.88 442 ASP B CA 1
ATOM 9340 C C . ASP B 1 442 ? -1.771 -38.844 6.832 1 98.88 442 ASP B C 1
ATOM 9342 O O . ASP B 1 442 ? -1.63 -39.625 5.895 1 98.88 442 ASP B O 1
ATOM 9346 N N . PHE B 1 443 ? -2.854 -38.375 7.195 1 98.69 443 PHE B N 1
ATOM 9347 C CA . PHE B 1 443 ? -4.062 -38.688 6.445 1 98.69 443 PHE B CA 1
ATOM 9348 C C . PHE B 1 443 ? -3.947 -38.219 5.004 1 98.69 443 PHE B C 1
ATOM 9350 O O . PHE B 1 443 ? -4.227 -38.969 4.07 1 98.69 443 PHE B O 1
ATOM 9357 N N . VAL B 1 444 ? -3.582 -36.938 4.836 1 98.81 444 VAL B N 1
ATOM 9358 C CA . VAL B 1 444 ? -3.475 -36.375 3.494 1 98.81 444 VAL B CA 1
ATOM 9359 C C . VAL B 1 444 ? -2.465 -37.156 2.674 1 98.81 444 VAL B C 1
ATOM 9361 O O . VAL B 1 444 ? -2.709 -37.469 1.505 1 98.81 444 VAL B O 1
ATOM 9364 N N . PHE B 1 445 ? -1.342 -37.469 3.242 1 98.75 445 PHE B N 1
ATOM 9365 C CA . PHE B 1 445 ? -0.363 -38.344 2.582 1 98.75 445 PHE B CA 1
ATOM 9366 C C . PHE B 1 445 ? -0.983 -39.688 2.209 1 98.75 445 PHE B C 1
ATOM 9368 O O . PHE B 1 445 ? -0.743 -40.188 1.116 1 98.75 445 PHE B O 1
ATOM 9375 N N . SER B 1 446 ? -1.741 -40.219 3.09 1 98.56 446 SER B N 1
ATOM 9376 C CA . SER B 1 446 ? -2.299 -41.562 2.91 1 98.56 446 SER B CA 1
ATOM 9377 C C . SER B 1 446 ? -3.266 -41.594 1.731 1 98.56 446 SER B C 1
ATOM 9379 O O . SER B 1 446 ? -3.479 -42.656 1.134 1 98.56 446 SER B O 1
ATOM 9381 N N . VAL B 1 447 ? -3.92 -40.469 1.44 1 98.31 447 VAL B N 1
ATOM 9382 C CA . VAL B 1 447 ? -4.82 -40.438 0.294 1 98.31 447 VAL B CA 1
ATOM 9383 C C . VAL B 1 447 ? -4.074 -40.844 -0.968 1 98.31 447 VAL B C 1
ATOM 9385 O O . VAL B 1 447 ? -4.531 -41.719 -1.701 1 98.31 447 VAL B O 1
ATOM 9388 N N . ILE B 1 448 ? -2.932 -40.312 -1.258 1 98.19 448 ILE B N 1
ATOM 9389 C CA . ILE B 1 448 ? -2.127 -40.625 -2.432 1 98.19 448 ILE B CA 1
ATOM 9390 C C . ILE B 1 448 ? -1.472 -42 -2.25 1 98.19 448 ILE B C 1
ATOM 9392 O O . ILE B 1 448 ? -1.45 -42.812 -3.176 1 98.19 448 ILE B O 1
ATOM 9396 N N . ASP B 1 449 ? -0.957 -42.219 -1.057 1 98.44 449 ASP B N 1
ATOM 9397 C CA . ASP B 1 449 ? -0.27 -43.469 -0.777 1 98.44 449 ASP B CA 1
ATOM 9398 C C . ASP B 1 449 ? -1.193 -44.688 -1.013 1 98.44 449 ASP B C 1
ATOM 9400 O O . ASP B 1 449 ? -0.778 -45.688 -1.587 1 98.44 449 ASP B O 1
ATOM 9404 N N . ASN B 1 450 ? -2.398 -44.594 -0.526 1 98.06 450 ASN B N 1
ATOM 9405 C CA . ASN B 1 450 ? -3.361 -45.656 -0.707 1 98.06 450 ASN B CA 1
ATOM 9406 C C . ASN B 1 450 ? -3.684 -45.875 -2.182 1 98.06 450 ASN B C 1
ATOM 9408 O O . ASN B 1 450 ? -3.738 -47.031 -2.645 1 98.06 450 ASN B O 1
ATOM 9412 N N . LEU B 1 451 ? -3.939 -44.812 -2.891 1 97.94 451 LEU B N 1
ATOM 9413 C CA . LEU B 1 451 ? -4.242 -44.906 -4.312 1 97.94 451 LEU B CA 1
ATOM 9414 C C . LEU B 1 451 ? -3.078 -45.531 -5.07 1 97.94 451 LEU B C 1
ATOM 9416 O O . LEU B 1 451 ? -3.273 -46.5 -5.836 1 97.94 451 LEU B O 1
ATOM 9420 N N . MET B 1 452 ? -1.872 -45.031 -4.855 1 97.69 452 MET B N 1
ATOM 9421 C CA . MET B 1 452 ? -0.708 -45.469 -5.621 1 97.69 452 MET B CA 1
ATOM 9422 C C . MET B 1 452 ? -0.295 -46.906 -5.223 1 97.69 452 MET B C 1
ATOM 9424 O O . MET B 1 452 ? 0.234 -47.656 -6.047 1 97.69 452 MET B O 1
ATOM 9428 N N . THR B 1 453 ? -0.543 -47.312 -3.979 1 97.31 453 THR B N 1
ATOM 9429 C CA . THR B 1 453 ? -0.248 -48.656 -3.533 1 97.31 453 THR B CA 1
ATOM 9430 C C . THR B 1 453 ? -1.202 -49.656 -4.18 1 97.31 453 THR B C 1
ATOM 9432 O O . THR B 1 453 ? -0.781 -50.75 -4.625 1 97.31 453 THR B O 1
ATOM 9435 N N . HIS B 1 454 ? -2.402 -49.312 -4.281 1 96.94 454 HIS B N 1
ATOM 9436 C CA . HIS B 1 454 ? -3.412 -50.219 -4.828 1 96.94 454 HIS B CA 1
ATOM 9437 C C . HIS B 1 454 ? -3.426 -50.156 -6.352 1 96.94 454 HIS B C 1
ATOM 9439 O O . HIS B 1 454 ? -3.744 -51.156 -7.004 1 96.94 454 HIS B O 1
ATOM 9445 N N . TYR B 1 455 ? -3.141 -49 -6.855 1 97.25 455 TYR B N 1
ATOM 9446 C CA . TYR B 1 455 ? -3.201 -48.781 -8.297 1 97.25 455 TYR B CA 1
ATOM 9447 C C . TYR B 1 455 ? -1.933 -48.125 -8.805 1 97.25 455 TYR B C 1
ATOM 9449 O O . TYR B 1 455 ? -1.978 -46.969 -9.297 1 97.25 455 TYR B O 1
ATOM 9457 N N . PRO B 1 456 ? -0.837 -48.781 -8.914 1 96.75 456 PRO B N 1
ATOM 9458 C CA . PRO B 1 456 ? 0.444 -48.188 -9.289 1 96.75 456 PRO B CA 1
ATOM 9459 C C . PRO B 1 456 ? 0.465 -47.688 -10.734 1 96.75 456 PRO B C 1
ATOM 9461 O O . PRO B 1 456 ? 1.358 -46.938 -11.125 1 96.75 456 PRO B O 1
ATOM 9464 N N . GLU B 1 457 ? -0.534 -48.094 -11.516 1 96.81 457 GLU B N 1
ATOM 9465 C CA . GLU B 1 457 ? -0.573 -47.719 -12.93 1 96.81 457 GLU B CA 1
ATOM 9466 C C . GLU B 1 457 ? -1.16 -46.344 -13.133 1 96.81 457 GLU B C 1
ATOM 9468 O O . GLU B 1 457 ? -1.092 -45.781 -14.234 1 96.81 457 GLU B O 1
ATOM 9473 N N . ILE B 1 458 ? -1.638 -45.75 -12.102 1 97.75 458 ILE B N 1
ATOM 9474 C CA . ILE B 1 458 ? -2.096 -44.375 -12.219 1 97.75 458 ILE B CA 1
ATOM 9475 C C . ILE B 1 458 ? -0.937 -43.469 -12.648 1 97.75 458 ILE B C 1
ATOM 9477 O O . ILE B 1 458 ? 0.1 -43.406 -11.984 1 97.75 458 ILE B O 1
ATOM 9481 N N . ALA B 1 459 ? -1.141 -42.75 -13.727 1 97.44 459 ALA B N 1
ATOM 9482 C CA . ALA B 1 459 ? -0.045 -42 -14.336 1 97.44 459 ALA B CA 1
ATOM 9483 C C . ALA B 1 459 ? -0.075 -40.531 -13.914 1 97.44 459 ALA B C 1
ATOM 9485 O O . ALA B 1 459 ? 0.916 -39.812 -14.07 1 97.44 459 ALA B O 1
ATOM 9486 N N . TYR B 1 460 ? -1.162 -40.094 -13.391 1 98 460 TYR B N 1
ATOM 9487 C CA . TYR B 1 460 ? -1.407 -38.688 -13.25 1 98 460 TYR B CA 1
ATOM 9488 C C . TYR B 1 460 ? -2.439 -38.406 -12.156 1 98 460 TYR B C 1
ATOM 9490 O O . TYR B 1 460 ? -3.428 -39.125 -12.039 1 98 460 TYR B O 1
ATOM 9498 N N . MET B 1 461 ? -2.229 -37.344 -11.328 1 98.56 461 MET B N 1
ATOM 9499 C CA . MET B 1 461 ? -3.258 -36.906 -10.391 1 98.56 461 MET B CA 1
ATOM 9500 C C . MET B 1 461 ? -3.4 -35.375 -10.422 1 98.56 461 MET B C 1
ATOM 9502 O O . MET B 1 461 ? -2.4 -34.656 -10.461 1 98.56 461 MET B O 1
ATOM 9506 N N . LYS B 1 462 ? -4.621 -34.906 -10.516 1 98.5 462 LYS B N 1
ATOM 9507 C CA . LYS B 1 462 ? -4.957 -33.469 -10.336 1 98.5 462 LYS B CA 1
ATOM 9508 C C . LYS B 1 462 ? -5.297 -33.188 -8.875 1 98.5 462 LYS B C 1
ATOM 9510 O O . LYS B 1 462 ? -6.297 -33.688 -8.352 1 98.5 462 LYS B O 1
ATOM 9515 N N . TRP B 1 463 ? -4.438 -32.438 -8.211 1 98.44 463 TRP B N 1
ATOM 9516 C CA . TRP B 1 463 ? -4.586 -32.031 -6.809 1 98.44 463 TRP B CA 1
ATOM 9517 C C . TRP B 1 463 ? -5.254 -30.672 -6.691 1 98.44 463 TRP B C 1
ATOM 9519 O O . TRP B 1 463 ? -4.656 -29.656 -7.027 1 98.44 463 TRP B O 1
ATOM 9529 N N . ASP B 1 464 ? -6.469 -30.656 -6.148 1 97.94 464 ASP B N 1
ATOM 9530 C CA . ASP B 1 464 ? -7.242 -29.422 -6.062 1 97.94 464 ASP B CA 1
ATOM 9531 C C . ASP B 1 464 ? -7.289 -28.891 -4.629 1 97.94 464 ASP B C 1
ATOM 9533 O O . ASP B 1 464 ? -7.02 -29.641 -3.682 1 97.94 464 ASP B O 1
ATOM 9537 N N . ALA B 1 465 ? -7.477 -27.609 -4.469 1 96.75 465 ALA B N 1
ATOM 9538 C CA . ALA B 1 465 ? -7.691 -26.891 -3.213 1 96.75 465 ALA B CA 1
ATOM 9539 C C . ALA B 1 465 ? -8.648 -25.719 -3.404 1 96.75 465 ALA B C 1
ATOM 9541 O O . ALA B 1 465 ? -8.211 -24.578 -3.539 1 96.75 465 ALA B O 1
ATOM 9542 N N . ASN B 1 466 ? -9.938 -25.891 -3.207 1 95 466 ASN B N 1
ATOM 9543 C CA . ASN B 1 466 ? -10.961 -24.938 -3.637 1 95 466 ASN B CA 1
ATOM 9544 C C . ASN B 1 466 ? -11.484 -24.109 -2.467 1 95 466 ASN B C 1
ATOM 9546 O O . ASN B 1 466 ? -12.695 -23.922 -2.32 1 95 466 ASN B O 1
ATOM 9550 N N . SER B 1 467 ? -10.594 -23.656 -1.62 1 93.94 467 SER B N 1
ATOM 9551 C CA . SER B 1 467 ? -11.086 -22.859 -0.496 1 93.94 467 SER B CA 1
ATOM 9552 C C . SER B 1 467 ? -10.008 -21.922 0.035 1 93.94 467 SER B C 1
ATOM 9554 O O . SER B 1 467 ? -8.82 -22.234 -0.047 1 93.94 467 SER B O 1
ATOM 9556 N N . CYS B 1 468 ? -10.523 -20.781 0.561 1 92.62 468 CYS B N 1
ATOM 9557 C CA . CYS B 1 468 ? -9.664 -19.984 1.433 1 92.62 468 CYS B CA 1
ATOM 9558 C C . CYS B 1 468 ? -9.648 -20.547 2.846 1 92.62 468 CYS B C 1
ATOM 9560 O O . CYS B 1 468 ? -10.289 -21.562 3.117 1 92.62 468 CYS B O 1
ATOM 9562 N N . MET B 1 469 ? -8.812 -19.781 3.65 1 92 469 MET B N 1
ATOM 9563 C CA . MET B 1 469 ? -8.844 -20.203 5.047 1 92 469 MET B CA 1
ATOM 9564 C C . MET B 1 469 ? -10.117 -19.719 5.734 1 92 469 MET B C 1
ATOM 9566 O O . MET B 1 469 ? -10.32 -18.516 5.883 1 92 469 MET B O 1
ATOM 9570 N N . LEU B 1 470 ? -11.164 -20.375 5.832 1 93.25 470 LEU B N 1
ATOM 9571 C CA . LEU B 1 470 ? -12.477 -20.047 6.375 1 93.25 470 LEU B CA 1
ATOM 9572 C C . LEU B 1 470 ? -12.367 -19.609 7.832 1 93.25 470 LEU B C 1
ATOM 9574 O O . LEU B 1 470 ? -12.375 -18.406 8.125 1 93.25 470 LEU B O 1
ATOM 9578 N N . ASP B 1 471 ? -12.023 -20.406 8.719 1 95.19 471 ASP B N 1
ATOM 9579 C CA . ASP B 1 471 ? -11.852 -20.078 10.125 1 95.19 471 ASP B CA 1
ATOM 9580 C C . ASP B 1 471 ? -10.367 -20.078 10.508 1 95.19 471 ASP B C 1
ATOM 9582 O O . ASP B 1 471 ? -9.648 -21.047 10.25 1 95.19 471 ASP B O 1
ATOM 9586 N N . TYR B 1 472 ? -9.969 -18.984 11.078 1 96.56 472 TYR B N 1
ATOM 9587 C CA . TYR B 1 472 ? -8.586 -18.859 11.531 1 96.56 472 TYR B CA 1
ATOM 9588 C C . TYR B 1 472 ? -8.438 -19.375 12.961 1 96.56 472 TYR B C 1
ATOM 9590 O O . TYR B 1 472 ? -8.344 -18.594 13.906 1 96.56 472 TYR B O 1
ATOM 9598 N N . GLY B 1 473 ? -8.297 -20.672 13.117 1 97.5 473 GLY B N 1
ATOM 9599 C CA . GLY B 1 473 ? -8.125 -21.359 14.383 1 97.5 473 GLY B CA 1
ATOM 9600 C C . GLY B 1 473 ? -7.793 -22.828 14.227 1 97.5 473 GLY B C 1
ATOM 9601 O O . GLY B 1 473 ? -8.32 -23.5 13.336 1 97.5 473 GLY B O 1
ATOM 9602 N N . SER B 1 474 ? -6.855 -23.281 15.039 1 98.19 474 SER B N 1
ATOM 9603 C CA . SER B 1 474 ? -6.457 -24.688 15.023 1 98.19 474 SER B CA 1
ATOM 9604 C C . SER B 1 474 ? -6.668 -25.328 16.391 1 98.19 474 SER B C 1
ATOM 9606 O O . SER B 1 474 ? -6.18 -24.828 17.406 1 98.19 474 SER B O 1
ATOM 9608 N N . PRO B 1 475 ? -7.387 -26.453 16.438 1 97.38 475 PRO B N 1
ATOM 9609 C CA . PRO B 1 475 ? -7.473 -27.203 17.688 1 97.38 475 PRO B CA 1
ATOM 9610 C C . PRO B 1 475 ? -6.137 -27.812 18.109 1 97.38 475 PRO B C 1
ATOM 9612 O O . PRO B 1 475 ? -5.953 -28.156 19.281 1 97.38 475 PRO B O 1
ATOM 9615 N N . TYR B 1 476 ? -5.293 -27.953 17.172 1 98.25 476 TYR B N 1
ATOM 9616 C CA . TYR B 1 476 ? -4.02 -28.609 17.438 1 98.25 476 TYR B CA 1
ATOM 9617 C C . TYR B 1 476 ? -3.002 -27.625 18 1 98.25 476 TYR B C 1
ATOM 9619 O O . TYR B 1 476 ? -2.234 -27.969 18.906 1 98.25 476 TYR B O 1
ATOM 9627 N N . LEU B 1 477 ? -2.924 -26.422 17.484 1 98.25 477 LEU B N 1
ATOM 9628 C CA . LEU B 1 477 ? -1.957 -25.438 17.953 1 98.25 477 LEU B CA 1
ATOM 9629 C C . LEU B 1 477 ? -2.293 -24.953 19.359 1 98.25 477 LEU B C 1
ATOM 9631 O O . LEU B 1 477 ? -3.465 -24.766 19.688 1 98.25 477 LEU B O 1
ATOM 9635 N N . PRO B 1 478 ? -1.307 -24.812 20.156 1 97.69 478 PRO B N 1
ATOM 9636 C CA . PRO B 1 478 ? -1.591 -24.266 21.484 1 97.69 478 PRO B CA 1
ATOM 9637 C C . PRO B 1 478 ? -2.057 -22.812 21.438 1 97.69 478 PRO B C 1
ATOM 9639 O O . PRO B 1 478 ? -1.869 -22.125 20.422 1 97.69 478 PRO B O 1
ATOM 9642 N N . LYS B 1 479 ? -2.625 -22.375 22.484 1 96.12 479 LYS B N 1
ATOM 9643 C CA . LYS B 1 479 ? -3.252 -21.062 22.547 1 96.12 479 LYS B CA 1
ATOM 9644 C C . LYS B 1 479 ? -2.246 -19.969 22.219 1 96.12 479 LYS B C 1
ATOM 9646 O O . LYS B 1 479 ? -2.592 -18.953 21.594 1 96.12 479 LYS B O 1
ATOM 9651 N N . GLU B 1 480 ? -0.995 -20.156 22.531 1 96.06 480 GLU B N 1
ATOM 9652 C CA . GLU B 1 480 ? 0.002 -19.109 22.391 1 96.06 480 GLU B CA 1
ATOM 9653 C C . GLU B 1 480 ? 0.599 -19.109 20.984 1 96.06 480 GLU B C 1
ATOM 9655 O O . GLU B 1 480 ? 1.407 -18.234 20.641 1 96.06 480 GLU B O 1
ATOM 9660 N N . LYS B 1 481 ? 0.171 -20.062 20.172 1 98 481 LYS B N 1
ATOM 9661 C CA . LYS B 1 481 ? 0.753 -20.172 18.828 1 98 481 LYS B CA 1
ATOM 9662 C C . LYS B 1 481 ? -0.332 -20.172 17.75 1 98 481 LYS B C 1
ATOM 9664 O O . LYS B 1 481 ? -0.101 -20.625 16.641 1 98 481 LYS B O 1
ATOM 9669 N N . GLN B 1 482 ? -1.504 -19.703 18.109 1 98.19 482 GLN B N 1
ATOM 9670 C CA . GLN B 1 482 ? -2.564 -19.594 17.109 1 98.19 482 GLN B CA 1
ATOM 9671 C C . GLN B 1 482 ? -2.16 -18.672 15.969 1 98.19 482 GLN B C 1
ATOM 9673 O O . GLN B 1 482 ? -2.551 -18.891 14.82 1 98.19 482 GLN B O 1
ATOM 9678 N N . SER B 1 483 ? -1.318 -17.688 16.234 1 97.94 483 SER B N 1
ATOM 9679 C CA . SER B 1 483 ? -0.868 -16.734 15.219 1 97.94 483 SER B CA 1
ATOM 9680 C C . SER B 1 483 ? 0.094 -17.391 14.234 1 97.94 483 SER B C 1
ATOM 9682 O O . SER B 1 483 ? 0.441 -16.812 13.211 1 97.94 483 SER B O 1
ATOM 9684 N N . HIS B 1 484 ? 0.54 -18.625 14.5 1 98.25 484 HIS B N 1
ATOM 9685 C CA . HIS B 1 484 ? 1.43 -19.375 13.609 1 98.25 484 HIS B CA 1
ATOM 9686 C C . HIS B 1 484 ? 0.652 -20.031 12.477 1 98.25 484 HIS B C 1
ATOM 9688 O O . HIS B 1 484 ? 1.247 -20.625 11.578 1 98.25 484 HIS B O 1
ATOM 9694 N N . LEU B 1 485 ? -0.594 -19.891 12.438 1 97.75 485 LEU B N 1
ATOM 9695 C CA . LEU B 1 485 ? -1.468 -20.766 11.672 1 97.75 485 LEU B CA 1
ATOM 9696 C C . LEU B 1 485 ? -1.13 -20.703 10.188 1 97.75 485 LEU B C 1
ATOM 9698 O O . LEU B 1 485 ? -0.933 -21.734 9.547 1 97.75 485 LEU B O 1
ATOM 9702 N N . TYR B 1 486 ? -1.04 -19.531 9.57 1 97.12 486 TYR B N 1
ATOM 9703 C CA . TYR B 1 486 ? -0.699 -19.438 8.148 1 97.12 486 TYR B CA 1
ATOM 9704 C C . TYR B 1 486 ? 0.615 -20.156 7.859 1 97.12 486 TYR B C 1
ATOM 9706 O O . TYR B 1 486 ? 0.733 -20.859 6.855 1 97.12 486 TYR B O 1
ATOM 9714 N N . ILE B 1 487 ? 1.549 -19.953 8.727 1 98.06 487 ILE B N 1
ATOM 9715 C CA . ILE B 1 487 ? 2.904 -20.453 8.523 1 98.06 487 ILE B CA 1
ATOM 9716 C C . ILE B 1 487 ? 2.936 -21.969 8.727 1 98.06 487 ILE B C 1
ATOM 9718 O O . ILE B 1 487 ? 3.393 -22.703 7.855 1 98.06 487 ILE B O 1
ATOM 9722 N N . GLU B 1 488 ? 2.355 -22.438 9.828 1 98.31 488 GLU B N 1
ATOM 9723 C CA . GLU B 1 488 ? 2.416 -23.859 10.172 1 98.31 488 GLU B CA 1
ATOM 9724 C C . GLU B 1 488 ? 1.566 -24.688 9.219 1 98.31 488 GLU B C 1
ATOM 9726 O O . GLU B 1 488 ? 1.908 -25.844 8.922 1 98.31 488 GLU B O 1
ATOM 9731 N N . TYR B 1 489 ? 0.468 -24.125 8.766 1 98.19 489 TYR B N 1
ATOM 9732 C CA . TYR B 1 489 ? -0.332 -24.844 7.777 1 98.19 489 TYR B CA 1
ATOM 9733 C C . TYR B 1 489 ? 0.503 -25.188 6.547 1 98.19 489 TYR B C 1
ATOM 9735 O O . TYR B 1 489 ? 0.505 -26.328 6.094 1 98.19 489 TYR B O 1
ATOM 9743 N N . HIS B 1 490 ? 1.226 -24.266 6.035 1 98 490 HIS B N 1
ATOM 9744 C CA . HIS B 1 490 ? 1.96 -24.484 4.789 1 98 490 HIS B CA 1
ATOM 9745 C C . HIS B 1 490 ? 3.238 -25.266 5.031 1 98 490 HIS B C 1
ATOM 9747 O O . HIS B 1 490 ? 3.684 -26.016 4.16 1 98 490 HIS B O 1
ATOM 9753 N N . ARG B 1 491 ? 3.824 -25.125 6.199 1 98.12 491 ARG B N 1
ATOM 9754 C CA . ARG B 1 491 ? 4.91 -26.031 6.543 1 98.12 491 ARG B CA 1
ATOM 9755 C C . ARG B 1 491 ? 4.422 -27.484 6.566 1 98.12 491 ARG B C 1
ATOM 9757 O O . ARG B 1 491 ? 5.113 -28.391 6.094 1 98.12 491 ARG B O 1
ATOM 9764 N N . GLY B 1 492 ? 3.213 -27.656 7.145 1 98.69 492 GLY B N 1
ATOM 9765 C CA . GLY B 1 492 ? 2.604 -28.969 7.109 1 98.69 492 GLY B CA 1
ATOM 9766 C C . GLY B 1 492 ? 2.348 -29.469 5.703 1 98.69 492 GLY B C 1
ATOM 9767 O O . GLY B 1 492 ? 2.605 -30.641 5.398 1 98.69 492 GLY B O 1
ATOM 9768 N N . LEU B 1 493 ? 1.846 -28.625 4.871 1 98.5 493 LEU B N 1
ATOM 9769 C CA . LEU B 1 493 ? 1.624 -28.969 3.473 1 98.5 493 LEU B CA 1
ATOM 9770 C C . LEU B 1 493 ? 2.932 -29.375 2.803 1 98.5 493 LEU B C 1
ATOM 9772 O O . LEU B 1 493 ? 2.984 -30.391 2.096 1 98.5 493 LEU B O 1
ATOM 9776 N N . ASN B 1 494 ? 3.975 -28.625 3.004 1 98.06 494 ASN B N 1
ATOM 9777 C CA . ASN B 1 494 ? 5.281 -28.953 2.438 1 98.06 494 ASN B CA 1
ATOM 9778 C C . ASN B 1 494 ? 5.777 -30.312 2.912 1 98.06 494 ASN B C 1
ATOM 9780 O O . ASN B 1 494 ? 6.352 -31.078 2.133 1 98.06 494 ASN B O 1
ATOM 9784 N N . ASN B 1 495 ? 5.547 -30.578 4.172 1 98.56 495 ASN B N 1
ATOM 9785 C CA . ASN B 1 495 ? 5.941 -31.875 4.711 1 98.56 495 ASN B CA 1
ATOM 9786 C C . ASN B 1 495 ? 5.27 -33 3.959 1 98.56 495 ASN B C 1
ATOM 9788 O O . ASN B 1 495 ? 5.918 -34 3.623 1 98.56 495 ASN B O 1
ATOM 9792 N N . VAL B 1 496 ? 4.047 -32.844 3.719 1 98.75 496 VAL B N 1
ATOM 9793 C CA . VAL B 1 496 ? 3.273 -33.875 3.016 1 98.75 496 VAL B CA 1
ATOM 9794 C C . VAL B 1 496 ? 3.799 -34.031 1.591 1 98.75 496 VAL B C 1
ATOM 9796 O O . VAL B 1 496 ? 4.023 -35.156 1.124 1 98.75 496 VAL B O 1
ATOM 9799 N N . LEU B 1 497 ? 3.979 -32.969 0.93 1 98.62 497 LEU B N 1
ATOM 9800 C CA . LEU B 1 497 ? 4.391 -32.969 -0.469 1 98.62 497 LEU B CA 1
ATOM 9801 C C . LEU B 1 497 ? 5.797 -33.562 -0.615 1 98.62 497 LEU B C 1
ATOM 9803 O O . LEU B 1 497 ? 6.082 -34.281 -1.574 1 98.62 497 LEU B O 1
ATOM 9807 N N . GLU B 1 498 ? 6.672 -33.188 0.316 1 98.44 498 GLU B N 1
ATOM 9808 C CA . GLU B 1 498 ? 8.016 -33.781 0.311 1 98.44 498 GLU B CA 1
ATOM 9809 C C . GLU B 1 498 ? 7.98 -35.281 0.465 1 98.44 498 GLU B C 1
ATOM 9811 O O . GLU B 1 498 ? 8.727 -36 -0.208 1 98.44 498 GLU B O 1
ATOM 9816 N N . ARG B 1 499 ? 7.113 -35.75 1.323 1 98.62 499 ARG B N 1
ATOM 9817 C CA . ARG B 1 499 ? 6.945 -37.188 1.532 1 98.62 499 ARG B CA 1
ATOM 9818 C C . ARG B 1 499 ? 6.441 -37.875 0.266 1 98.62 499 ARG B C 1
ATOM 9820 O O . ARG B 1 499 ? 6.918 -38.938 -0.097 1 98.62 499 ARG B O 1
ATOM 9827 N N . ILE B 1 500 ? 5.504 -37.25 -0.348 1 98.5 500 ILE B N 1
ATOM 9828 C CA . ILE B 1 500 ? 4.926 -37.812 -1.569 1 98.5 500 ILE B CA 1
ATOM 9829 C C . ILE B 1 500 ? 6 -37.906 -2.65 1 98.5 500 ILE B C 1
ATOM 9831 O O . ILE B 1 500 ? 6.145 -38.938 -3.299 1 98.5 500 ILE B O 1
ATOM 9835 N N . ARG B 1 501 ? 6.781 -36.875 -2.852 1 98.12 501 ARG B N 1
ATOM 9836 C CA . ARG B 1 501 ? 7.812 -36.844 -3.885 1 98.12 501 ARG B CA 1
ATOM 9837 C C . ARG B 1 501 ? 8.922 -37.844 -3.574 1 98.12 501 ARG B C 1
ATOM 9839 O O . ARG B 1 501 ? 9.492 -38.438 -4.484 1 98.12 501 ARG B O 1
ATOM 9846 N N . ALA B 1 502 ? 9.219 -38 -2.352 1 98.31 502 ALA B N 1
ATOM 9847 C CA . ALA B 1 502 ? 10.242 -38.938 -1.955 1 98.31 502 ALA B CA 1
ATOM 9848 C C . ALA B 1 502 ? 9.812 -40.375 -2.275 1 98.31 502 ALA B C 1
ATOM 9850 O O . ALA B 1 502 ? 10.625 -41.188 -2.746 1 98.31 502 ALA B O 1
ATOM 9851 N N . LYS B 1 503 ? 8.562 -40.688 -2.047 1 98.31 503 LYS B N 1
ATOM 9852 C CA . LYS B 1 503 ? 8.086 -42.062 -2.227 1 98.31 503 LYS B CA 1
ATOM 9853 C C . LYS B 1 503 ? 7.688 -42.312 -3.678 1 98.31 503 LYS B C 1
ATOM 9855 O O . LYS B 1 503 ? 7.875 -43.406 -4.188 1 98.31 503 LYS B O 1
ATOM 9860 N N . TYR B 1 504 ? 7.137 -41.312 -4.32 1 97.75 504 TYR B N 1
ATOM 9861 C CA . TYR B 1 504 ? 6.652 -41.469 -5.691 1 97.75 504 TYR B CA 1
ATOM 9862 C C . TYR B 1 504 ? 7.289 -40.406 -6.602 1 97.75 504 TYR B C 1
ATOM 9864 O O . TYR B 1 504 ? 6.59 -39.562 -7.18 1 97.75 504 TYR B O 1
ATOM 9872 N N . PRO B 1 505 ? 8.492 -40.438 -6.871 1 96.56 505 PRO B N 1
ATOM 9873 C CA . PRO B 1 505 ? 9.227 -39.406 -7.594 1 96.56 505 PRO B CA 1
ATOM 9874 C C . PRO B 1 505 ? 8.781 -39.25 -9.047 1 96.56 505 PRO B C 1
ATOM 9876 O O . PRO B 1 505 ? 8.992 -38.219 -9.672 1 96.56 505 PRO B O 1
ATOM 9879 N N . GLN B 1 506 ? 8.055 -40.25 -9.586 1 95.44 506 GLN B N 1
ATOM 9880 C CA . GLN B 1 506 ? 7.73 -40.219 -11.008 1 95.44 506 GLN B CA 1
ATOM 9881 C C . GLN B 1 506 ? 6.27 -39.844 -11.227 1 95.44 506 GLN B C 1
ATOM 9883 O O . GLN B 1 506 ? 5.844 -39.594 -12.359 1 95.44 506 GLN B O 1
ATOM 9888 N N . LEU B 1 507 ? 5.52 -39.781 -10.172 1 96.56 507 LEU B N 1
ATOM 9889 C CA . LEU B 1 507 ? 4.109 -39.438 -10.297 1 96.56 507 LEU B CA 1
ATOM 9890 C C . LEU B 1 507 ? 3.941 -38.031 -10.828 1 96.56 507 LEU B C 1
ATOM 9892 O O . LEU B 1 507 ? 4.57 -37.094 -10.32 1 96.56 507 LEU B O 1
ATOM 9896 N N . ILE B 1 508 ? 3.172 -37.875 -11.906 1 98.06 508 ILE B N 1
ATOM 9897 C CA . ILE B 1 508 ? 2.879 -36.562 -12.445 1 98.06 508 ILE B CA 1
ATOM 9898 C C . ILE B 1 508 ? 1.713 -35.938 -11.68 1 98.06 508 ILE B C 1
ATOM 9900 O O . ILE B 1 508 ? 0.64 -36.531 -11.578 1 98.06 508 ILE B O 1
ATOM 9904 N N . LEU B 1 509 ? 1.926 -34.688 -11.125 1 98.56 509 LEU B N 1
ATOM 9905 C CA . LEU B 1 509 ? 0.927 -34 -10.32 1 98.56 509 LEU B CA 1
ATOM 9906 C C . LEU B 1 509 ? 0.615 -32.625 -10.906 1 98.56 509 LEU B C 1
ATOM 9908 O O . LEU B 1 509 ? 1.522 -31.922 -11.328 1 98.56 509 LEU B O 1
ATOM 9912 N N . GLN B 1 510 ? -0.638 -32.312 -10.992 1 98.69 510 GLN B N 1
ATOM 9913 C CA . GLN B 1 510 ? -1.087 -30.969 -11.359 1 98.69 510 GLN B CA 1
ATOM 9914 C C . GLN B 1 510 ? -1.617 -30.219 -10.141 1 98.69 510 GLN B C 1
ATOM 9916 O O . GLN B 1 510 ? -2.447 -30.75 -9.391 1 98.69 510 GLN B O 1
ATOM 9921 N N . ALA B 1 511 ? -1.105 -29.031 -9.922 1 98.25 511 ALA B N 1
ATOM 9922 C CA . ALA B 1 511 ? -1.645 -28.156 -8.883 1 98.25 511 ALA B CA 1
ATOM 9923 C C . ALA B 1 511 ? -2.883 -27.422 -9.375 1 98.25 511 ALA B C 1
ATOM 9925 O O . ALA B 1 511 ? -2.895 -26.891 -10.492 1 98.25 511 ALA B O 1
ATOM 9926 N N . CYS B 1 512 ? -3.908 -27.453 -8.602 1 98.06 512 CYS B N 1
ATOM 9927 C CA . CYS B 1 512 ? -5.133 -26.719 -8.914 1 98.06 512 CYS B CA 1
ATOM 9928 C C . CYS B 1 512 ? -5.754 -26.125 -7.656 1 98.06 512 CYS B C 1
ATOM 9930 O O . CYS B 1 512 ? -5.668 -26.719 -6.578 1 98.06 512 CYS B O 1
ATOM 9932 N N . ALA B 1 513 ? -6.289 -24.984 -7.754 1 97.06 513 ALA B N 1
ATOM 9933 C CA . ALA B 1 513 ? -7.102 -24.328 -6.73 1 97.06 513 ALA B CA 1
ATOM 9934 C C . ALA B 1 513 ? -8.195 -23.469 -7.363 1 97.06 513 ALA B C 1
ATOM 9936 O O . ALA B 1 513 ? -8.023 -22.266 -7.531 1 97.06 513 ALA B O 1
ATOM 9937 N N . GLY B 1 514 ? -9.344 -24.109 -7.582 1 93.31 514 GLY B N 1
ATOM 9938 C CA . GLY B 1 514 ? -10.344 -23.391 -8.344 1 93.31 514 GLY B CA 1
ATOM 9939 C C . GLY B 1 514 ? -9.797 -22.812 -9.641 1 93.31 514 GLY B C 1
ATOM 9940 O O . GLY B 1 514 ? -10.117 -21.672 -10 1 93.31 514 GLY B O 1
ATOM 9941 N N . GLY B 1 515 ? -8.977 -23.484 -10.219 1 94.62 515 GLY B N 1
ATOM 9942 C CA . GLY B 1 515 ? -8.219 -22.938 -11.328 1 94.62 515 GLY B CA 1
ATOM 9943 C C . GLY B 1 515 ? -6.867 -22.391 -10.914 1 94.62 515 GLY B C 1
ATOM 9944 O O . GLY B 1 515 ? -6.094 -23.062 -10.242 1 94.62 515 GLY B O 1
ATOM 9945 N N . GLY B 1 516 ? -6.617 -21.234 -11.297 1 95.69 516 GLY B N 1
ATOM 9946 C CA . GLY B 1 516 ? -5.305 -20.625 -11.109 1 95.69 516 GLY B CA 1
ATOM 9947 C C . GLY B 1 516 ? -5.129 -20 -9.742 1 95.69 516 GLY B C 1
ATOM 9948 O O . GLY B 1 516 ? -4.316 -19.094 -9.57 1 95.69 516 GLY B O 1
ATOM 9949 N N . GLY B 1 517 ? -5.809 -20.469 -8.711 1 96.81 517 GLY B N 1
ATOM 9950 C CA . GLY B 1 517 ? -5.781 -19.844 -7.398 1 96.81 517 GLY B CA 1
ATOM 9951 C C . GLY B 1 517 ? -4.527 -20.156 -6.605 1 96.81 517 GLY B C 1
ATOM 9952 O O . GLY B 1 517 ? -4.297 -19.594 -5.539 1 96.81 517 GLY B O 1
ATOM 9953 N N . ARG B 1 518 ? -3.631 -21.016 -7.102 1 96.81 518 ARG B N 1
ATOM 9954 C CA . ARG B 1 518 ? -2.416 -21.375 -6.375 1 96.81 518 ARG B CA 1
ATOM 9955 C C . ARG B 1 518 ? -1.251 -21.609 -7.332 1 96.81 518 ARG B C 1
ATOM 9957 O O . ARG B 1 518 ? -0.586 -22.641 -7.273 1 96.81 518 ARG B O 1
ATOM 9964 N N . ILE B 1 519 ? -0.975 -20.641 -8.156 1 97.75 519 ILE B N 1
ATOM 9965 C CA . ILE B 1 519 ? 0.151 -20.656 -9.086 1 97.75 519 ILE B CA 1
ATOM 9966 C C . ILE B 1 519 ? 1.319 -19.875 -8.484 1 97.75 519 ILE B C 1
ATOM 9968 O O . ILE B 1 519 ? 1.416 -18.656 -8.656 1 97.75 519 ILE B O 1
ATOM 9972 N N . ASN B 1 520 ? 2.258 -20.562 -7.848 1 97.5 520 ASN B N 1
ATOM 9973 C CA . ASN B 1 520 ? 3.4 -19.906 -7.227 1 97.5 520 ASN B CA 1
ATOM 9974 C C . ASN B 1 520 ? 4.586 -20.859 -7.086 1 97.5 520 ASN B C 1
ATOM 9976 O O . ASN B 1 520 ? 4.426 -22.078 -7.172 1 97.5 520 ASN B O 1
ATOM 9980 N N . TYR B 1 521 ? 5.715 -20.312 -6.875 1 98.38 521 TYR B N 1
ATOM 9981 C CA . TYR B 1 521 ? 6.941 -21.109 -6.852 1 98.38 521 TYR B CA 1
ATOM 9982 C C . TYR B 1 521 ? 7.156 -21.734 -5.484 1 98.38 521 TYR B C 1
ATOM 9984 O O . TYR B 1 521 ? 8.117 -22.484 -5.281 1 98.38 521 TYR B O 1
ATOM 9992 N N . GLY B 1 522 ? 6.262 -21.484 -4.531 1 97.38 522 GLY B N 1
ATOM 9993 C CA . GLY B 1 522 ? 6.301 -22.219 -3.277 1 97.38 522 GLY B CA 1
ATOM 9994 C C . GLY B 1 522 ? 5.762 -23.641 -3.396 1 97.38 522 GLY B C 1
ATOM 9995 O O . GLY B 1 522 ? 6.188 -24.531 -2.668 1 97.38 522 GLY B O 1
ATOM 9996 N N . ILE B 1 523 ? 4.891 -23.875 -4.375 1 97.06 523 ILE B N 1
ATOM 9997 C CA . ILE B 1 523 ? 4.223 -25.172 -4.492 1 97.06 523 ILE B CA 1
ATOM 9998 C C . ILE B 1 523 ? 4.781 -25.938 -5.691 1 97.06 523 ILE B C 1
ATOM 10000 O O . ILE B 1 523 ? 4.789 -27.172 -5.703 1 97.06 523 ILE B O 1
ATOM 10004 N N . LEU B 1 524 ? 5.34 -25.281 -6.66 1 97.5 524 LEU B N 1
ATOM 10005 C CA . LEU B 1 524 ? 5.609 -25.844 -7.977 1 97.5 524 LEU B CA 1
ATOM 10006 C C . LEU B 1 524 ? 6.781 -26.828 -7.922 1 97.5 524 LEU B C 1
ATOM 10008 O O . LEU B 1 524 ? 6.879 -27.734 -8.75 1 97.5 524 LEU B O 1
ATOM 10012 N N . PRO B 1 525 ? 7.699 -26.688 -6.938 1 97.31 525 PRO B N 1
ATOM 10013 C CA . PRO B 1 525 ? 8.75 -27.703 -6.875 1 97.31 525 PRO B CA 1
ATOM 10014 C C . PRO B 1 525 ? 8.188 -29.109 -6.672 1 97.31 525 PRO B C 1
ATOM 10016 O O . PRO B 1 525 ? 8.859 -30.094 -6.973 1 97.31 525 PRO B O 1
ATOM 10019 N N . TYR B 1 526 ? 6.984 -29.203 -6.242 1 98.19 526 TYR B N 1
ATOM 10020 C CA . TYR B 1 526 ? 6.395 -30.5 -5.93 1 98.19 526 TYR B CA 1
ATOM 10021 C C . TYR B 1 526 ? 5.387 -30.922 -6.992 1 98.19 526 TYR B C 1
ATOM 10023 O O . TYR B 1 526 ? 4.832 -32 -6.938 1 98.19 526 TYR B O 1
ATOM 10031 N N . PHE B 1 527 ? 5.137 -30.078 -7.93 1 98.56 527 PHE B N 1
ATOM 10032 C CA . PHE B 1 527 ? 4.137 -30.344 -8.961 1 98.56 527 PHE B CA 1
ATOM 10033 C C . PHE B 1 527 ? 4.75 -30.203 -10.352 1 98.56 527 PHE B C 1
ATOM 10035 O O . PHE B 1 527 ? 5.789 -29.562 -10.516 1 98.56 527 PHE B O 1
ATOM 10042 N N . ASP B 1 528 ? 4.098 -30.797 -11.336 1 98.5 528 ASP B N 1
ATOM 10043 C CA . ASP B 1 528 ? 4.621 -30.844 -12.695 1 98.5 528 ASP B CA 1
ATOM 10044 C C . ASP B 1 528 ? 3.986 -29.75 -13.555 1 98.5 528 ASP B C 1
ATOM 10046 O O . ASP B 1 528 ? 4.578 -29.312 -14.547 1 98.5 528 ASP B O 1
ATOM 10050 N N . GLU B 1 529 ? 2.836 -29.406 -13.219 1 98.44 529 GLU B N 1
ATOM 10051 C CA . GLU B 1 529 ? 2.072 -28.375 -13.922 1 98.44 529 GLU B CA 1
ATOM 10052 C C . GLU B 1 529 ? 0.949 -27.828 -13.047 1 98.44 529 GLU B C 1
ATOM 10054 O O . GLU B 1 529 ? 0.83 -28.188 -11.875 1 98.44 529 GLU B O 1
ATOM 10059 N N . PHE B 1 530 ? 0.246 -26.828 -13.539 1 98.62 530 PHE B N 1
ATOM 10060 C CA . PHE B 1 530 ? -0.893 -26.25 -12.828 1 98.62 530 PHE B CA 1
ATOM 10061 C C . PHE B 1 530 ? -2.064 -26.031 -13.781 1 98.62 530 PHE B C 1
ATOM 10063 O O . PHE B 1 530 ? -1.873 -25.906 -14.992 1 98.62 530 PHE B O 1
ATOM 10070 N N . TRP B 1 531 ? -3.293 -26.094 -13.195 1 98.5 531 TRP B N 1
ATOM 10071 C CA . TRP B 1 531 ? -4.477 -25.641 -13.922 1 98.5 531 TRP B CA 1
ATOM 10072 C C . TRP B 1 531 ? -4.555 -24.125 -13.953 1 98.5 531 TRP B C 1
ATOM 10074 O O . TRP B 1 531 ? -4.605 -23.469 -12.898 1 98.5 531 TRP B O 1
ATOM 10084 N N . THR B 1 532 ? -4.523 -23.562 -15.062 1 98.06 532 THR B N 1
ATOM 10085 C CA . THR B 1 532 ? -4.297 -22.141 -15.258 1 98.06 532 THR B CA 1
ATOM 10086 C C . THR B 1 532 ? -5.496 -21.328 -14.766 1 98.06 532 THR B C 1
ATOM 10088 O O . THR B 1 532 ? -5.328 -20.25 -14.18 1 98.06 532 THR B O 1
ATOM 10091 N N . SER B 1 533 ? -6.676 -21.812 -15.047 1 97.88 533 SER B N 1
ATOM 10092 C CA . SER B 1 533 ? -7.93 -21.172 -14.664 1 97.88 533 SER B CA 1
ATOM 10093 C C . SER B 1 533 ? -9.117 -22.094 -14.938 1 97.88 533 SER B C 1
ATOM 10095 O O . SER B 1 533 ? -9.078 -22.922 -15.852 1 97.88 533 SER B O 1
ATOM 10097 N N . ASP B 1 534 ? -10.164 -21.922 -14.148 1 97.25 534 ASP B N 1
ATOM 10098 C CA . ASP B 1 534 ? -11.43 -22.578 -14.438 1 97.25 534 ASP B CA 1
ATOM 10099 C C . ASP B 1 534 ? -12.117 -21.953 -15.648 1 97.25 534 ASP B C 1
ATOM 10101 O O . ASP B 1 534 ? -13.047 -22.547 -16.219 1 97.25 534 ASP B O 1
ATOM 10105 N N . ASP B 1 535 ? -11.703 -20.766 -15.961 1 97.38 535 ASP B N 1
ATOM 10106 C CA . ASP B 1 535 ? -12.203 -20.156 -17.188 1 97.38 535 ASP B CA 1
ATOM 10107 C C . ASP B 1 535 ? -11.531 -20.75 -18.422 1 97.38 535 ASP B C 1
ATOM 10109 O O . ASP B 1 535 ? -10.359 -20.5 -18.672 1 97.38 535 ASP B O 1
ATOM 10113 N N . THR B 1 536 ? -12.32 -21.469 -19.203 1 97.19 536 THR B N 1
ATOM 10114 C CA . THR B 1 536 ? -11.758 -22.141 -20.375 1 97.19 536 THR B CA 1
ATOM 10115 C C . THR B 1 536 ? -12.141 -21.406 -21.656 1 97.19 536 THR B C 1
ATOM 10117 O O . THR B 1 536 ? -11.961 -21.938 -22.75 1 97.19 536 THR B O 1
ATOM 10120 N N . ASP B 1 537 ? -12.781 -20.188 -21.5 1 97.12 537 ASP B N 1
ATOM 10121 C CA . ASP B 1 537 ? -13.078 -19.344 -22.656 1 97.12 537 ASP B CA 1
ATOM 10122 C C . ASP B 1 537 ? -11.789 -18.938 -23.375 1 97.12 537 ASP B C 1
ATOM 10124 O O . ASP B 1 537 ? -10.977 -18.188 -22.828 1 97.12 537 ASP B O 1
ATOM 10128 N N . ALA B 1 538 ? -11.711 -19.375 -24.594 1 97.75 538 ALA B N 1
ATOM 10129 C CA . ALA B 1 538 ? -10.445 -19.219 -25.312 1 97.75 538 ALA B CA 1
ATOM 10130 C C . ALA B 1 538 ? -10.078 -17.75 -25.438 1 97.75 538 ALA B C 1
ATOM 10132 O O . ALA B 1 538 ? -8.898 -17.391 -25.406 1 97.75 538 ALA B O 1
ATOM 10133 N N . LEU B 1 539 ? -11.047 -16.891 -25.641 1 95.88 539 LEU B N 1
ATOM 10134 C CA . LEU B 1 539 ? -10.758 -15.461 -25.734 1 95.88 539 LEU B CA 1
ATOM 10135 C C . LEU B 1 539 ? -10.148 -14.945 -24.438 1 95.88 539 LEU B C 1
ATOM 10137 O O . LEU B 1 539 ? -9.133 -14.25 -24.453 1 95.88 539 LEU B O 1
ATOM 10141 N N . GLN B 1 540 ? -10.773 -15.25 -23.344 1 96.44 540 GLN B N 1
ATOM 10142 C CA . GLN B 1 540 ? -10.266 -14.797 -22.047 1 96.44 540 GLN B CA 1
ATOM 10143 C C . GLN B 1 540 ? -8.93 -15.469 -21.719 1 96.44 540 GLN B C 1
ATOM 10145 O O . GLN B 1 540 ? -8.078 -14.867 -21.062 1 96.44 540 GLN B O 1
ATOM 10150 N N . ARG B 1 541 ? -8.781 -16.625 -22.203 1 97.94 541 ARG B N 1
ATOM 10151 C CA . ARG B 1 541 ? -7.543 -17.359 -21.969 1 97.94 541 ARG B CA 1
ATOM 10152 C C . ARG B 1 541 ? -6.367 -16.672 -22.672 1 97.94 541 ARG B C 1
ATOM 10154 O O . ARG B 1 541 ? -5.223 -16.812 -22.234 1 97.94 541 ARG B O 1
ATOM 10161 N N . VAL B 1 542 ? -6.621 -15.914 -23.734 1 97.81 542 VAL B N 1
ATOM 10162 C CA . VAL B 1 542 ? -5.539 -15.141 -24.344 1 97.81 542 VAL B CA 1
ATOM 10163 C C . VAL B 1 542 ? -4.938 -14.188 -23.312 1 97.81 542 VAL B C 1
ATOM 10165 O O . VAL B 1 542 ? -3.713 -14.078 -23.203 1 97.81 542 VAL B O 1
ATOM 10168 N N . TYR B 1 543 ? -5.781 -13.539 -22.531 1 96.81 543 TYR B N 1
ATOM 10169 C CA . TYR B 1 543 ? -5.34 -12.586 -21.531 1 96.81 543 TYR B CA 1
ATOM 10170 C C . TYR B 1 543 ? -4.707 -13.297 -20.344 1 96.81 543 TYR B C 1
ATOM 10172 O O . TYR B 1 543 ? -3.641 -12.906 -19.859 1 96.81 543 TYR B O 1
ATOM 10180 N N . LEU B 1 544 ? -5.332 -14.359 -19.891 1 97.62 544 LEU B N 1
ATOM 10181 C CA . LEU B 1 544 ? -4.879 -15.086 -18.703 1 97.62 544 LEU B CA 1
ATOM 10182 C C . LEU B 1 544 ? -3.516 -15.727 -18.953 1 97.62 544 LEU B C 1
ATOM 10184 O O . LEU B 1 544 ? -2.607 -15.586 -18.125 1 97.62 544 LEU B O 1
ATOM 10188 N N . GLN B 1 545 ? -3.41 -16.375 -20.031 1 98.31 545 GLN B N 1
ATOM 10189 C CA . GLN B 1 545 ? -2.16 -17.047 -20.359 1 98.31 545 GLN B CA 1
ATOM 10190 C C . GLN B 1 545 ? -1.025 -16.047 -20.562 1 98.31 545 GLN B C 1
ATOM 10192 O O . GLN B 1 545 ? 0.127 -16.344 -20.234 1 98.31 545 GLN B O 1
ATOM 10197 N N . TRP B 1 546 ? -1.402 -14.891 -21.125 1 98.25 546 TRP B N 1
ATOM 10198 C CA . TRP B 1 546 ? -0.419 -13.82 -21.266 1 98.25 546 TRP B CA 1
ATOM 10199 C C . TRP B 1 546 ? 0.173 -13.43 -19.922 1 98.25 546 TRP B C 1
ATOM 10201 O O . TRP B 1 546 ? 1.395 -13.406 -19.75 1 98.25 546 TRP B O 1
ATOM 10211 N N . GLY B 1 547 ? -0.693 -13.188 -18.922 1 98.19 547 GLY B N 1
ATOM 10212 C CA . GLY B 1 547 ? -0.241 -12.82 -17.594 1 98.19 547 GLY B CA 1
ATOM 10213 C C . GLY B 1 547 ? 0.563 -13.914 -16.906 1 98.19 547 GLY B C 1
ATOM 10214 O O . GLY B 1 547 ? 1.629 -13.648 -16.344 1 98.19 547 GLY B O 1
ATOM 10215 N N . VAL B 1 548 ? 0.125 -15.086 -16.984 1 98.44 548 VAL B N 1
ATOM 10216 C CA . VAL B 1 548 ? 0.778 -16.219 -16.344 1 98.44 548 VAL B CA 1
ATOM 10217 C C . VAL B 1 548 ? 2.158 -16.438 -16.969 1 98.44 548 VAL B C 1
ATOM 10219 O O . VAL B 1 548 ? 3.125 -16.719 -16.25 1 98.44 548 VAL B O 1
ATOM 10222 N N . SER B 1 549 ? 2.279 -16.266 -18.266 1 98.44 549 SER B N 1
ATOM 10223 C CA . SER B 1 549 ? 3.514 -16.547 -18.984 1 98.44 549 SER B CA 1
ATOM 10224 C C . SER B 1 549 ? 4.602 -15.547 -18.641 1 98.44 549 SER B C 1
ATOM 10226 O O . SER B 1 549 ? 5.773 -15.75 -18.969 1 98.44 549 SER B O 1
ATOM 10228 N N . CYS B 1 550 ? 4.227 -14.523 -17.938 1 98.62 550 CYS B N 1
ATOM 10229 C CA . CYS B 1 550 ? 5.234 -13.547 -17.547 1 98.62 550 CYS B CA 1
ATOM 10230 C C . CYS B 1 550 ? 6.238 -14.164 -16.578 1 98.62 550 CYS B C 1
ATOM 10232 O O . CYS B 1 550 ? 7.41 -13.781 -16.562 1 98.62 550 CYS B O 1
ATOM 10234 N N . PHE B 1 551 ? 5.812 -15.156 -15.859 1 98.75 551 PHE B N 1
ATOM 10235 C CA . PHE B 1 551 ? 6.738 -15.719 -14.891 1 98.75 551 PHE B CA 1
ATOM 10236 C C . PHE B 1 551 ? 6.793 -17.234 -15.016 1 98.75 551 PHE B C 1
ATOM 10238 O O . PHE B 1 551 ? 7.738 -17.875 -14.539 1 98.75 551 PHE B O 1
ATOM 10245 N N . TYR B 1 552 ? 5.848 -17.859 -15.594 1 98.69 552 TYR B N 1
ATOM 10246 C CA . TYR B 1 552 ? 5.754 -19.312 -15.594 1 98.69 552 TYR B CA 1
ATOM 10247 C C . TYR B 1 552 ? 5.812 -19.859 -17.016 1 98.69 552 TYR B C 1
ATOM 10249 O O . TYR B 1 552 ? 5.176 -19.328 -17.922 1 98.69 552 TYR B O 1
ATOM 10257 N N . PRO B 1 553 ? 6.531 -20.969 -17.219 1 98.56 553 PRO B N 1
ATOM 10258 C CA . PRO B 1 553 ? 6.727 -21.484 -18.562 1 98.56 553 PRO B CA 1
ATOM 10259 C C . PRO B 1 553 ? 5.512 -22.25 -19.078 1 98.56 553 PRO B C 1
ATOM 10261 O O . PRO B 1 553 ? 4.719 -22.766 -18.297 1 98.56 553 PRO B O 1
ATOM 10264 N N . ALA B 1 554 ? 5.461 -22.375 -20.359 1 98.5 554 ALA B N 1
ATOM 10265 C CA . ALA B 1 554 ? 4.336 -23.016 -21.047 1 98.5 554 ALA B CA 1
ATOM 10266 C C . ALA B 1 554 ? 4.18 -24.469 -20.625 1 98.5 554 ALA B C 1
ATOM 10268 O O . ALA B 1 554 ? 3.059 -24.984 -20.562 1 98.5 554 ALA B O 1
ATOM 10269 N N . ILE B 1 555 ? 5.266 -25.156 -20.344 1 98.5 555 ILE B N 1
ATOM 10270 C CA . ILE B 1 555 ? 5.223 -26.562 -19.984 1 98.5 555 ILE B CA 1
ATOM 10271 C C . ILE B 1 555 ? 4.375 -26.75 -18.719 1 98.5 555 ILE B C 1
ATOM 10273 O O . ILE B 1 555 ? 3.789 -27.812 -18.516 1 98.5 555 ILE B O 1
ATOM 10277 N N . ALA B 1 556 ? 4.312 -25.75 -17.891 1 98.44 556 ALA B N 1
ATOM 10278 C CA . ALA B 1 556 ? 3.586 -25.828 -16.625 1 98.44 556 ALA B CA 1
ATOM 10279 C C . ALA B 1 556 ? 2.164 -25.297 -16.781 1 98.44 556 ALA B C 1
ATOM 10281 O O . ALA B 1 556 ? 1.338 -25.469 -15.875 1 98.44 556 ALA B O 1
ATOM 10282 N N . MET B 1 557 ? 1.819 -24.734 -17.844 1 98.5 557 MET B N 1
ATOM 10283 C CA . MET B 1 557 ? 0.574 -24 -18.031 1 98.5 557 MET B CA 1
ATOM 10284 C C . MET B 1 557 ? -0.445 -24.828 -18.797 1 98.5 557 MET B C 1
ATOM 10286 O O . MET B 1 557 ? -0.464 -24.812 -20.031 1 98.5 557 MET B O 1
ATOM 10290 N N . ALA B 1 558 ? -1.317 -25.469 -18.078 1 98.44 558 ALA B N 1
ATOM 10291 C CA . ALA B 1 558 ? -2.338 -26.281 -18.734 1 98.44 558 ALA B CA 1
ATOM 10292 C C . ALA B 1 558 ? -3.332 -25.406 -19.5 1 98.44 558 ALA B C 1
ATOM 10294 O O . ALA B 1 558 ? -3.842 -24.422 -18.969 1 98.44 558 ALA B O 1
ATOM 10295 N N . ALA B 1 559 ? -3.564 -25.719 -20.719 1 98.25 559 ALA B N 1
ATOM 10296 C CA . ALA B 1 559 ? -4.504 -25.016 -21.594 1 98.25 559 ALA B CA 1
ATOM 10297 C C . ALA B 1 559 ? -5.387 -26.016 -22.344 1 98.25 559 ALA B C 1
ATOM 10299 O O . ALA B 1 559 ? -4.887 -26.828 -23.125 1 98.25 559 ALA B O 1
ATOM 10300 N N . HIS B 1 560 ? -6.703 -25.906 -22.125 1 98.25 560 HIS B N 1
ATOM 10301 C CA . HIS B 1 560 ? -7.609 -26.922 -22.656 1 98.25 560 HIS B CA 1
ATOM 10302 C C . HIS B 1 560 ? -8.547 -26.328 -23.688 1 98.25 560 HIS B C 1
ATOM 10304 O O . HIS B 1 560 ? -8.992 -25.188 -23.562 1 98.25 560 HIS B O 1
ATOM 10310 N N . VAL B 1 561 ? -8.82 -27.062 -24.688 1 98.19 561 VAL B N 1
ATOM 10311 C CA . VAL B 1 561 ? -9.93 -26.812 -25.594 1 98.19 561 VAL B CA 1
ATOM 10312 C C . VAL B 1 561 ? -11.242 -27.266 -24.969 1 98.19 561 VAL B C 1
ATOM 10314 O O . VAL B 1 561 ? -11.383 -28.422 -24.594 1 98.19 561 VAL B O 1
ATOM 10317 N N . SER B 1 562 ? -12.148 -26.375 -24.859 1 97 562 SER B N 1
ATOM 10318 C CA . SER B 1 562 ? -13.438 -26.703 -24.25 1 97 562 SER B CA 1
ATOM 10319 C C . SER B 1 562 ? -14.57 -26.594 -25.266 1 97 562 SER B C 1
ATOM 10321 O O . SER B 1 562 ? -14.32 -26.5 -26.469 1 97 562 SER B O 1
ATOM 10323 N N . ALA B 1 563 ? -15.789 -26.656 -24.797 1 93.62 563 ALA B N 1
ATOM 10324 C CA . ALA B 1 563 ? -16.984 -26.641 -25.656 1 93.62 563 ALA B CA 1
ATOM 10325 C C . ALA B 1 563 ? -17.078 -25.328 -26.422 1 93.62 563 ALA B C 1
ATOM 10327 O O . ALA B 1 563 ? -16.5 -24.312 -26.031 1 93.62 563 ALA B O 1
ATOM 10328 N N . ASP B 1 564 ? -17.766 -25.422 -27.578 1 90 564 ASP B N 1
ATOM 10329 C CA . ASP B 1 564 ? -17.922 -24.25 -28.438 1 90 564 ASP B CA 1
ATOM 10330 C C . ASP B 1 564 ? -18.75 -23.172 -27.734 1 90 564 ASP B C 1
ATOM 10332 O O . ASP B 1 564 ? -18.422 -21.984 -27.812 1 90 564 ASP B O 1
ATOM 10336 N N . LYS B 1 565 ? -19.781 -23.578 -27.141 1 92.81 565 LYS B N 1
ATOM 10337 C CA . LYS B 1 565 ? -20.438 -22.688 -26.188 1 92.81 565 LYS B CA 1
ATOM 10338 C C . LYS B 1 565 ? -19.812 -22.812 -24.797 1 92.81 565 LYS B C 1
ATOM 10340 O O . LYS B 1 565 ? -20.094 -23.781 -24.062 1 92.81 565 LYS B O 1
ATOM 10345 N N . ASN B 1 566 ? -19 -21.859 -24.547 1 94.31 566 ASN B N 1
ATOM 10346 C CA . ASN B 1 566 ? -18.219 -21.953 -23.312 1 94.31 566 ASN B CA 1
ATOM 10347 C C . ASN B 1 566 ? -19.109 -21.938 -22.078 1 94.31 566 ASN B C 1
ATOM 10349 O O . ASN B 1 566 ? -20.062 -21.172 -22 1 94.31 566 ASN B O 1
ATOM 10353 N N . HIS B 1 567 ? -18.828 -22.703 -21.094 1 93.06 567 HIS B N 1
ATOM 10354 C CA . HIS B 1 567 ? -19.688 -22.906 -19.938 1 93.06 567 HIS B CA 1
ATOM 10355 C C . HIS B 1 567 ? -19.625 -21.719 -18.984 1 93.06 567 HIS B C 1
ATOM 10357 O O . HIS B 1 567 ? -20.594 -21.422 -18.281 1 93.06 567 HIS B O 1
ATOM 10363 N N . GLN B 1 568 ? -18.516 -21 -18.875 1 92.81 568 GLN B N 1
ATOM 10364 C CA . GLN B 1 568 ? -18.344 -19.891 -17.938 1 92.81 568 GLN B CA 1
ATOM 10365 C C . GLN B 1 568 ? -18.891 -18.594 -18.5 1 92.81 568 GLN B C 1
ATOM 10367 O O . GLN B 1 568 ? -19.469 -17.781 -17.766 1 92.81 568 GLN B O 1
ATOM 10372 N N . THR B 1 569 ? -18.719 -18.375 -19.828 1 93.31 569 THR B N 1
ATOM 10373 C CA . THR B 1 569 ? -19.031 -17.062 -20.391 1 93.31 569 THR B CA 1
ATOM 10374 C C . THR B 1 569 ? -20.25 -17.141 -21.328 1 93.31 569 THR B C 1
ATOM 10376 O O . THR B 1 569 ? -20.844 -16.125 -21.656 1 93.31 569 THR B O 1
ATOM 10379 N N . GLY B 1 570 ? -20.594 -18.344 -21.812 1 92.19 570 GLY B N 1
ATOM 10380 C CA . GLY B 1 570 ? -21.656 -18.5 -22.797 1 92.19 570 GLY B CA 1
ATOM 10381 C C . GLY B 1 570 ? -21.219 -18.094 -24.188 1 92.19 570 GLY B C 1
ATOM 10382 O O . GLY B 1 570 ? -22.016 -18.156 -25.141 1 92.19 570 GLY B O 1
ATOM 10383 N N . ARG B 1 571 ? -19.938 -17.812 -24.422 1 93.19 571 ARG B N 1
ATOM 10384 C CA . ARG B 1 571 ? -19.406 -17.344 -25.688 1 93.19 571 ARG B CA 1
ATOM 10385 C C . ARG B 1 571 ? -19.219 -18.5 -26.672 1 93.19 571 ARG B C 1
ATOM 10387 O O . ARG B 1 571 ? -18.781 -19.578 -26.281 1 93.19 571 ARG B O 1
ATOM 10394 N N . TYR B 1 572 ? -19.547 -18.266 -27.906 1 94.25 572 TYR B N 1
ATOM 10395 C CA . TYR B 1 572 ? -19.281 -19.203 -28.984 1 94.25 572 TYR B CA 1
ATOM 10396 C C . TYR B 1 572 ? -17.984 -18.844 -29.719 1 94.25 572 TYR B C 1
ATOM 10398 O O . TYR B 1 572 ? -17.812 -17.703 -30.156 1 94.25 572 TYR B O 1
ATOM 10406 N N . LEU B 1 573 ? -17.078 -19.812 -29.812 1 95.44 573 LEU B N 1
ATOM 10407 C CA . LEU B 1 573 ? -15.812 -19.609 -30.516 1 95.44 573 LEU B CA 1
ATOM 10408 C C . LEU B 1 573 ? -15.516 -20.766 -31.453 1 95.44 573 LEU B C 1
ATOM 10410 O O . LEU B 1 573 ? -15.812 -21.922 -31.141 1 95.44 573 LEU B O 1
ATOM 10414 N N . PRO B 1 574 ? -14.938 -20.453 -32.594 1 95.12 574 PRO B N 1
ATOM 10415 C CA . PRO B 1 574 ? -14.555 -21.516 -33.531 1 95.12 574 PRO B CA 1
ATOM 10416 C C . PRO B 1 574 ? -13.555 -22.5 -32.906 1 95.12 574 PRO B C 1
ATOM 10418 O O . PRO B 1 574 ? -12.672 -22.078 -32.156 1 95.12 574 PRO B O 1
ATOM 10421 N N . LEU B 1 575 ? -13.672 -23.797 -33.344 1 96.75 575 LEU B N 1
ATOM 10422 C CA . LEU B 1 575 ? -12.797 -24.828 -32.844 1 96.75 575 LEU B CA 1
ATOM 10423 C C . LEU B 1 575 ? -11.328 -24.484 -33.094 1 96.75 575 LEU B C 1
ATOM 10425 O O . LEU B 1 575 ? -10.477 -24.703 -32.25 1 96.75 575 LEU B O 1
ATOM 10429 N N . LYS B 1 576 ? -11.047 -24 -34.281 1 96.56 576 LYS B N 1
ATOM 10430 C CA . LYS B 1 576 ? -9.672 -23.656 -34.625 1 96.56 576 LYS B CA 1
ATOM 10431 C C . LYS B 1 576 ? -9.102 -22.625 -33.656 1 96.56 576 LYS B C 1
ATOM 10433 O O . LYS B 1 576 ? -7.961 -22.734 -33.219 1 96.56 576 LYS B O 1
ATOM 10438 N N . PHE B 1 577 ? -9.891 -21.547 -33.406 1 97.19 577 PHE B N 1
ATOM 10439 C CA . PHE B 1 577 ? -9.477 -20.516 -32.469 1 97.19 577 PHE B CA 1
ATOM 10440 C C . PHE B 1 577 ? -9.172 -21.125 -31.094 1 97.19 577 PHE B C 1
ATOM 10442 O O . PHE B 1 577 ? -8.148 -20.797 -30.484 1 97.19 577 PHE B O 1
ATOM 10449 N N . ARG B 1 578 ? -10.031 -21.938 -30.625 1 98.31 578 ARG B N 1
ATOM 10450 C CA . ARG B 1 578 ? -9.883 -22.578 -29.312 1 98.31 578 ARG B CA 1
ATOM 10451 C C . ARG B 1 578 ? -8.625 -23.438 -29.266 1 98.31 578 ARG B C 1
ATOM 10453 O O . ARG B 1 578 ? -7.891 -23.422 -28.281 1 98.31 578 ARG B O 1
ATOM 10460 N N . PHE B 1 579 ? -8.297 -24.141 -30.312 1 98.25 579 PHE B N 1
ATOM 10461 C CA . PHE B 1 579 ? -7.098 -24.984 -30.375 1 98.25 579 PHE B CA 1
ATOM 10462 C C . PHE B 1 579 ? -5.844 -24.109 -30.438 1 98.25 579 PHE B C 1
ATOM 10464 O O . PHE B 1 579 ? -4.867 -24.375 -29.719 1 98.25 579 PHE B O 1
ATOM 10471 N N . ASP B 1 580 ? -5.867 -23.109 -31.297 1 98.5 580 ASP B N 1
ATOM 10472 C CA . ASP B 1 580 ? -4.688 -22.266 -31.453 1 98.5 580 ASP B CA 1
ATOM 10473 C C . ASP B 1 580 ? -4.305 -21.609 -30.141 1 98.5 580 ASP B C 1
ATOM 10475 O O . ASP B 1 580 ? -3.121 -21.484 -29.812 1 98.5 580 ASP B O 1
ATOM 10479 N N . VAL B 1 581 ? -5.285 -21.156 -29.391 1 98.44 581 VAL B N 1
ATOM 10480 C CA . VAL B 1 581 ? -5.035 -20.547 -28.094 1 98.44 581 VAL B CA 1
ATOM 10481 C C . VAL B 1 581 ? -4.488 -21.578 -27.109 1 98.44 581 VAL B C 1
ATOM 10483 O O . VAL B 1 581 ? -3.486 -21.344 -26.438 1 98.44 581 VAL B O 1
ATOM 10486 N N . ALA B 1 582 ? -5.09 -22.719 -27.062 1 98.62 582 ALA B N 1
ATOM 10487 C CA . ALA B 1 582 ? -4.688 -23.766 -26.125 1 98.62 582 ALA B CA 1
ATOM 10488 C C . ALA B 1 582 ? -3.285 -24.266 -26.453 1 98.62 582 ALA B C 1
ATOM 10490 O O . ALA B 1 582 ? -2.525 -24.625 -25.547 1 98.62 582 ALA B O 1
ATOM 10491 N N . MET B 1 583 ? -2.908 -24.281 -27.703 1 98.19 583 MET B N 1
ATOM 10492 C CA . MET B 1 583 ? -1.63 -24.828 -28.156 1 98.19 583 MET B CA 1
ATOM 10493 C C . MET B 1 583 ? -0.473 -23.938 -27.703 1 98.19 583 MET B C 1
ATOM 10495 O O . MET B 1 583 ? 0.686 -24.359 -27.734 1 98.19 583 MET B O 1
ATOM 10499 N N . SER B 1 584 ? -0.792 -22.766 -27.266 1 97.88 584 SER B N 1
ATOM 10500 C CA . SER B 1 584 ? 0.273 -21.891 -26.781 1 97.88 584 SER B CA 1
ATOM 10501 C C . SER B 1 584 ? 0.686 -22.25 -25.359 1 97.88 584 SER B C 1
ATOM 10503 O O . SER B 1 584 ? 1.613 -21.656 -24.812 1 97.88 584 SER B O 1
ATOM 10505 N N . GLY B 1 585 ? 0.065 -23.156 -24.688 1 97.88 585 GLY B N 1
ATOM 10506 C CA . GLY B 1 585 ? 0.43 -23.781 -23.438 1 97.88 585 GLY B CA 1
ATOM 10507 C C . GLY B 1 585 ? 0.544 -25.281 -23.516 1 97.88 585 GLY B C 1
ATOM 10508 O O . GLY B 1 585 ? 0.863 -25.828 -24.578 1 97.88 585 GLY B O 1
ATOM 10509 N N . ARG B 1 586 ? 0.488 -25.906 -22.406 1 97.94 586 ARG B N 1
ATOM 10510 C CA . ARG B 1 586 ? 0.381 -27.359 -22.406 1 97.94 586 ARG B CA 1
ATOM 10511 C C . ARG B 1 586 ? -1.012 -27.812 -22.828 1 97.94 586 ARG B C 1
ATOM 10513 O O . ARG B 1 586 ? -1.961 -27.734 -22.047 1 97.94 586 ARG B O 1
ATOM 10520 N N . LEU B 1 587 ? -1.13 -28.359 -23.969 1 98.44 587 LEU B N 1
ATOM 10521 C CA . LEU B 1 587 ? -2.4 -28.609 -24.641 1 98.44 587 LEU B CA 1
ATOM 10522 C C . LEU B 1 587 ? -3.166 -29.734 -23.953 1 98.44 587 LEU B C 1
ATOM 10524 O O . LEU B 1 587 ? -2.582 -30.75 -23.594 1 98.44 587 LEU B O 1
ATOM 10528 N N . GLY B 1 588 ? -4.402 -29.531 -23.75 1 98.31 588 GLY B N 1
ATOM 10529 C CA . GLY B 1 588 ? -5.383 -30.531 -23.359 1 98.31 588 GLY B CA 1
ATOM 10530 C C . GLY B 1 588 ? -6.785 -30.219 -23.828 1 98.31 588 GLY B C 1
ATOM 10531 O O . GLY B 1 588 ? -6.984 -29.297 -24.625 1 98.31 588 GLY B O 1
ATOM 10532 N N . MET B 1 589 ? -7.652 -31.047 -23.484 1 98 589 MET B N 1
ATOM 10533 C CA . MET B 1 589 ? -9.062 -30.859 -23.797 1 98 589 MET B CA 1
ATOM 10534 C C . MET B 1 589 ? -9.93 -31.047 -22.547 1 98 589 MET B C 1
ATOM 10536 O O . MET B 1 589 ? -9.523 -31.719 -21.609 1 98 589 MET B O 1
ATOM 10540 N N . GLU B 1 590 ? -11.023 -30.438 -22.547 1 97.12 590 GLU B N 1
ATOM 10541 C CA . GLU B 1 590 ? -12.031 -30.531 -21.484 1 97.12 590 GLU B CA 1
ATOM 10542 C C . GLU B 1 590 ? -13.438 -30.406 -22.047 1 97.12 590 GLU B C 1
ATOM 10544 O O . GLU B 1 590 ? -14.039 -29.328 -22.016 1 97.12 590 GLU B O 1
ATOM 10549 N N . MET B 1 591 ? -13.953 -31.422 -22.531 1 94.88 591 MET B N 1
ATOM 10550 C CA . MET B 1 591 ? -15.25 -31.5 -23.188 1 94.88 591 MET B CA 1
ATOM 10551 C C . MET B 1 591 ? -15.656 -32.938 -23.422 1 94.88 591 MET B C 1
ATOM 10553 O O . MET B 1 591 ? -14.867 -33.875 -23.172 1 94.88 591 MET B O 1
ATOM 10557 N N . GLN B 1 592 ? -16.828 -33.094 -23.922 1 93.62 592 GLN B N 1
ATOM 10558 C CA . GLN B 1 592 ? -17.328 -34.406 -24.344 1 93.62 592 GLN B CA 1
ATOM 10559 C C . GLN B 1 592 ? -17.016 -34.688 -25.812 1 93.62 592 GLN B C 1
ATOM 10561 O O . GLN B 1 592 ? -17.672 -34.125 -26.688 1 93.62 592 GLN B O 1
ATOM 10566 N N . PRO B 1 593 ? -16.078 -35.594 -26.062 1 93.44 593 PRO B N 1
ATOM 10567 C CA . PRO B 1 593 ? -15.68 -35.812 -27.453 1 93.44 593 PRO B CA 1
ATOM 10568 C C . PRO B 1 593 ? -16.844 -36.281 -28.328 1 93.44 593 PRO B C 1
ATOM 10570 O O . PRO B 1 593 ? -16.875 -36 -29.531 1 93.44 593 PRO B O 1
ATOM 10573 N N . GLU B 1 594 ? -17.75 -36.969 -27.734 1 90.75 594 GLU B N 1
ATOM 10574 C CA . GLU B 1 594 ? -18.875 -37.5 -28.484 1 90.75 594 GLU B CA 1
ATOM 10575 C C . GLU B 1 594 ? -19.75 -36.406 -29.047 1 90.75 594 GLU B C 1
ATOM 10577 O O . GLU B 1 594 ? -20.516 -36.625 -29.984 1 90.75 594 GLU B O 1
ATOM 10582 N N . ASP B 1 595 ? -19.641 -35.312 -28.469 1 91.44 595 ASP B N 1
ATOM 10583 C CA . ASP B 1 595 ? -20.469 -34.188 -28.906 1 91.44 595 ASP B CA 1
ATOM 10584 C C . ASP B 1 595 ? -19.859 -33.531 -30.141 1 91.44 595 ASP B C 1
ATOM 10586 O O . ASP B 1 595 ? -20.516 -32.688 -30.766 1 91.44 595 ASP B O 1
ATOM 10590 N N . MET B 1 596 ? -18.734 -33.969 -30.547 1 94.25 596 MET B N 1
ATOM 10591 C CA . MET B 1 596 ? -18.062 -33.375 -31.688 1 94.25 596 MET B CA 1
ATOM 10592 C C . MET B 1 596 ? -18.625 -33.906 -33 1 94.25 596 MET B C 1
ATOM 10594 O O . MET B 1 596 ? -18.969 -35.094 -33.094 1 94.25 596 MET B O 1
ATOM 10598 N N . THR B 1 597 ? -18.688 -33.031 -33.969 1 94.25 597 THR B N 1
ATOM 10599 C CA . THR B 1 597 ? -19.016 -33.469 -35.312 1 94.25 597 THR B CA 1
ATOM 10600 C C . THR B 1 597 ? -17.844 -34.25 -35.938 1 94.25 597 THR B C 1
ATOM 10602 O O . THR B 1 597 ? -16.719 -34.188 -35.438 1 94.25 597 THR B O 1
ATOM 10605 N N . GLU B 1 598 ? -18.172 -34.938 -36.938 1 94.94 598 GLU B N 1
ATOM 10606 C CA . GLU B 1 598 ? -17.109 -35.688 -37.625 1 94.94 598 GLU B CA 1
ATOM 10607 C C . GLU B 1 598 ? -16.047 -34.75 -38.188 1 94.94 598 GLU B C 1
ATOM 10609 O O . GLU B 1 598 ? -14.852 -35.062 -38.125 1 94.94 598 GLU B O 1
ATOM 10614 N N . ALA B 1 599 ? -16.5 -33.688 -38.688 1 93.56 599 ALA B N 1
ATOM 10615 C CA . ALA B 1 599 ? -15.555 -32.688 -39.188 1 93.56 599 ALA B CA 1
ATOM 10616 C C . ALA B 1 599 ? -14.664 -32.156 -38.062 1 93.56 599 ALA B C 1
ATOM 10618 O O . ALA B 1 599 ? -13.469 -31.922 -38.25 1 93.56 599 ALA B O 1
ATOM 10619 N N . ASP B 1 600 ? -15.25 -31.984 -36.969 1 95.19 600 ASP B N 1
ATOM 10620 C CA . ASP B 1 600 ? -14.508 -31.5 -35.812 1 95.19 600 ASP B CA 1
ATOM 10621 C C . ASP B 1 600 ? -13.492 -32.531 -35.344 1 95.19 600 ASP B C 1
ATOM 10623 O O . ASP B 1 600 ? -12.383 -32.188 -34.938 1 95.19 600 ASP B O 1
ATOM 10627 N N . LYS B 1 601 ? -13.891 -33.719 -35.344 1 96.44 601 LYS B N 1
ATOM 10628 C CA . LYS B 1 601 ? -12.992 -34.781 -34.938 1 96.44 601 LYS B CA 1
ATOM 10629 C C . LYS B 1 601 ? -11.781 -34.844 -35.875 1 96.44 601 LYS B C 1
ATOM 10631 O O . LYS B 1 601 ? -10.648 -35.062 -35.406 1 96.44 601 LYS B O 1
ATOM 10636 N N . GLU B 1 602 ? -12.07 -34.719 -37.094 1 95.56 602 GLU B N 1
ATOM 10637 C CA . GLU B 1 602 ? -10.977 -34.75 -38.062 1 95.56 602 GLU B CA 1
ATOM 10638 C C . GLU B 1 602 ? -10 -33.594 -37.844 1 95.56 602 GLU B C 1
ATOM 10640 O O . GLU B 1 602 ? -8.781 -33.812 -37.844 1 95.56 602 GLU B O 1
ATOM 10645 N N . PHE B 1 603 ? -10.57 -32.469 -37.719 1 96.12 603 PHE B N 1
ATOM 10646 C CA . PHE B 1 603 ? -9.742 -31.297 -37.406 1 96.12 603 PHE B CA 1
ATOM 10647 C C . PHE B 1 603 ? -8.945 -31.531 -36.125 1 96.12 603 PHE B C 1
ATOM 10649 O O . PHE B 1 603 ? -7.746 -31.25 -36.094 1 96.12 603 PHE B O 1
ATOM 10656 N N . THR B 1 604 ? -9.555 -32.031 -35.125 1 97.44 604 THR B N 1
ATOM 10657 C CA . THR B 1 604 ? -8.938 -32.281 -33.812 1 97.44 604 THR B CA 1
ATOM 10658 C C . THR B 1 604 ? -7.777 -33.25 -33.938 1 97.44 604 THR B C 1
ATOM 10660 O O . THR B 1 604 ? -6.715 -33.031 -33.344 1 97.44 604 THR B O 1
ATOM 10663 N N . GLN B 1 605 ? -7.977 -34.25 -34.688 1 97.06 605 GLN B N 1
ATOM 10664 C CA . GLN B 1 605 ? -6.918 -35.25 -34.906 1 97.06 605 GLN B CA 1
ATOM 10665 C C . GLN B 1 605 ? -5.688 -34.594 -35.531 1 97.06 605 GLN B C 1
ATOM 10667 O O . GLN B 1 605 ? -4.562 -34.812 -35.094 1 97.06 605 GLN B O 1
ATOM 10672 N N . ARG B 1 606 ? -5.922 -33.812 -36.469 1 96.94 606 ARG B N 1
ATOM 10673 C CA . ARG B 1 606 ? -4.816 -33.125 -37.156 1 96.94 606 ARG B CA 1
ATOM 10674 C C . ARG B 1 606 ? -4.141 -32.125 -36.219 1 96.94 606 ARG B C 1
ATOM 10676 O O . ARG B 1 606 ? -2.912 -32 -36.188 1 96.94 606 ARG B O 1
ATOM 10683 N N . ALA B 1 607 ? -4.945 -31.406 -35.531 1 97.5 607 ALA B N 1
ATOM 10684 C CA . ALA B 1 607 ? -4.41 -30.406 -34.594 1 97.5 607 ALA B CA 1
ATOM 10685 C C . ALA B 1 607 ? -3.576 -31.047 -33.5 1 97.5 607 ALA B C 1
ATOM 10687 O O . ALA B 1 607 ? -2.51 -30.547 -33.156 1 97.5 607 ALA B O 1
ATOM 10688 N N . ILE B 1 608 ? -4.035 -32.125 -32.938 1 98.12 608 ILE B N 1
ATOM 10689 C CA . ILE B 1 608 ? -3.311 -32.844 -31.891 1 98.12 608 ILE B CA 1
ATOM 10690 C C . ILE B 1 608 ? -1.985 -33.344 -32.469 1 98.12 608 ILE B C 1
ATOM 10692 O O . ILE B 1 608 ? -0.943 -33.25 -31.812 1 98.12 608 ILE B O 1
ATOM 10696 N N . GLN B 1 609 ? -2.066 -33.938 -33.594 1 97.56 609 GLN B N 1
ATOM 10697 C CA . GLN B 1 609 ? -0.847 -34.438 -34.25 1 97.56 609 GLN B CA 1
ATOM 10698 C C . GLN B 1 609 ? 0.142 -33.281 -34.469 1 97.56 609 GLN B C 1
ATOM 10700 O O . GLN B 1 609 ? 1.346 -33.438 -34.25 1 97.56 609 GLN B O 1
ATOM 10705 N N . ALA B 1 610 ? -0.381 -32.219 -34.969 1 97.69 610 ALA B N 1
ATOM 10706 C CA . ALA B 1 610 ? 0.461 -31.047 -35.188 1 97.69 610 ALA B CA 1
ATOM 10707 C C . ALA B 1 610 ? 1.133 -30.625 -33.875 1 97.69 610 ALA B C 1
ATOM 10709 O O . ALA B 1 610 ? 2.324 -30.297 -33.875 1 97.69 610 ALA B O 1
ATOM 10710 N N . TYR B 1 611 ? 0.395 -30.531 -32.812 1 98.38 611 TYR B N 1
ATOM 10711 C CA . TYR B 1 611 ? 0.955 -30.125 -31.531 1 98.38 611 TYR B CA 1
ATOM 10712 C C . TYR B 1 611 ? 2.047 -31.078 -31.078 1 98.38 611 TYR B C 1
ATOM 10714 O O . TYR B 1 611 ? 3.061 -30.656 -30.516 1 98.38 611 TYR B O 1
ATOM 10722 N N . LYS B 1 612 ? 1.842 -32.344 -31.203 1 98 612 LYS B N 1
ATOM 10723 C CA . LYS B 1 612 ? 2.861 -33.344 -30.844 1 98 612 LYS B CA 1
ATOM 10724 C C . LYS B 1 612 ? 4.191 -33.031 -31.516 1 98 612 LYS B C 1
ATOM 10726 O O . LYS B 1 612 ? 5.258 -33.219 -30.938 1 98 612 LYS B O 1
ATOM 10731 N N . GLY B 1 613 ? 4.129 -32.531 -32.656 1 97.56 613 GLY B N 1
ATOM 10732 C CA . GLY B 1 613 ? 5.328 -32.188 -33.406 1 97.56 613 GLY B CA 1
ATOM 10733 C C . GLY B 1 613 ? 6.027 -30.969 -32.875 1 97.56 613 GLY B C 1
ATOM 10734 O O . GLY B 1 613 ? 7.25 -30.844 -32.938 1 97.56 613 GLY B O 1
ATOM 10735 N N . ILE B 1 614 ? 5.27 -30.031 -32.312 1 97.81 614 ILE B N 1
ATOM 10736 C CA . ILE B 1 614 ? 5.848 -28.75 -31.938 1 97.81 614 ILE B CA 1
ATOM 10737 C C . ILE B 1 614 ? 5.961 -28.656 -30.422 1 97.81 614 ILE B C 1
ATOM 10739 O O . ILE B 1 614 ? 6.566 -27.719 -29.891 1 97.81 614 ILE B O 1
ATOM 10743 N N . ARG B 1 615 ? 5.371 -29.531 -29.641 1 97.19 615 ARG B N 1
ATOM 10744 C CA . ARG B 1 615 ? 5.273 -29.422 -28.188 1 97.19 615 ARG B CA 1
ATOM 10745 C C . ARG B 1 615 ? 6.648 -29.219 -27.562 1 97.19 615 ARG B C 1
ATOM 10747 O O . ARG B 1 615 ? 6.793 -28.469 -26.609 1 97.19 615 ARG B O 1
ATOM 10754 N N . PRO B 1 616 ? 7.828 -29.797 -28.094 1 97.5 616 PRO B N 1
ATOM 10755 C CA . PRO B 1 616 ? 9.133 -29.484 -27.5 1 97.5 616 PRO B CA 1
ATOM 10756 C C . PRO B 1 616 ? 9.492 -28 -27.641 1 97.5 616 PRO B C 1
ATOM 10758 O O . PRO B 1 616 ? 10.125 -27.438 -26.734 1 97.5 616 PRO B O 1
ATOM 10761 N N . ILE B 1 617 ? 9.117 -27.359 -28.75 1 98.25 617 ILE B N 1
ATOM 10762 C CA . ILE B 1 617 ? 9.414 -25.953 -28.953 1 98.25 617 ILE B CA 1
ATOM 10763 C C . ILE B 1 617 ? 8.57 -25.094 -28.016 1 98.25 617 ILE B C 1
ATOM 10765 O O . ILE B 1 617 ? 9.078 -24.156 -27.391 1 98.25 617 ILE B O 1
ATOM 10769 N N . VAL B 1 618 ? 7.281 -25.391 -27.906 1 98.5 618 VAL B N 1
ATOM 10770 C CA . VAL B 1 618 ? 6.359 -24.609 -27.078 1 98.5 618 VAL B CA 1
ATOM 10771 C C . VAL B 1 618 ? 6.723 -24.766 -25.609 1 98.5 618 VAL B C 1
ATOM 10773 O O . VAL B 1 618 ? 6.758 -23.781 -24.859 1 98.5 618 VAL B O 1
ATOM 10776 N N . GLN B 1 619 ? 7.059 -25.938 -25.188 1 98.19 619 GLN B N 1
ATOM 10777 C CA . GLN B 1 619 ? 7.238 -26.25 -23.781 1 98.19 619 GLN B CA 1
ATOM 10778 C C . GLN B 1 619 ? 8.648 -25.891 -23.312 1 98.19 619 GLN B C 1
ATOM 10780 O O . GLN B 1 619 ? 8.844 -25.516 -22.156 1 98.19 619 GLN B O 1
ATOM 10785 N N . PHE B 1 620 ? 9.688 -25.922 -24.203 1 97.81 620 PHE B N 1
ATOM 10786 C CA . PHE B 1 620 ? 11.07 -25.75 -23.75 1 97.81 620 PHE B CA 1
ATOM 10787 C C . PHE B 1 620 ? 11.711 -24.547 -24.406 1 97.81 620 PHE B C 1
ATOM 10789 O O . PHE B 1 620 ? 12.773 -24.078 -23.969 1 97.81 620 PHE B O 1
ATOM 10796 N N . GLY B 1 621 ? 11.117 -23.984 -25.391 1 98 621 GLY B N 1
ATOM 10797 C CA . GLY B 1 621 ? 11.703 -22.875 -26.109 1 98 621 GLY B CA 1
ATOM 10798 C C . GLY B 1 621 ? 11.547 -21.547 -25.391 1 98 621 GLY B C 1
ATOM 10799 O O . GLY B 1 621 ? 10.883 -21.469 -24.344 1 98 621 GLY B O 1
ATOM 10800 N N . ASP B 1 622 ? 12.164 -20.516 -25.938 1 98.12 622 ASP B N 1
ATOM 10801 C CA . ASP B 1 622 ? 12.07 -19.172 -25.406 1 98.12 622 ASP B CA 1
ATOM 10802 C C . ASP B 1 622 ? 10.812 -18.469 -25.906 1 98.12 622 ASP B C 1
ATOM 10804 O O . ASP B 1 622 ? 10.492 -18.531 -27.094 1 98.12 622 ASP B O 1
ATOM 10808 N N . LEU B 1 623 ? 10.133 -17.844 -25.016 1 98.5 623 LEU B N 1
ATOM 10809 C CA . LEU B 1 623 ? 8.906 -17.125 -25.359 1 98.5 623 LEU B CA 1
ATOM 10810 C C . LEU B 1 623 ? 9.211 -15.68 -25.766 1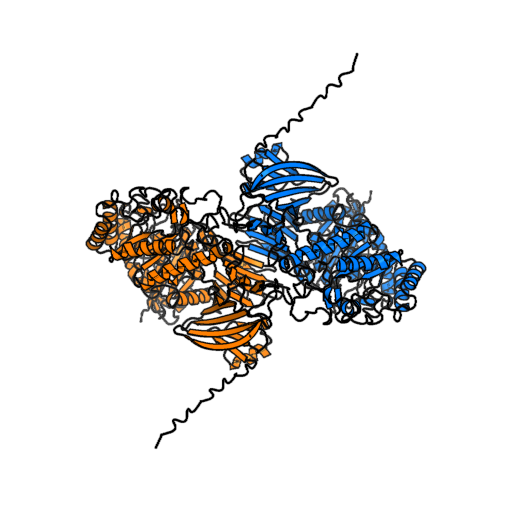 98.5 623 LEU B C 1
ATOM 10812 O O . LEU B 1 623 ? 9.992 -14.992 -25.094 1 98.5 623 LEU B O 1
ATOM 10816 N N . TYR B 1 624 ? 8.641 -15.25 -26.828 1 98.31 624 TYR B N 1
ATOM 10817 C CA . TYR B 1 624 ? 8.633 -13.859 -27.281 1 98.31 624 TYR B CA 1
ATOM 10818 C C . TYR B 1 624 ? 7.207 -13.359 -27.469 1 98.31 624 TYR B C 1
ATOM 10820 O O . TYR B 1 624 ? 6.453 -13.883 -28.281 1 98.31 624 TYR B O 1
ATOM 10828 N N . ARG B 1 625 ? 6.824 -12.406 -26.688 1 98.25 625 ARG B N 1
ATOM 10829 C CA . ARG B 1 625 ? 5.535 -11.734 -26.828 1 98.25 625 ARG B CA 1
ATOM 10830 C C . ARG B 1 625 ? 5.605 -10.617 -27.859 1 98.25 625 ARG B C 1
ATOM 10832 O O . ARG B 1 625 ? 6.477 -9.75 -27.781 1 98.25 625 ARG B O 1
ATOM 10839 N N . LEU B 1 626 ? 4.688 -10.625 -28.797 1 97.5 626 LEU B N 1
ATOM 10840 C CA . LEU B 1 626 ? 4.836 -9.766 -29.969 1 97.5 626 LEU B CA 1
ATOM 10841 C C . LEU B 1 626 ? 3.803 -8.648 -29.969 1 97.5 626 LEU B C 1
ATOM 10843 O O . LEU B 1 626 ? 4.148 -7.473 -30.125 1 97.5 626 LEU B O 1
ATOM 10847 N N . ILE B 1 627 ? 2.518 -8.945 -29.859 1 96.44 627 ILE B N 1
ATOM 10848 C CA . ILE B 1 627 ? 1.446 -7.969 -29.703 1 96.44 627 ILE B CA 1
ATOM 10849 C C . ILE B 1 627 ? 0.602 -8.312 -28.484 1 96.44 627 ILE B C 1
ATOM 10851 O O . ILE B 1 627 ? -0.044 -9.359 -28.438 1 96.44 627 ILE B O 1
ATOM 10855 N N . SER B 1 628 ? 0.552 -7.387 -27.578 1 96.69 628 SER B N 1
ATOM 10856 C CA . SER B 1 628 ? -0.13 -7.613 -26.297 1 96.69 628 SER B CA 1
ATOM 10857 C C . SER B 1 628 ? -1.64 -7.453 -26.453 1 96.69 628 SER B C 1
ATOM 10859 O O . SER B 1 628 ? -2.111 -6.48 -27.047 1 96.69 628 SER B O 1
ATOM 10861 N N . PRO B 1 629 ? -2.393 -8.414 -25.891 1 96.06 629 PRO B N 1
ATOM 10862 C CA . PRO B 1 629 ? -3.844 -8.211 -25.844 1 96.06 629 PRO B CA 1
ATOM 10863 C C . PRO B 1 629 ? -4.25 -7.031 -24.969 1 96.06 629 PRO B C 1
ATOM 10865 O O . PRO B 1 629 ? -5.363 -6.512 -25.094 1 96.06 629 PRO B O 1
ATOM 10868 N N . TYR B 1 630 ? -3.426 -6.578 -24.125 1 94.31 630 TYR B N 1
ATOM 10869 C CA . TYR B 1 630 ? -3.744 -5.52 -23.188 1 94.31 630 TYR B CA 1
ATOM 10870 C C . TYR B 1 630 ? -3.588 -4.145 -23.828 1 94.31 630 TYR B C 1
ATOM 10872 O O . TYR B 1 630 ? -3.961 -3.129 -23.234 1 94.31 630 TYR B O 1
ATOM 10880 N N . GLU B 1 631 ? -3.129 -4.109 -24.984 1 90.5 631 GLU B N 1
ATOM 10881 C CA . GLU B 1 631 ? -2.99 -2.836 -25.688 1 90.5 631 GLU B CA 1
ATOM 10882 C C . GLU B 1 631 ? -4.23 -2.531 -26.516 1 90.5 631 GLU B C 1
ATOM 10884 O O . GLU B 1 631 ? -4.332 -1.456 -27.109 1 90.5 631 GLU B O 1
ATOM 10889 N N . ASN B 1 632 ? -5.117 -3.434 -26.594 1 88.69 632 ASN B N 1
ATOM 10890 C CA . ASN B 1 632 ? -6.418 -3.254 -27.234 1 88.69 632 ASN B CA 1
ATOM 10891 C C . ASN B 1 632 ? -6.273 -2.875 -28.703 1 88.69 632 ASN B C 1
ATOM 10893 O O . ASN B 1 632 ? -6.891 -1.913 -29.156 1 88.69 632 ASN B O 1
ATOM 10897 N N . LYS B 1 633 ? -5.449 -3.633 -29.422 1 89.38 633 LYS B N 1
ATOM 10898 C CA . LYS B 1 633 ? -5.258 -3.406 -30.844 1 89.38 633 LYS B CA 1
ATOM 10899 C C . LYS B 1 633 ? -6.086 -4.383 -31.672 1 89.38 633 LYS B C 1
ATOM 10901 O O . LYS B 1 633 ? -5.949 -4.441 -32.906 1 89.38 633 LYS B O 1
ATOM 10906 N N . GLY B 1 634 ? -6.82 -5.203 -31 1 90.62 634 GLY B N 1
ATOM 10907 C CA . GLY B 1 634 ? -7.727 -6.125 -31.656 1 90.62 634 GLY B CA 1
ATOM 10908 C C . GLY B 1 634 ? -7.09 -7.469 -31.969 1 90.62 634 GLY B C 1
ATOM 10909 O O . GLY B 1 634 ? -7.781 -8.414 -32.375 1 90.62 634 GLY B O 1
ATOM 10910 N N . VAL B 1 635 ? -5.75 -7.586 -31.859 1 94.69 635 VAL B N 1
ATOM 10911 C CA . VAL B 1 635 ? -5.031 -8.836 -32.094 1 94.69 635 VAL B CA 1
ATOM 10912 C C . VAL B 1 635 ? -4.012 -9.062 -30.969 1 94.69 635 VAL B C 1
ATOM 10914 O O . VAL B 1 635 ? -3.617 -8.125 -30.281 1 94.69 635 VAL B O 1
ATOM 10917 N N . ALA B 1 636 ? -3.631 -10.297 -30.781 1 97.38 636 ALA B N 1
ATOM 10918 C CA . ALA B 1 636 ? -2.535 -10.711 -29.906 1 97.38 636 ALA B CA 1
ATOM 10919 C C . ALA B 1 636 ? -1.633 -11.727 -30.594 1 97.38 636 ALA B C 1
ATOM 10921 O O . ALA B 1 636 ? -2.084 -12.469 -31.469 1 97.38 636 ALA B O 1
ATOM 10922 N N . SER B 1 637 ? -0.375 -11.648 -30.234 1 98.12 637 SER B N 1
ATOM 10923 C CA . SER B 1 637 ? 0.557 -12.555 -30.891 1 98.12 637 SER B CA 1
ATOM 10924 C C . SER B 1 637 ? 1.762 -12.852 -30 1 98.12 637 SER B C 1
ATOM 10926 O O . SER B 1 637 ? 2.205 -11.992 -29.234 1 98.12 637 SER B O 1
ATOM 10928 N N . LEU B 1 638 ? 2.242 -14.062 -30.094 1 98.56 638 LEU B N 1
ATOM 10929 C CA . LEU B 1 638 ? 3.459 -14.508 -29.438 1 98.56 638 LEU B CA 1
ATOM 10930 C C . LEU B 1 638 ? 4.117 -15.648 -30.203 1 98.56 638 LEU B C 1
ATOM 10932 O O . LEU B 1 638 ? 3.537 -16.172 -31.156 1 98.56 638 LEU B O 1
ATOM 10936 N N . MET B 1 639 ? 5.273 -15.977 -29.812 1 98.5 639 MET B N 1
ATOM 10937 C CA . MET B 1 639 ? 5.918 -17.109 -30.469 1 98.5 639 MET B CA 1
ATOM 10938 C C . MET B 1 639 ? 6.941 -17.766 -29.547 1 98.5 639 MET B C 1
ATOM 10940 O O . MET B 1 639 ? 7.375 -17.172 -28.562 1 98.5 639 MET B O 1
ATOM 10944 N N . TYR B 1 640 ? 7.215 -18.953 -29.781 1 98.81 640 TYR B N 1
ATOM 10945 C CA . TYR B 1 640 ? 8.258 -19.734 -29.125 1 98.81 640 TYR B CA 1
ATOM 10946 C C . TYR B 1 640 ? 9.375 -20.078 -30.094 1 98.81 640 TYR B C 1
ATOM 10948 O O . TYR B 1 640 ? 9.125 -20.391 -31.25 1 98.81 640 TYR B O 1
ATOM 10956 N N . VAL B 1 641 ? 10.602 -19.969 -29.594 1 98.62 641 VAL B N 1
ATOM 10957 C CA . VAL B 1 641 ? 11.766 -20.219 -30.453 1 98.62 641 VAL B CA 1
ATOM 10958 C C . VAL B 1 641 ? 12.68 -21.25 -29.781 1 98.62 641 VAL B C 1
ATOM 10960 O O . VAL B 1 641 ? 13.039 -21.094 -28.609 1 98.62 641 VAL B O 1
ATOM 10963 N N . ALA B 1 642 ? 13.047 -22.25 -30.516 1 97.88 642 ALA B N 1
ATOM 10964 C CA . ALA B 1 642 ? 13.992 -23.25 -30.016 1 97.88 642 ALA B CA 1
ATOM 10965 C C . ALA B 1 642 ? 15.359 -22.625 -29.766 1 97.88 642 ALA B C 1
ATOM 10967 O O . ALA B 1 642 ? 15.742 -21.656 -30.422 1 97.88 642 ALA B O 1
ATOM 10968 N N . PRO B 1 643 ? 16.141 -23.234 -28.844 1 94.81 643 PRO B N 1
ATOM 10969 C CA . PRO B 1 643 ? 17.453 -22.656 -28.484 1 94.81 643 PRO B CA 1
ATOM 10970 C C . PRO B 1 643 ? 18.391 -22.562 -29.688 1 94.81 643 PRO B C 1
ATOM 10972 O O . PRO B 1 643 ? 19.172 -21.625 -29.797 1 94.81 643 PRO B O 1
ATOM 10975 N N . GLU B 1 644 ? 18.266 -23.484 -30.594 1 95.81 644 GLU B N 1
ATOM 10976 C CA . GLU B 1 644 ? 19.125 -23.5 -31.781 1 95.81 644 GLU B CA 1
ATOM 10977 C C . GLU B 1 644 ? 18.625 -22.531 -32.844 1 95.81 644 GLU B C 1
ATOM 10979 O O . GLU B 1 644 ? 19.328 -22.266 -33.812 1 95.81 644 GLU B O 1
ATOM 10984 N N . LYS B 1 645 ? 17.453 -22.031 -32.656 1 97.62 645 LYS B N 1
ATOM 10985 C CA . LYS B 1 645 ? 16.797 -21.109 -33.594 1 97.62 645 LYS B CA 1
ATOM 10986 C C . LYS B 1 645 ? 16.578 -21.75 -34.938 1 97.62 645 LYS B C 1
ATOM 10988 O O . LYS B 1 645 ? 16.594 -21.062 -35.969 1 97.62 645 LYS B O 1
ATOM 10993 N N . ASP B 1 646 ? 16.484 -23.047 -34.969 1 97.56 646 ASP B N 1
ATOM 10994 C CA . ASP B 1 646 ? 16.203 -23.766 -36.219 1 97.56 646 ASP B CA 1
ATOM 10995 C C . ASP B 1 646 ? 14.703 -24 -36.375 1 97.56 646 ASP B C 1
ATOM 10997 O O . ASP B 1 646 ? 14.234 -24.281 -37.5 1 97.56 646 ASP B O 1
ATOM 11001 N N . ARG B 1 647 ? 14 -23.969 -35.344 1 98.19 647 ARG B N 1
ATOM 11002 C CA . ARG B 1 647 ? 12.547 -24.109 -35.344 1 98.19 647 ARG B CA 1
ATOM 11003 C C . ARG B 1 647 ? 11.891 -23.078 -34.438 1 98.19 647 ARG B C 1
ATOM 11005 O O . ARG B 1 647 ? 12.477 -22.641 -33.438 1 98.19 647 ARG B O 1
ATOM 11012 N N . ALA B 1 648 ? 10.734 -22.656 -34.781 1 98.69 648 ALA B N 1
ATOM 11013 C CA . ALA B 1 648 ? 9.922 -21.734 -33.969 1 98.69 648 ALA B CA 1
ATOM 11014 C C . ALA B 1 648 ? 8.438 -21.938 -34.25 1 98.69 648 ALA B C 1
ATOM 11016 O O . ALA B 1 648 ? 8.055 -22.609 -35.219 1 98.69 648 ALA B O 1
ATOM 11017 N N . VAL B 1 649 ? 7.609 -21.547 -33.375 1 98.75 649 VAL B N 1
ATOM 11018 C CA . VAL B 1 649 ? 6.16 -21.578 -33.531 1 98.75 649 VAL B CA 1
ATOM 11019 C C . VAL B 1 649 ? 5.57 -20.203 -33.281 1 98.75 649 VAL B C 1
ATOM 11021 O O . VAL B 1 649 ? 5.824 -19.578 -32.25 1 98.75 649 VAL B O 1
ATOM 11024 N N . PHE B 1 650 ? 4.812 -19.688 -34.219 1 98.25 650 PHE B N 1
ATOM 11025 C CA . PHE B 1 650 ? 4.207 -18.359 -34.219 1 98.25 650 PHE B CA 1
ATOM 11026 C C . PHE B 1 650 ? 2.695 -18.453 -34.062 1 98.25 650 PHE B C 1
ATOM 11028 O O . PHE B 1 650 ? 2.041 -19.25 -34.75 1 98.25 650 PHE B O 1
ATOM 11035 N N . TYR B 1 651 ? 2.107 -17.688 -33.125 1 98.5 651 TYR B N 1
ATOM 11036 C CA . TYR B 1 651 ? 0.667 -17.609 -32.906 1 98.5 651 TYR B CA 1
ATOM 11037 C C . TYR B 1 651 ? 0.165 -16.172 -33.094 1 98.5 651 TYR B C 1
ATOM 11039 O O . TYR B 1 651 ? 0.818 -15.227 -32.656 1 98.5 651 TYR B O 1
ATOM 11047 N N . ALA B 1 652 ? -1.008 -16.031 -33.688 1 97.69 652 ALA B N 1
ATOM 11048 C CA . ALA B 1 652 ? -1.729 -14.758 -33.719 1 97.69 652 ALA B CA 1
ATOM 11049 C C . ALA B 1 652 ? -3.234 -14.977 -33.625 1 97.69 652 ALA B C 1
ATOM 11051 O O . ALA B 1 652 ? -3.771 -15.938 -34.188 1 97.69 652 ALA B O 1
ATOM 11052 N N . TYR B 1 653 ? -3.887 -14.156 -32.875 1 97.62 653 TYR B N 1
ATOM 11053 C CA . TYR B 1 653 ? -5.316 -14.234 -32.594 1 97.62 653 TYR B CA 1
ATOM 11054 C C . TYR B 1 653 ? -6.004 -12.906 -32.875 1 97.62 653 TYR B C 1
ATOM 11056 O O . TYR B 1 653 ? -5.566 -11.852 -32.406 1 97.62 653 TYR B O 1
ATOM 11064 N N . LYS B 1 654 ? -7.039 -12.898 -33.562 1 95.38 654 LYS B N 1
ATOM 11065 C CA . LYS B 1 654 ? -7.879 -11.719 -33.719 1 95.38 654 LYS B CA 1
ATOM 11066 C C . LYS B 1 654 ? -9.023 -11.719 -32.719 1 95.38 654 LYS B C 1
ATOM 11068 O O . LYS B 1 654 ? -9.859 -12.625 -32.719 1 95.38 654 LYS B O 1
ATOM 11073 N N . MET B 1 655 ? -9.117 -10.758 -31.891 1 93.69 655 MET B N 1
ATOM 11074 C CA . MET B 1 655 ? -10.016 -10.766 -30.75 1 93.69 655 MET B CA 1
ATOM 11075 C C . MET B 1 655 ? -11.289 -9.992 -31.047 1 93.69 655 MET B C 1
ATOM 11077 O O . MET B 1 655 ? -12.344 -10.25 -30.453 1 93.69 655 MET B O 1
ATOM 11081 N N . ASN B 1 656 ? -11.172 -9.008 -31.844 1 88 656 ASN B N 1
ATOM 11082 C CA . ASN B 1 656 ? -12.344 -8.266 -32.281 1 88 656 ASN B CA 1
ATOM 11083 C C . ASN B 1 656 ? -12.211 -7.848 -33.75 1 88 656 ASN B C 1
ATOM 11085 O O . ASN B 1 656 ? -11.125 -7.918 -34.312 1 88 656 ASN B O 1
ATOM 11089 N N . HIS B 1 657 ? -13.375 -7.535 -34.375 1 85.19 657 HIS B N 1
ATOM 11090 C CA . HIS B 1 657 ? -13.375 -7.207 -35.812 1 85.19 657 HIS B CA 1
ATOM 11091 C C . HIS B 1 657 ? -14.398 -6.117 -36.125 1 85.19 657 HIS B C 1
ATOM 11093 O O . HIS B 1 657 ? -15.562 -6.23 -35.75 1 85.19 657 HIS B O 1
ATOM 11099 N N . PHE B 1 658 ? -13.875 -5.105 -36.688 1 77.62 658 PHE B N 1
ATOM 11100 C CA . PHE B 1 658 ? -14.711 -4.059 -37.25 1 77.62 658 PHE B CA 1
ATOM 11101 C C . PHE B 1 658 ? -14.352 -3.834 -38.719 1 77.62 658 PHE B C 1
ATOM 11103 O O . PHE B 1 658 ? -13.219 -4.094 -39.125 1 77.62 658 PHE B O 1
ATOM 11110 N N . ILE B 1 659 ? -15.336 -3.367 -39.469 1 81.25 659 ILE B N 1
ATOM 11111 C CA . ILE B 1 659 ? -15.055 -3.08 -40.875 1 81.25 659 ILE B CA 1
ATOM 11112 C C . ILE B 1 659 ? -13.969 -2.006 -40.969 1 81.25 659 ILE B C 1
ATOM 11114 O O . ILE B 1 659 ? -14.039 -0.984 -40.281 1 81.25 659 ILE B O 1
ATOM 11118 N N . ASN B 1 660 ? -12.992 -2.26 -41.719 1 80.5 660 ASN B N 1
ATOM 11119 C CA . ASN B 1 660 ? -11.875 -1.363 -41.969 1 80.5 660 ASN B CA 1
ATOM 11120 C C . ASN B 1 660 ? -11 -1.17 -40.75 1 80.5 660 ASN B C 1
ATOM 11122 O O . ASN B 1 660 ? -10.336 -0.139 -40.594 1 80.5 660 ASN B O 1
ATOM 11126 N N . MET B 1 661 ? -11.156 -2.164 -39.875 1 84.5 661 MET B N 1
ATOM 11127 C CA . MET B 1 661 ? -10.297 -2.125 -38.688 1 84.5 661 MET B CA 1
ATOM 11128 C C . MET B 1 661 ? -8.828 -2.234 -39.094 1 84.5 661 MET B C 1
ATOM 11130 O O . MET B 1 661 ? -8.469 -3.055 -39.938 1 84.5 661 MET B O 1
ATOM 11134 N N . THR B 1 662 ? -7.992 -1.358 -38.531 1 83.88 662 THR B N 1
ATOM 11135 C CA . THR B 1 662 ? -6.555 -1.409 -38.781 1 83.88 662 THR B CA 1
ATOM 11136 C C . THR B 1 662 ? -5.898 -2.494 -37.938 1 83.88 662 THR B C 1
ATOM 11138 O O . THR B 1 662 ? -6.062 -2.523 -36.719 1 83.88 662 THR B O 1
ATOM 11141 N N . ILE B 1 663 ? -5.215 -3.406 -38.531 1 87.5 663 ILE B N 1
ATOM 11142 C CA . ILE B 1 663 ? -4.465 -4.469 -37.875 1 87.5 663 ILE B CA 1
ATOM 11143 C C . ILE B 1 663 ? -2.975 -4.301 -38.156 1 87.5 663 ILE B C 1
ATOM 11145 O O . ILE B 1 663 ? -2.57 -4.191 -39.312 1 87.5 663 ILE B O 1
ATOM 11149 N N . PRO B 1 664 ? -2.207 -4.242 -37.156 1 88.31 664 PRO B N 1
ATOM 11150 C CA . PRO B 1 664 ? -0.771 -4.066 -37.375 1 88.31 664 PRO B CA 1
ATOM 11151 C C . PRO B 1 664 ? -0.112 -5.312 -37.969 1 88.31 664 PRO B C 1
ATOM 11153 O O . PRO B 1 664 ? -0.594 -6.43 -37.75 1 88.31 664 PRO B O 1
ATOM 11156 N N . ASN B 1 665 ? 1.025 -5.047 -38.688 1 90.69 665 ASN B N 1
ATOM 11157 C CA . ASN B 1 665 ? 1.923 -6.16 -38.938 1 90.69 665 ASN B CA 1
ATOM 11158 C C . ASN B 1 665 ? 2.566 -6.695 -37.688 1 90.69 665 ASN B C 1
ATOM 11160 O O . ASN B 1 665 ? 2.725 -5.957 -36.688 1 90.69 665 ASN B O 1
ATOM 11164 N N . VAL B 1 666 ? 2.812 -7.949 -37.719 1 95.62 666 VAL B N 1
ATOM 11165 C CA . VAL B 1 666 ? 3.451 -8.539 -36.562 1 95.62 666 VAL B CA 1
ATOM 11166 C C . VAL B 1 666 ? 4.906 -8.883 -36.875 1 95.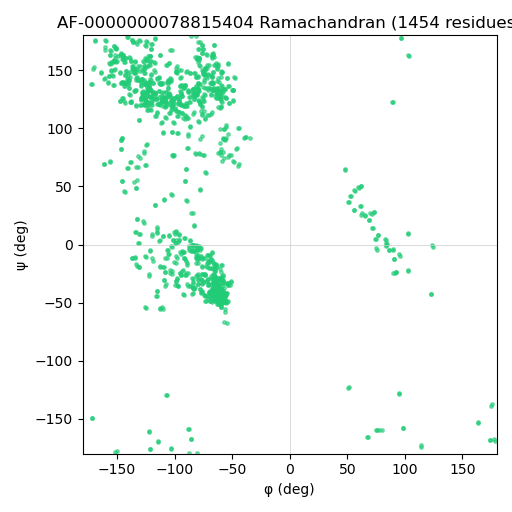62 666 VAL B C 1
ATOM 11168 O O . VAL B 1 666 ? 5.176 -9.719 -37.75 1 95.62 666 VAL B O 1
ATOM 11171 N N . LYS B 1 667 ? 5.781 -8.102 -36.281 1 95 667 LYS B N 1
ATOM 11172 C CA . LYS B 1 667 ? 7.199 -8.438 -36.344 1 95 667 LYS B CA 1
ATOM 11173 C C . LYS B 1 667 ? 7.551 -9.594 -35.406 1 95 667 LYS B C 1
ATOM 11175 O O . LYS B 1 667 ? 7.27 -9.539 -34.219 1 95 667 LYS B O 1
ATOM 11180 N N . MET B 1 668 ? 8.117 -10.617 -36 1 97.06 668 MET B N 1
ATOM 11181 C CA . MET B 1 668 ? 8.547 -11.75 -35.156 1 97.06 668 MET B CA 1
ATOM 11182 C C . MET B 1 668 ? 9.828 -11.414 -34.406 1 97.06 668 MET B C 1
ATOM 11184 O O . MET B 1 668 ? 10.391 -10.336 -34.594 1 97.06 668 MET B O 1
ATOM 11188 N N . ASN B 1 669 ? 10.195 -12.312 -33.5 1 96.88 669 ASN B N 1
ATOM 11189 C CA . ASN B 1 669 ? 11.383 -12.086 -32.688 1 96.88 669 ASN B CA 1
ATOM 11190 C C . ASN B 1 669 ? 12.047 -13.406 -32.281 1 96.88 669 ASN B C 1
ATOM 11192 O O . ASN B 1 669 ? 11.422 -14.469 -32.344 1 96.88 669 ASN B O 1
ATOM 11196 N N . GLY B 1 670 ? 13.383 -13.305 -31.938 1 96.94 670 GLY B N 1
ATOM 11197 C CA . GLY B 1 670 ? 14.117 -14.445 -31.406 1 96.94 670 GLY B CA 1
ATOM 11198 C C . GLY B 1 670 ? 14.695 -15.328 -32.5 1 96.94 670 GLY B C 1
ATOM 11199 O O . GLY B 1 670 ? 15.445 -16.266 -32.219 1 96.94 670 GLY B O 1
ATOM 11200 N N . LEU B 1 671 ? 14.375 -15.016 -33.75 1 97.62 671 LEU B N 1
ATOM 11201 C CA . LEU B 1 671 ? 14.883 -15.812 -34.875 1 97.62 671 LEU B CA 1
ATOM 11202 C C . LEU B 1 671 ? 16.312 -15.438 -35.188 1 97.62 671 LEU B C 1
ATOM 11204 O O . LEU B 1 671 ? 16.859 -14.484 -34.625 1 97.62 671 LEU B O 1
ATOM 11208 N N . ASP B 1 672 ? 17 -16.25 -36.031 1 97.31 672 ASP B N 1
ATOM 11209 C CA . ASP B 1 672 ? 18.312 -15.906 -36.594 1 97.31 672 ASP B CA 1
ATOM 11210 C C . ASP B 1 672 ? 18.156 -15.156 -37.906 1 97.31 672 ASP B C 1
ATOM 11212 O O . ASP B 1 672 ? 17.641 -15.695 -38.906 1 97.31 672 ASP B O 1
ATOM 11216 N N . PRO B 1 673 ? 18.641 -13.984 -37.938 1 95.38 673 PRO B N 1
ATOM 11217 C CA . PRO B 1 673 ? 18.469 -13.188 -39.156 1 95.38 673 PRO B CA 1
ATOM 11218 C C . PRO B 1 673 ? 19.172 -13.797 -40.375 1 95.38 673 PRO B C 1
ATOM 11220 O O . PRO B 1 673 ? 18.844 -13.484 -41.5 1 95.38 673 PRO B O 1
ATOM 11223 N N . GLN B 1 674 ? 20.109 -14.68 -40.219 1 96.12 674 GLN B N 1
ATOM 11224 C CA . GLN B 1 674 ? 20.891 -15.25 -41.281 1 96.12 674 GLN B CA 1
ATOM 11225 C C . GLN B 1 674 ? 20.281 -16.547 -41.812 1 96.12 674 GLN B C 1
ATOM 11227 O O . GLN B 1 674 ? 20.656 -17.062 -42.844 1 96.12 674 GLN B O 1
ATOM 11232 N N . LYS B 1 675 ? 19.219 -17 -41.125 1 97 675 LYS B N 1
ATOM 11233 C CA . LYS B 1 675 ? 18.562 -18.25 -41.5 1 97 675 LYS B CA 1
ATOM 11234 C C . LYS B 1 675 ? 17.312 -17.969 -42.344 1 97 675 LYS B C 1
ATOM 11236 O O . LYS B 1 675 ? 16.75 -16.891 -42.281 1 97 675 LYS B O 1
ATOM 11241 N N . LYS B 1 676 ? 17.016 -18.969 -43.188 1 97.69 676 LYS B N 1
ATOM 11242 C CA . LYS B 1 676 ? 15.734 -18.984 -43.906 1 97.69 676 LYS B CA 1
ATOM 11243 C C . LYS B 1 676 ? 14.789 -20.016 -43.281 1 97.69 676 LYS B C 1
ATOM 11245 O O . LYS B 1 676 ? 15.219 -21.109 -42.906 1 97.69 676 LYS B O 1
ATOM 11250 N N . TYR B 1 677 ? 13.547 -19.625 -43.219 1 98.19 677 TYR B N 1
ATOM 11251 C CA . TYR B 1 677 ? 12.578 -20.516 -42.594 1 98.19 677 TYR B CA 1
ATOM 11252 C C . TYR B 1 677 ? 11.453 -20.859 -43.562 1 98.19 677 TYR B C 1
ATOM 11254 O O . TYR B 1 677 ? 10.891 -19.984 -44.219 1 98.19 677 TYR B O 1
ATOM 11262 N N . GLN B 1 678 ? 11.086 -22.109 -43.688 1 98.12 678 GLN B N 1
ATOM 11263 C CA . GLN B 1 678 ? 9.836 -22.547 -44.281 1 98.12 678 GLN B CA 1
ATOM 11264 C C . GLN B 1 678 ? 8.68 -22.453 -43.312 1 98.12 678 GLN B C 1
ATOM 11266 O O . GLN B 1 678 ? 8.789 -22.922 -42.156 1 98.12 678 GLN B O 1
ATOM 11271 N N . LEU B 1 679 ? 7.609 -21.828 -43.719 1 97.19 679 LEU B N 1
ATOM 11272 C CA . LEU B 1 679 ? 6.438 -21.672 -42.875 1 97.19 679 LEU B CA 1
ATOM 11273 C C . LEU B 1 679 ? 5.422 -22.781 -43.125 1 97.19 679 LEU B C 1
ATOM 11275 O O . LEU B 1 679 ? 5.121 -23.094 -44.281 1 97.19 679 LEU B O 1
ATOM 11279 N N . ILE B 1 680 ? 5.012 -23.359 -42.062 1 97.19 680 ILE B N 1
ATOM 11280 C CA . ILE B 1 680 ? 4.047 -24.453 -42.125 1 97.19 680 ILE B CA 1
ATOM 11281 C C . ILE B 1 680 ? 2.787 -24.094 -41.344 1 97.19 680 ILE B C 1
ATOM 11283 O O . ILE B 1 680 ? 2.859 -23.766 -40.156 1 97.19 680 ILE B O 1
ATOM 11287 N N . ASP B 1 681 ? 1.628 -24.125 -42.031 1 97.12 681 ASP B N 1
ATOM 11288 C CA . ASP B 1 681 ? 0.344 -23.953 -41.344 1 97.12 681 ASP B CA 1
ATOM 11289 C C . ASP B 1 681 ? 0.008 -25.156 -40.469 1 97.12 681 ASP B C 1
ATOM 11291 O O . ASP B 1 681 ? -0.31 -26.234 -41 1 97.12 681 ASP B O 1
ATOM 11295 N N . LEU B 1 682 ? 0.032 -24.969 -39.219 1 96.88 682 LEU B N 1
ATOM 11296 C CA . LEU B 1 682 ? -0.114 -26.078 -38.312 1 96.88 682 LEU B CA 1
ATOM 11297 C C . LEU B 1 682 ? -1.569 -26.531 -38.219 1 96.88 682 LEU B C 1
ATOM 11299 O O . LEU B 1 682 ? -1.849 -27.703 -37.969 1 96.88 682 LEU B O 1
ATOM 11303 N N . THR B 1 683 ? -2.506 -25.562 -38.375 1 96.12 683 THR B N 1
ATOM 11304 C CA . THR B 1 683 ? -3.902 -25.875 -38.125 1 96.12 683 THR B CA 1
ATOM 11305 C C . THR B 1 683 ? -4.805 -25.375 -39.25 1 96.12 683 THR B C 1
ATOM 11307 O O . THR B 1 683 ? -5.789 -24.672 -38.969 1 96.12 683 THR B O 1
ATOM 11310 N N . PRO B 1 684 ? -4.535 -25.766 -40.406 1 94.31 684 PRO B N 1
ATOM 11311 C CA . PRO B 1 684 ? -5.453 -25.344 -41.469 1 94.31 684 PRO B CA 1
ATOM 11312 C C . PRO B 1 684 ? -6.875 -25.859 -41.281 1 94.31 684 PRO B C 1
ATOM 11314 O O . PRO B 1 684 ? -7.066 -26.969 -40.781 1 94.31 684 PRO B O 1
ATOM 11317 N N . LEU B 1 685 ? -7.848 -25.078 -41.625 1 86.88 685 LEU B N 1
ATOM 11318 C CA . LEU B 1 685 ? -9.242 -25.469 -41.469 1 86.88 685 LEU B CA 1
ATOM 11319 C C . LEU B 1 685 ? -9.531 -26.766 -42.219 1 86.88 685 LEU B C 1
ATOM 11321 O O . LEU B 1 685 ? -10.297 -27.609 -41.75 1 86.88 685 LEU B O 1
ATOM 11325 N N . SER B 1 686 ? -9.008 -26.797 -43.375 1 86.75 686 SER B N 1
ATOM 11326 C CA . SER B 1 686 ? -9.062 -28.031 -44.156 1 86.75 686 SER B CA 1
ATOM 11327 C C . SER B 1 686 ? -7.676 -28.438 -44.625 1 86.75 686 SER B C 1
ATOM 11329 O O . SER B 1 686 ? -6.848 -27.578 -44.969 1 86.75 686 SER B O 1
ATOM 11331 N N . LYS B 1 687 ? -7.477 -29.734 -44.594 1 84.69 687 LYS B N 1
ATOM 11332 C CA . LYS B 1 687 ? -6.172 -30.281 -44.938 1 84.69 687 LYS B CA 1
ATOM 11333 C C . LYS B 1 687 ? -5.68 -29.734 -46.281 1 84.69 687 LYS B C 1
ATOM 11335 O O . LYS B 1 687 ? -4.48 -29.516 -46.469 1 84.69 687 LYS B O 1
ATOM 11340 N N . ASN B 1 688 ? -6.66 -29.484 -47.094 1 86.81 688 ASN B N 1
ATOM 11341 C CA . ASN B 1 688 ? -6.281 -29.141 -48.469 1 86.81 688 ASN B CA 1
ATOM 11342 C C . ASN B 1 688 ? -6.305 -27.625 -48.688 1 86.81 688 ASN B C 1
ATOM 11344 O O . ASN B 1 688 ? -6.133 -27.156 -49.812 1 86.81 688 ASN B O 1
ATOM 11348 N N . LYS B 1 689 ? -6.422 -26.844 -47.656 1 89.5 689 LYS B N 1
ATOM 11349 C CA . LYS B 1 689 ? -6.48 -25.391 -47.812 1 89.5 689 LYS B CA 1
ATOM 11350 C C . LYS B 1 689 ? -5.695 -24.672 -46.688 1 89.5 689 LYS B C 1
ATOM 11352 O O . LYS B 1 689 ? -6.266 -23.906 -45.938 1 89.5 689 LYS B O 1
ATOM 11357 N N . PRO B 1 690 ? -4.441 -24.891 -46.719 1 93.44 690 PRO B N 1
ATOM 11358 C CA . PRO B 1 690 ? -3.619 -24.125 -45.781 1 93.44 690 PRO B CA 1
ATOM 11359 C C . PRO B 1 690 ? -3.586 -22.625 -46.062 1 93.44 690 PRO B C 1
ATOM 11361 O O . PRO B 1 690 ? -4.047 -22.203 -47.125 1 93.44 690 PRO B O 1
ATOM 11364 N N . CYS B 1 691 ? -3.152 -21.859 -45.156 1 93.19 691 CYS B N 1
ATOM 11365 C CA . CYS B 1 691 ? -3.082 -20.422 -45.344 1 93.19 691 CYS B CA 1
ATOM 11366 C C . CYS B 1 691 ? -2.064 -20.078 -46.438 1 93.19 691 CYS B C 1
ATOM 11368 O O . CYS B 1 691 ? -1.293 -20.938 -46.875 1 93.19 691 CYS B O 1
ATOM 11370 N N . SER B 1 692 ? -2.01 -18.828 -46.844 1 91.75 692 SER B N 1
ATOM 11371 C CA . SER B 1 692 ? -1.217 -18.391 -48 1 91.75 692 SER B CA 1
ATOM 11372 C C . SER B 1 692 ? 0.275 -18.438 -47.688 1 91.75 692 SER B C 1
ATOM 11374 O O . SER B 1 692 ? 1.104 -18.438 -48.594 1 91.75 692 SER B O 1
ATOM 11376 N N . LEU B 1 693 ? 0.612 -18.562 -46.406 1 93.88 693 LEU B N 1
ATOM 11377 C CA . LEU B 1 693 ? 2.016 -18.547 -46 1 93.88 693 LEU B CA 1
ATOM 11378 C C . LEU B 1 693 ? 2.598 -19.953 -46 1 93.88 693 LEU B C 1
ATOM 11380 O O . LEU B 1 693 ? 3.816 -20.125 -45.938 1 93.88 693 LEU B O 1
ATOM 11384 N N . HIS B 1 694 ? 1.756 -20.859 -46.062 1 95.69 694 HIS B N 1
ATOM 11385 C CA . HIS B 1 694 ? 2.201 -22.234 -46 1 95.69 694 HIS B CA 1
ATOM 11386 C C . HIS B 1 694 ? 3.225 -22.547 -47.094 1 95.69 694 HIS B C 1
ATOM 11388 O O . HIS B 1 694 ? 2.998 -22.25 -48.25 1 95.69 694 HIS B O 1
ATOM 11394 N N . ASN B 1 695 ? 4.305 -23.062 -46.719 1 95.38 695 ASN B N 1
ATOM 11395 C CA . ASN B 1 695 ? 5.398 -23.531 -47.562 1 95.38 695 ASN B CA 1
ATOM 11396 C C . ASN B 1 695 ? 6.199 -22.375 -48.156 1 95.38 695 ASN B C 1
ATOM 11398 O O . ASN B 1 695 ? 7.098 -22.578 -48.969 1 95.38 695 ASN B O 1
ATOM 11402 N N . LYS B 1 696 ? 5.879 -21.188 -47.781 1 96.19 696 LYS B N 1
ATOM 11403 C CA . LYS B 1 696 ? 6.746 -20.078 -48.156 1 96.19 696 LYS B CA 1
ATOM 11404 C C . LYS B 1 696 ? 8.055 -20.109 -47.375 1 96.19 696 LYS B C 1
ATOM 11406 O O . LYS B 1 696 ? 8.102 -20.594 -46.25 1 96.19 696 LYS B O 1
ATOM 11411 N N . ILE B 1 697 ? 9.07 -19.75 -48.031 1 97.5 697 ILE B N 1
ATOM 11412 C CA . ILE B 1 697 ? 10.383 -19.641 -47.406 1 97.5 697 ILE B CA 1
ATOM 11413 C C . ILE B 1 697 ? 10.766 -18.172 -47.25 1 97.5 697 ILE B C 1
ATOM 11415 O O . ILE B 1 697 ? 10.844 -17.438 -48.25 1 97.5 697 ILE B O 1
ATOM 11419 N N . ILE B 1 698 ? 10.961 -17.734 -46.094 1 97.12 698 ILE B N 1
ATOM 11420 C CA . ILE B 1 698 ? 11.242 -16.328 -45.781 1 97.12 698 ILE B CA 1
ATOM 11421 C C . ILE B 1 698 ? 12.43 -16.234 -44.812 1 97.12 698 ILE B C 1
ATOM 11423 O O . ILE B 1 698 ? 12.594 -17.078 -43.938 1 97.12 698 ILE B O 1
ATOM 11427 N N . SER B 1 699 ? 13.305 -15.234 -44.938 1 96.38 699 SER B N 1
ATOM 11428 C CA . SER B 1 699 ? 14.469 -15.086 -44.094 1 96.38 699 SER B CA 1
ATOM 11429 C C . SER B 1 699 ? 14.062 -14.594 -42.688 1 96.38 699 SER B C 1
ATOM 11431 O O . SER B 1 699 ? 13.086 -13.852 -42.562 1 96.38 699 SER B O 1
ATOM 11433 N N . GLY B 1 700 ? 14.875 -15.047 -41.781 1 97.06 700 GLY B N 1
ATOM 11434 C CA . GLY B 1 700 ? 14.672 -14.523 -40.438 1 97.06 700 GLY B CA 1
ATOM 11435 C C . GLY B 1 700 ? 14.758 -13.016 -40.375 1 97.06 700 GLY B C 1
ATOM 11436 O O . GLY B 1 700 ? 14.023 -12.383 -39.594 1 97.06 700 GLY B O 1
ATOM 11437 N N . LYS B 1 701 ? 15.609 -12.422 -41.094 1 95.62 701 LYS B N 1
ATOM 11438 C CA . LYS B 1 701 ? 15.766 -10.977 -41.156 1 95.62 701 LYS B CA 1
ATOM 11439 C C . LYS B 1 701 ? 14.453 -10.289 -41.531 1 95.62 701 LYS B C 1
ATOM 11441 O O . LYS B 1 701 ? 14.016 -9.359 -40.844 1 95.62 701 LYS B O 1
ATOM 11446 N N . ILE B 1 702 ? 13.82 -10.734 -42.562 1 93.94 702 ILE B N 1
ATOM 11447 C CA . ILE B 1 702 ? 12.578 -10.141 -43.062 1 93.94 702 ILE B CA 1
ATOM 11448 C C . ILE B 1 702 ? 11.461 -10.359 -42.031 1 93.94 702 ILE B C 1
ATOM 11450 O O . ILE B 1 702 ? 10.695 -9.438 -41.75 1 93.94 702 ILE B O 1
ATOM 11454 N N . LEU B 1 703 ? 11.398 -11.539 -41.469 1 96.56 703 LEU B N 1
ATOM 11455 C CA . LEU B 1 703 ? 10.352 -11.867 -40.5 1 96.56 703 LEU B CA 1
ATOM 11456 C C . LEU B 1 703 ? 10.469 -11 -39.25 1 96.56 703 LEU B C 1
ATOM 11458 O O . LEU B 1 703 ? 9.461 -10.648 -38.625 1 96.56 703 LEU B O 1
ATOM 11462 N N . MET B 1 704 ? 11.672 -10.617 -38.844 1 96.38 704 MET B N 1
ATOM 11463 C CA . MET B 1 704 ? 11.891 -9.867 -37.625 1 96.38 704 MET B CA 1
ATOM 11464 C C . MET B 1 704 ? 11.836 -8.367 -37.875 1 96.38 704 MET B C 1
ATOM 11466 O O . MET B 1 704 ? 11.422 -7.594 -37 1 96.38 704 MET B O 1
ATOM 11470 N N . GLU B 1 705 ? 12.133 -7.898 -39.062 1 91.88 705 GLU B N 1
ATOM 11471 C CA . GLU B 1 705 ? 12.164 -6.473 -39.375 1 91.88 705 GLU B CA 1
ATOM 11472 C C . GLU B 1 705 ? 10.82 -5.992 -39.906 1 91.88 705 GLU B C 1
ATOM 11474 O O . GLU B 1 705 ? 10.359 -4.898 -39.594 1 91.88 705 GLU B O 1
ATOM 11479 N N . LYS B 1 706 ? 10.203 -6.785 -40.812 1 89.62 706 LYS B N 1
ATOM 11480 C CA . LYS B 1 706 ? 8.961 -6.383 -41.469 1 89.62 706 LYS B CA 1
ATOM 11481 C C . LYS B 1 706 ? 7.773 -7.176 -40.938 1 89.62 706 LYS B C 1
ATOM 11483 O O . LYS B 1 706 ? 6.676 -6.633 -40.781 1 89.62 706 LYS B O 1
ATOM 11488 N N . GLY B 1 707 ? 8.039 -8.438 -40.594 1 94.38 707 GLY B N 1
ATOM 11489 C CA . GLY B 1 707 ? 6.992 -9.266 -40.031 1 94.38 707 GLY B CA 1
ATOM 11490 C C . GLY B 1 707 ? 6.023 -9.797 -41.094 1 94.38 707 GLY B C 1
ATOM 11491 O O . GLY B 1 707 ? 6.402 -10.016 -42.25 1 94.38 707 GLY B O 1
ATOM 11492 N N . ILE B 1 708 ? 4.879 -10.172 -40.656 1 93.5 708 ILE B N 1
ATOM 11493 C CA . ILE B 1 708 ? 3.832 -10.68 -41.531 1 93.5 708 ILE B CA 1
ATOM 11494 C C . ILE B 1 708 ? 2.59 -9.797 -41.406 1 93.5 708 ILE B C 1
ATOM 11496 O O . ILE B 1 708 ? 2.311 -9.25 -40.344 1 93.5 708 ILE B O 1
ATOM 11500 N N . ALA B 1 709 ? 1.922 -9.672 -42.5 1 91.88 709 ALA B N 1
ATOM 11501 C CA . ALA B 1 709 ? 0.671 -8.914 -42.531 1 91.88 709 ALA B CA 1
ATOM 11502 C C . ALA B 1 709 ? -0.5 -9.789 -42.094 1 91.88 709 ALA B C 1
ATOM 11504 O O . ALA B 1 709 ? -0.935 -10.68 -42.812 1 91.88 709 ALA B O 1
ATOM 11505 N N . LEU B 1 710 ? -1.068 -9.508 -41 1 91.44 710 LEU B N 1
ATOM 11506 C CA . LEU B 1 710 ? -2.152 -10.305 -40.406 1 91.44 710 LEU B CA 1
ATOM 11507 C C . LEU B 1 710 ? -3.477 -9.984 -41.094 1 91.44 710 LEU B C 1
ATOM 11509 O O . LEU B 1 710 ? -4.387 -10.82 -41.125 1 91.44 710 LEU B O 1
ATOM 11513 N N . GLN B 1 711 ? -3.551 -8.781 -41.594 1 87.12 711 GLN B N 1
ATOM 11514 C CA . GLN B 1 711 ? -4.797 -8.305 -42.188 1 87.12 711 GLN B CA 1
ATOM 11515 C C . GLN B 1 711 ? -5.289 -9.266 -43.281 1 87.12 711 GLN B C 1
ATOM 11517 O O . GLN B 1 711 ? -6.496 -9.461 -43.438 1 87.12 711 GLN B O 1
ATOM 11522 N N . THR B 1 712 ? -4.43 -9.898 -44 1 85.38 712 THR B N 1
ATOM 11523 C CA . THR B 1 712 ? -4.805 -10.773 -45.094 1 85.38 712 THR B CA 1
ATOM 11524 C C . THR B 1 712 ? -5.031 -12.203 -44.594 1 85.38 712 THR B C 1
ATOM 11526 O O . THR B 1 712 ? -5.641 -13.016 -45.281 1 85.38 712 THR B O 1
ATOM 11529 N N . LEU B 1 713 ? -4.523 -12.438 -43.438 1 90.12 713 LEU B N 1
ATOM 11530 C CA . LEU B 1 713 ? -4.57 -13.805 -42.906 1 90.12 713 LEU B CA 1
ATOM 11531 C C . LEU B 1 713 ? -5.746 -13.984 -41.938 1 90.12 713 LEU B C 1
ATOM 11533 O O . LEU B 1 713 ? -6.332 -15.062 -41.875 1 90.12 713 LEU B O 1
ATOM 11537 N N . LEU B 1 714 ? -6.066 -12.961 -41.188 1 92.75 714 LEU B N 1
ATOM 11538 C CA . LEU B 1 714 ? -7.145 -13 -40.188 1 92.75 714 LEU B CA 1
ATOM 11539 C C . LEU B 1 714 ? -8.32 -12.141 -40.625 1 92.75 714 LEU B C 1
ATOM 11541 O O . LEU B 1 714 ? -8.398 -10.961 -40.281 1 92.75 714 LEU B O 1
ATOM 11545 N N . LYS B 1 715 ? -9.273 -12.703 -41.188 1 87.19 715 LYS B N 1
ATOM 11546 C CA . LYS B 1 715 ? -10.281 -11.945 -41.938 1 87.19 715 LYS B CA 1
ATOM 11547 C C . LYS B 1 715 ? -11.57 -11.836 -41.125 1 87.19 715 LYS B C 1
ATOM 11549 O O . LYS B 1 715 ? -12.406 -10.961 -41.375 1 87.19 715 LYS B O 1
ATOM 11554 N N . ASN B 1 716 ? -11.797 -12.703 -40.188 1 89.19 716 ASN B N 1
ATOM 11555 C CA . ASN B 1 716 ? -13.039 -12.719 -39.406 1 89.19 716 ASN B CA 1
ATOM 11556 C C . ASN B 1 716 ? -12.773 -12.594 -37.906 1 89.19 716 ASN B C 1
ATOM 11558 O O . ASN B 1 716 ? -11.641 -12.75 -37.469 1 89.19 716 ASN B O 1
ATOM 11562 N N . GLU B 1 717 ? -13.867 -12.234 -37.25 1 90.19 717 GLU B N 1
ATOM 11563 C CA . GLU B 1 717 ? -13.773 -12.242 -35.781 1 90.19 717 GLU B CA 1
ATOM 11564 C C . GLU B 1 717 ? -13.445 -13.633 -35.25 1 90.19 717 GLU B C 1
ATOM 11566 O O . GLU B 1 717 ? -14 -14.625 -35.719 1 90.19 717 GLU B O 1
ATOM 11571 N N . TYR B 1 718 ? -12.453 -13.672 -34.438 1 94.62 718 TYR B N 1
ATOM 11572 C CA . TYR B 1 718 ? -11.984 -14.898 -33.781 1 94.62 718 TYR B CA 1
ATOM 11573 C C . TYR B 1 718 ? -11.305 -15.82 -34.781 1 94.62 718 TYR B C 1
ATOM 11575 O O . TYR B 1 718 ? -11.438 -17.047 -34.719 1 94.62 718 TYR B O 1
ATOM 11583 N N . SER B 1 719 ? -10.773 -15.258 -35.812 1 94.69 719 SER B N 1
ATOM 11584 C CA . SER B 1 719 ? -9.828 -16.016 -36.625 1 94.69 719 SER B CA 1
ATOM 11585 C C . SER B 1 719 ? -8.453 -16.078 -35.969 1 94.69 719 SER B C 1
ATOM 11587 O O . SER B 1 719 ? -8.117 -15.219 -35.156 1 94.69 719 SER B O 1
ATOM 11589 N N . SER B 1 720 ? -7.668 -17.141 -36.281 1 96.94 720 SER B N 1
ATOM 11590 C CA . SER B 1 720 ? -6.332 -17.328 -35.719 1 96.94 720 SER B CA 1
ATOM 11591 C C . SER B 1 720 ? -5.41 -18.031 -36.719 1 96.94 720 SER B C 1
ATOM 11593 O O . SER B 1 720 ? -5.871 -18.594 -37.719 1 96.94 720 SER B O 1
ATOM 11595 N N . ILE B 1 721 ? -4.148 -17.891 -36.406 1 95.81 721 ILE B N 1
ATOM 11596 C CA . ILE B 1 721 ? -3.158 -18.594 -37.219 1 95.81 721 ILE B CA 1
ATOM 11597 C C . ILE B 1 721 ? -2.055 -19.141 -36.312 1 95.81 721 ILE B C 1
ATOM 11599 O O . ILE B 1 721 ? -1.679 -18.5 -35.344 1 95.81 721 ILE B O 1
ATOM 11603 N N . ALA B 1 722 ? -1.626 -20.359 -36.562 1 98 722 ALA B N 1
ATOM 11604 C CA . ALA B 1 722 ? -0.48 -21.016 -35.938 1 98 722 ALA B CA 1
ATOM 11605 C C . ALA B 1 722 ? 0.489 -21.547 -37 1 98 722 ALA B C 1
ATOM 11607 O O . ALA B 1 722 ? 0.113 -22.359 -37.844 1 98 722 ALA B O 1
ATOM 11608 N N . LEU B 1 723 ? 1.719 -21.016 -36.906 1 97.81 723 LEU B N 1
ATOM 11609 C CA . LEU B 1 723 ? 2.713 -21.375 -37.906 1 97.81 723 LEU B CA 1
ATOM 11610 C C . LEU B 1 723 ? 3.941 -22 -37.25 1 97.81 723 LEU B C 1
ATOM 11612 O O . LEU B 1 723 ? 4.41 -21.516 -36.219 1 97.81 723 LEU B O 1
ATOM 11616 N N . GLU B 1 724 ? 4.402 -23.031 -37.844 1 98.56 724 GLU B N 1
ATOM 11617 C CA . GLU B 1 724 ? 5.746 -23.5 -37.531 1 98.56 724 GLU B CA 1
ATOM 11618 C C . GLU B 1 724 ? 6.773 -22.953 -38.5 1 98.56 724 GLU B C 1
ATOM 11620 O O . GLU B 1 724 ? 6.523 -22.891 -39.719 1 98.56 724 GLU B O 1
ATOM 11625 N N . LEU B 1 725 ? 7.816 -22.438 -38.031 1 98.38 725 LEU B N 1
ATOM 11626 C CA . LEU B 1 725 ? 8.977 -22.047 -38.844 1 98.38 725 LEU B CA 1
ATOM 11627 C C . LEU B 1 725 ? 10.086 -23.078 -38.719 1 98.38 725 LEU B C 1
ATOM 11629 O O . LEU B 1 725 ? 10.539 -23.406 -37.625 1 98.38 725 LEU B O 1
ATOM 11633 N N . GLN B 1 726 ? 10.523 -23.594 -39.844 1 98.06 726 GLN B N 1
ATOM 11634 C CA . GLN B 1 726 ? 11.609 -24.562 -39.906 1 98.06 726 GLN B CA 1
ATOM 11635 C C . GLN B 1 726 ? 12.773 -24.047 -40.75 1 98.06 726 GLN B C 1
ATOM 11637 O O . GLN B 1 726 ? 12.57 -23.641 -41.875 1 98.06 726 GLN B O 1
ATOM 11642 N N . GLU B 1 727 ? 13.891 -24.078 -40.188 1 97.69 727 GLU B N 1
ATOM 11643 C CA . GLU B 1 727 ? 15.055 -23.656 -40.969 1 97.69 727 GLU B CA 1
ATOM 11644 C C . GLU B 1 727 ? 15.234 -24.5 -42.219 1 97.69 727 GLU B C 1
ATOM 11646 O O . GLU B 1 727 ? 15.062 -25.719 -42.188 1 97.69 727 GLU B O 1
ATOM 11651 N N . VAL B 1 728 ? 15.469 -23.812 -43.25 1 95.62 728 VAL B N 1
ATOM 11652 C CA . VAL B 1 728 ? 15.828 -24.5 -44.5 1 95.62 728 VAL B CA 1
ATOM 11653 C C . VAL B 1 728 ? 17.312 -24.266 -44.812 1 95.62 728 VAL B C 1
ATOM 11655 O O . VAL B 1 728 ? 17.797 -23.141 -44.719 1 95.62 728 VAL B O 1
ATOM 11658 N N . LYS B 1 729 ? 18.156 -25.344 -44.969 1 84.44 729 LYS B N 1
ATOM 11659 C CA . LYS B 1 729 ? 19.578 -25.234 -45.281 1 84.44 729 LYS B CA 1
ATOM 11660 C C . LYS B 1 729 ? 19.797 -25.016 -46.781 1 84.44 729 LYS B C 1
ATOM 11662 O O . LYS B 1 729 ? 19.016 -25.516 -47.594 1 84.44 729 LYS B O 1
#